Protein AF-0000000084504048 (afdb_homodimer)

Sequence (1196 aa):
MTSTKVDVFIVGGGPAGLMCAYNLSQAGLHVRVVDKKIERLQKGQGDVLQTRGLEILDSIGLTSQILEEAQRCVHTANYASSSNSNGEISLTARKSVVSGVESNMSFMALYAQSSVEGILREALRSGQKQIPSATFAPQSQLLSPSGKVEVEQGVFPTEMKLSDNLSEEYPLTLRLVHPSGETETVQAKYLLGCDGAHSWTRTQLGIDMVGETSDQVWGVIDAYIDTDFPDVRALTIVDNNGRHAVLVPRENDMVRFTVQVTNSDVSIDPATGRVDRTKIGAERIIQLVKEVFKPYRIDFNKGLDWSGVYVIGQRLASRYQDERGRVFILGDACHTHSPHAGQGMNAALSDAHNLSWKLVHVLKGWATPDLLRTYEFERRDFAVQLIELHARIAEVMSGKVKGTSSDLMIKSMKFVSGTGTHYLPSAIVDPTGQLRAPGIIIGQRFPYQVILRAADFRPYTTLHLFKSDNIYKIVILTGDVNDVTRRRKLEELGEGLNRWIIRRPNMFQVYTILLAKKENANYTDVPKSLCPHWDTVFIDDVAYVEKDGGGMAYQSFGVGAEGCLALVRPDGHVAALASLEVTEALHALSCVKVPLANMTSTKVDVFIVGGGPAGLMCAYNLSQAGLHVRVVDKKIERLQKGQGDVLQTRGLEILDSIGLTSQILEEAQRCVHTANYASSSNSNGEISLTARKSVVSGVESNMSFMALYAQSSVEGILREALRSGQKQIPSATFAPQSQLLSPSGKVEVEQGVFPTEMKLSDNLSEEYPLTLRLVHPSGETETVQAKYLLGCDGAHSWTRTQLGIDMVGETSDQVWGVIDAYIDTDFPDVRALTIVDNNGRHAVLVPRENDMVRFTVQVTNSDVSIDPATGRVDRTKIGAERIIQLVKEVFKPYRIDFNKGLDWSGVYVIGQRLASRYQDERGRVFILGDACHTHSPHAGQGMNAALSDAHNLSWKLVHVLKGWATPDLLRTYEFERRDFAVQLIELHARIAEVMSGKVKGTSSDLMIKSMKFVSGTGTHYLPSAIVDPTGQLRAPGIIIGQRFPYQVILRAADFRPYTTLHLFKSDNIYKIVILTGDVNDVTRRRKLEELGEGLNRWIIRRPNMFQVYTILLAKKENANYTDVPKSLCPHWDTVFIDDVAYVEKDGGGMAYQSFGVGAEGCLALVRPDGHVAALASLEVTEALHALSCVKVPLAN

Radius of gyration: 32.73 Å; Cα contacts (8 Å, |Δi|>4): 2739; chains: 2; bounding box: 86×88×84 Å

Organism: NCBI:txid456999

Foldseek 3Di:
DQAQEFAEEEEDLFLLRLLLLLLQQLLAGGYEYEYQAQDFDDDDAFFKAFQVNLLQCLLQQQCVVLVVWWQWAFWEWEWEDDPPRLQAIDTDDIGGLFDPPFDPRRTMTGGTSSVVSVSSVVCLVVQQRRDHDQDPDDVVLNPDGGHHYHYYYNKGWDDWDAAPDLPDPFRIWTWMAHNVRDIDIHTYQAYEFAHAQPTPQCVNQVWDKDWDFDLWKKKKWKAQKDKPPPQLSHFYWFYGPNKIKTWHQGTPRIIMIMTTDDCVQAPQPPVPSGHPQVPDDPVSNVVRVPSNNPPMDIGRVRDTDDMGMDTFIKIAIPFQAHPVLRYGYAFNNGIDGGSVLSCRSVLSSVLSLQQSLQSSCCVVQFFPSVSNVVSRQQSRVLSVVLVVLVVVVVCVVVVVDPDCDPVSVVCNSCSSSVQNRFGDDDLLADQVACLQWVLQHTRGFGTWFWWAQLAPRHIDIPSSVQRLSSAKEKEWEQAALPDPVSVVLQVVLLVLVLVVCVVPPPRYDAAYEYADDSVDGDLPSHPCSRPVDSRRYIYFDAGPDNVSGGNCVCVSRVHHRQIKMWMAGNSRGTRDIAGSHNVGNVVSVSSRRRDDDD/DQAQEFAEEEEDLFLLRLLLLLLQQLLAGGYEYEYQAQDFDDDDAFFKAFQVNLLQCLLQQQCVVLVVWWQWAFWEWEWEDDPPRLQAIDTDDIGGLFDPPFDPRRTMTGGTSSVVSVSSVVCLVVQQRNDHDQDPDDVVLNPDGGHHYHYYYNKGWDDWDAAPDLVDPFRIWTWMAHNVRDIGIHTYQAYEFAHAQPTPLCVNQVWDKDWDFDLWKKKKWKAQKDKPPPQLSHFYWFYGPNKIKTWHQGTPRIIMIMTTDDCVQAPQPPVVSGHPQVPDDPVSNVVRVPSNNPPMDIGRVRDTDDMGMDTFIKIAIPFQAHPVLRYGYAFNNGIDGGSVLSCRSVLSSVLSLQQSLLSSCCVVQFFPSVSNVVSRQQSRVLSVVVVVLVVVVVCVVVVVDPDCPPVSVVCVSCSSSVQNRFGDDDLLADQVQCLQFVLQHTRGFGTWFWWAQLAPRHIDIPSSVQRLSSAKEKEWEQAALVDPVSLVLQVVLLVLVLVVCVVPPPRYDAAYEYADESVDGDLPSHPCSRPVDSSRYIYFDAGPDNVSGGNCVCVSRVHHRQIKMWMAGNSRGTRDIAGSHNVGNVVSVSSRRGPDDD

Nearest PDB structures (foldseek):
  2dki-assembly1_A-2  TM=8.581E-01  e=1.453E-52  Comamonas testosteroni
  2dkh-assembly1_A-2  TM=8.342E-01  e=6.793E-53  Comamonas testosteroni
  7yj0-assembly1_A  TM=8.677E-01  e=4.396E-49  Boreostereum vibrans
  7yj0-assembly1_B  TM=8.717E-01  e=6.114E-48  Boreostereum vibrans
  5eow-assembly1_A  TM=7.222E-01  e=2.892E-18  Pseudomonas putida KT2440

Solvent-accessible surface area (backbone atoms only — not comparable to full-atom values): 61420 Å² total; per-residue (Å²): 129,82,74,47,64,33,51,35,35,29,39,15,72,43,60,27,26,42,47,29,48,46,55,38,16,60,71,44,36,36,32,41,31,28,16,62,56,69,66,73,72,76,80,82,67,49,40,37,34,28,32,37,41,48,50,54,36,38,30,54,36,64,37,69,67,49,70,68,54,34,32,64,38,45,38,36,36,33,30,33,35,50,97,82,39,88,58,26,42,44,83,74,47,75,43,71,71,47,82,56,78,60,48,98,55,57,37,32,31,24,38,51,43,48,56,54,42,48,53,47,51,49,46,59,70,66,55,56,79,54,73,35,82,71,68,75,66,59,65,71,69,71,63,50,60,55,26,52,73,45,82,42,61,28,22,41,73,81,46,78,44,75,51,90,53,74,83,43,79,52,28,29,41,34,36,33,35,39,80,86,64,52,70,47,70,36,31,15,46,28,40,39,23,23,45,29,79,78,24,62,53,43,55,74,70,69,51,51,74,45,70,54,75,49,89,50,36,30,31,36,39,33,29,31,64,52,64,72,49,58,54,61,52,21,38,28,44,35,37,35,87,83,44,44,33,38,36,40,34,36,48,94,72,27,34,32,42,36,36,58,50,50,66,88,72,41,68,51,32,81,87,74,68,37,69,40,67,89,71,64,48,65,67,58,46,50,52,51,50,46,53,53,47,18,80,42,51,72,38,65,84,71,37,78,75,48,66,51,74,50,66,40,34,39,35,35,36,77,54,40,55,48,94,85,70,42,38,37,45,33,28,39,39,30,39,40,55,37,77,87,67,42,42,52,57,34,49,8,43,50,43,23,52,58,43,36,44,45,50,50,31,34,77,70,58,53,23,45,72,70,61,56,57,50,44,46,63,44,54,52,50,50,53,51,49,50,53,51,49,54,52,49,51,50,35,38,76,70,58,75,41,86,73,83,43,72,59,56,52,48,50,47,45,30,50,66,28,47,66,52,53,67,43,66,78,49,80,53,20,47,62,86,23,41,81,49,25,64,46,46,50,60,24,17,51,64,60,61,35,35,32,18,31,38,34,43,52,49,75,44,44,48,67,57,75,45,40,58,74,61,28,32,35,38,39,33,34,57,11,40,64,85,38,68,71,49,41,53,44,48,45,52,26,23,53,51,49,46,63,58,43,68,76,42,74,87,41,65,46,64,34,28,37,33,52,38,48,83,90,74,50,43,46,75,74,46,49,63,69,50,35,87,42,68,82,34,25,28,23,38,29,63,40,85,40,64,79,68,36,41,46,47,39,46,69,58,26,48,38,58,65,76,23,28,31,37,38,26,40,30,75,30,28,22,23,18,33,20,49,57,47,50,71,46,39,55,54,40,53,57,37,56,55,54,55,74,81,127,129,81,75,47,66,32,51,35,36,29,40,16,72,44,61,26,26,42,46,29,48,46,54,38,16,60,71,42,35,36,34,40,32,26,15,63,54,70,67,72,72,75,82,82,67,49,40,38,34,27,32,36,42,49,50,55,36,38,30,54,37,65,37,68,67,49,70,69,53,34,31,65,38,46,37,36,37,34,30,34,34,49,98,81,39,88,56,27,44,43,83,73,46,75,43,70,70,46,82,55,80,61,49,98,53,56,36,32,31,25,38,50,42,49,56,54,43,47,52,49,53,50,45,58,70,66,55,56,80,54,72,37,82,71,66,75,66,58,66,70,70,72,60,50,60,57,27,52,72,46,82,39,61,27,23,41,74,81,45,78,46,72,51,91,54,74,81,43,79,50,28,28,40,33,37,34,36,39,80,87,63,51,72,46,71,37,30,15,45,29,38,38,23,24,43,30,78,76,24,63,53,42,56,76,68,68,50,52,76,45,68,54,75,50,90,49,37,31,33,37,39,33,30,32,64,54,64,73,49,57,52,62,53,22,37,27,44,35,38,38,88,84,45,44,32,38,37,40,34,36,49,94,73,26,33,32,43,34,36,60,50,52,66,89,72,40,67,50,33,81,88,73,68,37,70,37,67,86,70,64,47,67,66,56,46,51,51,50,51,44,53,54,48,18,79,42,52,73,38,65,85,70,37,77,76,46,67,51,72,47,66,38,35,38,35,34,36,77,55,37,53,47,95,84,70,43,38,36,46,32,26,39,39,30,38,38,54,38,77,86,67,42,42,54,56,32,49,8,42,50,43,25,51,59,43,35,45,46,50,50,31,33,76,72,59,53,23,46,71,70,61,57,57,49,43,42,62,44,54,50,49,49,52,52,50,50,53,51,48,52,52,50,50,50,36,37,73,71,57,75,41,83,73,82,44,73,59,56,50,48,50,48,46,29,50,66,28,47,67,52,53,68,44,67,78,50,82,54,20,46,64,86,24,38,80,48,24,64,46,46,51,58,23,17,53,65,60,60,35,35,32,18,30,38,35,43,52,49,75,44,45,50,66,57,73,44,42,58,74,59,29,33,35,38,41,34,35,57,11,39,65,85,39,67,70,49,41,52,43,47,45,52,26,22,52,51,50,46,63,57,42,67,77,42,74,87,41,66,45,64,34,26,38,32,51,39,48,82,90,76,50,42,44,73,72,45,50,62,70,51,36,87,41,66,81,35,25,27,21,38,28,61,40,86,40,63,80,69,36,40,47,46,40,45,71,59,27,49,37,58,64,74,24,28,30,35,39,25,39,31,76,29,27,22,21,18,33,18,50,56,47,52,70,45,38,54,55,40,53,58,36,57,55,54,55,73,80,126

Secondary structure (DSSP, 8-state):
---SEEEEEEE--SHHHHHHHHHHHHTT--EEEEES-SS---S-S--EE-HHHHHHHHHTT--HHHHHHSEEE-EEEEEEE-TTSTT-EEEEEEEE---SS-STT-SEEE--HHHHHHHHHHHHHH------TT--S-HHHHTSPP--EEEEES-EEEEEEE-S-TTSS--EEEEEE-TTS-EEEEEEEEEEE---TT-HHHHHHTPPEEEEEEEEEEEEEEE--EE--TTTTSEEEEEETTEEEEEEE-STT-EEEEEEE-TTTS-B-TTT-SB-GGG--HHHHHHHHHHHTTTS-EE-TT-EEEEEEEEEEEEEES-SB-TTSSEEE-GGGTEE--GGGT-HHHHHHHHHHHHHHHHHHHHTTSS-GGGGGHHHHHHHHHHHHHHHHHHHHHHHHTTSS----HHHHHHHHHHHHTTT--PPSBTTB-GGGGGG-TTS-TTSBPPP-EEEETTT--EEEGGGG--SSS-EEEEEEEE-TTSHHHHHHHHHHHHHHHHHHHTSTTSEEEEEEE---TTT--GGGS-GGG-SSGGGEEE--B-SSGGG-BS-HHHHHT--TT-EEEEE-TTSBEEEEE-SSHHHHHHHHTTS------/---SEEEEEEE--SHHHHHHHHHHHHTT--EEEEES-SS---S-S--EE-HHHHHHHHHTT--HHHHHHSEEE-EEEEEEE-TTSTT-EEEEEEEE---SS-STT-SEEE--HHHHHHHHHHHHHH------TT--S-HHHHTSPP--EEEEES-EEEEEEE-S-TTSS--EEEEEE-TTS-EEEEEEEEEEE---TT-HHHHHHTPPEEEEEEEEEEEEEEE--EE--TTTTSEEEEEETTEEEEEEE-STT-EEEEEEE-TTTS-B-TTT-SB-GGG--HHHHHHHHHHHTTTS-EE-TT-EEEEEEEEEEEEEES-SB-TTSSEEE-GGGTEE--GGGT-HHHHHHHHHHHHHHHHHHHHTTSS-GGGGGHHHHHHHHHHHHHHHHHHHHHHHHTTSS----HHHHHHHHHHHHTTT--PPSBTTB-GGGGGG-TTS-TTSBPPP-EEEETTT--EEEGGGG--SSS-EEEEEEEE-TTSHHHHHHHHHHHHHHHHHHHTSTTSEEEEEEE---TTT--GGGS-GGG-SSGGGEEE--B-SSGGG-BS-HHHHHT--TT-EEEEE-TTSBEEEEE-SSHHHHHHHGGGS------

InterPro domains:
  IPR002938 FAD-binding domain [PF01494] (5-127)
  IPR002938 FAD-binding domain [PF01494] (177-388)
  IPR012941 Phenol hydroxylase-like, C-terminal dimerisation domain [PF07976] (421-587)
  IPR036188 FAD/NAD(P)-binding domain superfamily [G3DSA:3.50.50.60] (7-387)
  IPR036188 FAD/NAD(P)-binding domain superfamily [SSF51905] (5-399)
  IPR036249 Thioredoxin-like superfamily [SSF52833] (432-587)
  IPR038220 Phenol hydroxylase, C-terminal TRX-fold domain superfamily [G3DSA:3.40.30.20] (405-589)
  IPR050641 Rifampicin monooxygenase-like [PTHR43004] (1-582)

Structure (mmCIF, N/CA/C/O backbone):
data_AF-0000000084504048-model_v1
#
loop_
_entity.id
_entity.type
_entity.pdbx_description
1 polymer 'Phenol 2-monooxygenase'
#
loop_
_atom_site.group_PDB
_atom_site.id
_atom_site.type_symbol
_atom_site.label_atom_id
_atom_site.label_alt_id
_atom_site.label_comp_id
_atom_site.label_asym_id
_atom_site.label_entity_id
_atom_site.label_seq_id
_atom_site.pdbx_PDB_ins_code
_atom_site.Cartn_x
_atom_site.Cartn_y
_atom_site.Cartn_z
_atom_site.occupancy
_atom_site.B_iso_or_equiv
_atom_site.auth_seq_id
_atom_site.auth_comp_id
_atom_site.auth_asym_id
_atom_site.auth_atom_id
_atom_site.pdbx_PDB_model_num
ATOM 1 N N . MET A 1 1 ? 2.668 -31.953 21.672 1 48.66 1 MET A N 1
ATOM 2 C CA . MET A 1 1 ? 2.811 -33.25 21.031 1 48.66 1 MET A CA 1
ATOM 3 C C . MET A 1 1 ? 2.373 -33.219 19.578 1 48.66 1 MET A C 1
ATOM 5 O O . MET A 1 1 ? 1.32 -32.656 19.266 1 48.66 1 MET A O 1
ATOM 9 N N . THR A 1 2 ? 3.363 -33.469 18.734 1 68.12 2 THR A N 1
ATOM 10 C CA . THR A 1 2 ? 3.072 -33.406 17.297 1 68.12 2 THR A CA 1
ATOM 11 C C . THR A 1 2 ? 2.021 -34.469 16.922 1 68.12 2 THR A C 1
ATOM 13 O O . THR A 1 2 ? 1.959 -35.531 17.547 1 68.12 2 THR A O 1
ATOM 16 N N . SER A 1 3 ? 1.101 -34.062 16.219 1 74.06 3 SER A N 1
ATOM 17 C CA . SER A 1 3 ? 0.001 -34.938 15.828 1 74.06 3 SER A CA 1
ATOM 18 C C . SER A 1 3 ? 0.501 -36.094 15.008 1 74.06 3 SER A C 1
ATOM 20 O O . SER A 1 3 ? 1.347 -35.938 14.125 1 74.06 3 SER A O 1
ATOM 22 N N . THR A 1 4 ? -0.034 -37.281 15.398 1 87 4 THR A N 1
ATOM 23 C CA . THR A 1 4 ? 0.36 -38.469 14.688 1 87 4 THR A CA 1
ATOM 24 C C . THR A 1 4 ? -0.6 -38.781 13.539 1 87 4 THR A C 1
ATOM 26 O O . THR A 1 4 ? -0.355 -39.688 12.734 1 87 4 THR A O 1
ATOM 29 N N . LYS A 1 5 ? -1.68 -38.125 13.492 1 94.5 5 LYS A N 1
ATOM 30 C CA . LYS A 1 5 ? -2.611 -38.188 12.375 1 94.5 5 LYS A CA 1
ATOM 31 C C . LYS A 1 5 ? -2.898 -36.812 11.805 1 94.5 5 LYS A C 1
ATOM 33 O O . LYS A 1 5 ? -3.309 -35.906 12.539 1 94.5 5 LYS A O 1
ATOM 38 N N . VAL A 1 6 ? -2.662 -36.625 10.562 1 96.75 6 VAL A N 1
ATOM 39 C CA . VAL A 1 6 ? -2.834 -35.312 9.961 1 96.75 6 VAL A CA 1
ATOM 40 C C . VAL A 1 6 ? -3.592 -35.438 8.641 1 96.75 6 VAL A C 1
ATOM 42 O O . VAL A 1 6 ? -3.641 -36.531 8.047 1 96.75 6 VAL A O 1
ATOM 45 N N . ASP A 1 7 ? -4.199 -34.406 8.234 1 97.38 7 ASP A N 1
ATOM 46 C CA . ASP A 1 7 ? -4.883 -34.375 6.949 1 97.38 7 ASP A CA 1
ATOM 47 C C . ASP A 1 7 ? -3.885 -34.406 5.797 1 97.38 7 ASP A C 1
ATOM 49 O O . ASP A 1 7 ? -4.051 -35.188 4.848 1 97.38 7 ASP A O 1
ATOM 53 N N . VAL A 1 8 ? -2.879 -33.531 5.922 1 98.25 8 VAL A N 1
ATOM 54 C CA . VAL A 1 8 ? -1.868 -33.469 4.871 1 98.25 8 VAL A CA 1
ATOM 55 C C . VAL A 1 8 ? -0.475 -33.438 5.496 1 98.25 8 VAL A C 1
ATOM 57 O O . VAL A 1 8 ? -0.209 -32.656 6.41 1 98.25 8 VAL A O 1
ATOM 60 N N . PHE A 1 9 ? 0.355 -34.344 5.07 1 98.38 9 PHE A N 1
ATOM 61 C CA . PHE A 1 9 ? 1.759 -34.375 5.465 1 98.38 9 PHE A CA 1
ATOM 62 C C . PHE A 1 9 ? 2.646 -33.844 4.348 1 98.38 9 PHE A C 1
ATOM 64 O O . PHE A 1 9 ? 2.527 -34.281 3.195 1 98.38 9 PHE A O 1
ATOM 71 N N . ILE A 1 10 ? 3.545 -32.906 4.656 1 98.69 10 ILE A N 1
ATOM 72 C CA . ILE A 1 10 ? 4.367 -32.25 3.645 1 98.69 10 ILE A CA 1
ATOM 73 C C . ILE A 1 10 ? 5.844 -32.5 3.926 1 98.69 10 ILE A C 1
ATOM 75 O O . ILE A 1 10 ? 6.328 -32.281 5.031 1 98.69 10 ILE A O 1
ATOM 79 N N . VAL A 1 11 ? 6.539 -33.062 2.936 1 98.5 11 VAL A N 1
ATOM 80 C CA . VAL A 1 11 ? 7.984 -33.25 3.016 1 98.5 11 VAL A CA 1
ATOM 81 C C . VAL A 1 11 ? 8.688 -32.125 2.264 1 98.5 11 VAL A C 1
ATOM 83 O O . VAL A 1 11 ? 8.633 -32.062 1.032 1 98.5 11 VAL A O 1
ATOM 86 N N . GLY A 1 12 ? 9.406 -31.25 2.988 1 97.31 12 GLY A N 1
ATOM 87 C CA . GLY A 1 12 ? 10.086 -30.109 2.414 1 97.31 12 GLY A CA 1
ATOM 88 C C . GLY A 1 12 ? 9.516 -28.781 2.875 1 97.31 12 GLY A C 1
ATOM 89 O O . GLY A 1 12 ? 8.32 -28.516 2.699 1 97.31 12 GLY A O 1
ATOM 90 N N . GLY A 1 13 ? 10.375 -27.953 3.428 1 95.19 13 GLY A N 1
ATOM 91 C CA . GLY A 1 13 ? 9.969 -26.656 3.932 1 95.19 13 GLY A CA 1
ATOM 92 C C . GLY A 1 13 ? 10.453 -25.5 3.064 1 95.19 13 GLY A C 1
ATOM 93 O O . GLY A 1 13 ? 10.898 -24.484 3.58 1 95.19 13 GLY A O 1
ATOM 94 N N . GLY A 1 14 ? 10.438 -25.672 1.753 1 93.62 14 GLY A N 1
ATOM 95 C CA . GLY A 1 14 ? 10.688 -24.594 0.808 1 93.62 14 GLY A CA 1
ATOM 96 C C . GLY A 1 14 ? 9.445 -23.812 0.443 1 93.62 14 GLY A C 1
ATOM 97 O O . GLY A 1 14 ? 8.414 -23.938 1.11 1 93.62 14 GLY A O 1
ATOM 98 N N . PRO A 1 15 ? 9.484 -23.047 -0.589 1 93.75 15 PRO A N 1
ATOM 99 C CA . PRO A 1 15 ? 8.352 -22.188 -0.951 1 93.75 15 PRO A CA 1
ATOM 100 C C . PRO A 1 15 ? 7.078 -22.984 -1.245 1 93.75 15 PRO A C 1
ATOM 102 O O . PRO A 1 15 ? 5.996 -22.609 -0.792 1 93.75 15 PRO A O 1
ATOM 105 N N . ALA A 1 16 ? 7.215 -24.031 -1.964 1 96.12 16 ALA A N 1
ATOM 106 C CA . ALA A 1 16 ? 6.047 -24.844 -2.295 1 96.12 16 ALA A CA 1
ATOM 107 C C . ALA A 1 16 ? 5.414 -25.438 -1.038 1 96.12 16 ALA A C 1
ATOM 109 O O . ALA A 1 16 ? 4.203 -25.328 -0.839 1 96.12 16 ALA A O 1
ATOM 110 N N . GLY A 1 17 ? 6.262 -26 -0.23 1 97.88 17 GLY A N 1
ATOM 111 C CA . GLY A 1 17 ? 5.766 -26.641 0.977 1 97.88 17 GLY A CA 1
ATOM 112 C C . GLY A 1 17 ? 5.137 -25.672 1.955 1 97.88 17 GLY A C 1
ATOM 113 O O . GLY A 1 17 ? 4.043 -25.922 2.465 1 97.88 17 GLY A O 1
ATOM 114 N N . LEU A 1 18 ? 5.805 -24.625 2.193 1 96.5 18 LEU A N 1
ATOM 115 C CA . LEU A 1 18 ? 5.316 -23.625 3.139 1 96.5 18 LEU A CA 1
ATOM 116 C C . LEU A 1 18 ? 4.035 -22.984 2.629 1 96.5 18 LEU A C 1
ATOM 118 O O . LEU A 1 18 ? 3.119 -22.703 3.41 1 96.5 18 LEU A O 1
ATOM 122 N N . MET A 1 19 ? 3.936 -22.734 1.387 1 96.25 19 MET A N 1
ATOM 123 C CA . MET A 1 19 ? 2.729 -22.156 0.812 1 96.25 19 MET A CA 1
ATOM 124 C C . MET A 1 19 ? 1.547 -23.109 0.933 1 96.25 19 MET A C 1
ATOM 126 O O . MET A 1 19 ? 0.444 -22.688 1.296 1 96.25 19 MET A O 1
ATOM 130 N N . CYS A 1 20 ? 1.817 -24.312 0.62 1 97.5 20 CYS A N 1
ATOM 131 C CA . CYS A 1 20 ? 0.762 -25.297 0.8 1 97.5 20 CYS A CA 1
ATOM 132 C C . CYS A 1 20 ? 0.295 -25.344 2.25 1 97.5 20 CYS A C 1
ATOM 134 O O . CYS A 1 20 ? -0.907 -25.328 2.52 1 97.5 20 CYS A O 1
ATOM 136 N N . ALA A 1 21 ? 1.269 -25.391 3.115 1 96.62 21 ALA A N 1
ATOM 137 C CA . ALA A 1 21 ? 0.943 -25.438 4.539 1 96.62 21 ALA A CA 1
ATOM 138 C C . ALA A 1 21 ? 0.089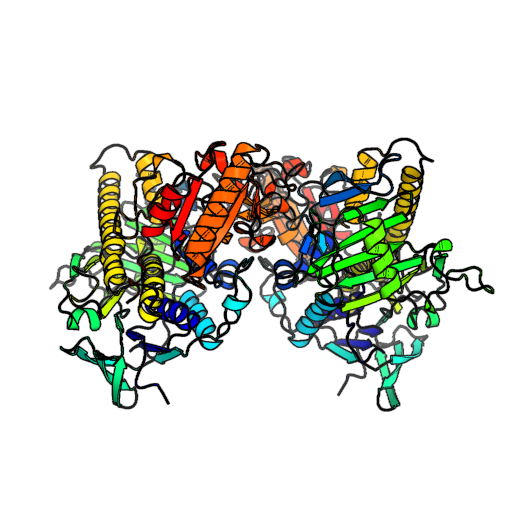 -24.234 4.945 1 96.62 21 ALA A C 1
ATOM 140 O O . ALA A 1 21 ? -0.9 -24.391 5.668 1 96.62 21 ALA A O 1
ATOM 141 N N . TYR A 1 22 ? 0.466 -23.125 4.441 1 94.12 22 TYR A N 1
ATOM 142 C CA . TYR A 1 22 ? -0.269 -21.906 4.762 1 94.12 22 TYR A CA 1
ATOM 143 C C . TYR A 1 22 ? -1.697 -21.984 4.238 1 94.12 22 TYR A C 1
ATOM 145 O O . TYR A 1 22 ? -2.654 -21.797 4.996 1 94.12 22 TYR A O 1
ATOM 153 N N . ASN A 1 23 ? -1.857 -22.297 3.01 1 93.19 23 ASN A N 1
ATOM 154 C CA . ASN A 1 23 ? -3.174 -22.344 2.385 1 93.19 23 ASN A CA 1
ATOM 155 C C . ASN A 1 23 ? -4.082 -23.359 3.059 1 93.19 23 ASN A C 1
ATOM 157 O O . ASN A 1 23 ? -5.246 -23.078 3.348 1 93.19 23 ASN A O 1
ATOM 161 N N . LEU A 1 24 ? -3.574 -24.469 3.34 1 94.81 24 LEU A N 1
ATOM 162 C CA . LEU A 1 24 ? -4.359 -25.547 3.924 1 94.81 24 LEU A CA 1
ATOM 163 C C . LEU A 1 24 ? -4.73 -25.234 5.367 1 94.81 24 LEU A C 1
ATOM 165 O O . LEU A 1 24 ? -5.852 -25.516 5.801 1 94.81 24 LEU A O 1
ATOM 169 N N . SER A 1 25 ? -3.83 -24.672 6.059 1 92.12 25 SER A N 1
ATOM 170 C CA . SER A 1 25 ? -4.117 -24.312 7.445 1 92.12 25 SER A CA 1
ATOM 171 C C . SER A 1 25 ? -5.195 -23.234 7.527 1 92.12 25 SER A C 1
ATOM 173 O O . SER A 1 25 ? -6.031 -23.266 8.43 1 92.12 25 SER A O 1
ATOM 175 N N . GLN A 1 26 ? -5.184 -22.391 6.613 1 87.75 26 GLN A N 1
ATOM 176 C CA . GLN A 1 26 ? -6.191 -21.328 6.578 1 87.75 26 GLN A CA 1
ATOM 177 C C . GLN A 1 26 ? -7.582 -21.906 6.344 1 87.75 26 GLN A C 1
ATOM 179 O O . GLN A 1 26 ? -8.586 -21.297 6.711 1 87.75 26 GLN A O 1
ATOM 184 N N . ALA A 1 27 ? -7.574 -23.047 5.789 1 88.94 27 ALA A N 1
ATOM 185 C CA . ALA A 1 27 ? -8.844 -23.719 5.531 1 88.94 27 ALA A CA 1
ATOM 186 C C . ALA A 1 27 ? -9.242 -24.609 6.707 1 88.94 27 ALA A C 1
ATOM 188 O O . ALA A 1 27 ? -10.211 -25.359 6.621 1 88.94 27 ALA A O 1
ATOM 189 N N . GLY A 1 28 ? -8.461 -24.609 7.805 1 88.94 28 GLY A N 1
ATOM 190 C CA . GLY A 1 28 ? -8.805 -25.344 9.016 1 88.94 28 GLY A CA 1
ATOM 191 C C . GLY A 1 28 ? -8.281 -26.766 9.016 1 88.94 28 GLY A C 1
ATOM 192 O O . GLY A 1 28 ? -8.688 -27.578 9.852 1 88.94 28 GLY A O 1
ATOM 193 N N . LEU A 1 29 ? -7.41 -27.094 8.172 1 93.38 29 LEU A N 1
ATOM 194 C CA . LEU A 1 29 ? -6.902 -28.453 8.07 1 93.38 29 LEU A CA 1
ATOM 195 C C . LEU A 1 29 ? -5.672 -28.641 8.945 1 93.38 29 LEU A C 1
ATOM 197 O O . LEU A 1 29 ? -4.984 -27.672 9.273 1 93.38 29 LEU A O 1
ATOM 201 N N . HIS A 1 30 ? -5.434 -29.891 9.312 1 95.56 30 HIS A N 1
ATOM 202 C CA . HIS A 1 30 ? -4.254 -30.234 10.094 1 95.56 30 HIS A CA 1
ATOM 203 C C . HIS A 1 30 ? -3.09 -30.625 9.188 1 95.56 30 HIS A C 1
ATOM 205 O O . HIS A 1 30 ? -3.17 -31.625 8.453 1 95.56 30 HIS A O 1
ATOM 211 N N . VAL A 1 31 ? -2.023 -29.844 9.312 1 96.56 31 VAL A N 1
ATOM 212 C CA . VAL A 1 31 ? -0.904 -30.031 8.391 1 96.56 31 VAL A CA 1
ATOM 213 C C . VAL A 1 31 ? 0.397 -30.141 9.18 1 96.56 31 VAL A C 1
ATOM 215 O O . VAL A 1 31 ? 0.591 -29.453 10.18 1 96.56 31 VAL A O 1
ATOM 218 N N . ARG A 1 32 ? 1.2 -31.047 8.789 1 97.38 32 ARG A N 1
ATOM 219 C CA . ARG A 1 32 ? 2.543 -31.188 9.344 1 97.38 32 ARG A CA 1
ATOM 220 C C . ARG A 1 32 ? 3.598 -31.109 8.25 1 97.38 32 ARG A C 1
ATOM 222 O O . ARG A 1 32 ? 3.49 -31.797 7.23 1 97.38 32 ARG A O 1
ATOM 229 N N . VAL A 1 33 ? 4.605 -30.203 8.43 1 97.5 33 VAL A N 1
ATOM 230 C CA . VAL A 1 33 ? 5.695 -30.016 7.477 1 97.5 33 VAL A CA 1
ATOM 231 C C . VAL A 1 33 ? 7.016 -30.453 8.109 1 97.5 33 VAL A C 1
ATOM 233 O O . VAL A 1 33 ? 7.34 -30.047 9.227 1 97.5 33 VAL A O 1
ATOM 236 N N . VAL A 1 34 ? 7.773 -31.234 7.398 1 97.12 34 VAL A N 1
ATOM 237 C CA . VAL A 1 34 ? 9.102 -31.609 7.871 1 97.12 34 VAL A CA 1
ATOM 238 C C . VAL A 1 34 ? 10.148 -31.266 6.816 1 97.12 34 VAL A C 1
ATOM 240 O O . VAL A 1 34 ? 9.867 -31.328 5.613 1 97.12 34 VAL A O 1
ATOM 243 N N . ASP A 1 35 ? 11.258 -30.875 7.242 1 95.81 35 ASP A N 1
ATOM 244 C CA . ASP A 1 35 ? 12.406 -30.578 6.387 1 95.81 35 ASP A CA 1
ATOM 245 C C . ASP A 1 35 ? 13.695 -31.125 6.988 1 95.81 35 ASP A C 1
ATOM 247 O O . ASP A 1 35 ? 13.969 -30.922 8.172 1 95.81 35 ASP A O 1
ATOM 251 N N . LYS A 1 36 ? 14.438 -31.734 6.16 1 94.19 36 LYS A N 1
ATOM 252 C CA . LYS A 1 36 ? 15.672 -32.344 6.637 1 94.19 36 LYS A CA 1
ATOM 253 C C . LYS A 1 36 ? 16.688 -31.297 7.051 1 94.19 36 LYS A C 1
ATOM 255 O O . LYS A 1 36 ? 17.547 -31.562 7.902 1 94.19 36 LYS A O 1
ATOM 260 N N . LYS A 1 37 ? 16.641 -30.141 6.426 1 89.56 37 LYS A N 1
ATOM 261 C CA . LYS A 1 37 ? 17.578 -29.078 6.742 1 89.56 37 LYS A CA 1
ATOM 262 C C . LYS A 1 37 ? 17.312 -28.5 8.133 1 89.56 37 LYS A C 1
ATOM 264 O O . LYS A 1 37 ? 16.172 -28.172 8.469 1 89.56 37 LYS A O 1
ATOM 269 N N . ILE A 1 38 ? 18.328 -28.297 8.891 1 83 38 ILE A N 1
ATOM 270 C CA . ILE A 1 38 ? 18.219 -27.75 10.242 1 83 38 ILE A CA 1
ATOM 271 C C . ILE A 1 38 ? 18.219 -26.219 10.188 1 83 38 ILE A C 1
ATOM 273 O O . ILE A 1 38 ? 17.406 -25.578 10.859 1 83 38 ILE A O 1
ATOM 277 N N . GLU A 1 39 ? 19.172 -25.781 9.266 1 76.56 39 GLU A N 1
ATOM 278 C CA . GLU A 1 39 ? 19.297 -24.328 9.188 1 76.56 39 GLU A CA 1
ATOM 279 C C . GLU A 1 39 ? 18.484 -23.766 8.031 1 76.56 39 GLU A C 1
ATOM 281 O O . GLU A 1 39 ? 18.266 -24.438 7.02 1 76.56 39 GLU A O 1
ATOM 286 N N . ARG A 1 40 ? 18.094 -22.594 8.344 1 69.44 40 ARG A N 1
ATOM 287 C CA . ARG A 1 40 ? 17.375 -21.891 7.305 1 69.44 40 ARG A CA 1
ATOM 288 C C . ARG A 1 40 ? 18.281 -21.562 6.125 1 69.44 40 ARG A C 1
ATOM 290 O O . ARG A 1 40 ? 19.5 -21.438 6.289 1 69.44 40 ARG A O 1
ATOM 297 N N . LEU A 1 41 ? 17.547 -21.641 4.93 1 59.56 41 LEU A N 1
ATOM 298 C CA . LEU A 1 41 ? 18.281 -21.281 3.717 1 59.56 41 LEU A CA 1
ATOM 299 C C . LEU A 1 41 ? 19.016 -19.953 3.891 1 59.56 41 LEU A C 1
ATOM 301 O O . LEU A 1 41 ? 18.422 -18.969 4.324 1 59.56 41 LEU A O 1
ATOM 305 N N . GLN A 1 42 ? 20.234 -20.031 3.988 1 57.62 42 GLN A N 1
ATOM 306 C CA . GLN A 1 42 ? 20.953 -18.766 4.148 1 57.62 42 GLN A CA 1
ATOM 307 C C . GLN A 1 42 ? 20.781 -17.891 2.91 1 57.62 42 GLN A C 1
ATOM 309 O O . GLN A 1 42 ? 20.359 -16.734 3.01 1 57.62 42 GLN A O 1
ATOM 314 N N . LYS A 1 43 ? 21.656 -17.953 1.884 1 61.09 43 LYS A N 1
ATOM 315 C CA . LYS A 1 43 ? 21.703 -17 0.773 1 61.09 43 LYS A CA 1
ATOM 316 C C . LYS A 1 43 ? 21.859 -17.719 -0.561 1 61.09 43 LYS A C 1
ATOM 318 O O . LYS A 1 43 ? 22.188 -18.906 -0.593 1 61.09 43 LYS A O 1
ATOM 323 N N . GLY A 1 44 ? 21.312 -17.344 -1.557 1 59.59 44 GLY A N 1
ATOM 324 C CA . GLY A 1 44 ? 21.828 -17.672 -2.877 1 59.59 44 GLY A CA 1
ATOM 325 C C . GLY A 1 44 ? 20.797 -18.344 -3.768 1 59.59 44 GLY A C 1
ATOM 326 O O . GLY A 1 44 ? 20.969 -18.422 -4.984 1 59.59 44 GLY A O 1
ATOM 327 N N . GLN A 1 45 ? 19.672 -18.75 -3.316 1 65.19 45 GLN A N 1
ATOM 328 C CA . GLN A 1 45 ? 18.828 -19.469 -4.258 1 65.19 45 GLN A CA 1
ATOM 329 C C . GLN A 1 45 ? 17.938 -18.516 -5.035 1 65.19 45 GLN A C 1
ATOM 331 O O . GLN A 1 45 ? 18.375 -17.438 -5.438 1 65.19 45 GLN A O 1
ATOM 336 N N . GLY A 1 46 ? 16.75 -18.812 -5.32 1 67.94 46 GLY A N 1
ATOM 337 C CA . GLY A 1 46 ? 15.812 -18.016 -6.094 1 67.94 46 GLY A CA 1
ATOM 338 C C . GLY A 1 46 ? 15.773 -16.562 -5.68 1 67.94 46 GLY A C 1
ATOM 339 O O . GLY A 1 46 ? 15.875 -16.25 -4.492 1 67.94 46 GLY A O 1
ATOM 340 N N . ASP A 1 47 ? 15.68 -15.742 -6.77 1 79.69 47 ASP A N 1
ATOM 341 C CA . ASP A 1 47 ? 15.844 -14.336 -6.426 1 79.69 47 ASP A CA 1
ATOM 342 C C . ASP A 1 47 ? 14.805 -13.469 -7.129 1 79.69 47 ASP A C 1
ATOM 344 O O . ASP A 1 47 ? 14.844 -12.242 -7.035 1 79.69 47 ASP A O 1
ATOM 348 N N . VAL A 1 48 ? 13.945 -14.141 -7.836 1 86.75 48 VAL A N 1
ATOM 349 C CA . VAL A 1 48 ? 13.031 -13.305 -8.602 1 86.75 48 VAL A CA 1
ATOM 350 C C . VAL A 1 48 ? 11.586 -13.75 -8.367 1 86.75 48 VAL A C 1
ATOM 352 O O . VAL A 1 48 ? 11.281 -14.945 -8.445 1 86.75 48 VAL A O 1
ATOM 355 N N . LEU A 1 49 ? 10.773 -12.883 -8.055 1 91.88 49 LEU A N 1
ATOM 356 C CA . LEU A 1 49 ? 9.328 -13.062 -8.078 1 91.88 49 LEU A CA 1
ATOM 357 C C . LEU A 1 49 ? 8.711 -12.344 -9.273 1 91.88 49 LEU A C 1
ATOM 359 O O . LEU A 1 49 ? 8.836 -11.125 -9.398 1 91.88 49 LEU A O 1
ATOM 363 N N . GLN A 1 50 ? 8.148 -13.172 -10.086 1 90.56 50 GLN A N 1
ATOM 364 C CA . GLN A 1 50 ? 7.457 -12.617 -11.25 1 90.56 50 GLN A CA 1
ATOM 365 C C . GLN A 1 50 ? 6.113 -12.016 -10.852 1 90.56 50 GLN A C 1
ATOM 367 O O . GLN A 1 50 ? 5.637 -12.227 -9.734 1 90.56 50 GLN A O 1
ATOM 372 N N . THR A 1 51 ? 5.477 -11.312 -11.805 1 91.44 51 THR A N 1
ATOM 373 C CA . THR A 1 51 ? 4.203 -10.641 -11.578 1 91.44 51 THR A CA 1
ATOM 374 C C . THR A 1 51 ? 3.17 -11.617 -11.023 1 91.44 51 THR A C 1
ATOM 376 O O . THR A 1 51 ? 2.49 -11.32 -10.039 1 91.44 51 THR A O 1
ATOM 379 N N . ARG A 1 52 ? 3.059 -12.75 -11.625 1 92.69 52 ARG A N 1
ATOM 380 C CA . ARG A 1 52 ? 2.055 -13.711 -11.172 1 92.69 52 ARG A CA 1
ATOM 381 C C . ARG A 1 52 ? 2.373 -14.219 -9.773 1 92.69 52 ARG A C 1
ATOM 383 O O . ARG A 1 52 ? 1.468 -14.453 -8.969 1 92.69 52 ARG A O 1
ATOM 390 N N . GLY A 1 53 ? 3.662 -14.469 -9.555 1 92.81 53 GLY A N 1
ATOM 391 C CA . GLY A 1 53 ? 4.047 -14.844 -8.203 1 92.81 53 GLY A CA 1
ATOM 392 C C . GLY A 1 53 ? 3.639 -13.828 -7.156 1 92.81 53 GLY A C 1
ATOM 393 O O . GLY A 1 53 ? 3.129 -14.188 -6.094 1 92.81 53 GLY A O 1
ATOM 394 N N . LEU A 1 54 ? 3.779 -12.578 -7.496 1 93.5 54 LEU A N 1
ATOM 395 C CA . LEU A 1 54 ? 3.357 -11.492 -6.613 1 93.5 54 LEU A CA 1
ATOM 396 C C . LEU A 1 54 ? 1.844 -11.508 -6.426 1 93.5 54 LEU A C 1
ATOM 398 O O . LEU A 1 54 ? 1.354 -11.336 -5.305 1 93.5 54 LEU A O 1
ATOM 402 N N . GLU A 1 55 ? 1.138 -11.719 -7.473 1 93.81 55 GLU A N 1
ATOM 403 C CA . GLU A 1 55 ? -0.319 -11.773 -7.395 1 93.81 55 GLU A CA 1
ATOM 404 C C . GLU A 1 55 ? -0.784 -12.891 -6.473 1 93.81 55 GLU A C 1
ATOM 406 O O . GLU A 1 55 ? -1.726 -12.719 -5.695 1 93.81 55 GLU A O 1
ATOM 411 N N . ILE A 1 56 ? -0.107 -14 -6.602 1 94.5 56 ILE A N 1
ATOM 412 C CA . ILE A 1 56 ? -0.465 -15.156 -5.793 1 94.5 56 ILE A CA 1
ATOM 413 C C . ILE A 1 56 ? -0.233 -14.852 -4.316 1 94.5 56 ILE A C 1
ATOM 415 O O . ILE A 1 56 ? -1.115 -15.07 -3.482 1 94.5 56 ILE A O 1
ATOM 419 N N . LEU A 1 57 ? 0.878 -14.289 -4.039 1 93.81 57 LEU A N 1
ATOM 420 C CA . LEU A 1 57 ? 1.17 -13.945 -2.65 1 93.81 57 LEU A CA 1
ATOM 421 C C . LEU A 1 57 ? 0.242 -12.836 -2.156 1 93.81 57 LEU A C 1
ATOM 423 O O . LEU A 1 57 ? -0.143 -12.82 -0.985 1 93.81 57 LEU A O 1
ATOM 427 N N . ASP A 1 58 ? -0.119 -11.945 -3.025 1 92 58 ASP A N 1
ATOM 428 C CA . ASP A 1 58 ? -1.062 -10.883 -2.674 1 92 58 ASP A CA 1
ATOM 429 C C . ASP A 1 58 ? -2.441 -11.461 -2.367 1 92 58 ASP A C 1
ATOM 431 O O . ASP A 1 58 ? -3.139 -10.969 -1.474 1 92 58 ASP A O 1
ATOM 435 N N . SER A 1 59 ? -2.824 -12.453 -3.113 1 90.75 59 SER A N 1
ATOM 436 C CA . SER A 1 59 ? -4.145 -13.055 -2.965 1 90.75 59 SER A CA 1
ATOM 437 C C . SER A 1 59 ? -4.297 -13.719 -1.6 1 90.75 59 SER A C 1
ATOM 439 O O . SER A 1 59 ? -5.418 -13.984 -1.157 1 90.75 59 SER A O 1
ATOM 441 N N . ILE A 1 60 ? -3.154 -13.961 -0.924 1 89.06 60 ILE A N 1
ATOM 442 C CA . ILE A 1 60 ? -3.24 -14.562 0.405 1 89.06 60 ILE A CA 1
ATOM 443 C C . ILE A 1 60 ? -2.756 -13.562 1.452 1 89.06 60 ILE A C 1
ATOM 445 O O . ILE A 1 60 ? -2.527 -13.922 2.607 1 89.06 60 ILE A O 1
ATOM 449 N N . GLY A 1 61 ? -2.473 -12.312 1.025 1 86.25 61 GLY A N 1
ATOM 450 C CA . GLY A 1 61 ? -2.213 -11.219 1.944 1 86.25 61 GLY A CA 1
ATOM 451 C C . GLY A 1 61 ? -0.77 -11.156 2.408 1 86.25 61 GLY A C 1
ATOM 452 O O . GLY A 1 61 ? -0.483 -10.656 3.5 1 86.25 61 GLY A O 1
ATOM 453 N N . LEU A 1 62 ? 0.189 -11.555 1.674 1 90.5 62 LEU A N 1
ATOM 454 C CA . LEU A 1 62 ? 1.559 -11.656 2.168 1 90.5 62 LEU A CA 1
ATOM 455 C C . LEU A 1 62 ? 2.51 -10.844 1.293 1 90.5 62 LEU A C 1
ATOM 457 O O . LEU A 1 62 ? 3.689 -11.188 1.17 1 90.5 62 LEU A O 1
ATOM 461 N N . THR A 1 63 ? 2.104 -9.758 0.687 1 90.94 63 THR A N 1
ATOM 462 C CA . THR A 1 63 ? 2.975 -9.031 -0.231 1 90.94 63 THR A CA 1
ATOM 463 C C . THR A 1 63 ? 3.51 -7.758 0.424 1 90.94 63 THR A C 1
ATOM 465 O O . THR A 1 63 ? 4.438 -7.133 -0.093 1 90.94 63 THR A O 1
ATOM 468 N N . SER A 1 64 ? 3.01 -7.266 1.561 1 85.5 64 SER A N 1
ATOM 469 C CA . SER A 1 64 ? 3.346 -5.965 2.135 1 85.5 64 SER A CA 1
ATOM 470 C C . SER A 1 64 ? 4.848 -5.836 2.365 1 85.5 64 SER A C 1
ATOM 472 O O . SER A 1 64 ? 5.469 -4.863 1.926 1 85.5 64 SER A O 1
ATOM 474 N N . GLN A 1 65 ? 5.406 -6.828 3.025 1 87.12 65 GLN A N 1
ATOM 475 C CA . GLN A 1 65 ? 6.836 -6.789 3.316 1 87.12 65 GLN A CA 1
ATOM 476 C C . GLN A 1 65 ? 7.66 -6.859 2.033 1 87.12 65 GLN A C 1
ATOM 478 O O . GLN A 1 65 ? 8.711 -6.223 1.93 1 87.12 65 GLN A O 1
ATOM 483 N N . ILE A 1 66 ? 7.234 -7.613 1.081 1 91.25 66 ILE A N 1
ATOM 484 C CA . ILE A 1 66 ? 7.934 -7.758 -0.191 1 91.25 66 ILE A CA 1
ATOM 485 C C . ILE A 1 66 ? 7.977 -6.414 -0.912 1 91.25 66 ILE A C 1
ATOM 487 O O . ILE A 1 66 ? 9.023 -5.996 -1.404 1 91.25 66 ILE A O 1
ATOM 491 N N . LEU A 1 67 ? 6.84 -5.75 -0.927 1 88.75 67 LEU A N 1
ATOM 492 C CA . LEU A 1 67 ? 6.73 -4.469 -1.62 1 88.75 67 LEU A CA 1
ATOM 493 C C . LEU A 1 67 ? 7.625 -3.42 -0.967 1 88.75 67 LEU A C 1
ATOM 495 O O . LEU A 1 67 ? 8.109 -2.51 -1.64 1 88.75 67 LEU A O 1
ATOM 499 N N . GLU A 1 68 ? 7.875 -3.568 0.246 1 83.19 68 GLU A N 1
ATOM 500 C CA . GLU A 1 68 ? 8.711 -2.627 0.986 1 83.19 68 GLU A CA 1
ATOM 501 C C . GLU A 1 68 ? 10.188 -2.916 0.767 1 83.19 68 GLU A C 1
ATOM 503 O O . GLU A 1 68 ? 11 -1.99 0.642 1 83.19 68 GLU A O 1
ATOM 508 N N . GLU A 1 69 ? 10.531 -4.184 0.615 1 85.81 69 GLU A N 1
ATOM 509 C CA . GLU A 1 69 ? 11.938 -4.559 0.715 1 85.81 69 GLU A CA 1
ATOM 510 C C . GLU A 1 69 ? 12.508 -4.918 -0.652 1 85.81 69 GLU A C 1
ATOM 512 O O . GLU A 1 69 ? 13.703 -4.746 -0.893 1 85.81 69 GLU A O 1
ATOM 517 N N . ALA A 1 70 ? 11.75 -5.43 -1.47 1 90.94 70 ALA A N 1
ATOM 518 C CA . ALA A 1 70 ? 12.25 -5.988 -2.721 1 90.94 70 ALA A CA 1
ATOM 519 C C . ALA A 1 70 ? 12.719 -4.883 -3.664 1 90.94 70 ALA A C 1
ATOM 521 O O . ALA A 1 70 ? 12.172 -3.777 -3.654 1 90.94 70 ALA A O 1
ATOM 522 N N . GLN A 1 71 ? 13.727 -5.242 -4.422 1 90.88 71 GLN A N 1
ATOM 523 C CA . GLN A 1 71 ? 14.094 -4.379 -5.543 1 90.88 71 GLN A CA 1
ATOM 524 C C . GLN A 1 71 ? 13.133 -4.559 -6.715 1 90.88 71 GLN A C 1
ATOM 526 O O . GLN A 1 71 ? 12.938 -5.676 -7.199 1 90.88 71 GLN A O 1
ATOM 531 N N . ARG A 1 72 ? 12.531 -3.498 -7.082 1 91.06 72 ARG A N 1
ATOM 532 C CA . ARG A 1 72 ? 11.586 -3.549 -8.195 1 91.06 72 ARG A CA 1
ATOM 533 C C . ARG A 1 72 ? 12.312 -3.453 -9.531 1 91.06 72 ARG A C 1
ATOM 535 O O . ARG A 1 72 ? 13.133 -2.557 -9.742 1 91.06 72 ARG A O 1
ATOM 542 N N . CYS A 1 73 ? 12.055 -4.363 -10.391 1 90.88 73 CYS A N 1
ATOM 543 C CA . CYS A 1 73 ? 12.672 -4.406 -11.711 1 90.88 73 CYS A CA 1
ATOM 544 C C . CYS A 1 73 ? 11.641 -4.203 -12.805 1 90.88 73 CYS A C 1
ATOM 546 O O . CYS A 1 73 ? 10.711 -5.004 -12.945 1 90.88 73 CYS A O 1
ATOM 548 N N . VAL A 1 74 ? 11.852 -3.15 -13.586 1 91.06 74 VAL A N 1
ATOM 549 C CA . VAL A 1 74 ? 10.875 -2.842 -14.633 1 91.06 74 VAL A CA 1
ATOM 550 C C . VAL A 1 74 ? 11.555 -2.859 -15.992 1 91.06 74 VAL A C 1
ATOM 552 O O . VAL A 1 74 ? 10.898 -2.713 -17.031 1 91.06 74 VAL A O 1
ATOM 555 N N . HIS A 1 75 ? 12.891 -3.061 -16 1 90.38 75 HIS A N 1
ATOM 556 C CA . HIS A 1 75 ? 13.609 -3.07 -17.266 1 90.38 75 HIS A CA 1
ATOM 557 C C . HIS A 1 75 ? 14.914 -3.85 -17.156 1 90.38 75 HIS A C 1
ATOM 559 O O . HIS A 1 75 ? 15.352 -4.176 -16.047 1 90.38 75 HIS A O 1
ATOM 565 N N . THR A 1 76 ? 15.461 -4.207 -18.297 1 88.88 76 THR A N 1
ATOM 566 C CA . THR A 1 76 ? 16.797 -4.766 -18.406 1 88.88 76 THR A CA 1
ATOM 567 C C . THR A 1 76 ? 17.734 -3.811 -19.141 1 88.88 76 THR A C 1
ATOM 569 O O . THR A 1 76 ? 17.281 -3.061 -20.016 1 88.88 76 THR A O 1
ATOM 572 N N . ALA A 1 77 ? 18.938 -3.766 -18.688 1 93.06 77 ALA A N 1
ATOM 573 C CA . ALA A 1 77 ? 20 -3.094 -19.422 1 93.06 77 ALA A CA 1
ATOM 574 C C . ALA A 1 77 ? 20.906 -4.105 -20.125 1 93.06 77 ALA A C 1
ATOM 576 O O . ALA A 1 77 ? 21.375 -5.066 -19.5 1 93.06 77 ALA A O 1
ATOM 577 N N . ASN A 1 78 ? 21.125 -3.902 -21.438 1 92 78 ASN A N 1
ATOM 578 C CA . ASN A 1 78 ? 21.969 -4.785 -22.219 1 92 78 ASN A CA 1
ATOM 579 C C . ASN A 1 78 ? 23.281 -4.105 -22.609 1 92 78 ASN A C 1
ATOM 581 O O . ASN A 1 78 ? 23.266 -2.979 -23.109 1 92 78 ASN A O 1
ATOM 585 N N . TYR A 1 79 ? 24.344 -4.762 -22.25 1 93.69 79 TYR A N 1
ATOM 586 C CA . TYR A 1 79 ? 25.688 -4.293 -22.594 1 93.69 79 TYR A CA 1
ATOM 587 C C . TYR A 1 79 ? 26.406 -5.309 -23.469 1 93.69 79 TYR A C 1
ATOM 589 O O . TYR A 1 79 ? 26.25 -6.52 -23.297 1 93.69 79 TYR A O 1
ATOM 597 N N . ALA A 1 80 ? 27.203 -4.844 -24.391 1 93.38 80 ALA A N 1
ATOM 598 C CA . ALA A 1 80 ? 27.969 -5.734 -25.25 1 93.38 80 ALA A CA 1
ATOM 599 C C . ALA A 1 80 ? 29.266 -5.07 -25.703 1 93.38 80 ALA A C 1
ATOM 601 O O . ALA A 1 80 ? 29.406 -3.846 -25.656 1 93.38 80 ALA A O 1
ATOM 602 N N . SER A 1 81 ? 30.219 -5.922 -25.938 1 92.62 81 SER A N 1
ATOM 603 C CA . SER A 1 81 ? 31.453 -5.438 -26.562 1 92.62 81 SER A CA 1
ATOM 604 C C . SER A 1 81 ? 31.312 -5.391 -28.078 1 92.62 81 SER A C 1
ATOM 606 O O . SER A 1 81 ? 30.531 -6.141 -28.672 1 92.62 81 SER A O 1
ATOM 608 N N . SER A 1 82 ? 31.906 -4.363 -28.578 1 84.5 82 SER A N 1
ATOM 609 C CA . SER A 1 82 ? 32 -4.316 -30.047 1 84.5 82 SER A CA 1
ATOM 610 C C . SER A 1 82 ? 33.344 -4.879 -30.531 1 84.5 82 SER A C 1
ATOM 612 O O . SER A 1 82 ? 34.281 -5.023 -29.75 1 84.5 82 SER A O 1
ATOM 614 N N . SER A 1 83 ? 33.312 -5.379 -31.719 1 74.12 83 SER A N 1
ATOM 615 C CA . SER A 1 83 ? 34.5 -5.977 -32.344 1 74.12 83 SER A CA 1
ATOM 616 C C . SER A 1 83 ? 35.719 -5.074 -32.188 1 74.12 83 SER A C 1
ATOM 618 O O . SER A 1 83 ? 36.844 -5.559 -32.031 1 74.12 83 SER A O 1
ATOM 620 N N . ASN A 1 84 ? 35.469 -3.863 -32.031 1 72.69 84 ASN A N 1
ATOM 621 C CA . ASN A 1 84 ? 36.594 -2.93 -31.984 1 72.69 84 ASN A CA 1
ATOM 622 C C . ASN A 1 84 ? 36.875 -2.461 -30.562 1 72.69 84 ASN A C 1
ATOM 624 O O . ASN A 1 84 ? 37.75 -1.62 -30.344 1 72.69 84 ASN A O 1
ATOM 628 N N . SER A 1 85 ? 36.25 -2.922 -29.531 1 73.31 85 SER A N 1
ATOM 629 C CA . SER A 1 85 ? 36.281 -2.283 -28.219 1 73.31 85 SER A CA 1
ATOM 630 C C . SER A 1 85 ? 37.281 -2.967 -27.281 1 73.31 85 SER A C 1
ATOM 632 O O . SER A 1 85 ? 37.344 -2.629 -26.094 1 73.31 85 SER A O 1
ATOM 634 N N . ASN A 1 86 ? 38.312 -3.635 -27.766 1 80.62 86 ASN A N 1
ATOM 635 C CA . ASN A 1 86 ? 39.312 -4.309 -26.922 1 80.62 86 ASN A CA 1
ATOM 636 C C . ASN A 1 86 ? 38.688 -4.867 -25.656 1 80.62 86 ASN A C 1
ATOM 638 O O . ASN A 1 86 ? 39.188 -4.633 -24.562 1 80.62 86 ASN A O 1
ATOM 642 N N . GLY A 1 87 ? 37.5 -5.398 -25.719 1 85.12 87 GLY A N 1
ATOM 643 C CA . GLY A 1 87 ? 36.875 -6.062 -24.578 1 85.12 87 GLY A CA 1
ATOM 644 C C . GLY A 1 87 ? 36.094 -5.109 -23.688 1 85.12 87 GLY A C 1
ATOM 645 O O . GLY A 1 87 ? 35.75 -5.461 -22.547 1 85.12 87 GLY A O 1
ATOM 646 N N . GLU A 1 88 ? 35.938 -3.947 -24.125 1 93.25 88 GLU A N 1
ATOM 647 C CA . GLU A 1 88 ? 35.156 -2.986 -23.344 1 93.25 88 GLU A CA 1
ATOM 648 C C . GLU A 1 88 ? 33.688 -2.988 -23.75 1 93.25 88 GLU A C 1
ATOM 650 O O . GLU A 1 88 ? 33.375 -2.965 -24.953 1 93.25 88 GLU A O 1
ATOM 655 N N . ILE A 1 89 ? 32.812 -3.064 -22.734 1 94.38 89 ILE A N 1
ATOM 656 C CA . ILE A 1 89 ? 31.391 -3.139 -23.031 1 94.38 89 ILE A CA 1
ATOM 657 C C . ILE A 1 89 ? 30.797 -1.736 -23.016 1 94.38 89 ILE A C 1
ATOM 659 O O . ILE A 1 89 ? 31.375 -0.81 -22.453 1 94.38 89 ILE A O 1
ATOM 663 N N . SER A 1 90 ? 29.688 -1.549 -23.75 1 93.88 90 SER A N 1
ATOM 664 C CA . SER A 1 90 ? 28.859 -0.343 -23.75 1 93.88 90 SER A CA 1
ATOM 665 C C . SER A 1 90 ? 27.375 -0.685 -23.797 1 93.88 90 SER A C 1
ATOM 667 O O . SER A 1 90 ? 27 -1.798 -24.172 1 93.88 90 SER A O 1
ATOM 669 N N . LEU A 1 91 ? 26.625 0.238 -23.297 1 93.19 91 LEU A N 1
ATOM 670 C CA . LEU A 1 91 ? 25.172 0.042 -23.297 1 93.19 91 LEU A CA 1
ATOM 671 C C . LEU A 1 91 ? 24.641 -0.112 -24.719 1 93.19 91 LEU A C 1
ATOM 673 O O . LEU A 1 91 ? 24.938 0.713 -25.578 1 93.19 91 LEU A O 1
ATOM 677 N N . THR A 1 92 ? 23.922 -1.124 -24.953 1 90.5 92 THR A N 1
ATOM 678 C CA . THR A 1 92 ? 23.328 -1.345 -26.266 1 90.5 92 THR A CA 1
ATOM 679 C C . THR A 1 92 ? 21.828 -1.052 -26.25 1 90.5 92 THR A C 1
ATOM 681 O O . THR A 1 92 ? 21.281 -0.574 -27.25 1 90.5 92 THR A O 1
ATOM 684 N N . ALA A 1 93 ? 21.219 -1.377 -25.156 1 89.19 93 ALA A N 1
ATOM 685 C CA . ALA A 1 93 ? 19.781 -1.144 -25.062 1 89.19 93 ALA A CA 1
ATOM 686 C C . ALA A 1 93 ? 19.281 -1.224 -23.625 1 89.19 93 ALA A C 1
ATOM 688 O O . ALA A 1 93 ? 19.891 -1.905 -22.797 1 89.19 93 ALA A O 1
ATOM 689 N N . ARG A 1 94 ? 18.281 -0.472 -23.328 1 91.19 94 ARG A N 1
ATOM 690 C CA . ARG A 1 94 ? 17.406 -0.684 -22.188 1 91.19 94 ARG A CA 1
ATOM 691 C C . ARG A 1 94 ? 16 -1.103 -22.625 1 91.19 94 ARG A C 1
ATOM 693 O O . ARG A 1 94 ? 15.398 -0.451 -23.469 1 91.19 94 ARG A O 1
ATOM 700 N N . LYS A 1 95 ? 15.547 -2.242 -22.109 1 84.94 95 LYS A N 1
ATOM 701 C CA . LYS A 1 95 ? 14.273 -2.795 -22.547 1 84.94 95 LYS A CA 1
ATOM 702 C C . LYS A 1 95 ? 13.336 -3.031 -21.375 1 84.94 95 LYS A C 1
ATOM 704 O O . LYS A 1 95 ? 13.766 -3.5 -20.312 1 84.94 95 LYS A O 1
ATOM 709 N N . SER A 1 96 ? 12.086 -2.686 -21.609 1 86.94 96 SER A N 1
ATOM 710 C CA . SER A 1 96 ? 11.078 -2.951 -20.594 1 86.94 96 SER A CA 1
ATOM 711 C C . SER A 1 96 ? 10.875 -4.449 -20.391 1 86.94 96 SER A C 1
ATOM 713 O O . SER A 1 96 ? 10.867 -5.215 -21.359 1 86.94 96 SER A O 1
ATOM 715 N N . VAL A 1 97 ? 10.703 -4.805 -19.125 1 80 97 VAL A N 1
ATOM 716 C CA . VAL A 1 97 ? 10.375 -6.199 -18.859 1 80 97 VAL A CA 1
ATOM 717 C C . VAL A 1 97 ? 8.883 -6.34 -18.578 1 80 97 VAL A C 1
ATOM 719 O O . VAL A 1 97 ? 8.406 -7.426 -18.25 1 80 97 VAL A O 1
ATOM 722 N N . VAL A 1 98 ? 8.18 -5.277 -18.656 1 76.88 98 VAL A N 1
ATOM 723 C CA . VAL A 1 98 ? 6.742 -5.277 -18.406 1 76.88 98 VAL A CA 1
ATOM 724 C C . VAL A 1 98 ? 5.977 -5.035 -19.703 1 76.88 98 VAL A C 1
ATOM 726 O O . VAL A 1 98 ? 6.418 -4.262 -20.547 1 76.88 98 VAL A O 1
ATOM 729 N N . SER A 1 99 ? 4.996 -5.941 -19.906 1 71.38 99 SER A N 1
ATOM 730 C CA . SER A 1 99 ? 4.16 -5.785 -21.078 1 71.38 99 SER A CA 1
ATOM 731 C C . SER A 1 99 ? 2.852 -5.078 -20.75 1 71.38 99 SER A C 1
ATOM 733 O O . SER A 1 99 ? 1.851 -5.723 -20.438 1 71.38 99 SER A O 1
ATOM 735 N N . GLY A 1 100 ? 2.789 -3.775 -20.703 1 71 100 GLY A N 1
ATOM 736 C CA . GLY A 1 100 ? 1.55 -3.072 -20.406 1 71 100 GLY A CA 1
ATOM 737 C C . GLY A 1 100 ? 1.113 -3.205 -18.969 1 71 100 GLY A C 1
ATOM 738 O O . GLY A 1 100 ? 1.922 -3.535 -18.094 1 71 100 GLY A O 1
ATOM 739 N N . VAL A 1 101 ? -0.178 -2.803 -18.766 1 71.31 101 VAL A N 1
ATOM 740 C CA . VAL A 1 101 ? -0.738 -2.898 -17.422 1 71.31 101 VAL A CA 1
ATOM 741 C C . VAL A 1 101 ? -1.471 -4.227 -17.266 1 71.31 101 VAL A C 1
ATOM 743 O O . VAL A 1 101 ? -2.572 -4.406 -17.781 1 71.31 101 VAL A O 1
ATOM 746 N N . GLU A 1 102 ? -0.776 -5.125 -16.609 1 80.31 102 GLU A N 1
ATOM 747 C CA . GLU A 1 102 ? -1.396 -6.438 -16.484 1 80.31 102 GLU A CA 1
ATOM 748 C C . GLU A 1 102 ? -1.741 -6.758 -15.031 1 80.31 102 GLU A C 1
ATOM 750 O O . GLU A 1 102 ? -2.369 -7.781 -14.75 1 80.31 102 GLU A O 1
ATOM 755 N N . SER A 1 103 ? -1.299 -5.918 -14.219 1 88.25 103 SER A N 1
ATOM 756 C CA . SER A 1 103 ? -1.45 -6.199 -12.797 1 88.25 103 SER A CA 1
ATOM 757 C C . SER A 1 103 ? -1.279 -4.934 -11.961 1 88.25 103 SER A C 1
ATOM 759 O O . SER A 1 103 ? -0.865 -3.895 -12.477 1 88.25 103 SER A O 1
ATOM 761 N N . ASN A 1 104 ? -1.721 -5.004 -10.758 1 86.31 104 ASN A N 1
ATOM 762 C CA . ASN A 1 104 ? -1.4 -3.955 -9.797 1 86.31 104 ASN A CA 1
ATOM 763 C C . ASN A 1 104 ? 0.103 -3.855 -9.555 1 86.31 104 ASN A C 1
ATOM 765 O O . ASN A 1 104 ? 0.603 -2.803 -9.156 1 86.31 104 ASN A O 1
ATOM 769 N N . MET A 1 105 ? 0.726 -4.902 -9.789 1 89.62 105 MET A N 1
ATOM 770 C CA . MET A 1 105 ? 2.162 -5.043 -9.57 1 89.62 105 MET A CA 1
ATOM 771 C C . MET A 1 105 ? 2.871 -5.473 -10.844 1 89.62 105 MET A C 1
ATOM 773 O O . MET A 1 105 ? 3.473 -6.547 -10.898 1 89.62 105 MET A O 1
ATOM 777 N N . SER A 1 106 ? 2.816 -4.641 -11.797 1 89.12 106 SER A N 1
ATOM 778 C CA . SER A 1 106 ? 3.418 -4.926 -13.094 1 89.12 106 SER A CA 1
ATOM 779 C C . SER A 1 106 ? 4.922 -4.68 -13.07 1 89.12 106 SER A C 1
ATOM 781 O O . SER A 1 106 ? 5.418 -3.77 -13.742 1 89.12 106 SER A O 1
ATOM 783 N N . PHE A 1 107 ? 5.645 -5.5 -12.367 1 89.94 107 PHE A N 1
ATOM 784 C CA . PHE A 1 107 ? 7.098 -5.492 -12.25 1 89.94 107 PHE A CA 1
ATOM 785 C C . PHE A 1 107 ? 7.609 -6.84 -11.742 1 89.94 107 PHE A C 1
ATOM 787 O O . PHE A 1 107 ? 6.82 -7.691 -11.328 1 89.94 107 PHE A O 1
ATOM 794 N N . MET A 1 108 ? 8.883 -7.078 -11.852 1 89.94 108 MET A N 1
ATOM 795 C CA . MET A 1 108 ? 9.562 -8.188 -11.188 1 89.94 108 MET A CA 1
ATOM 796 C C . MET A 1 108 ? 10.133 -7.746 -9.844 1 89.94 108 MET A C 1
ATOM 798 O O . MET A 1 108 ? 10.688 -6.648 -9.727 1 89.94 108 MET A O 1
ATOM 802 N N . ALA A 1 109 ? 9.891 -8.523 -8.891 1 92.25 109 ALA A N 1
ATOM 803 C CA . ALA A 1 109 ? 10.5 -8.25 -7.594 1 92.25 109 ALA A CA 1
ATOM 804 C C . ALA A 1 109 ? 11.75 -9.102 -7.379 1 92.25 109 ALA A C 1
ATOM 806 O O . ALA A 1 109 ? 11.68 -10.328 -7.367 1 92.25 109 ALA A O 1
ATOM 807 N N . LEU A 1 110 ? 12.859 -8.43 -7.383 1 91.62 110 LEU A N 1
ATOM 808 C CA . LEU A 1 110 ? 14.094 -9.117 -7.023 1 91.62 110 LEU A CA 1
ATOM 809 C C . LEU A 1 110 ? 14.219 -9.266 -5.512 1 91.62 110 LEU A C 1
ATOM 811 O O . LEU A 1 110 ? 14.508 -8.289 -4.809 1 91.62 110 LEU A O 1
ATOM 815 N N . TYR A 1 111 ? 13.914 -10.438 -5.066 1 90.12 111 TYR A N 1
ATOM 816 C CA . TYR A 1 111 ? 13.734 -10.727 -3.646 1 90.12 111 TYR A CA 1
ATOM 817 C C . TYR A 1 111 ? 14.188 -12.141 -3.311 1 90.12 111 TYR A C 1
ATOM 819 O O . TYR A 1 111 ? 13.828 -13.094 -4 1 90.12 111 TYR A O 1
ATOM 827 N N . ALA A 1 112 ? 14.922 -12.289 -2.291 1 88.19 112 ALA A N 1
ATOM 828 C CA . ALA A 1 112 ? 15.547 -13.562 -1.959 1 88.19 112 ALA A CA 1
ATOM 829 C C . ALA A 1 112 ? 14.492 -14.602 -1.562 1 88.19 112 ALA A C 1
ATOM 831 O O . ALA A 1 112 ? 13.539 -14.281 -0.853 1 88.19 112 ALA A O 1
ATOM 832 N N . GLN A 1 113 ? 14.727 -15.828 -2.035 1 89.81 113 GLN A N 1
ATOM 833 C CA . GLN A 1 113 ? 13.852 -16.938 -1.65 1 89.81 113 GLN A CA 1
ATOM 834 C C . GLN A 1 113 ? 13.781 -17.078 -0.133 1 89.81 113 GLN A C 1
ATOM 836 O O . GLN A 1 113 ? 12.719 -17.359 0.424 1 89.81 113 GLN A O 1
ATOM 841 N N . SER A 1 114 ? 14.938 -16.891 0.489 1 89.81 114 SER A N 1
ATOM 842 C CA . SER A 1 114 ? 14.992 -17.016 1.942 1 89.81 114 SER A CA 1
ATOM 843 C C . SER A 1 114 ? 14.047 -16.031 2.615 1 89.81 114 SER A C 1
ATOM 845 O O . SER A 1 114 ? 13.438 -16.344 3.641 1 89.81 114 SER A O 1
ATOM 847 N N . SER A 1 115 ? 13.961 -14.883 2.068 1 91 115 SER A N 1
ATOM 848 C CA . SER A 1 115 ? 13.062 -13.867 2.617 1 91 115 SER A CA 1
ATOM 849 C C . SER A 1 115 ? 11.602 -14.258 2.416 1 91 115 SER A C 1
ATOM 851 O O . SER A 1 115 ? 10.773 -14.078 3.311 1 91 115 SER A O 1
ATOM 853 N N . VAL A 1 116 ? 11.266 -14.797 1.273 1 92.94 116 VAL A N 1
ATOM 854 C CA . VAL A 1 116 ? 9.914 -15.258 1 1 92.94 116 VAL A CA 1
ATOM 855 C C . VAL A 1 116 ? 9.539 -16.375 1.975 1 92.94 116 VAL A C 1
ATOM 857 O O . VAL A 1 116 ? 8.445 -16.359 2.551 1 92.94 116 VAL A O 1
ATOM 860 N N . GLU A 1 117 ? 10.492 -17.281 2.139 1 93.5 117 GLU A N 1
ATOM 861 C CA . GLU A 1 117 ? 10.281 -18.359 3.104 1 93.5 117 GLU A CA 1
ATOM 862 C C . GLU A 1 117 ? 10.07 -17.812 4.512 1 93.5 117 GLU A C 1
ATOM 864 O O . GLU A 1 117 ? 9.227 -18.297 5.258 1 93.5 117 GLU A O 1
ATOM 869 N N . GLY A 1 118 ? 10.883 -16.812 4.793 1 92.38 118 GLY A N 1
ATOM 870 C CA . GLY A 1 118 ? 10.727 -16.172 6.086 1 92.38 118 GLY A CA 1
ATOM 871 C C . GLY A 1 118 ? 9.336 -15.594 6.305 1 92.38 118 GLY A C 1
ATOM 872 O O . GLY A 1 118 ? 8.75 -15.758 7.375 1 92.38 118 GLY A O 1
ATOM 873 N N . ILE A 1 119 ? 8.82 -14.977 5.367 1 92.56 119 ILE A N 1
ATOM 874 C CA . ILE A 1 119 ? 7.488 -14.383 5.426 1 92.56 119 ILE A CA 1
ATOM 875 C C . ILE A 1 119 ? 6.441 -15.477 5.641 1 92.56 119 ILE A C 1
ATOM 877 O O . ILE A 1 119 ? 5.555 -15.344 6.484 1 92.56 119 ILE A O 1
ATOM 881 N N . LEU A 1 120 ? 6.574 -16.516 4.898 1 93.88 120 LEU A N 1
ATOM 882 C CA . LEU A 1 120 ? 5.633 -17.625 5.016 1 93.88 120 LEU A CA 1
ATOM 883 C C . LEU A 1 120 ? 5.723 -18.281 6.395 1 93.88 120 LEU A C 1
ATOM 885 O O . LEU A 1 120 ? 4.703 -18.594 7.008 1 93.88 120 LEU A O 1
ATOM 889 N N . ARG A 1 121 ? 6.914 -18.469 6.855 1 93.75 121 ARG A N 1
ATOM 890 C CA . ARG A 1 121 ? 7.113 -19.062 8.172 1 93.75 121 ARG A CA 1
ATOM 891 C C . ARG A 1 121 ? 6.5 -18.203 9.266 1 93.75 121 ARG A C 1
ATOM 893 O O . ARG A 1 121 ? 5.871 -18.719 10.195 1 93.75 121 ARG A O 1
ATOM 900 N N . GLU A 1 122 ? 6.719 -16.953 9.133 1 91.75 122 GLU A N 1
ATOM 901 C CA . GLU A 1 122 ? 6.16 -16.031 10.117 1 91.75 122 GLU A CA 1
ATOM 902 C C . GLU A 1 122 ? 4.637 -16.047 10.086 1 91.75 122 GLU A C 1
ATOM 904 O O . GLU A 1 122 ? 3.988 -16 11.133 1 91.75 122 GLU A O 1
ATOM 909 N N . ALA A 1 123 ? 4.094 -16.094 8.961 1 89.88 123 ALA A N 1
ATOM 910 C CA . ALA A 1 123 ? 2.641 -16.156 8.812 1 89.88 123 ALA A CA 1
ATOM 911 C C . ALA A 1 123 ? 2.09 -17.438 9.461 1 89.88 123 ALA A C 1
ATOM 913 O O . ALA A 1 123 ? 1.039 -17.406 10.102 1 89.88 123 ALA A O 1
ATOM 914 N N . LEU A 1 124 ? 2.775 -18.484 9.281 1 91.19 124 LEU A N 1
ATOM 915 C CA . LEU A 1 124 ? 2.363 -19.766 9.844 1 91.19 124 LEU A CA 1
ATOM 916 C C . LEU A 1 124 ? 2.479 -19.766 11.367 1 91.19 124 LEU A C 1
ATOM 918 O O . LEU A 1 124 ? 1.632 -20.328 12.062 1 91.19 124 LEU A O 1
ATOM 922 N N . ARG A 1 125 ? 3.455 -19.094 11.828 1 88.62 125 ARG A N 1
ATOM 923 C CA . ARG A 1 125 ? 3.689 -19.031 13.266 1 88.62 125 ARG A CA 1
ATOM 924 C C . ARG A 1 125 ? 2.646 -18.156 13.953 1 88.62 125 ARG A C 1
ATOM 926 O O . ARG A 1 125 ? 2.162 -18.5 15.039 1 88.62 125 ARG A O 1
ATOM 933 N N . SER A 1 126 ? 2.365 -17.078 13.312 1 81.38 126 SER A N 1
ATOM 934 C CA . SER A 1 126 ? 1.438 -16.109 13.906 1 81.38 126 SER A CA 1
ATOM 935 C C . SER A 1 126 ? 0.02 -16.672 13.953 1 81.38 126 SER A C 1
ATOM 937 O O . SER A 1 126 ? -0.772 -16.297 14.82 1 81.38 126 SER A O 1
ATOM 939 N N . GLY A 1 127 ? -0.259 -17.594 13.086 1 71 127 GLY A N 1
ATOM 940 C CA . GLY A 1 127 ? -1.59 -18.172 13.008 1 71 127 GLY A CA 1
ATOM 941 C C . GLY A 1 127 ? -2.643 -17.188 12.547 1 71 127 GLY A C 1
ATOM 942 O O . GLY A 1 127 ? -3.832 -17.516 12.508 1 71 127 GLY A O 1
ATOM 943 N N . GLN A 1 128 ? -2.283 -16 12.438 1 61.19 128 GLN A N 1
ATOM 944 C CA . GLN A 1 128 ? -3.266 -14.977 12.117 1 61.19 128 GLN A CA 1
ATOM 945 C C . GLN A 1 128 ? -3.609 -14.992 10.625 1 61.19 128 GLN A C 1
ATOM 947 O O . GLN A 1 128 ? -2.725 -15.141 9.781 1 61.19 128 GLN A O 1
ATOM 952 N N . LYS A 1 129 ? -4.906 -15.188 10.516 1 61.44 129 LYS A N 1
ATOM 953 C CA . LYS A 1 129 ? -5.383 -15.047 9.141 1 61.44 129 LYS A CA 1
ATOM 954 C C . LYS A 1 129 ? -5.047 -13.664 8.586 1 61.44 129 LYS A C 1
ATOM 956 O O . LYS A 1 129 ? -5.324 -12.648 9.227 1 61.44 129 LYS A O 1
ATOM 961 N N . GLN A 1 130 ? -4.199 -13.711 7.734 1 60.5 130 GLN A N 1
ATOM 962 C CA . GLN A 1 130 ? -3.916 -12.43 7.086 1 60.5 130 GLN A CA 1
ATOM 963 C C . GLN A 1 130 ? -5.008 -12.07 6.082 1 60.5 130 GLN A C 1
ATOM 965 O O . GLN A 1 130 ? -5.406 -12.906 5.266 1 60.5 130 GLN A O 1
ATOM 970 N N . ILE A 1 131 ? -5.793 -11.109 6.438 1 57.66 131 ILE A N 1
ATOM 971 C CA . ILE A 1 131 ? -6.855 -10.688 5.527 1 57.66 131 ILE A CA 1
ATOM 972 C C . ILE A 1 131 ? -6.297 -9.703 4.504 1 57.66 131 ILE A C 1
ATOM 974 O O . ILE A 1 131 ? -5.727 -8.672 4.871 1 57.66 131 ILE A O 1
ATOM 978 N N . PRO A 1 132 ? -6.371 -10.234 3.268 1 53.53 132 PRO A N 1
ATOM 979 C CA . PRO A 1 132 ? -5.914 -9.305 2.236 1 53.53 132 PRO A CA 1
ATOM 980 C C . PRO A 1 132 ? -6.625 -7.953 2.305 1 53.53 132 PRO A C 1
ATOM 982 O O . PRO A 1 132 ? -7.727 -7.855 2.854 1 53.53 132 PRO A O 1
ATOM 985 N N . SER A 1 133 ? -5.945 -6.945 1.791 1 52.88 133 SER A N 1
ATOM 986 C CA . SER A 1 133 ? -6.523 -5.621 1.612 1 52.88 133 SER A CA 1
ATOM 987 C C . SER A 1 133 ? -7.766 -5.672 0.73 1 52.88 133 SER A C 1
ATOM 989 O O . SER A 1 133 ? -7.836 -6.473 -0.206 1 52.88 133 SER A O 1
ATOM 991 N N . ALA A 1 134 ? -8.859 -5.203 1.009 1 56.5 134 ALA A N 1
ATOM 992 C CA . ALA A 1 134 ? -10.078 -5.035 0.22 1 56.5 134 ALA A CA 1
ATOM 993 C C . ALA A 1 134 ? -10.875 -6.336 0.164 1 56.5 134 ALA A C 1
ATOM 995 O O . ALA A 1 134 ? -11.305 -6.762 -0.91 1 56.5 134 ALA A O 1
ATOM 996 N N . THR A 1 135 ? -10.859 -7.086 1.221 1 53.88 135 THR A N 1
ATOM 997 C CA . THR A 1 135 ? -11.625 -8.328 1.226 1 53.88 135 THR A CA 1
ATOM 998 C C . THR A 1 135 ? -13.125 -8.047 1.313 1 53.88 135 THR A C 1
ATOM 1000 O O . THR A 1 135 ? -13.547 -7.152 2.049 1 53.88 135 THR A O 1
ATOM 1003 N N . PHE A 1 136 ? -13.781 -8.672 0.333 1 59.56 136 PHE A N 1
ATOM 1004 C CA . PHE A 1 136 ? -15.234 -8.594 0.255 1 59.56 136 PHE A CA 1
ATOM 1005 C C . PHE A 1 136 ? -15.875 -9.828 0.876 1 59.56 136 PHE A C 1
ATOM 1007 O O . PHE A 1 136 ? -17.094 -9.992 0.822 1 59.56 136 PHE A O 1
ATOM 1014 N N . ALA A 1 137 ? -14.922 -10.656 1.462 1 56.22 137 ALA A N 1
ATOM 1015 C CA . ALA A 1 137 ? -15.422 -11.93 1.981 1 56.22 137 ALA A CA 1
ATOM 1016 C C . ALA A 1 137 ? -16.344 -11.711 3.182 1 56.22 137 ALA A C 1
ATOM 1018 O O . ALA A 1 137 ? -16.125 -10.781 3.969 1 56.22 137 ALA A O 1
ATOM 1019 N N . PRO A 1 138 ? -17.375 -12.484 3.129 1 54.56 138 PRO A N 1
ATOM 1020 C CA . PRO A 1 138 ? -18.234 -12.438 4.32 1 54.56 138 PRO A CA 1
ATOM 1021 C C . PRO A 1 138 ? -17.453 -12.641 5.613 1 54.56 138 PRO A C 1
ATOM 1023 O O . PRO A 1 138 ? -16.469 -13.383 5.633 1 54.56 138 PRO A O 1
ATOM 1026 N N . GLN A 1 139 ? -17.75 -11.898 6.605 1 52.22 139 GLN A N 1
ATOM 1027 C CA . GLN A 1 139 ? -17.094 -11.93 7.906 1 52.22 139 GLN A CA 1
ATOM 1028 C C . GLN A 1 139 ? -16.984 -13.352 8.438 1 52.22 139 GLN A C 1
ATOM 1030 O O . GLN A 1 139 ? -16 -13.711 9.086 1 52.22 139 GLN A O 1
ATOM 1035 N N . SER A 1 140 ? -17.984 -14.141 8.133 1 49.53 140 SER A N 1
ATOM 1036 C CA . SER A 1 140 ? -18.016 -15.508 8.641 1 49.53 140 SER A CA 1
ATOM 1037 C C . SER A 1 140 ? -16.812 -16.312 8.133 1 49.53 140 SER A C 1
ATOM 1039 O O . SER A 1 140 ? -16.266 -17.141 8.859 1 49.53 140 SER A O 1
ATOM 1041 N N . GLN A 1 141 ? -16.453 -16.125 7.004 1 55.56 141 GLN A N 1
ATOM 1042 C CA . GLN A 1 141 ? -15.32 -16.844 6.426 1 55.56 141 GLN A CA 1
ATOM 1043 C C . GLN A 1 141 ? -14 -16.344 7.012 1 55.56 141 GLN A C 1
ATOM 1045 O O . GLN A 1 141 ? -13.086 -17.141 7.254 1 55.56 141 GLN A O 1
ATOM 1050 N N . LEU A 1 142 ? -14.07 -15.094 7.344 1 56.06 142 LEU A N 1
ATOM 1051 C CA . LEU A 1 142 ? -12.859 -14.469 7.859 1 56.06 142 LEU A CA 1
ATOM 1052 C C . LEU A 1 142 ? -12.586 -14.914 9.297 1 56.06 142 LEU A C 1
ATOM 1054 O O . LEU A 1 142 ? -11.43 -14.953 9.727 1 56.06 142 LEU A O 1
ATOM 1058 N N . LEU A 1 143 ? -13.609 -15.43 9.82 1 53.25 143 LEU A N 1
ATOM 1059 C CA . LEU A 1 143 ? -13.508 -15.727 11.25 1 53.25 143 LEU A CA 1
ATOM 1060 C C . LEU A 1 143 ? -13.25 -17.219 11.477 1 53.25 143 LEU A C 1
ATOM 1062 O O . LEU A 1 143 ? -13.055 -17.656 12.609 1 53.25 143 LEU A O 1
ATOM 1066 N N . SER A 1 144 ? -13.195 -17.953 10.453 1 62.81 144 SER A N 1
ATOM 1067 C CA . SER A 1 144 ? -12.969 -19.375 10.695 1 62.81 144 SER A CA 1
ATOM 1068 C C . SER A 1 144 ? -11.57 -19.625 11.227 1 62.81 144 SER A C 1
ATOM 1070 O O . SER A 1 144 ? -10.602 -19.016 10.773 1 62.81 144 SER A O 1
ATOM 1072 N N . PRO A 1 145 ? -11.578 -20.422 12.25 1 62.84 145 PRO A N 1
ATOM 1073 C CA . PRO A 1 145 ? -10.273 -20.672 12.875 1 62.84 145 PRO A CA 1
ATOM 1074 C C . PRO A 1 145 ? -9.281 -21.312 11.914 1 62.84 145 PRO A C 1
ATOM 1076 O O . PRO A 1 145 ? -9.672 -22.094 11.047 1 62.84 145 PRO A O 1
ATOM 1079 N N . SER A 1 146 ? -8.086 -20.906 12.117 1 69.44 146 SER A N 1
ATOM 1080 C CA . SER A 1 146 ? -7.012 -21.562 11.391 1 69.44 146 SER A CA 1
ATOM 1081 C C . SER A 1 146 ? -6.789 -22.984 11.898 1 69.44 146 SER A C 1
ATOM 1083 O O . SER A 1 146 ? -7.102 -23.281 13.055 1 69.44 146 SER A O 1
ATOM 1085 N N . GLY A 1 147 ? -6.461 -23.844 10.945 1 79.38 147 GLY A N 1
ATOM 1086 C CA . GLY A 1 147 ? -6.078 -25.188 11.336 1 79.38 147 GLY A CA 1
ATOM 1087 C C . GLY A 1 147 ? -4.75 -25.25 12.062 1 79.38 147 GLY A C 1
ATOM 1088 O O . GLY A 1 147 ? -4.113 -24.219 12.289 1 79.38 147 GLY A O 1
ATOM 1089 N N . LYS A 1 148 ? -4.414 -26.438 12.492 1 86.25 148 LYS A N 1
ATOM 1090 C CA . LYS A 1 148 ? -3.133 -26.656 13.164 1 86.25 148 LYS A CA 1
ATOM 1091 C C . LYS A 1 148 ? -2.021 -26.922 12.148 1 86.25 148 LYS A C 1
ATOM 1093 O O . LYS A 1 148 ? -2.227 -27.625 11.156 1 86.25 148 LYS A O 1
ATOM 1098 N N . VAL A 1 149 ? -0.935 -26.203 12.312 1 91.12 149 VAL A N 1
ATOM 1099 C CA . VAL A 1 149 ? 0.205 -26.406 11.422 1 91.12 149 VAL A CA 1
ATOM 1100 C C . VAL A 1 149 ? 1.484 -26.547 12.25 1 91.12 149 VAL A C 1
ATOM 1102 O O . VAL A 1 149 ? 1.686 -25.812 13.219 1 91.12 149 VAL A O 1
ATOM 1105 N N . GLU A 1 150 ? 2.271 -27.531 11.93 1 92.75 150 GLU A N 1
ATOM 1106 C CA . GLU A 1 150 ? 3.59 -27.719 12.531 1 92.75 150 GLU A CA 1
ATOM 1107 C C . GLU A 1 150 ? 4.68 -27.75 11.461 1 92.75 150 GLU A C 1
ATOM 1109 O O . GLU A 1 150 ? 4.59 -28.516 10.5 1 92.75 150 GLU A O 1
ATOM 1114 N N . VAL A 1 151 ? 5.621 -26.922 11.633 1 93.75 151 VAL A N 1
ATOM 1115 C CA . VAL A 1 151 ? 6.773 -26.906 10.742 1 93.75 151 VAL A CA 1
ATOM 1116 C C . VAL A 1 151 ? 8.031 -27.328 11.5 1 93.75 151 VAL A C 1
ATOM 1118 O O . VAL A 1 151 ? 8.461 -26.641 12.43 1 93.75 151 VAL A O 1
ATOM 1121 N N . GLU A 1 152 ? 8.594 -28.453 11.078 1 94.62 152 GLU A N 1
ATOM 1122 C CA . GLU A 1 152 ? 9.727 -29.016 11.812 1 94.62 152 GLU A CA 1
ATOM 1123 C C . GLU A 1 152 ? 10.977 -29.078 10.93 1 94.62 152 GLU A C 1
ATOM 1125 O O . GLU A 1 152 ? 10.922 -29.562 9.805 1 94.62 152 GLU A O 1
ATOM 1130 N N . GLN A 1 153 ? 12.039 -28.625 11.516 1 93.44 153 GLN A N 1
ATOM 1131 C CA . GLN A 1 153 ? 13.344 -28.703 10.852 1 93.44 153 GLN A CA 1
ATOM 1132 C C . GLN A 1 153 ? 14.188 -29.828 11.43 1 93.44 153 GLN A C 1
ATOM 1134 O O . GLN A 1 153 ? 14.086 -30.156 12.609 1 93.44 153 GLN A O 1
ATOM 1139 N N . GLY A 1 154 ? 14.945 -30.422 10.562 1 94.69 154 GLY A N 1
ATOM 1140 C CA . GLY A 1 154 ? 15.812 -31.5 10.984 1 94.69 154 GLY A CA 1
ATOM 1141 C C . GLY A 1 154 ? 15.102 -32.844 11.062 1 94.69 154 GLY A C 1
ATOM 1142 O O . GLY A 1 154 ? 15.648 -33.812 11.609 1 94.69 154 GLY A O 1
ATOM 1143 N N . VAL A 1 155 ? 13.922 -32.969 10.625 1 96.19 155 VAL A N 1
ATOM 1144 C CA . VAL A 1 155 ? 13.125 -34.188 10.625 1 96.19 155 VAL A CA 1
ATOM 1145 C C . VAL A 1 155 ? 12.898 -34.656 9.188 1 96.19 155 VAL A C 1
ATOM 1147 O O . VAL A 1 155 ? 12.664 -33.844 8.297 1 96.19 155 VAL A O 1
ATOM 1150 N N . PHE A 1 156 ? 13.055 -35.938 8.906 1 96.25 156 PHE A N 1
ATOM 1151 C CA . PHE A 1 156 ? 12.859 -36.438 7.551 1 96.25 156 PHE A CA 1
ATOM 1152 C C . PHE A 1 156 ? 12.297 -37.844 7.566 1 96.25 156 PHE A C 1
ATOM 1154 O O . PHE A 1 156 ? 12.477 -38.594 8.539 1 96.25 156 PHE A O 1
ATOM 1161 N N . PRO A 1 157 ? 11.562 -38.188 6.527 1 97.69 157 PRO A N 1
ATOM 1162 C CA . PRO A 1 157 ? 11.031 -39.562 6.418 1 97.69 157 PRO A CA 1
ATOM 1163 C C . PRO A 1 157 ? 12.047 -40.562 5.855 1 97.69 157 PRO A C 1
ATOM 1165 O O . PRO A 1 157 ? 12.898 -40.188 5.043 1 97.69 157 PRO A O 1
ATOM 1168 N N . THR A 1 158 ? 11.789 -41.812 6.23 1 96.81 158 THR A N 1
ATOM 1169 C CA . THR A 1 158 ? 12.656 -42.875 5.73 1 96.81 158 THR A CA 1
ATOM 1170 C C . THR A 1 158 ? 11.844 -43.969 5.055 1 96.81 158 THR A C 1
ATOM 1172 O O . THR A 1 158 ? 12.383 -44.75 4.289 1 96.81 158 THR A O 1
ATOM 1175 N N . GLU A 1 159 ? 10.547 -43.969 5.414 1 96.56 159 GLU A N 1
ATOM 1176 C CA . GLU A 1 159 ? 9.648 -44.969 4.836 1 96.56 159 GLU A CA 1
ATOM 1177 C C . GLU A 1 159 ? 8.266 -44.375 4.578 1 96.56 159 GLU A C 1
ATOM 1179 O O . GLU A 1 159 ? 7.828 -43.469 5.297 1 96.56 159 GLU A O 1
ATOM 1184 N N . MET A 1 160 ? 7.703 -44.906 3.531 1 96.31 160 MET A N 1
ATOM 1185 C CA . MET A 1 160 ? 6.32 -44.562 3.213 1 96.31 160 MET A CA 1
ATOM 1186 C C . MET A 1 160 ? 5.547 -45.781 2.742 1 96.31 160 MET A C 1
ATOM 1188 O O . MET A 1 160 ? 6.047 -46.562 1.931 1 96.31 160 MET A O 1
ATOM 1192 N N . LYS A 1 161 ? 4.359 -45.938 3.381 1 95.38 161 LYS A N 1
ATOM 1193 C CA . LYS A 1 161 ? 3.473 -47 2.941 1 95.38 161 LYS A CA 1
ATOM 1194 C C . LYS A 1 161 ? 2.07 -46.469 2.652 1 95.38 161 LYS A C 1
ATOM 1196 O O . LYS A 1 161 ? 1.521 -45.719 3.439 1 95.38 161 LYS A O 1
ATOM 1201 N N . LEU A 1 162 ? 1.603 -46.844 1.52 1 94.38 162 LEU A N 1
ATOM 1202 C CA . LEU A 1 162 ? 0.221 -46.562 1.15 1 94.38 162 LEU A CA 1
ATOM 1203 C C . LEU A 1 162 ? -0.646 -47.812 1.27 1 94.38 162 LEU A C 1
ATOM 1205 O O . LEU A 1 162 ? -0.347 -48.844 0.658 1 94.38 162 LEU A O 1
ATOM 1209 N N . SER A 1 163 ? -1.688 -47.594 2.002 1 93.62 163 SER A N 1
ATOM 1210 C CA . SER A 1 163 ? -2.582 -48.75 2.223 1 93.62 163 SER A CA 1
ATOM 1211 C C . SER A 1 163 ? -3.26 -49.156 0.926 1 93.62 163 SER A C 1
ATOM 1213 O O . SER A 1 163 ? -3.543 -48.344 0.062 1 93.62 163 SER A O 1
ATOM 1215 N N . ASP A 1 164 ? -3.551 -50.438 0.835 1 90 164 ASP A N 1
ATOM 1216 C CA . ASP A 1 164 ? -4.301 -50.969 -0.307 1 90 164 ASP A CA 1
ATOM 1217 C C . ASP A 1 164 ? -5.781 -50.594 -0.201 1 90 164 ASP A C 1
ATOM 1219 O O . ASP A 1 164 ? -6.488 -50.562 -1.209 1 90 164 ASP A O 1
ATOM 1223 N N . ASN A 1 165 ? -6.133 -50.375 1.114 1 88.81 165 ASN A N 1
ATOM 1224 C CA . ASN A 1 165 ? -7.508 -49.969 1.362 1 88.81 165 ASN A CA 1
ATOM 1225 C C . ASN A 1 165 ? -7.621 -48.438 1.451 1 88.81 165 ASN A C 1
ATOM 1227 O O . ASN A 1 165 ? -7.469 -47.875 2.529 1 88.81 165 ASN A O 1
ATOM 1231 N N . LEU A 1 166 ? -8.133 -47.875 0.376 1 83.06 166 LEU A N 1
ATOM 1232 C CA . LEU A 1 166 ? -8.164 -46.406 0.296 1 83.06 166 LEU A CA 1
ATOM 1233 C C . LEU A 1 166 ? -9.375 -45.844 1.038 1 83.06 166 LEU A C 1
ATOM 1235 O O . LEU A 1 166 ? -9.516 -44.625 1.172 1 83.06 166 LEU A O 1
ATOM 1239 N N . SER A 1 167 ? -10.133 -46.75 1.573 1 83.81 167 SER A N 1
ATOM 1240 C CA . SER A 1 167 ? -11.281 -46.312 2.355 1 83.81 167 SER A CA 1
ATOM 1241 C C . SER A 1 167 ? -10.867 -45.938 3.777 1 83.81 167 SER A C 1
ATOM 1243 O O . SER A 1 167 ? -11.641 -45.312 4.508 1 83.81 167 SER A O 1
ATOM 1245 N N . GLU A 1 168 ? -9.641 -46.281 4.047 1 87.81 168 GLU A N 1
ATOM 1246 C CA . GLU A 1 168 ? -9.109 -45.844 5.332 1 87.81 168 GLU A CA 1
ATOM 1247 C C . GLU A 1 168 ? -9.016 -44.344 5.398 1 87.81 168 GLU A C 1
ATOM 1249 O O . GLU A 1 168 ? -8.68 -43.688 4.406 1 87.81 168 GLU A O 1
ATOM 1254 N N . GLU A 1 169 ? -9.266 -43.938 6.559 1 91.5 169 GLU A N 1
ATOM 1255 C CA . GLU A 1 169 ? -9.242 -42.5 6.734 1 91.5 169 GLU A CA 1
ATOM 1256 C C . GLU A 1 169 ? -7.852 -41.938 6.492 1 91.5 169 GLU A C 1
ATOM 1258 O O . GLU A 1 169 ? -7.703 -40.875 5.883 1 91.5 169 GLU A O 1
ATOM 1263 N N . TYR A 1 170 ? -6.918 -42.656 7.027 1 96.38 170 TYR A N 1
ATOM 1264 C CA . TYR A 1 170 ? -5.523 -42.281 6.855 1 96.38 170 TYR A CA 1
ATOM 1265 C C . TYR A 1 170 ? -4.727 -43.375 6.18 1 96.38 170 TYR A C 1
ATOM 1267 O O . TYR A 1 170 ? -4 -44.125 6.844 1 96.38 170 TYR A O 1
ATOM 1275 N N . PRO A 1 171 ? -4.703 -43.375 4.914 1 96 171 PRO A N 1
ATOM 1276 C CA . PRO A 1 171 ? -4.125 -44.5 4.199 1 96 171 PRO A CA 1
ATOM 1277 C C . PRO A 1 171 ? -2.605 -44.438 4.094 1 96 171 PRO A C 1
ATOM 1279 O O . PRO A 1 171 ? -1.961 -45.406 3.686 1 96 171 PRO A O 1
ATOM 1282 N N . LEU A 1 172 ? -2.025 -43.344 4.457 1 97.12 172 LEU A N 1
ATOM 1283 C CA . LEU A 1 172 ? -0.579 -43.188 4.363 1 97.12 172 LEU A CA 1
ATOM 1284 C C . LEU A 1 172 ? 0.075 -43.312 5.73 1 97.12 172 LEU A C 1
ATOM 1286 O O . LEU A 1 172 ? -0.405 -42.75 6.719 1 97.12 172 LEU A O 1
ATOM 1290 N N . THR A 1 173 ? 1.12 -44.094 5.762 1 97.31 173 THR A N 1
ATOM 1291 C CA . THR A 1 173 ? 1.94 -44.219 6.961 1 97.31 173 THR A CA 1
ATOM 1292 C C . THR A 1 173 ? 3.398 -43.875 6.66 1 97.31 173 THR A C 1
ATOM 1294 O O . THR A 1 173 ? 3.988 -44.438 5.73 1 97.31 173 THR A O 1
ATOM 1297 N N . LEU A 1 174 ? 3.945 -43 7.43 1 97.5 174 LEU A N 1
ATOM 1298 C CA . LEU A 1 174 ? 5.336 -42.594 7.262 1 97.5 174 LEU A CA 1
ATOM 1299 C C . LEU A 1 174 ? 6.129 -42.812 8.539 1 97.5 174 LEU A C 1
ATOM 1301 O O . LEU A 1 174 ? 5.602 -42.656 9.641 1 97.5 174 LEU A O 1
ATOM 1305 N N . ARG A 1 175 ? 7.371 -43.219 8.391 1 97.75 175 ARG A N 1
ATOM 1306 C CA . ARG A 1 175 ? 8.32 -43.25 9.492 1 97.75 175 ARG A CA 1
ATOM 1307 C C . ARG A 1 175 ? 9.281 -42.062 9.445 1 97.75 175 ARG A C 1
ATOM 1309 O O . ARG A 1 175 ? 9.969 -41.844 8.445 1 97.75 175 ARG A O 1
ATOM 1316 N N . LEU A 1 176 ? 9.328 -41.344 10.547 1 97.5 176 LEU A N 1
ATOM 1317 C CA . LEU A 1 176 ? 10.148 -40.125 10.617 1 97.5 176 LEU A CA 1
ATOM 1318 C C . LEU A 1 176 ? 11.359 -40.344 11.523 1 97.5 176 LEU A C 1
ATOM 1320 O O . LEU A 1 176 ? 11.289 -41.125 12.477 1 97.5 176 LEU A O 1
ATOM 1324 N N . VAL A 1 177 ? 12.406 -39.688 11.219 1 97.06 177 VAL A N 1
ATOM 1325 C CA . VAL A 1 177 ? 13.586 -39.625 12.07 1 97.06 177 VAL A CA 1
ATOM 1326 C C . VAL A 1 177 ? 13.812 -38.188 12.555 1 97.06 177 VAL A C 1
ATOM 1328 O O . VAL A 1 177 ? 13.844 -37.25 11.758 1 97.06 177 VAL A O 1
ATOM 1331 N N . HIS A 1 178 ? 13.93 -38.031 13.828 1 95.69 178 HIS A N 1
ATOM 1332 C CA . HIS A 1 178 ? 14.18 -36.75 14.453 1 95.69 178 HIS A CA 1
ATOM 1333 C C . HIS A 1 178 ? 15.68 -36.5 14.625 1 95.69 178 HIS A C 1
ATOM 1335 O O . HIS A 1 178 ? 16.484 -37.406 14.492 1 95.69 178 HIS A O 1
ATOM 1341 N N . PRO A 1 179 ? 15.977 -35.188 14.867 1 92.81 179 PRO A N 1
ATOM 1342 C CA . PRO A 1 179 ? 17.406 -34.875 15.055 1 92.81 179 PRO A CA 1
ATOM 1343 C C . PRO A 1 179 ? 18.031 -35.719 16.188 1 92.81 179 PRO A C 1
ATOM 1345 O O . PRO A 1 179 ? 19.219 -36.031 16.141 1 92.81 179 PRO A O 1
ATOM 1348 N N . SER A 1 180 ? 17.266 -36.156 17.156 1 92.5 180 SER A N 1
ATOM 1349 C CA . SER A 1 180 ? 17.734 -36.938 18.297 1 92.5 180 SER A CA 1
ATOM 1350 C C . SER A 1 180 ? 18.016 -38.375 17.891 1 92.5 180 SER A C 1
ATOM 1352 O O . SER A 1 180 ? 18.641 -39.125 18.641 1 92.5 180 SER A O 1
ATOM 1354 N N . GLY A 1 181 ? 17.516 -38.75 16.75 1 92.31 181 GLY A N 1
ATOM 1355 C CA . GLY A 1 181 ? 17.609 -40.125 16.328 1 92.31 181 GLY A CA 1
ATOM 1356 C C . GLY A 1 181 ? 16.359 -40.938 16.594 1 92.31 181 GLY A C 1
ATOM 1357 O O . GLY A 1 181 ? 16.203 -42.031 16.078 1 92.31 181 GLY A O 1
ATOM 1358 N N . GLU A 1 182 ? 15.531 -40.375 17.375 1 94.94 182 GLU A N 1
ATOM 1359 C CA . GLU A 1 182 ? 14.266 -41.031 17.672 1 94.94 182 GLU A CA 1
ATOM 1360 C C . GLU A 1 182 ? 13.398 -41.156 16.422 1 94.94 182 GLU A C 1
ATOM 1362 O O . GLU A 1 182 ? 13.414 -40.25 15.555 1 94.94 182 GLU A O 1
ATOM 1367 N N . THR A 1 183 ? 12.672 -42.219 16.375 1 95.19 183 THR A N 1
ATOM 1368 C CA . THR A 1 183 ? 11.797 -42.469 15.227 1 95.19 183 THR A CA 1
ATOM 1369 C C . THR A 1 183 ? 10.336 -42.281 15.633 1 95.19 183 THR A C 1
ATOM 1371 O O . THR A 1 183 ? 9.977 -42.5 16.797 1 95.19 183 THR A O 1
ATOM 1374 N N . GLU A 1 184 ? 9.539 -41.844 14.688 1 95.81 184 GLU A N 1
ATOM 1375 C CA . GLU A 1 184 ? 8.109 -41.625 14.883 1 95.81 184 GLU A CA 1
ATOM 1376 C C . GLU A 1 184 ? 7.305 -42.094 13.672 1 95.81 184 GLU A C 1
ATOM 1378 O O . GLU A 1 184 ? 7.785 -42.031 12.539 1 95.81 184 GLU A O 1
ATOM 1383 N N . THR A 1 185 ? 6.109 -42.656 13.977 1 96.5 185 THR A N 1
ATOM 1384 C CA . THR A 1 185 ? 5.195 -43 12.898 1 96.5 185 THR A CA 1
ATOM 1385 C C . THR A 1 185 ? 4.062 -42 12.797 1 96.5 185 THR A C 1
ATOM 1387 O O . THR A 1 185 ? 3.449 -41.625 13.805 1 96.5 185 THR A O 1
ATOM 1390 N N . VAL A 1 186 ? 3.812 -41.562 11.602 1 97 186 VAL A N 1
ATOM 1391 C CA . VAL A 1 186 ? 2.742 -40.594 11.359 1 97 186 VAL A CA 1
ATOM 1392 C C . VAL A 1 186 ? 1.827 -41.125 10.25 1 97 186 VAL A C 1
ATOM 1394 O O . VAL A 1 186 ? 2.289 -41.781 9.305 1 97 186 VAL A O 1
ATOM 1397 N N . GLN A 1 187 ? 0.527 -40.906 10.406 1 97.56 187 GLN A N 1
ATOM 1398 C CA . GLN A 1 187 ? -0.45 -41.25 9.383 1 97.56 187 GLN A CA 1
ATOM 1399 C C . GLN A 1 187 ? -1.057 -40 8.758 1 97.56 187 GLN A C 1
ATOM 1401 O O . GLN A 1 187 ? -1.255 -39 9.445 1 97.56 187 GLN A O 1
ATOM 1406 N N . ALA A 1 188 ? -1.293 -40.094 7.488 1 97.69 188 ALA A N 1
ATOM 1407 C CA . ALA A 1 188 ? -1.821 -38.938 6.781 1 97.69 188 ALA A CA 1
ATOM 1408 C C . ALA A 1 188 ? -2.832 -39.344 5.715 1 97.69 188 ALA A C 1
ATOM 1410 O O . ALA A 1 188 ? -2.84 -40.5 5.273 1 97.69 188 ALA A O 1
ATOM 1411 N N . LYS A 1 189 ? -3.729 -38.438 5.41 1 97.69 189 LYS A N 1
ATOM 1412 C CA . LYS A 1 189 ? -4.648 -38.688 4.301 1 97.69 189 LYS A CA 1
ATOM 1413 C C . LYS A 1 189 ? -3.967 -38.438 2.959 1 97.69 189 LYS A C 1
ATOM 1415 O O . LYS A 1 189 ? -4.191 -39.156 1.996 1 97.69 189 LYS A O 1
ATOM 1420 N N . TYR A 1 190 ? -3.207 -37.406 2.854 1 98.19 190 TYR A N 1
ATOM 1421 C CA . TYR A 1 190 ? -2.457 -37.031 1.656 1 98.19 190 TYR A CA 1
ATOM 1422 C C . TYR A 1 190 ? -1.015 -36.688 2.002 1 98.19 190 TYR A C 1
ATOM 1424 O O . TYR A 1 190 ? -0.723 -36.281 3.123 1 98.19 190 TYR A O 1
ATOM 1432 N N . LEU A 1 191 ? -0.138 -36.906 1.027 1 98.5 191 LEU A N 1
ATOM 1433 C CA . LEU A 1 191 ? 1.275 -36.562 1.16 1 98.5 191 LEU A CA 1
ATOM 1434 C C . LEU A 1 191 ? 1.725 -35.656 0.027 1 98.5 191 LEU A C 1
ATOM 1436 O O . LEU A 1 191 ? 1.432 -35.906 -1.142 1 98.5 191 LEU A O 1
ATOM 1440 N N . LEU A 1 192 ? 2.396 -34.531 0.35 1 98.81 192 LEU A N 1
ATOM 1441 C CA . LEU A 1 192 ? 2.969 -33.625 -0.633 1 98.81 192 LEU A CA 1
ATOM 1442 C C . LEU A 1 192 ? 4.492 -33.656 -0.565 1 98.81 192 LEU A C 1
ATOM 1444 O O . LEU A 1 192 ? 5.074 -33.281 0.463 1 98.81 192 LEU A O 1
ATOM 1448 N N . GLY A 1 193 ? 5.102 -34.125 -1.662 1 98.62 193 GLY A N 1
ATOM 1449 C CA . GLY A 1 193 ? 6.551 -34.031 -1.784 1 98.62 193 GLY A CA 1
ATOM 1450 C C . GLY A 1 193 ? 7.039 -32.719 -2.33 1 98.62 193 GLY A C 1
ATOM 1451 O O . GLY A 1 193 ? 7.059 -32.5 -3.545 1 98.62 193 GLY A O 1
ATOM 1452 N N . CYS A 1 194 ? 7.516 -31.875 -1.479 1 97.94 194 CYS A N 1
ATOM 1453 C CA . CYS A 1 194 ? 8.094 -30.578 -1.794 1 97.94 194 CYS A CA 1
ATOM 1454 C C . CYS A 1 194 ? 9.57 -30.531 -1.421 1 97.94 194 CYS A C 1
ATOM 1456 O O . CYS A 1 194 ? 10.047 -29.547 -0.856 1 97.94 194 CYS A O 1
ATOM 1458 N N . ASP A 1 195 ? 10.242 -31.562 -1.688 1 96.31 195 ASP A N 1
ATOM 1459 C CA . ASP A 1 195 ? 11.555 -31.781 -1.091 1 96.31 195 ASP A CA 1
ATOM 1460 C C . ASP A 1 195 ? 12.664 -31.578 -2.119 1 96.31 195 ASP A C 1
ATOM 1462 O O . ASP A 1 195 ? 13.734 -32.188 -2.008 1 96.31 195 ASP A O 1
ATOM 1466 N N . GLY A 1 196 ? 12.445 -30.875 -3.16 1 91.31 196 GLY A N 1
ATOM 1467 C CA . GLY A 1 196 ? 13.477 -30.312 -4.012 1 91.31 196 GLY A CA 1
ATOM 1468 C C . GLY A 1 196 ? 13.938 -31.266 -5.098 1 91.31 196 GLY A C 1
ATOM 1469 O O . GLY A 1 196 ? 13.281 -32.25 -5.379 1 91.31 196 GLY A O 1
ATOM 1470 N N . ALA A 1 197 ? 15.078 -30.906 -5.707 1 86.38 197 ALA A N 1
ATOM 1471 C CA . ALA A 1 197 ? 15.602 -31.562 -6.902 1 86.38 197 ALA A CA 1
ATOM 1472 C C . ALA A 1 197 ? 15.977 -33 -6.613 1 86.38 197 ALA A C 1
ATOM 1474 O O . ALA A 1 197 ? 15.906 -33.875 -7.5 1 86.38 197 ALA A O 1
ATOM 1475 N N . HIS A 1 198 ? 16.344 -33.281 -5.395 1 90.5 198 HIS A N 1
ATOM 1476 C CA . HIS A 1 198 ? 16.672 -34.656 -4.977 1 90.5 198 HIS A CA 1
ATOM 1477 C C . HIS A 1 198 ? 15.562 -35.25 -4.117 1 90.5 198 HIS A C 1
ATOM 1479 O O . HIS A 1 198 ? 15.836 -35.875 -3.088 1 90.5 198 HIS A O 1
ATOM 1485 N N . SER A 1 199 ? 14.492 -35.156 -4.547 1 95.81 199 SER A N 1
ATOM 1486 C CA . SER A 1 199 ? 13.273 -35.469 -3.818 1 95.81 199 SER A CA 1
ATOM 1487 C C . SER A 1 199 ? 13.258 -36.938 -3.4 1 95.81 199 SER A C 1
ATOM 1489 O O . SER A 1 199 ? 13.328 -37.844 -4.246 1 95.81 199 SER A O 1
ATOM 1491 N N . TRP A 1 200 ? 13.117 -37.156 -2.133 1 97.06 200 TRP A N 1
ATOM 1492 C CA . TRP A 1 200 ? 12.875 -38.469 -1.558 1 97.06 200 TRP A CA 1
ATOM 1493 C C . TRP A 1 200 ? 11.508 -39.031 -1.969 1 97.06 200 TRP A C 1
ATOM 1495 O O . TRP A 1 200 ? 11.375 -40.188 -2.338 1 97.06 200 TRP A O 1
ATOM 1505 N N . THR A 1 201 ? 10.547 -38.219 -1.944 1 97.94 201 THR A N 1
ATOM 1506 C CA . THR A 1 201 ? 9.18 -38.594 -2.291 1 97.94 201 THR A CA 1
ATOM 1507 C C . THR A 1 201 ? 9.102 -39.094 -3.732 1 97.94 201 THR A C 1
ATOM 1509 O O . THR A 1 201 ? 8.5 -40.125 -4.004 1 97.94 201 THR A O 1
ATOM 1512 N N . ARG A 1 202 ? 9.68 -38.344 -4.621 1 96.88 202 ARG A N 1
ATOM 1513 C CA . ARG A 1 202 ? 9.688 -38.719 -6.027 1 96.88 202 ARG A CA 1
ATOM 1514 C C . ARG A 1 202 ? 10.32 -40.094 -6.203 1 96.88 202 ARG A C 1
ATOM 1516 O O . ARG A 1 202 ? 9.812 -40.938 -6.961 1 96.88 202 ARG A O 1
ATOM 1523 N N . THR A 1 203 ? 11.359 -40.312 -5.492 1 96.25 203 THR A N 1
ATOM 1524 C CA . THR A 1 203 ? 12.062 -41.594 -5.551 1 96.25 203 THR A CA 1
ATOM 1525 C C . THR A 1 203 ? 11.18 -42.719 -5.031 1 96.25 203 THR A C 1
ATOM 1527 O O . THR A 1 203 ? 11.141 -43.812 -5.621 1 96.25 203 THR A O 1
ATOM 1530 N N . GLN A 1 204 ? 10.5 -42.469 -3.959 1 95.62 204 GLN A N 1
ATOM 1531 C CA . GLN A 1 204 ? 9.602 -43.469 -3.395 1 95.62 204 GLN A CA 1
ATOM 1532 C C . GLN A 1 204 ? 8.5 -43.844 -4.383 1 95.62 204 GLN A C 1
ATOM 1534 O O . GLN A 1 204 ? 8.023 -45 -4.387 1 95.62 204 GLN A O 1
ATOM 1539 N N . LEU A 1 205 ? 8.148 -42.938 -5.219 1 95.38 205 LEU A N 1
ATOM 1540 C CA . LEU A 1 205 ? 7.066 -43.156 -6.18 1 95.38 205 LEU A CA 1
ATOM 1541 C C . LEU A 1 205 ? 7.598 -43.781 -7.465 1 95.38 205 LEU A C 1
ATOM 1543 O O . LEU A 1 205 ? 6.816 -44.188 -8.336 1 95.38 205 LEU A O 1
ATOM 1547 N N . GLY A 1 206 ? 8.883 -43.812 -7.602 1 94.69 206 GLY A N 1
ATOM 1548 C CA . GLY A 1 206 ? 9.484 -44.344 -8.82 1 94.69 206 GLY A CA 1
ATOM 1549 C C . GLY A 1 206 ? 9.297 -43.438 -10.016 1 94.69 206 GLY A C 1
ATOM 1550 O O . GLY A 1 206 ? 9.141 -43.906 -11.141 1 94.69 206 GLY A O 1
ATOM 1551 N N . ILE A 1 207 ? 9.242 -42.156 -9.781 1 94.75 207 ILE A N 1
ATOM 1552 C CA . ILE A 1 207 ? 9.047 -41.188 -10.852 1 94.75 207 ILE A CA 1
ATOM 1553 C C . ILE A 1 207 ? 10.398 -40.75 -11.398 1 94.75 207 ILE A C 1
ATOM 1555 O O . ILE A 1 207 ? 11.258 -40.281 -10.641 1 94.75 207 ILE A O 1
ATOM 1559 N N . ASP A 1 208 ? 10.578 -40.75 -12.695 1 92.06 208 ASP A N 1
ATOM 1560 C CA . ASP A 1 208 ? 11.836 -40.375 -13.336 1 92.06 208 ASP A CA 1
ATOM 1561 C C . ASP A 1 208 ? 11.852 -38.906 -13.695 1 92.06 208 ASP A C 1
ATOM 1563 O O . ASP A 1 208 ? 10.805 -38.281 -13.93 1 92.06 208 ASP A O 1
ATOM 1567 N N . MET A 1 209 ? 13.109 -38.406 -13.664 1 89.31 209 MET A N 1
ATOM 1568 C CA . MET A 1 209 ? 13.336 -37.062 -14.203 1 89.31 209 MET A CA 1
ATOM 1569 C C . MET A 1 209 ? 13.867 -37.125 -15.625 1 89.31 209 MET A C 1
ATOM 1571 O O . MET A 1 209 ? 14.844 -37.844 -15.898 1 89.31 209 MET A O 1
ATOM 1575 N N . VAL A 1 210 ? 13.172 -36.406 -16.469 1 84.94 210 VAL A N 1
ATOM 1576 C CA . VAL A 1 210 ? 13.578 -36.375 -17.859 1 84.94 210 VAL A CA 1
ATOM 1577 C C . VAL A 1 210 ? 14.086 -35 -18.25 1 84.94 210 VAL A C 1
ATOM 1579 O O . VAL A 1 210 ? 13.516 -33.969 -17.828 1 84.94 210 VAL A O 1
ATOM 1582 N N . GLY A 1 211 ? 15.172 -34.969 -18.938 1 78.5 211 GLY A N 1
ATOM 1583 C CA . GLY A 1 211 ? 15.656 -33.656 -19.391 1 78.5 211 GLY A CA 1
ATOM 1584 C C . GLY A 1 211 ? 17.141 -33.656 -19.703 1 78.5 211 GLY A C 1
ATOM 1585 O O . GLY A 1 211 ? 17.781 -34.719 -19.734 1 78.5 211 GLY A O 1
ATOM 1586 N N . GLU A 1 212 ? 17.594 -32.469 -20.172 1 70.19 212 GLU A N 1
ATOM 1587 C CA . GLU A 1 212 ? 18.969 -32.312 -20.609 1 70.19 212 GLU A CA 1
ATOM 1588 C C . GLU A 1 212 ? 19.781 -31.484 -19.609 1 70.19 212 GLU A C 1
ATOM 1590 O O . GLU A 1 212 ? 19.219 -30.641 -18.906 1 70.19 212 GLU A O 1
ATOM 1595 N N . THR A 1 213 ? 20.938 -32 -19.328 1 65.25 213 THR A N 1
ATOM 1596 C CA . THR A 1 213 ? 21.875 -31.203 -18.547 1 65.25 213 THR A CA 1
ATOM 1597 C C . THR A 1 213 ? 22.797 -30.406 -19.469 1 65.25 213 THR A C 1
ATOM 1599 O O . THR A 1 213 ? 23.266 -30.922 -20.484 1 65.25 213 THR A O 1
ATOM 1602 N N . SER A 1 214 ? 22.656 -29.078 -19.234 1 64.56 214 SER A N 1
ATOM 1603 C CA . SER A 1 214 ? 23.641 -28.281 -19.969 1 64.56 214 SER A CA 1
ATOM 1604 C C . SER A 1 214 ? 25.016 -28.344 -19.312 1 64.56 214 SER A C 1
ATOM 1606 O O . SER A 1 214 ? 25.125 -28.656 -18.125 1 64.56 214 SER A O 1
ATOM 1608 N N . ASP A 1 215 ? 26.047 -28.25 -20.172 1 65.62 215 ASP A N 1
ATOM 1609 C CA . ASP A 1 215 ? 27.422 -28.25 -19.688 1 65.62 215 ASP A CA 1
ATOM 1610 C C . ASP A 1 215 ? 27.875 -26.844 -19.344 1 65.62 215 ASP A C 1
ATOM 1612 O O . ASP A 1 215 ? 29.062 -26.625 -19.062 1 65.62 215 ASP A O 1
ATOM 1616 N N . GLN A 1 216 ? 26.969 -25.984 -19.25 1 73.56 216 GLN A N 1
ATOM 1617 C CA . GLN A 1 216 ? 27.391 -24.625 -18.938 1 73.56 216 GLN A CA 1
ATOM 1618 C C . GLN A 1 216 ? 27.547 -24.422 -17.438 1 73.56 216 GLN A C 1
ATOM 1620 O O . GLN A 1 216 ? 26.625 -24.719 -16.672 1 73.56 216 GLN A O 1
ATOM 1625 N N . VAL A 1 217 ? 28.781 -23.906 -17.141 1 79.94 217 VAL A N 1
ATOM 1626 C CA . VAL A 1 217 ? 29.109 -23.625 -15.734 1 79.94 217 VAL A CA 1
ATOM 1627 C C . VAL A 1 217 ? 29.078 -22.125 -15.484 1 79.94 217 VAL A C 1
ATOM 1629 O O . VAL A 1 217 ? 29.594 -21.344 -16.297 1 79.94 217 VAL A O 1
ATOM 1632 N N . TRP A 1 218 ? 28.5 -21.734 -14.383 1 84.25 218 TRP A N 1
ATOM 1633 C CA . TRP A 1 218 ? 28.406 -20.312 -14.031 1 84.25 218 TRP A CA 1
ATOM 1634 C C . TRP A 1 218 ? 28.906 -20.078 -12.609 1 84.25 218 TRP A C 1
ATOM 1636 O O . TRP A 1 218 ? 28.625 -20.859 -11.703 1 84.25 218 TRP A O 1
ATOM 1646 N N . GLY A 1 219 ? 29.703 -19.016 -12.492 1 86.25 219 GLY A N 1
ATOM 1647 C CA . GLY A 1 219 ? 30.031 -18.516 -11.172 1 86.25 219 GLY A CA 1
ATOM 1648 C C . GLY A 1 219 ? 29.109 -17.406 -10.703 1 86.25 219 GLY A C 1
ATOM 1649 O O . GLY A 1 219 ? 28.672 -16.578 -11.492 1 86.25 219 GLY A O 1
ATOM 1650 N N . VAL A 1 220 ? 28.766 -17.469 -9.383 1 87.81 220 VAL A N 1
ATOM 1651 C CA . VAL A 1 220 ? 27.859 -16.469 -8.828 1 87.81 220 VAL A CA 1
ATOM 1652 C C . VAL A 1 220 ? 28.484 -15.844 -7.582 1 87.81 220 VAL A C 1
ATOM 1654 O O . VAL A 1 220 ? 29.125 -16.547 -6.781 1 87.81 220 VAL A O 1
ATOM 1657 N N . ILE A 1 221 ? 28.375 -14.523 -7.422 1 90.62 221 ILE A N 1
ATOM 1658 C CA . ILE A 1 221 ? 28.875 -13.82 -6.242 1 90.62 221 ILE A CA 1
ATOM 1659 C C . ILE A 1 221 ? 27.859 -12.766 -5.809 1 90.62 221 ILE A C 1
ATOM 1661 O O . ILE A 1 221 ? 27.344 -12 -6.637 1 90.62 221 ILE A O 1
ATOM 1665 N N . ASP A 1 222 ? 27.484 -12.758 -4.52 1 89.62 222 ASP A N 1
ATOM 1666 C CA . ASP A 1 222 ? 26.734 -11.688 -3.863 1 89.62 222 ASP A CA 1
ATOM 1667 C C . ASP A 1 222 ? 27.672 -10.773 -3.072 1 89.62 222 ASP A C 1
ATOM 1669 O O . ASP A 1 222 ? 28.422 -11.242 -2.209 1 89.62 222 ASP A O 1
ATOM 1673 N N . ALA A 1 223 ? 27.625 -9.43 -3.396 1 92.44 223 ALA A N 1
ATOM 1674 C CA . ALA A 1 223 ? 28.609 -8.562 -2.75 1 92.44 223 ALA A CA 1
ATOM 1675 C C . ALA A 1 223 ? 28.078 -7.129 -2.65 1 92.44 223 ALA A C 1
ATOM 1677 O O . ALA A 1 223 ? 27.141 -6.754 -3.354 1 92.44 223 ALA A O 1
ATOM 1678 N N . TYR A 1 224 ? 28.609 -6.449 -1.664 1 91.81 224 TYR A N 1
ATOM 1679 C CA . TYR A 1 224 ? 28.531 -4.992 -1.625 1 91.81 224 TYR A CA 1
ATOM 1680 C C . TYR A 1 224 ? 29.703 -4.367 -2.369 1 91.81 224 TYR A C 1
ATOM 1682 O O . TYR A 1 224 ? 30.875 -4.664 -2.07 1 91.81 224 TYR A O 1
ATOM 1690 N N . ILE A 1 225 ? 29.359 -3.502 -3.373 1 93.31 225 ILE A N 1
ATOM 1691 C CA . ILE A 1 225 ? 30.453 -3.047 -4.23 1 93.31 225 ILE A CA 1
ATOM 1692 C C . ILE A 1 225 ? 30.422 -1.523 -4.34 1 93.31 225 ILE A C 1
ATOM 1694 O O . ILE A 1 225 ? 29.406 -0.894 -4.047 1 93.31 225 ILE A O 1
ATOM 1698 N N . ASP A 1 226 ? 31.547 -0.968 -4.656 1 91.44 226 ASP A N 1
ATOM 1699 C CA . ASP A 1 226 ? 31.688 0.393 -5.164 1 91.44 226 ASP A CA 1
ATOM 1700 C C . ASP A 1 226 ? 31.953 0.394 -6.664 1 91.44 226 ASP A C 1
ATOM 1702 O O . ASP A 1 226 ? 32.844 -0.327 -7.141 1 91.44 226 ASP A O 1
ATOM 1706 N N . THR A 1 227 ? 31.125 1.097 -7.41 1 93.62 227 THR A N 1
ATOM 1707 C CA . THR A 1 227 ? 31.25 0.995 -8.859 1 93.62 227 THR A CA 1
ATOM 1708 C C . THR A 1 227 ? 30.797 2.289 -9.531 1 93.62 227 THR A C 1
ATOM 1710 O O . THR A 1 227 ? 30.094 3.098 -8.922 1 93.62 227 THR A O 1
ATOM 1713 N N . ASP A 1 228 ? 31.344 2.547 -10.734 1 92.12 228 ASP A N 1
ATOM 1714 C CA . ASP A 1 228 ? 30.859 3.623 -11.594 1 92.12 228 ASP A CA 1
ATOM 1715 C C . ASP A 1 228 ? 29.969 3.076 -12.711 1 92.12 228 ASP A C 1
ATOM 1717 O O . ASP A 1 228 ? 29.625 3.799 -13.648 1 92.12 228 ASP A O 1
ATOM 1721 N N . PHE A 1 229 ? 29.656 1.754 -12.602 1 94.75 229 PHE A N 1
ATOM 1722 C CA . PHE A 1 229 ? 28.766 1.144 -13.578 1 94.75 229 PHE A CA 1
ATOM 1723 C C . PHE A 1 229 ? 27.375 1.757 -13.5 1 94.75 229 PHE A C 1
ATOM 1725 O O . PHE A 1 229 ? 26.688 1.644 -12.469 1 94.75 229 PHE A O 1
ATOM 1732 N N . PRO A 1 230 ? 26.844 2.375 -14.547 1 93.38 230 PRO A N 1
ATOM 1733 C CA . PRO A 1 230 ? 25.625 3.188 -14.461 1 93.38 230 PRO A CA 1
ATOM 1734 C C . PRO A 1 230 ? 24.391 2.355 -14.172 1 93.38 230 PRO A C 1
ATOM 1736 O O . PRO A 1 230 ? 23.438 2.855 -13.57 1 93.38 230 PRO A O 1
ATOM 1739 N N . ASP A 1 231 ? 24.375 1.121 -14.594 1 95.38 231 ASP A N 1
ATOM 1740 C CA . ASP A 1 231 ? 23.156 0.316 -14.484 1 95.38 231 ASP A CA 1
ATOM 1741 C C . ASP A 1 231 ? 23.281 -0.74 -13.391 1 95.38 231 ASP A C 1
ATOM 1743 O O . ASP A 1 231 ? 22.719 -1.827 -13.5 1 95.38 231 ASP A O 1
ATOM 1747 N N . VAL A 1 232 ? 24.031 -0.401 -12.352 1 93.81 232 VAL A N 1
ATOM 1748 C CA . VAL A 1 232 ? 24.328 -1.345 -11.281 1 93.81 232 VAL A CA 1
ATOM 1749 C C . VAL A 1 232 ? 23.047 -1.723 -10.547 1 93.81 232 VAL A C 1
ATOM 1751 O O . VAL A 1 232 ? 22.953 -2.789 -9.938 1 93.81 232 VAL A O 1
ATOM 1754 N N . ARG A 1 233 ? 21.969 -0.906 -10.68 1 93.5 233 ARG A N 1
ATOM 1755 C CA . ARG A 1 233 ? 20.703 -1.181 -9.984 1 93.5 233 ARG A CA 1
ATOM 1756 C C . ARG A 1 233 ? 19.641 -1.653 -10.961 1 93.5 233 ARG A C 1
ATOM 1758 O O . ARG A 1 233 ? 18.453 -1.659 -10.625 1 93.5 233 ARG A O 1
ATOM 1765 N N . ALA A 1 234 ? 20.031 -2.018 -12.133 1 93.12 234 ALA A N 1
ATOM 1766 C CA . ALA A 1 234 ? 19.156 -2.637 -13.133 1 93.12 234 ALA A CA 1
ATOM 1767 C C . ALA A 1 234 ? 19.578 -4.078 -13.406 1 93.12 234 ALA A C 1
ATOM 1769 O O . ALA A 1 234 ? 20.75 -4.422 -13.312 1 93.12 234 ALA A O 1
ATOM 1770 N N . LEU A 1 235 ? 18.562 -4.879 -13.648 1 91.25 235 LEU A N 1
ATOM 1771 C CA . LEU A 1 235 ? 18.906 -6.18 -14.211 1 91.25 235 LEU A CA 1
ATOM 1772 C C . LEU A 1 235 ? 19.688 -6.012 -15.523 1 91.25 235 LEU A C 1
ATOM 1774 O O . LEU A 1 235 ? 19.156 -5.449 -16.484 1 91.25 235 LEU A O 1
ATOM 1778 N N . THR A 1 236 ? 20.953 -6.504 -15.547 1 93.44 236 THR A N 1
ATOM 1779 C CA . THR A 1 236 ? 21.844 -6.215 -16.672 1 93.44 236 THR A CA 1
ATOM 1780 C C . THR A 1 236 ? 22.344 -7.508 -17.297 1 93.44 236 THR A C 1
ATOM 1782 O O . THR A 1 236 ? 22.812 -8.406 -16.594 1 93.44 236 THR A O 1
ATOM 1785 N N . ILE A 1 237 ? 22.188 -7.598 -18.578 1 89.62 237 ILE A N 1
ATOM 1786 C CA . ILE A 1 237 ? 22.75 -8.695 -19.359 1 89.62 237 ILE A CA 1
ATOM 1787 C C . ILE A 1 237 ? 23.969 -8.219 -20.141 1 89.62 237 ILE A C 1
ATOM 1789 O O . ILE A 1 237 ? 23.891 -7.227 -20.875 1 89.62 237 ILE A O 1
ATOM 1793 N N . VAL A 1 238 ? 25.078 -8.938 -19.953 1 92.5 238 VAL A N 1
ATOM 1794 C CA . VAL A 1 238 ? 26.328 -8.523 -20.578 1 92.5 238 VAL A CA 1
ATOM 1795 C C . VAL A 1 238 ? 26.828 -9.617 -21.516 1 92.5 238 VAL A C 1
ATOM 1797 O O . VAL A 1 238 ? 26.812 -10.797 -21.156 1 92.5 238 VAL A O 1
ATOM 1800 N N . ASP A 1 239 ? 27.156 -9.273 -22.688 1 90.56 239 ASP A N 1
ATOM 1801 C CA . ASP A 1 239 ? 27.875 -10.117 -23.641 1 90.56 239 ASP A CA 1
ATOM 1802 C C . ASP A 1 239 ? 29.219 -9.492 -24.016 1 90.56 239 ASP A C 1
ATOM 1804 O O . ASP A 1 239 ? 29.266 -8.539 -24.797 1 90.56 239 ASP A O 1
ATOM 1808 N N . ASN A 1 240 ? 30.234 -10 -23.422 1 92.62 240 ASN A N 1
ATOM 1809 C CA . ASN A 1 240 ? 31.578 -9.523 -23.734 1 92.62 240 ASN A CA 1
ATOM 1810 C C . ASN A 1 240 ? 32.375 -10.578 -24.484 1 92.62 240 ASN A C 1
ATOM 1812 O O . ASN A 1 240 ? 32.969 -11.477 -23.875 1 92.62 240 ASN A O 1
ATOM 1816 N N . ASN A 1 241 ? 32.469 -10.445 -25.844 1 88 241 ASN A N 1
ATOM 1817 C CA . ASN A 1 241 ? 33.188 -11.352 -26.719 1 88 241 ASN A CA 1
ATOM 1818 C C . ASN A 1 241 ? 32.781 -12.797 -26.5 1 88 241 ASN A C 1
ATOM 1820 O O . ASN A 1 241 ? 33.625 -13.68 -26.328 1 88 241 ASN A O 1
ATOM 1824 N N . GLY A 1 242 ? 31.484 -12.969 -26.328 1 81.69 242 GLY A N 1
ATOM 1825 C CA . GLY A 1 242 ? 30.938 -14.312 -26.203 1 81.69 242 GLY A CA 1
ATOM 1826 C C . GLY A 1 242 ? 30.797 -14.773 -24.766 1 81.69 242 GLY A C 1
ATOM 1827 O O . GLY A 1 242 ? 30.109 -15.758 -24.484 1 81.69 242 GLY A O 1
ATOM 1828 N N . ARG A 1 243 ? 31.422 -14.141 -23.844 1 88.19 243 ARG A N 1
ATOM 1829 C CA . ARG A 1 243 ? 31.234 -14.469 -22.438 1 88.19 243 ARG A CA 1
ATOM 1830 C C . ARG A 1 243 ? 30.031 -13.727 -21.859 1 88.19 243 ARG A C 1
ATOM 1832 O O . ARG A 1 243 ? 29.969 -12.492 -21.922 1 88.19 243 ARG A O 1
ATOM 1839 N N . HIS A 1 244 ? 29.188 -14.445 -21.281 1 86.88 244 HIS A N 1
ATOM 1840 C CA . HIS A 1 244 ? 27.938 -13.867 -20.766 1 86.88 244 HIS A CA 1
ATOM 1841 C C . HIS A 1 244 ? 28.016 -13.656 -19.25 1 86.88 244 HIS A C 1
ATOM 1843 O O . HIS A 1 244 ? 28.625 -14.453 -18.531 1 86.88 244 HIS A O 1
ATOM 1849 N N . ALA A 1 245 ? 27.453 -12.539 -18.859 1 90.94 245 ALA A N 1
ATOM 1850 C CA . ALA A 1 245 ? 27.297 -12.242 -17.438 1 90.94 245 ALA A CA 1
ATOM 1851 C C . ALA A 1 245 ? 25.969 -11.555 -17.156 1 90.94 245 ALA A C 1
ATOM 1853 O O . ALA A 1 245 ? 25.375 -10.953 -18.062 1 90.94 245 ALA A O 1
ATOM 1854 N N . VAL A 1 246 ? 25.469 -11.781 -15.961 1 89.62 246 VAL A N 1
ATOM 1855 C CA . VAL A 1 246 ? 24.234 -11.141 -15.531 1 89.62 246 VAL A CA 1
ATOM 1856 C C . VAL A 1 246 ? 24.438 -10.461 -14.188 1 89.62 246 VAL A C 1
ATOM 1858 O O . VAL A 1 246 ? 25.078 -11.016 -13.297 1 89.62 246 VAL A O 1
ATOM 1861 N N . LEU A 1 247 ? 24.047 -9.227 -14.148 1 93.75 247 LEU A N 1
ATOM 1862 C CA . LEU A 1 247 ? 24 -8.492 -12.891 1 93.75 247 LEU A CA 1
ATOM 1863 C C . LEU A 1 247 ? 22.578 -8.344 -12.383 1 93.75 247 LEU A C 1
ATOM 1865 O O . LEU A 1 247 ? 21.688 -7.906 -13.125 1 93.75 247 LEU A O 1
ATOM 1869 N N . VAL A 1 248 ? 22.328 -8.797 -11.125 1 91.38 248 VAL A N 1
ATOM 1870 C CA . VAL A 1 248 ? 21.031 -8.711 -10.484 1 91.38 248 VAL A CA 1
ATOM 1871 C C . VAL A 1 248 ? 21.125 -7.848 -9.227 1 91.38 248 VAL A C 1
ATOM 1873 O O . VAL A 1 248 ? 21.734 -8.25 -8.234 1 91.38 248 VAL A O 1
ATOM 1876 N N . PRO A 1 249 ? 20.484 -6.625 -9.297 1 93.38 249 PRO A N 1
ATOM 1877 C CA . PRO A 1 249 ? 20.453 -5.859 -8.047 1 93.38 249 PRO A CA 1
ATOM 1878 C C . PRO A 1 249 ? 19.672 -6.562 -6.945 1 93.38 249 PRO A C 1
ATOM 1880 O O . PRO A 1 249 ? 18.641 -7.18 -7.219 1 93.38 249 PRO A O 1
ATOM 1883 N N . ARG A 1 250 ? 20.203 -6.488 -5.773 1 89.12 250 ARG A N 1
ATOM 1884 C CA . ARG A 1 250 ? 19.578 -7.141 -4.629 1 89.12 250 ARG A CA 1
ATOM 1885 C C . ARG A 1 250 ? 19.172 -6.117 -3.572 1 89.12 250 ARG A C 1
ATOM 1887 O O . ARG A 1 250 ? 19.344 -4.91 -3.77 1 89.12 250 ARG A O 1
ATOM 1894 N N . GLU A 1 251 ? 18.531 -6.598 -2.547 1 82.19 251 GLU A N 1
ATOM 1895 C CA . GLU A 1 251 ? 18.078 -5.75 -1.443 1 82.19 251 GLU A CA 1
ATOM 1896 C C . GLU A 1 251 ? 19.281 -5.16 -0.692 1 82.19 251 GLU A C 1
ATOM 1898 O O . GLU A 1 251 ? 20.375 -5.703 -0.745 1 82.19 251 GLU A O 1
ATOM 1903 N N . ASN A 1 252 ? 19.094 -4.008 -0.024 1 80.81 252 ASN A N 1
ATOM 1904 C CA . ASN A 1 252 ? 20.062 -3.373 0.863 1 80.81 252 ASN A CA 1
ATOM 1905 C C . ASN A 1 252 ? 21.359 -3.047 0.132 1 80.81 252 ASN A C 1
ATOM 1907 O O . ASN A 1 252 ? 22.453 -3.357 0.621 1 80.81 252 ASN A O 1
ATOM 1911 N N . ASP A 1 253 ? 21.328 -2.701 -1.074 1 85.75 253 ASP A N 1
ATOM 1912 C CA . ASP A 1 253 ? 22.422 -2.182 -1.893 1 85.75 253 ASP A CA 1
ATOM 1913 C C . ASP A 1 253 ? 23.328 -3.311 -2.377 1 85.75 253 ASP A C 1
ATOM 1915 O O . ASP A 1 253 ? 24.406 -3.059 -2.934 1 85.75 253 ASP A O 1
ATOM 1919 N N . MET A 1 254 ? 22.953 -4.535 -2.127 1 89.06 254 MET A N 1
ATOM 1920 C CA . MET A 1 254 ? 23.719 -5.688 -2.586 1 89.06 254 MET A CA 1
ATOM 1921 C C . MET A 1 254 ? 23.516 -5.922 -4.078 1 89.06 254 MET A C 1
ATOM 1923 O O . MET A 1 254 ? 22.516 -5.477 -4.648 1 89.06 254 MET A O 1
ATOM 1927 N N . VAL A 1 255 ? 24.547 -6.547 -4.688 1 92.25 255 VAL A N 1
ATOM 1928 C CA . VAL A 1 255 ? 24.453 -6.938 -6.09 1 92.25 255 VAL A CA 1
ATOM 1929 C C . VAL A 1 255 ? 24.906 -8.383 -6.258 1 92.25 255 VAL A C 1
ATOM 1931 O O . VAL A 1 255 ? 25.797 -8.852 -5.543 1 92.25 255 VAL A O 1
ATOM 1934 N N . ARG A 1 256 ? 24.234 -9.055 -7.172 1 91.94 256 ARG A N 1
ATOM 1935 C CA . ARG A 1 256 ? 24.656 -10.391 -7.574 1 91.94 256 ARG A CA 1
ATOM 1936 C C . ARG A 1 256 ? 25.234 -10.383 -8.984 1 91.94 256 ARG A C 1
ATOM 1938 O O . ARG A 1 256 ? 24.609 -9.883 -9.914 1 91.94 256 ARG A O 1
ATOM 1945 N N . PHE A 1 257 ? 26.438 -10.938 -9.086 1 92.94 257 PHE A N 1
ATOM 1946 C CA . PHE A 1 257 ? 27.031 -11.172 -10.398 1 92.94 257 PHE A CA 1
ATOM 1947 C C . PHE A 1 257 ? 27.016 -12.664 -10.734 1 92.94 257 PHE A C 1
ATOM 1949 O O . PHE A 1 257 ? 27.344 -13.492 -9.883 1 92.94 257 PHE A O 1
ATOM 1956 N N . THR A 1 258 ? 26.578 -12.969 -11.891 1 89.88 258 THR A N 1
ATOM 1957 C CA . THR A 1 258 ? 26.734 -14.297 -12.461 1 89.88 258 THR A CA 1
ATOM 1958 C C . THR A 1 258 ? 27.531 -14.234 -13.758 1 89.88 258 THR A C 1
ATOM 1960 O O . THR A 1 258 ? 27.219 -13.453 -14.656 1 89.88 258 THR A O 1
ATOM 1963 N N . VAL A 1 259 ? 28.547 -15.062 -13.797 1 90.88 259 VAL A N 1
ATOM 1964 C CA . VAL A 1 259 ? 29.422 -15 -14.961 1 90.88 259 VAL A CA 1
ATOM 1965 C C . VAL A 1 259 ? 29.703 -16.406 -15.477 1 90.88 259 VAL A C 1
ATOM 1967 O O . VAL A 1 259 ? 29.891 -17.344 -14.688 1 90.88 259 VAL A O 1
ATOM 1970 N N . GLN A 1 260 ? 29.672 -16.516 -16.766 1 87.19 260 GLN A N 1
ATOM 1971 C CA . GLN A 1 260 ? 29.969 -17.797 -17.391 1 87.19 260 GLN A CA 1
ATOM 1972 C C . GLN A 1 260 ? 31.438 -18.172 -17.219 1 87.19 260 GLN A C 1
ATOM 1974 O O . GLN A 1 260 ? 32.312 -17.328 -17.375 1 87.19 260 GLN A O 1
ATOM 1979 N N . VAL A 1 261 ? 31.547 -19.422 -16.797 1 85.69 261 VAL A N 1
ATOM 1980 C CA . VAL A 1 261 ? 32.906 -19.969 -16.672 1 85.69 261 VAL A CA 1
ATOM 1981 C C . VAL A 1 261 ? 33.156 -20.969 -17.781 1 85.69 261 VAL A C 1
ATOM 1983 O O . VAL A 1 261 ? 32.375 -21.891 -18.016 1 85.69 261 VAL A O 1
ATOM 1986 N N . THR A 1 262 ? 34.188 -20.75 -18.516 1 79.75 262 THR A N 1
ATOM 1987 C CA . THR A 1 262 ? 34.5 -21.641 -19.625 1 79.75 262 THR A CA 1
ATOM 1988 C C . THR A 1 262 ? 35.75 -22.469 -19.281 1 79.75 262 THR A C 1
ATOM 1990 O O . THR A 1 262 ? 36.406 -22.234 -18.266 1 79.75 262 THR A O 1
ATOM 1993 N N . ASN A 1 263 ? 35.938 -23.438 -20.172 1 70.25 263 ASN A N 1
ATOM 1994 C CA . ASN A 1 263 ? 37.062 -24.344 -20 1 70.25 263 ASN A CA 1
ATOM 1995 C C . ASN A 1 263 ? 38.406 -23.594 -19.953 1 70.25 263 ASN A C 1
ATOM 1997 O O . ASN A 1 263 ? 39.375 -24.078 -19.375 1 70.25 263 ASN A O 1
ATOM 2001 N N . SER A 1 264 ? 38.375 -22.547 -20.516 1 68.44 264 SER A N 1
ATOM 2002 C CA . SER A 1 264 ? 39.625 -21.781 -20.547 1 68.44 264 SER A CA 1
ATOM 2003 C C . SER A 1 264 ? 39.906 -21.125 -19.203 1 68.44 264 SER A C 1
ATOM 2005 O O . SER A 1 264 ? 41.031 -20.703 -18.938 1 68.44 264 SER A O 1
ATOM 2007 N N . ASP A 1 265 ? 38.906 -21.141 -18.453 1 69.44 265 ASP A N 1
ATOM 2008 C CA . ASP A 1 265 ? 39.031 -20.375 -17.219 1 69.44 265 ASP A CA 1
ATOM 2009 C C . ASP A 1 265 ? 39.562 -21.266 -16.078 1 69.44 265 ASP A C 1
ATOM 2011 O O . ASP A 1 265 ? 40.062 -20.766 -15.086 1 69.44 265 ASP A O 1
ATOM 2015 N N . VAL A 1 266 ? 39.156 -22.469 -16.125 1 66.31 266 VAL A N 1
ATOM 2016 C CA . VAL A 1 266 ? 39.531 -23.344 -15.039 1 66.31 266 VAL A CA 1
ATOM 2017 C C . VAL A 1 266 ? 40.062 -24.656 -15.609 1 66.31 266 VAL A C 1
ATOM 2019 O O . VAL A 1 266 ? 39.812 -25 -16.766 1 66.31 266 VAL A O 1
ATOM 2022 N N . SER A 1 267 ? 40.844 -25.312 -14.719 1 61.25 267 SER A N 1
ATOM 2023 C CA . SER A 1 267 ? 41.375 -26.625 -15.062 1 61.25 267 SER A CA 1
ATOM 2024 C C . SER A 1 267 ? 40.281 -27.656 -15.266 1 61.25 267 SER A C 1
ATOM 2026 O O . SER A 1 267 ? 39.281 -27.641 -14.547 1 61.25 267 SER A O 1
ATOM 2028 N N . ILE A 1 268 ? 40.156 -28.203 -16.391 1 57.91 268 ILE A N 1
ATOM 2029 C CA . ILE A 1 268 ? 39.219 -29.25 -16.766 1 57.91 268 ILE A CA 1
ATOM 2030 C C . ILE A 1 268 ? 39.531 -30.531 -15.992 1 57.91 268 ILE A C 1
ATOM 2032 O O . ILE A 1 268 ? 40.719 -30.875 -15.805 1 57.91 268 ILE A O 1
ATOM 2036 N N . ASP A 1 269 ? 38.5 -30.953 -15.242 1 55.47 269 ASP A N 1
ATOM 2037 C CA . ASP A 1 269 ? 38.688 -32.281 -14.703 1 55.47 269 ASP A CA 1
ATOM 2038 C C . ASP A 1 269 ? 39.062 -33.281 -15.805 1 55.47 269 ASP A C 1
ATOM 2040 O O . ASP A 1 269 ? 38.25 -33.5 -16.734 1 55.47 269 ASP A O 1
ATOM 2044 N N . PRO A 1 270 ? 40.281 -33.656 -15.812 1 55.69 270 PRO A N 1
ATOM 2045 C CA . PRO A 1 270 ? 40.719 -34.562 -16.891 1 55.69 270 PRO A CA 1
ATOM 2046 C C . PRO A 1 270 ? 39.781 -35.75 -17.078 1 55.69 270 PRO A C 1
ATOM 2048 O O . PRO A 1 270 ? 39.656 -36.281 -18.188 1 55.69 270 PRO A O 1
ATOM 2051 N N . ALA A 1 271 ? 39.156 -36.188 -16.047 1 50.44 271 ALA A N 1
ATOM 2052 C CA . ALA A 1 271 ? 38.344 -37.406 -16.094 1 50.44 271 ALA A CA 1
ATOM 2053 C C . ALA A 1 271 ? 37 -37.156 -16.766 1 50.44 271 ALA A C 1
ATOM 2055 O O . ALA A 1 271 ? 36.5 -37.969 -17.531 1 50.44 271 ALA A O 1
ATOM 2056 N N . THR A 1 272 ? 36.438 -35.969 -16.531 1 54.12 272 THR A N 1
ATOM 2057 C CA . THR A 1 272 ? 35.062 -35.75 -16.969 1 54.12 272 THR A CA 1
ATOM 2058 C C . THR A 1 272 ? 35.031 -34.719 -18.094 1 54.12 272 THR A C 1
ATOM 2060 O O . THR A 1 272 ? 34.031 -34.625 -18.828 1 54.12 272 THR A O 1
ATOM 2063 N N . GLY A 1 273 ? 36.219 -34.188 -18.359 1 50.44 273 GLY A N 1
ATOM 2064 C CA . GLY A 1 273 ? 36.281 -33.125 -19.344 1 50.44 273 GLY A CA 1
ATOM 2065 C C . GLY A 1 273 ? 35.469 -31.906 -18.984 1 50.44 273 GLY A C 1
ATOM 2066 O O . GLY A 1 273 ? 35.219 -31.031 -19.828 1 50.44 273 GLY A O 1
ATOM 2067 N N . ARG A 1 274 ? 34.938 -32.031 -17.891 1 56.88 274 ARG A N 1
ATOM 2068 C CA . ARG A 1 274 ? 34.062 -30.938 -17.484 1 56.88 274 ARG A CA 1
ATOM 2069 C C . ARG A 1 274 ? 34.781 -30.016 -16.5 1 56.88 274 ARG A C 1
ATOM 2071 O O . ARG A 1 274 ? 35.781 -30.375 -15.914 1 56.88 274 ARG A O 1
ATOM 2078 N N . VAL A 1 275 ? 34.406 -28.688 -16.469 1 58.38 275 VAL A N 1
ATOM 2079 C CA . VAL A 1 275 ? 34.969 -27.688 -15.547 1 58.38 275 VAL A CA 1
ATOM 2080 C C . VAL A 1 275 ? 34.969 -28.25 -14.125 1 58.38 275 VAL A C 1
ATOM 2082 O O . VAL A 1 275 ? 33.969 -28.797 -13.672 1 58.38 275 VAL A O 1
ATOM 2085 N N . ASP A 1 276 ? 36.156 -28.297 -13.555 1 61.44 276 ASP A N 1
ATOM 2086 C CA . ASP A 1 276 ? 36.25 -28.703 -12.156 1 61.44 276 ASP A CA 1
ATOM 2087 C C . ASP A 1 276 ? 35.656 -27.625 -11.234 1 61.44 276 ASP A C 1
ATOM 2089 O O . ASP A 1 276 ? 36.375 -26.672 -10.883 1 61.44 276 ASP A O 1
ATOM 2093 N N . ARG A 1 277 ? 34.531 -27.719 -10.773 1 62.25 277 ARG A N 1
ATOM 2094 C CA . ARG A 1 277 ? 33.781 -26.75 -9.992 1 62.25 277 ARG A CA 1
ATOM 2095 C C . ARG A 1 277 ? 34.469 -26.469 -8.664 1 62.25 277 ARG A C 1
ATOM 2097 O O . ARG A 1 277 ? 34.312 -25.391 -8.094 1 62.25 277 ARG A O 1
ATOM 2104 N N . THR A 1 278 ? 35.188 -27.375 -8.266 1 62.91 278 THR A N 1
ATOM 2105 C CA . THR A 1 278 ? 35.844 -27.25 -6.957 1 62.91 278 THR A CA 1
ATOM 2106 C C . THR A 1 278 ? 37 -26.266 -7.016 1 62.91 278 THR A C 1
ATOM 2108 O O . THR A 1 278 ? 37.438 -25.766 -5.98 1 62.91 278 THR A O 1
ATOM 2111 N N . LYS A 1 279 ? 37.344 -25.938 -8.203 1 64.81 279 LYS A N 1
ATOM 2112 C CA . LYS A 1 279 ? 38.531 -25.109 -8.344 1 64.81 279 LYS A CA 1
ATOM 2113 C C . LYS A 1 279 ? 38.156 -23.656 -8.656 1 64.81 279 LYS A C 1
ATOM 2115 O O . LYS A 1 279 ? 39.031 -22.797 -8.797 1 64.81 279 LYS A O 1
ATOM 2120 N N . ILE A 1 280 ? 36.969 -23.484 -8.805 1 78.38 280 ILE A N 1
ATOM 2121 C CA . ILE A 1 280 ? 36.562 -22.109 -9.094 1 78.38 280 ILE A CA 1
ATOM 2122 C C . ILE A 1 280 ? 36.188 -21.406 -7.789 1 78.38 280 ILE A C 1
ATOM 2124 O O . ILE A 1 280 ? 35.094 -21.609 -7.258 1 78.38 280 ILE A O 1
ATOM 2128 N N . GLY A 1 281 ? 37.094 -20.625 -7.27 1 82.19 281 GLY A N 1
ATOM 2129 C CA . GLY A 1 281 ? 36.844 -19.891 -6.039 1 82.19 281 GLY A CA 1
ATOM 2130 C C . GLY A 1 281 ? 36.312 -18.5 -6.277 1 82.19 281 GLY A C 1
ATOM 2131 O O . GLY A 1 281 ? 36.219 -18.047 -7.422 1 82.19 281 GLY A O 1
ATOM 2132 N N . ALA A 1 282 ? 36.031 -17.859 -5.215 1 88.88 282 ALA A N 1
ATOM 2133 C CA . ALA A 1 282 ? 35.438 -16.516 -5.246 1 88.88 282 ALA A CA 1
ATOM 2134 C C . ALA A 1 282 ? 36.375 -15.539 -5.941 1 88.88 282 ALA A C 1
ATOM 2136 O O . ALA A 1 282 ? 35.938 -14.664 -6.688 1 88.88 282 ALA A O 1
ATOM 2137 N N . GLU A 1 283 ? 37.625 -15.711 -5.777 1 89.94 283 GLU A N 1
ATOM 2138 C CA . GLU A 1 283 ? 38.594 -14.797 -6.348 1 89.94 283 GLU A CA 1
ATOM 2139 C C . GLU A 1 283 ? 38.594 -14.859 -7.871 1 89.94 283 GLU A C 1
ATOM 2141 O O . GLU A 1 283 ? 38.719 -13.828 -8.539 1 89.94 283 GLU A O 1
ATOM 2146 N N . ARG A 1 284 ? 38.531 -16.047 -8.305 1 90.38 284 ARG A N 1
ATOM 2147 C CA . ARG A 1 284 ? 38.5 -16.203 -9.758 1 90.38 284 ARG A CA 1
ATOM 2148 C C . ARG A 1 284 ? 37.219 -15.586 -10.336 1 90.38 284 ARG A C 1
ATOM 2150 O O . ARG A 1 284 ? 37.25 -14.953 -11.391 1 90.38 284 ARG A O 1
ATOM 2157 N N . ILE A 1 285 ? 36.156 -15.828 -9.727 1 92.25 285 ILE A N 1
ATOM 2158 C CA . ILE A 1 285 ? 34.875 -15.266 -10.18 1 92.25 285 ILE A CA 1
ATOM 2159 C C . ILE A 1 285 ? 34.969 -13.742 -10.18 1 92.25 285 ILE A C 1
ATOM 2161 O O . ILE A 1 285 ? 34.531 -13.086 -11.133 1 92.25 285 ILE A O 1
ATOM 2165 N N . ILE A 1 286 ? 35.594 -13.18 -9.18 1 94.56 286 ILE A N 1
ATOM 2166 C CA . ILE A 1 286 ? 35.75 -11.734 -9.062 1 94.56 286 ILE A CA 1
ATOM 2167 C C . ILE A 1 286 ? 36.594 -11.219 -10.242 1 94.56 286 ILE A C 1
ATOM 2169 O O . ILE A 1 286 ? 36.219 -10.211 -10.852 1 94.56 286 ILE A O 1
ATOM 2173 N N . GLN A 1 287 ? 37.594 -11.883 -10.539 1 93.88 287 GLN A N 1
ATOM 2174 C CA . GLN A 1 287 ? 38.438 -11.484 -11.656 1 93.88 287 GLN A CA 1
ATOM 2175 C C . GLN A 1 287 ? 37.688 -11.516 -12.977 1 93.88 287 GLN A C 1
ATOM 2177 O O . GLN A 1 287 ? 37.812 -10.617 -13.805 1 93.88 287 GLN A O 1
ATOM 2182 N N . LEU A 1 288 ? 36.938 -12.57 -13.094 1 93.19 288 LEU A N 1
ATOM 2183 C CA . LEU A 1 288 ? 36.156 -12.695 -14.312 1 93.19 288 LEU A CA 1
ATOM 2184 C C . LEU A 1 288 ? 35.125 -11.562 -14.422 1 93.19 288 LEU A C 1
ATOM 2186 O O . LEU A 1 288 ? 34.938 -11.008 -15.508 1 93.19 288 LEU A O 1
ATOM 2190 N N . VAL A 1 289 ? 34.531 -11.188 -13.344 1 95.88 289 VAL A N 1
ATOM 2191 C CA . VAL A 1 289 ? 33.531 -10.102 -13.328 1 95.88 289 VAL A CA 1
ATOM 2192 C C . VAL A 1 289 ? 34.219 -8.797 -13.727 1 95.88 289 VAL A C 1
ATOM 2194 O O . VAL A 1 289 ? 33.719 -8.062 -14.586 1 95.88 289 VAL A O 1
ATOM 2197 N N . LYS A 1 290 ? 35.344 -8.562 -13.188 1 96 290 LYS A N 1
ATOM 2198 C CA . LYS A 1 290 ? 36.094 -7.344 -13.5 1 96 290 LYS A CA 1
ATOM 2199 C C . LYS A 1 290 ? 36.469 -7.289 -14.984 1 96 290 LYS A C 1
ATOM 2201 O O . LYS A 1 290 ? 36.375 -6.227 -15.609 1 96 290 LYS A O 1
ATOM 2206 N N . GLU A 1 291 ? 36.781 -8.406 -15.484 1 94.12 291 GLU A N 1
ATOM 2207 C CA . GLU A 1 291 ? 37.156 -8.484 -16.891 1 94.1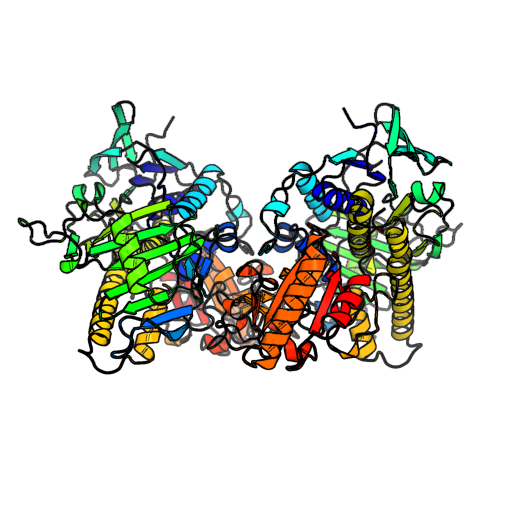2 291 GLU A CA 1
ATOM 2208 C C . GLU A 1 291 ? 35.969 -8.25 -17.797 1 94.12 291 GLU A C 1
ATOM 2210 O O . GLU A 1 291 ? 36.062 -7.5 -18.781 1 94.12 291 GLU A O 1
ATOM 2215 N N . VAL A 1 292 ? 34.875 -8.844 -17.469 1 94.44 292 VAL A N 1
ATOM 2216 C CA . VAL A 1 292 ? 33.688 -8.82 -18.328 1 94.44 292 VAL A CA 1
ATOM 2217 C C . VAL A 1 292 ? 33.062 -7.434 -18.297 1 94.44 292 VAL A C 1
ATOM 2219 O O . VAL A 1 292 ? 32.5 -6.984 -19.297 1 94.44 292 VAL A O 1
ATOM 2222 N N . PHE A 1 293 ? 33.219 -6.648 -17.219 1 96.31 293 PHE A N 1
ATOM 2223 C CA . PHE A 1 293 ? 32.5 -5.391 -17.047 1 96.31 293 PHE A CA 1
ATOM 2224 C C . PHE A 1 293 ? 33.375 -4.207 -17.391 1 96.31 293 PHE A C 1
ATOM 2226 O O . PHE A 1 293 ? 33.031 -3.053 -17.156 1 96.31 293 PHE A O 1
ATOM 2233 N N . LYS A 1 294 ? 34.562 -4.527 -17.922 1 94.94 294 LYS A N 1
ATOM 2234 C CA . LYS A 1 294 ? 35.375 -3.426 -18.422 1 94.94 294 LYS A CA 1
ATOM 2235 C C . LYS A 1 294 ? 34.594 -2.592 -19.438 1 94.94 294 LYS A C 1
ATOM 2237 O O . LYS A 1 294 ? 33.844 -3.133 -20.25 1 94.94 294 LYS A O 1
ATOM 2242 N N . PRO A 1 295 ? 34.781 -1.253 -19.375 1 95.19 295 PRO A N 1
ATOM 2243 C CA . PRO A 1 295 ? 35.812 -0.453 -18.688 1 95.19 295 PRO A CA 1
ATOM 2244 C C . PRO A 1 295 ? 35.344 0.023 -17.297 1 95.19 295 PRO A C 1
ATOM 2246 O O . PRO A 1 295 ? 36.031 0.827 -16.672 1 95.19 295 PRO A O 1
ATOM 2249 N N . TYR A 1 296 ? 34.281 -0.364 -16.828 1 95.62 296 TYR A N 1
ATOM 2250 C CA . TYR A 1 296 ? 33.719 0.135 -15.57 1 95.62 296 TYR A CA 1
ATOM 2251 C C . TYR A 1 296 ? 34.5 -0.442 -14.383 1 95.62 296 TYR A C 1
ATOM 2253 O O . TYR A 1 296 ? 34.938 -1.593 -14.414 1 95.62 296 TYR A O 1
ATOM 2261 N N . ARG A 1 297 ? 34.594 0.338 -13.375 1 95.25 297 ARG A N 1
ATOM 2262 C CA . ARG A 1 297 ? 35.219 -0.086 -12.141 1 95.25 297 ARG A CA 1
ATOM 2263 C C . ARG A 1 297 ? 34.281 -0.853 -11.242 1 95.25 297 ARG A C 1
ATOM 2265 O O . ARG A 1 297 ? 33.188 -0.357 -10.922 1 95.25 297 ARG A O 1
ATOM 2272 N N . ILE A 1 298 ? 34.625 -2.078 -10.883 1 95.94 298 ILE A N 1
ATOM 2273 C CA . ILE A 1 298 ? 33.875 -2.896 -9.938 1 95.94 298 ILE A CA 1
ATOM 2274 C C . ILE A 1 298 ? 34.781 -3.246 -8.742 1 95.94 298 ILE A C 1
ATOM 2276 O O . ILE A 1 298 ? 35.594 -4.156 -8.828 1 95.94 298 ILE A O 1
ATOM 2280 N N . ASP A 1 299 ? 34.5 -2.588 -7.625 1 94.75 299 ASP A N 1
ATOM 2281 C CA . ASP A 1 299 ? 35.344 -2.777 -6.434 1 94.75 299 ASP A CA 1
ATOM 2282 C C . ASP A 1 299 ? 34.594 -3.574 -5.367 1 94.75 299 ASP A C 1
ATOM 2284 O O . ASP A 1 299 ? 33.531 -3.141 -4.883 1 94.75 299 ASP A O 1
ATOM 2288 N N . PHE A 1 300 ? 35.156 -4.703 -4.957 1 92.88 300 PHE A N 1
ATOM 2289 C CA . PHE A 1 300 ? 34.531 -5.609 -4.004 1 92.88 300 PHE A CA 1
ATOM 2290 C C . PHE A 1 300 ? 35.062 -5.359 -2.594 1 92.88 300 PHE A C 1
ATOM 2292 O O . PHE A 1 300 ? 35.031 -6.25 -1.745 1 92.88 300 PHE A O 1
ATOM 2299 N N . ASN A 1 301 ? 35.438 -4.184 -2.283 1 85.19 301 ASN A N 1
ATOM 2300 C CA . ASN A 1 301 ? 36.094 -3.877 -1.021 1 85.19 301 ASN A CA 1
ATOM 2301 C C . ASN A 1 301 ? 35.125 -3.777 0.13 1 85.19 301 ASN A C 1
ATOM 2303 O O . ASN A 1 301 ? 35.5 -3.752 1.297 1 85.19 301 ASN A O 1
ATOM 2307 N N . LYS A 1 302 ? 33.875 -3.805 -0.15 1 81.62 302 LYS A N 1
ATOM 2308 C CA . LYS A 1 302 ? 32.875 -3.615 0.895 1 81.62 302 LYS A CA 1
ATOM 2309 C C . LYS A 1 302 ? 32.406 -4.953 1.471 1 81.62 302 LYS A C 1
ATOM 2311 O O . LYS A 1 302 ? 31.672 -4.992 2.447 1 81.62 302 LYS A O 1
ATOM 2316 N N . GLY A 1 303 ? 32.875 -6.07 0.826 1 81.88 303 GLY A N 1
ATOM 2317 C CA . GLY A 1 303 ? 32.562 -7.355 1.438 1 81.88 303 GLY A CA 1
ATOM 2318 C C . GLY A 1 303 ? 31.828 -8.297 0.507 1 81.88 303 GLY A C 1
ATOM 2319 O O . GLY A 1 303 ? 31.016 -7.863 -0.306 1 81.88 303 GLY A O 1
ATOM 2320 N N . LEU A 1 304 ? 32.25 -9.602 0.632 1 84.88 304 LEU A N 1
ATOM 2321 C CA . LEU A 1 304 ? 31.578 -10.695 -0.061 1 84.88 304 LEU A CA 1
ATOM 2322 C C . LEU A 1 304 ? 30.562 -11.367 0.848 1 84.88 304 LEU A C 1
ATOM 2324 O O . LEU A 1 304 ? 30.859 -11.688 1.998 1 84.88 304 LEU A O 1
ATOM 2328 N N . ASP A 1 305 ? 29.344 -11.422 0.365 1 81.25 305 ASP A N 1
ATOM 2329 C CA . ASP A 1 305 ? 28.297 -12.039 1.166 1 81.25 305 ASP A CA 1
ATOM 2330 C C . ASP A 1 305 ? 28.203 -13.539 0.9 1 81.25 305 ASP A C 1
ATOM 2332 O O . ASP A 1 305 ? 28.094 -14.336 1.835 1 81.25 305 ASP A O 1
ATOM 2336 N N . TRP A 1 306 ? 28.281 -13.938 -0.336 1 84.06 306 TRP A N 1
ATOM 2337 C CA . TRP A 1 306 ? 28.109 -15.336 -0.724 1 84.06 306 TRP A CA 1
ATOM 2338 C C . TRP A 1 306 ? 28.641 -15.586 -2.133 1 84.06 306 TRP A C 1
ATOM 2340 O O . TRP A 1 306 ? 28.672 -14.672 -2.959 1 84.06 306 TRP A O 1
ATOM 2350 N N . SER A 1 307 ? 29.203 -16.781 -2.393 1 86.44 307 SER A N 1
ATOM 2351 C CA . SER A 1 307 ? 29.609 -17.172 -3.738 1 86.44 307 SER A CA 1
ATOM 2352 C C . SER A 1 307 ? 29.328 -18.641 -3.99 1 86.44 307 SER A C 1
ATOM 2354 O O . SER A 1 307 ? 29.172 -19.422 -3.047 1 86.44 307 SER A O 1
ATOM 2356 N N . GLY A 1 308 ? 29.141 -19 -5.18 1 82.44 308 GLY A N 1
ATOM 2357 C CA . GLY A 1 308 ? 28.891 -20.375 -5.559 1 82.44 308 GLY A CA 1
ATOM 2358 C C . GLY A 1 308 ? 29.062 -20.625 -7.043 1 82.44 308 GLY A C 1
ATOM 2359 O O . GLY A 1 308 ? 29.391 -19.719 -7.801 1 82.44 308 GLY A O 1
ATOM 2360 N N . VAL A 1 309 ? 29.094 -21.906 -7.375 1 82.25 309 VAL A N 1
ATOM 2361 C CA . VAL A 1 309 ? 29.156 -22.328 -8.766 1 82.25 309 VAL A CA 1
ATOM 2362 C C . VAL A 1 309 ? 27.969 -23.234 -9.094 1 82.25 309 VAL A C 1
ATOM 2364 O O . VAL A 1 309 ? 27.594 -24.094 -8.289 1 82.25 309 VAL A O 1
ATOM 2367 N N . TYR A 1 310 ? 27.328 -22.891 -10.188 1 76.38 310 TYR A N 1
ATOM 2368 C CA . TYR A 1 310 ? 26.188 -23.734 -10.523 1 76.38 310 TYR A CA 1
ATOM 2369 C C . TYR A 1 310 ? 26.219 -24.125 -12 1 76.38 310 TYR A C 1
ATOM 2371 O O . TYR A 1 310 ? 26.906 -23.5 -12.805 1 76.38 310 TYR A O 1
ATOM 2379 N N . VAL A 1 311 ? 25.578 -25.25 -12.25 1 73.88 311 VAL A N 1
ATOM 2380 C CA . VAL A 1 311 ? 25.438 -25.766 -13.602 1 73.88 311 VAL A CA 1
ATOM 2381 C C . VAL A 1 311 ? 23.969 -25.656 -14.039 1 73.88 311 VAL A C 1
ATOM 2383 O O . VAL A 1 311 ? 23.062 -25.906 -13.25 1 73.88 311 VAL A O 1
ATOM 2386 N N . ILE A 1 312 ? 23.812 -25.234 -15.297 1 69.44 312 ILE A N 1
ATOM 2387 C CA . ILE A 1 312 ? 22.453 -25.047 -15.805 1 69.44 312 ILE A CA 1
ATOM 2388 C C . ILE A 1 312 ? 21.906 -26.375 -16.312 1 69.44 312 ILE A C 1
ATOM 2390 O O . ILE A 1 312 ? 22.609 -27.109 -17.016 1 69.44 312 ILE A O 1
ATOM 2394 N N . GLY A 1 313 ? 20.75 -26.797 -15.789 1 68.75 313 GLY A N 1
ATOM 2395 C CA . GLY A 1 313 ? 20.031 -27.953 -16.281 1 68.75 313 GLY A CA 1
ATOM 2396 C C . GLY A 1 313 ? 18.531 -27.844 -16.141 1 68.75 313 GLY A C 1
ATOM 2397 O O . GLY A 1 313 ? 18.047 -27.078 -15.297 1 68.75 313 GLY A O 1
ATOM 2398 N N . GLN A 1 314 ? 17.859 -28.391 -17.141 1 76.31 314 GLN A N 1
ATOM 2399 C CA . GLN A 1 314 ? 16.406 -28.453 -17.062 1 76.31 314 GLN A CA 1
ATOM 2400 C C . GLN A 1 314 ? 15.906 -29.891 -17.109 1 76.31 314 GLN A C 1
ATOM 2402 O O . GLN A 1 314 ? 16.312 -30.672 -17.969 1 76.31 314 GLN A O 1
ATOM 2407 N N . ARG A 1 315 ? 15.219 -30.203 -16.078 1 83.19 315 ARG A N 1
ATOM 2408 C CA . ARG A 1 315 ? 14.617 -31.531 -16.031 1 83.19 315 ARG A CA 1
ATOM 2409 C C . ARG A 1 315 ? 13.156 -31.453 -15.617 1 83.19 315 ARG A C 1
ATOM 2411 O O . ARG A 1 315 ? 12.734 -30.484 -14.977 1 83.19 315 ARG A O 1
ATOM 2418 N N . LEU A 1 316 ? 12.398 -32.438 -16.047 1 89.94 316 LEU A N 1
ATOM 2419 C CA . LEU A 1 316 ? 10.969 -32.5 -15.773 1 89.94 316 LEU A CA 1
ATOM 2420 C C . LEU A 1 316 ? 10.594 -33.906 -15.312 1 89.94 316 LEU A C 1
ATOM 2422 O O . LEU A 1 316 ? 11 -34.906 -15.93 1 89.94 316 LEU A O 1
ATOM 2426 N N . ALA A 1 317 ? 9.836 -33.969 -14.281 1 94.06 317 ALA A N 1
ATOM 2427 C CA . ALA A 1 317 ? 9.344 -35.25 -13.812 1 94.06 317 ALA A CA 1
ATOM 2428 C C . ALA A 1 317 ? 8.32 -35.844 -14.781 1 94.06 317 ALA A C 1
ATOM 2430 O O . ALA A 1 317 ? 7.5 -35.125 -15.344 1 94.06 317 ALA A O 1
ATOM 2431 N N . SER A 1 318 ? 8.297 -37.125 -14.875 1 93.56 318 SER A N 1
ATOM 2432 C CA . SER A 1 318 ? 7.398 -37.812 -15.812 1 93.56 318 SER A CA 1
ATOM 2433 C C . SER A 1 318 ? 5.953 -37.781 -15.32 1 93.56 318 SER A C 1
ATOM 2435 O O . SER A 1 318 ? 5.016 -37.875 -16.109 1 93.56 318 SER A O 1
ATOM 2437 N N . ARG A 1 319 ? 5.801 -37.719 -14.055 1 95.44 319 ARG A N 1
ATOM 2438 C CA . ARG A 1 319 ? 4.508 -37.594 -13.391 1 95.44 319 ARG A CA 1
ATOM 2439 C C . ARG A 1 319 ? 4.602 -36.688 -12.172 1 95.44 319 ARG A C 1
ATOM 2441 O O . ARG A 1 319 ? 5.688 -36.5 -11.625 1 95.44 319 ARG A O 1
ATOM 2448 N N . TYR A 1 320 ? 3.383 -36.188 -11.797 1 97.19 320 TYR A N 1
ATOM 2449 C CA . TYR A 1 320 ? 3.387 -35.281 -10.648 1 97.19 320 TYR A CA 1
ATOM 2450 C C . TYR A 1 320 ? 2.639 -35.906 -9.469 1 97.19 320 TYR A C 1
ATOM 2452 O O . TYR A 1 320 ? 2.613 -35.344 -8.375 1 97.19 320 TYR A O 1
ATOM 2460 N N . GLN A 1 321 ? 2.066 -37.062 -9.672 1 96.81 321 GLN A N 1
ATOM 2461 C CA . GLN A 1 321 ? 1.304 -37.688 -8.609 1 96.81 321 GLN A CA 1
ATOM 2462 C C . GLN A 1 321 ? 1.348 -39.219 -8.75 1 96.81 321 GLN A C 1
ATOM 2464 O O . GLN A 1 321 ? 1.701 -39.75 -9.805 1 96.81 321 GLN A O 1
ATOM 2469 N N . ASP A 1 322 ? 1.017 -39.906 -7.672 1 94.75 322 ASP A N 1
ATOM 2470 C CA . ASP A 1 322 ? 0.913 -41.344 -7.738 1 94.75 322 ASP A CA 1
ATOM 2471 C C . ASP A 1 322 ? -0.375 -41.781 -8.438 1 94.75 322 ASP A C 1
ATOM 2473 O O . ASP A 1 322 ? -1.269 -40.938 -8.664 1 94.75 322 ASP A O 1
ATOM 2477 N N . GLU A 1 323 ? -0.483 -42.969 -8.742 1 91.44 323 GLU A N 1
ATOM 2478 C CA . GLU A 1 323 ? -1.604 -43.5 -9.523 1 91.44 323 GLU A CA 1
ATOM 2479 C C . GLU A 1 323 ? -2.902 -43.438 -8.719 1 91.44 323 GLU A C 1
ATOM 2481 O O . GLU A 1 323 ? -3.984 -43.281 -9.289 1 91.44 323 GLU A O 1
ATOM 2486 N N . ARG A 1 324 ? -2.789 -43.5 -7.434 1 92.38 324 ARG A N 1
ATOM 2487 C CA . ARG A 1 324 ? -3.973 -43.594 -6.582 1 92.38 324 ARG A CA 1
ATOM 2488 C C . ARG A 1 324 ? -4.441 -42.219 -6.137 1 92.38 324 ARG A C 1
ATOM 2490 O O . ARG A 1 324 ? -5.496 -42.094 -5.516 1 92.38 324 ARG A O 1
ATOM 2497 N N . GLY A 1 325 ? -3.688 -41.219 -6.383 1 94.12 325 GLY A N 1
ATOM 2498 C CA . GLY A 1 325 ? -4.09 -39.844 -6.125 1 94.12 325 GLY A CA 1
ATOM 2499 C C . GLY A 1 325 ? -3.975 -39.469 -4.664 1 94.12 325 GLY A C 1
ATOM 2500 O O . GLY A 1 325 ? -4.84 -38.781 -4.129 1 94.12 325 GLY A O 1
ATOM 2501 N N . ARG A 1 326 ? -2.953 -40 -3.98 1 97 326 ARG A N 1
ATOM 2502 C CA . ARG A 1 326 ? -2.785 -39.688 -2.562 1 97 326 ARG A CA 1
ATOM 2503 C C . ARG A 1 326 ? -1.461 -38.969 -2.307 1 97 326 ARG A C 1
ATOM 2505 O O . ARG A 1 326 ? -1.285 -38.344 -1.271 1 97 326 ARG A O 1
ATOM 2512 N N . VAL A 1 327 ? -0.556 -39.156 -3.229 1 97.94 327 VAL A N 1
ATOM 2513 C CA . VAL A 1 327 ? 0.772 -38.562 -3.086 1 97.94 327 VAL A CA 1
ATOM 2514 C C . VAL A 1 327 ? 1.064 -37.656 -4.277 1 97.94 327 VAL A C 1
ATOM 2516 O O . VAL A 1 327 ? 0.9 -38.062 -5.43 1 97.94 327 VAL A O 1
ATOM 2519 N N . PHE A 1 328 ? 1.505 -36.438 -4.02 1 98.5 328 PHE A N 1
ATOM 2520 C CA . PHE A 1 328 ? 1.81 -35.438 -5.043 1 98.5 328 PHE A CA 1
ATOM 2521 C C . PHE A 1 328 ? 3.211 -34.875 -4.852 1 98.5 328 PHE A C 1
ATOM 2523 O O . PHE A 1 328 ? 3.727 -34.844 -3.732 1 98.5 328 PHE A O 1
ATOM 2530 N N . ILE A 1 329 ? 3.824 -34.469 -5.926 1 98.12 329 ILE A N 1
ATOM 2531 C CA . ILE A 1 329 ? 5.09 -33.75 -5.844 1 98.12 329 ILE A CA 1
ATOM 2532 C C . ILE A 1 329 ? 4.926 -32.344 -6.418 1 98.12 329 ILE A C 1
ATOM 2534 O O . ILE A 1 329 ? 4.086 -32.125 -7.289 1 98.12 329 ILE A O 1
ATOM 2538 N N . LEU A 1 330 ? 5.66 -31.359 -5.879 1 97.31 330 LEU A N 1
ATOM 2539 C CA . LEU A 1 330 ? 5.582 -29.953 -6.266 1 97.31 330 LEU A CA 1
ATOM 2540 C C . LEU A 1 330 ? 6.973 -29.344 -6.363 1 97.31 330 LEU A C 1
ATOM 2542 O O . LEU A 1 330 ? 7.914 -29.828 -5.73 1 97.31 330 LEU A O 1
ATOM 2546 N N . GLY A 1 331 ? 7.09 -28.219 -7.152 1 92.75 331 GLY A N 1
ATOM 2547 C CA . GLY A 1 331 ? 8.312 -27.438 -7.234 1 92.75 331 GLY A CA 1
ATOM 2548 C C . GLY A 1 331 ? 9.445 -28.172 -7.922 1 92.75 331 GLY A C 1
ATOM 2549 O O . GLY A 1 331 ? 9.234 -28.844 -8.938 1 92.75 331 GLY A O 1
ATOM 2550 N N . ASP A 1 332 ? 10.625 -28.031 -7.34 1 88.75 332 ASP A N 1
ATOM 2551 C CA . ASP A 1 332 ? 11.82 -28.594 -7.957 1 88.75 332 ASP A CA 1
ATOM 2552 C C . ASP A 1 332 ? 11.766 -30.125 -7.961 1 88.75 332 ASP A C 1
ATOM 2554 O O . ASP A 1 332 ? 12.523 -30.781 -8.688 1 88.75 332 ASP A O 1
ATOM 2558 N N . ALA A 1 333 ? 10.875 -30.656 -7.164 1 94.19 333 ALA A N 1
ATOM 2559 C CA . ALA A 1 333 ? 10.656 -32.094 -7.246 1 94.19 333 ALA A CA 1
ATOM 2560 C C . ALA A 1 333 ? 10.047 -32.469 -8.594 1 94.19 333 ALA A C 1
ATOM 2562 O O . ALA A 1 333 ? 10.219 -33.625 -9.055 1 94.19 333 ALA A O 1
ATOM 2563 N N . CYS A 1 334 ? 9.352 -31.562 -9.164 1 92.88 334 CYS A N 1
ATOM 2564 C CA . CYS A 1 334 ? 8.68 -31.797 -10.438 1 92.88 334 CYS A CA 1
ATOM 2565 C C . CYS A 1 334 ? 9.531 -31.297 -11.602 1 92.88 334 CYS A C 1
ATOM 2567 O O . CYS A 1 334 ? 9.594 -31.922 -12.656 1 92.88 334 CYS A O 1
ATOM 2569 N N . HIS A 1 335 ? 10.094 -30.172 -11.445 1 86.81 335 HIS A N 1
ATOM 2570 C CA . HIS A 1 335 ? 10.734 -29.484 -12.562 1 86.81 335 HIS A CA 1
ATOM 2571 C C . HIS A 1 335 ? 11.891 -28.609 -12.078 1 86.81 335 HIS A C 1
ATOM 2573 O O . HIS A 1 335 ? 11.727 -27.828 -11.133 1 86.81 335 HIS A O 1
ATOM 2579 N N . THR A 1 336 ? 12.977 -28.75 -12.641 1 78.19 336 THR A N 1
ATOM 2580 C CA . THR A 1 336 ? 14.141 -27.922 -12.359 1 78.19 336 THR A CA 1
ATOM 2581 C C . THR A 1 336 ? 14.445 -27.016 -13.547 1 78.19 336 THR A C 1
ATOM 2583 O O . THR A 1 336 ? 14.297 -27.422 -14.703 1 78.19 336 THR A O 1
ATOM 2586 N N . HIS A 1 337 ? 14.609 -25.734 -13.188 1 69.94 337 HIS A N 1
ATOM 2587 C CA . HIS A 1 337 ? 14.836 -24.734 -14.219 1 69.94 337 HIS A CA 1
ATOM 2588 C C . HIS A 1 337 ? 16.234 -24.125 -14.094 1 69.94 337 HIS A C 1
ATOM 2590 O O . HIS A 1 337 ? 16.906 -24.312 -13.078 1 69.94 337 HIS A O 1
ATOM 2596 N N . SER A 1 338 ? 16.516 -23.516 -15.234 1 64.62 338 SER A N 1
ATOM 2597 C CA . SER A 1 338 ? 17.766 -22.734 -15.18 1 64.62 338 SER A CA 1
ATOM 2598 C C . SER A 1 338 ? 17.641 -21.562 -14.203 1 64.62 338 SER A C 1
ATOM 2600 O O . SER A 1 338 ? 16.578 -20.938 -14.117 1 64.62 338 SER A O 1
ATOM 2602 N N . PRO A 1 339 ? 18.688 -21.391 -13.422 1 62.03 339 PRO A N 1
ATOM 2603 C CA . PRO A 1 339 ? 18.672 -20.234 -12.523 1 62.03 339 PRO A CA 1
ATOM 2604 C C . PRO A 1 339 ? 18.438 -18.906 -13.258 1 62.03 339 PRO A C 1
ATOM 2606 O O . PRO A 1 339 ? 17.859 -17.984 -12.695 1 62.03 339 PRO A O 1
ATOM 2609 N N . HIS A 1 340 ? 18.812 -18.906 -14.484 1 60.75 340 HIS A N 1
ATOM 2610 C CA . HIS A 1 340 ? 18.719 -17.672 -15.258 1 60.75 340 HIS A CA 1
ATOM 2611 C C . HIS A 1 340 ? 17.266 -17.359 -15.609 1 60.75 340 HIS A C 1
ATOM 2613 O O . HIS A 1 340 ? 16.938 -16.219 -15.922 1 60.75 340 HIS A O 1
ATOM 2619 N N . ALA A 1 341 ? 16.547 -18.391 -15.539 1 60.75 341 ALA A N 1
ATOM 2620 C CA . ALA A 1 341 ? 15.156 -18.156 -15.938 1 60.75 341 ALA A CA 1
ATOM 2621 C C . ALA A 1 341 ? 14.336 -17.609 -14.766 1 60.75 341 ALA A C 1
ATOM 2623 O O . ALA A 1 341 ? 13.258 -17.031 -14.969 1 60.75 341 ALA A O 1
ATOM 2624 N N . GLY A 1 342 ? 14.844 -17.594 -13.617 1 65 342 GLY A N 1
ATOM 2625 C CA . GLY A 1 342 ? 14.156 -17.062 -12.453 1 65 342 GLY A CA 1
ATOM 2626 C C . GLY A 1 342 ? 12.758 -17.625 -12.266 1 65 342 GLY A C 1
ATOM 2627 O O . GLY A 1 342 ? 11.859 -16.938 -11.781 1 65 342 GLY A O 1
ATOM 2628 N N . GLN A 1 343 ? 12.578 -18.891 -12.633 1 73.88 343 GLN A N 1
ATOM 2629 C CA . GLN A 1 343 ? 11.203 -19.391 -12.664 1 73.88 343 GLN A CA 1
ATOM 2630 C C . GLN A 1 343 ? 10.969 -20.406 -11.555 1 73.88 343 GLN A C 1
ATOM 2632 O O . GLN A 1 343 ? 9.82 -20.719 -11.227 1 73.88 343 GLN A O 1
ATOM 2637 N N . GLY A 1 344 ? 12.008 -20.891 -10.898 1 80.56 344 GLY A N 1
ATOM 2638 C CA . GLY A 1 344 ? 11.836 -21.984 -9.961 1 80.56 344 GLY A CA 1
ATOM 2639 C C . GLY A 1 344 ? 10.875 -21.656 -8.828 1 80.56 344 GLY A C 1
ATOM 2640 O O . GLY A 1 344 ? 9.883 -22.359 -8.641 1 80.56 344 GLY A O 1
ATOM 2641 N N . MET A 1 345 ? 11.164 -20.609 -8.211 1 87.56 345 MET A N 1
ATOM 2642 C CA . MET A 1 345 ? 10.312 -20.219 -7.086 1 87.56 345 MET A CA 1
ATOM 2643 C C . MET A 1 345 ? 8.906 -19.891 -7.562 1 87.56 345 MET A C 1
ATOM 2645 O O . MET A 1 345 ? 7.922 -20.25 -6.91 1 87.56 345 MET A O 1
ATOM 2649 N N . ASN A 1 346 ? 8.773 -19.297 -8.664 1 90.69 346 ASN A N 1
ATOM 2650 C CA . ASN A 1 346 ? 7.469 -18.938 -9.211 1 90.69 346 ASN A CA 1
ATOM 2651 C C . ASN A 1 346 ? 6.652 -20.188 -9.578 1 90.69 346 ASN A C 1
ATOM 2653 O O . ASN A 1 346 ? 5.453 -20.234 -9.297 1 90.69 346 ASN A O 1
ATOM 2657 N N . ALA A 1 347 ? 7.316 -21.094 -10.156 1 88.75 347 ALA A N 1
ATOM 2658 C CA . ALA A 1 347 ? 6.648 -22.344 -10.492 1 88.75 347 ALA A CA 1
ATOM 2659 C C . ALA A 1 347 ? 6.191 -23.078 -9.234 1 88.75 347 ALA A C 1
ATOM 2661 O O . ALA A 1 347 ? 5.09 -23.625 -9.195 1 88.75 347 ALA A O 1
ATOM 2662 N N . ALA A 1 348 ? 7.059 -23.078 -8.281 1 92.12 348 ALA A N 1
ATOM 2663 C CA . ALA A 1 348 ? 6.73 -23.75 -7.02 1 92.12 348 ALA A CA 1
ATOM 2664 C C . ALA A 1 348 ? 5.496 -23.109 -6.375 1 92.12 348 ALA A C 1
ATOM 2666 O O . ALA A 1 348 ? 4.598 -23.828 -5.922 1 92.12 348 ALA A O 1
ATOM 2667 N N . LEU A 1 349 ? 5.441 -21.844 -6.355 1 94.81 349 LEU A N 1
ATOM 2668 C CA . LEU A 1 349 ? 4.305 -21.125 -5.781 1 94.81 349 LEU A CA 1
ATOM 2669 C C . LEU A 1 349 ? 3.033 -21.406 -6.578 1 94.81 349 LEU A C 1
ATOM 2671 O O . LEU A 1 349 ? 1.962 -21.594 -5.992 1 94.81 349 LEU A O 1
ATOM 2675 N N . SER A 1 350 ? 3.15 -21.406 -7.863 1 94.88 350 SER A N 1
ATOM 2676 C CA . SER A 1 350 ? 2 -21.688 -8.719 1 94.88 350 SER A CA 1
ATOM 2677 C C . SER A 1 350 ? 1.48 -23.109 -8.516 1 94.88 350 SER A C 1
ATOM 2679 O O . SER A 1 350 ? 0.27 -23.328 -8.531 1 94.88 350 SER A O 1
ATOM 2681 N N . ASP A 1 351 ? 2.416 -24.031 -8.359 1 96.44 351 ASP A N 1
ATOM 2682 C CA . ASP A 1 351 ? 2.014 -25.406 -8.055 1 96.44 351 ASP A CA 1
ATOM 2683 C C . ASP A 1 351 ? 1.193 -25.469 -6.77 1 96.44 351 ASP A C 1
ATOM 2685 O O . ASP A 1 351 ? 0.122 -26.078 -6.738 1 96.44 351 ASP A O 1
ATOM 2689 N N . ALA A 1 352 ? 1.755 -24.844 -5.801 1 97.75 352 ALA A N 1
ATOM 2690 C CA . ALA A 1 352 ? 1.085 -24.828 -4.504 1 97.75 352 ALA A CA 1
ATOM 2691 C C . ALA A 1 352 ? -0.285 -24.156 -4.598 1 97.75 352 ALA A C 1
ATOM 2693 O O . ALA A 1 352 ? -1.262 -24.656 -4.027 1 97.75 352 ALA A O 1
ATOM 2694 N N . HIS A 1 353 ? -0.324 -23.094 -5.324 1 96.69 353 HIS A N 1
ATOM 2695 C CA . HIS A 1 353 ? -1.561 -22.344 -5.512 1 96.69 353 HIS A CA 1
ATOM 2696 C C . HIS A 1 353 ? -2.619 -23.203 -6.211 1 96.69 353 HIS A C 1
ATOM 2698 O O . HIS A 1 353 ? -3.799 -23.141 -5.855 1 96.69 353 HIS A O 1
ATOM 2704 N N . ASN A 1 354 ? -2.223 -23.969 -7.133 1 97.44 354 ASN A N 1
ATOM 2705 C CA . ASN A 1 354 ? -3.111 -24.812 -7.918 1 97.44 354 ASN A CA 1
ATOM 2706 C C . ASN A 1 354 ? -3.605 -26 -7.109 1 97.44 354 ASN A C 1
ATOM 2708 O O . ASN A 1 354 ? -4.801 -26.312 -7.109 1 97.44 354 ASN A O 1
ATOM 2712 N N . LEU A 1 355 ? -2.77 -26.625 -6.367 1 98.06 355 LEU A N 1
ATOM 2713 C CA . LEU A 1 355 ? -3.109 -27.875 -5.703 1 98.06 355 LEU A CA 1
ATOM 2714 C C . LEU A 1 355 ? -3.852 -27.609 -4.395 1 98.06 355 LEU A C 1
ATOM 2716 O O . LEU A 1 355 ? -4.742 -28.375 -4.02 1 98.06 355 LEU A O 1
ATOM 2720 N N . SER A 1 356 ? -3.531 -26.578 -3.727 1 97.5 356 SER A N 1
ATOM 2721 C CA . SER A 1 356 ? -4.031 -26.359 -2.375 1 97.5 356 SER A CA 1
ATOM 2722 C C . SER A 1 356 ? -5.551 -26.234 -2.361 1 97.5 356 SER A C 1
ATOM 2724 O O . SER A 1 356 ? -6.223 -26.875 -1.55 1 97.5 356 SER A O 1
ATOM 2726 N N . TRP A 1 357 ? -6.121 -25.469 -3.227 1 96.25 357 TRP A N 1
ATOM 2727 C CA . TRP A 1 357 ? -7.57 -25.297 -3.17 1 96.25 357 TRP A CA 1
ATOM 2728 C C . TRP A 1 357 ? -8.281 -26.594 -3.551 1 96.25 357 TRP A C 1
ATOM 2730 O O . TRP A 1 357 ? -9.367 -26.875 -3.039 1 96.25 357 TRP A O 1
ATOM 2740 N N . LYS A 1 358 ? -7.676 -27.375 -4.402 1 97.12 358 LYS A N 1
ATOM 2741 C CA . LYS A 1 358 ? -8.25 -28.656 -4.781 1 97.12 358 LYS A CA 1
ATOM 2742 C C . LYS A 1 358 ? -8.273 -29.625 -3.6 1 97.12 358 LYS A C 1
ATOM 2744 O O . LYS A 1 358 ? -9.273 -30.297 -3.363 1 97.12 358 LYS A O 1
ATOM 2749 N N . LEU A 1 359 ? -7.203 -29.609 -2.898 1 97.56 359 LEU A N 1
ATOM 2750 C CA . LEU A 1 359 ? -7.129 -30.453 -1.704 1 97.56 359 LEU A CA 1
ATOM 2751 C C . LEU A 1 359 ? -8.18 -30.031 -0.679 1 97.56 359 LEU A C 1
ATOM 2753 O O . LEU A 1 359 ? -8.844 -30.875 -0.079 1 97.56 359 LEU A O 1
ATOM 2757 N N . VAL A 1 360 ? -8.352 -28.766 -0.491 1 95.06 360 VAL A N 1
ATOM 2758 C CA . VAL A 1 360 ? -9.344 -28.25 0.445 1 95.06 360 VAL A CA 1
ATOM 2759 C C . VAL A 1 360 ? -10.734 -28.719 0.038 1 95.06 360 VAL A C 1
ATOM 2761 O O . VAL A 1 360 ? -11.5 -29.219 0.871 1 95.06 360 VAL A O 1
ATOM 2764 N N . HIS A 1 361 ? -11.086 -28.641 -1.197 1 95.62 361 HIS A N 1
ATOM 2765 C CA . HIS A 1 361 ? -12.406 -29.016 -1.681 1 95.62 361 HIS A CA 1
ATOM 2766 C C . HIS A 1 361 ? -12.672 -30.5 -1.455 1 95.62 361 HIS A C 1
ATOM 2768 O O . HIS A 1 361 ? -13.758 -30.875 -1.027 1 95.62 361 HIS A O 1
ATOM 2774 N N . VAL A 1 362 ? -11.68 -31.297 -1.675 1 95.56 362 VAL A N 1
ATOM 2775 C CA . VAL A 1 362 ? -11.836 -32.75 -1.513 1 95.56 362 VAL A CA 1
ATOM 2776 C C . VAL A 1 362 ? -11.93 -33.094 -0.028 1 95.56 362 VAL A C 1
ATOM 2778 O O . VAL A 1 362 ? -12.82 -33.812 0.387 1 95.56 362 VAL A O 1
ATOM 2781 N N . LEU A 1 363 ? -11.07 -32.531 0.762 1 95 363 LEU A N 1
ATOM 2782 C CA . LEU A 1 363 ? -10.984 -32.875 2.178 1 95 363 LEU A CA 1
ATOM 2783 C C . LEU A 1 363 ? -12.195 -32.344 2.939 1 95 363 LEU A C 1
ATOM 2785 O O . LEU A 1 363 ? -12.594 -32.906 3.955 1 95 363 LEU A O 1
ATOM 2789 N N . LYS A 1 364 ? -12.836 -31.312 2.4 1 92 364 LYS A N 1
ATOM 2790 C CA . LYS A 1 364 ? -14.031 -30.75 3.029 1 92 364 LYS A CA 1
ATOM 2791 C C . LYS A 1 364 ? -15.289 -31.438 2.496 1 92 364 LYS A C 1
ATOM 2793 O O . LYS A 1 364 ? -16.406 -31.141 2.947 1 92 364 LYS A O 1
ATOM 2798 N N . GLY A 1 365 ? -15.094 -32.219 1.512 1 92.12 365 GLY A N 1
ATOM 2799 C CA . GLY A 1 365 ? -16.234 -32.906 0.936 1 92.12 365 GLY A CA 1
ATOM 2800 C C . GLY A 1 365 ? -16.984 -32.094 -0.098 1 92.12 365 GLY A C 1
ATOM 2801 O O . GLY A 1 365 ? -18.109 -32.438 -0.451 1 92.12 365 GLY A O 1
ATOM 2802 N N . TRP A 1 366 ? -16.359 -31.078 -0.562 1 91.75 366 TRP A N 1
ATOM 2803 C CA . TRP A 1 366 ? -17 -30.203 -1.532 1 91.75 366 TRP A CA 1
ATOM 2804 C C . TRP A 1 366 ? -16.828 -30.734 -2.949 1 91.75 366 TRP A C 1
ATOM 2806 O O . TRP A 1 366 ? -17.562 -30.344 -3.857 1 91.75 366 TRP A O 1
ATOM 2816 N N . ALA A 1 367 ? -15.859 -31.625 -3.148 1 93.31 367 ALA A N 1
ATOM 2817 C CA . ALA A 1 367 ? -15.578 -32.188 -4.461 1 93.31 367 ALA A CA 1
ATOM 2818 C C . ALA A 1 367 ? -15.133 -33.656 -4.344 1 93.31 367 ALA A C 1
ATOM 2820 O O . ALA A 1 367 ? -14.734 -34.094 -3.268 1 93.31 367 ALA A O 1
ATOM 2821 N N . THR A 1 368 ? -15.219 -34.344 -5.484 1 91.75 368 THR A N 1
ATOM 2822 C CA . THR A 1 368 ? -14.719 -35.719 -5.535 1 91.75 368 THR A CA 1
ATOM 2823 C C . THR A 1 368 ? -13.203 -35.75 -5.684 1 91.75 368 THR A C 1
ATOM 2825 O O . THR A 1 368 ? -12.609 -34.781 -6.164 1 91.75 368 THR A O 1
ATOM 2828 N N . PRO A 1 369 ? -12.586 -36.812 -5.289 1 92.75 369 PRO A N 1
ATOM 2829 C CA . PRO A 1 369 ? -11.125 -36.906 -5.363 1 92.75 369 PRO A CA 1
ATOM 2830 C C . PRO A 1 369 ? -10.594 -36.75 -6.789 1 92.75 369 PRO A C 1
ATOM 2832 O O . PRO A 1 369 ? -9.414 -36.469 -6.984 1 92.75 369 PRO A O 1
ATOM 2835 N N . ASP A 1 370 ? -11.461 -36.938 -7.816 1 92.19 370 ASP A N 1
ATOM 2836 C CA . ASP A 1 370 ? -11.047 -36.812 -9.211 1 92.19 370 ASP A CA 1
ATOM 2837 C C . ASP A 1 370 ? -10.562 -35.406 -9.523 1 92.19 370 ASP A C 1
ATOM 2839 O O . ASP A 1 370 ? -9.789 -35.219 -10.469 1 92.19 370 ASP A O 1
ATOM 2843 N N . LEU A 1 371 ? -11 -34.469 -8.727 1 95.5 371 LEU A N 1
ATOM 2844 C CA . LEU A 1 371 ? -10.547 -33.094 -8.883 1 95.5 371 LEU A CA 1
ATOM 2845 C C . LEU A 1 371 ? -9.023 -33 -8.781 1 95.5 371 LEU A C 1
ATOM 2847 O O . LEU A 1 371 ? -8.398 -32.219 -9.492 1 95.5 371 LEU A O 1
ATOM 2851 N N . LEU A 1 372 ? -8.43 -33.844 -8.008 1 96.56 372 LEU A N 1
ATOM 2852 C CA . LEU A 1 372 ? -7 -33.781 -7.723 1 96.56 372 LEU A CA 1
ATOM 2853 C C . LEU A 1 372 ? -6.184 -34.219 -8.938 1 96.56 372 LEU A C 1
ATOM 2855 O O . LEU A 1 372 ? -5.012 -33.844 -9.062 1 96.56 372 LEU A O 1
ATOM 2859 N N . ARG A 1 373 ? -6.777 -34.906 -9.852 1 93.5 373 ARG A N 1
ATOM 2860 C CA . ARG A 1 373 ? -6.09 -35.375 -11.055 1 93.5 373 ARG A CA 1
ATOM 2861 C C . ARG A 1 373 ? -5.805 -34.188 -12 1 93.5 373 ARG A C 1
ATOM 2863 O O . ARG A 1 373 ? -4.887 -34.281 -12.828 1 93.5 373 ARG A O 1
ATOM 2870 N N . THR A 1 374 ? -6.504 -33.188 -11.859 1 95.44 374 THR A N 1
ATOM 2871 C CA . THR A 1 374 ? -6.324 -32.031 -12.742 1 95.44 374 THR A CA 1
ATOM 2872 C C . THR A 1 374 ? -5.02 -31.312 -12.422 1 95.44 374 THR A C 1
ATOM 2874 O O . THR A 1 374 ? -4.527 -30.516 -13.234 1 95.44 374 THR A O 1
ATOM 2877 N N . TYR A 1 375 ? -4.422 -31.641 -11.328 1 96.88 375 TYR A N 1
ATOM 2878 C CA . TYR A 1 375 ? -3.168 -31 -10.953 1 96.88 375 TYR A CA 1
ATOM 2879 C C . TYR A 1 375 ? -2.072 -31.312 -11.961 1 96.88 375 TYR A C 1
ATOM 2881 O O . TYR A 1 375 ? -1.5 -30.406 -12.57 1 96.88 375 TYR A O 1
ATOM 2889 N N . GLU A 1 376 ? -1.853 -32.531 -12.102 1 96.31 376 GLU A N 1
ATOM 2890 C CA . GLU A 1 376 ? -0.82 -32.969 -13.055 1 96.31 376 GLU A CA 1
ATOM 2891 C C . GLU A 1 376 ? -1.148 -32.469 -14.469 1 96.31 376 GLU A C 1
ATOM 2893 O O . GLU A 1 376 ? -0.279 -31.953 -15.172 1 96.31 376 GLU A O 1
ATOM 2898 N N . PHE A 1 377 ? -2.346 -32.625 -14.805 1 94.69 377 PHE A N 1
ATOM 2899 C CA . PHE A 1 377 ? -2.783 -32.219 -16.141 1 94.69 377 PHE A CA 1
ATOM 2900 C C . PHE A 1 377 ? -2.479 -30.75 -16.391 1 94.69 377 PHE A C 1
ATOM 2902 O O . PHE A 1 377 ? -1.974 -30.406 -17.469 1 94.69 377 PHE A O 1
ATOM 2909 N N . GLU A 1 378 ? -2.688 -29.922 -15.469 1 96.06 378 GLU A N 1
ATOM 2910 C CA . GLU A 1 378 ? -2.547 -28.484 -15.625 1 96.06 378 GLU A CA 1
ATOM 2911 C C . GLU A 1 378 ? -1.096 -28.047 -15.453 1 96.06 378 GLU A C 1
ATOM 2913 O O . GLU A 1 378 ? -0.552 -27.328 -16.297 1 96.06 378 GLU A O 1
ATOM 2918 N N . ARG A 1 379 ? -0.444 -28.516 -14.445 1 94.69 379 ARG A N 1
ATOM 2919 C CA . ARG A 1 379 ? 0.846 -27.953 -14.062 1 94.69 379 ARG A CA 1
ATOM 2920 C C . ARG A 1 379 ? 1.982 -28.609 -14.844 1 94.69 379 ARG A C 1
ATOM 2922 O O . ARG A 1 379 ? 3 -27.969 -15.125 1 94.69 379 ARG A O 1
ATOM 2929 N N . ARG A 1 380 ? 1.84 -29.859 -15.172 1 91.75 380 ARG A N 1
ATOM 2930 C CA . ARG A 1 380 ? 2.877 -30.469 -15.984 1 91.75 380 ARG A CA 1
ATOM 2931 C C . ARG A 1 380 ? 2.855 -29.922 -17.406 1 91.75 380 ARG A C 1
ATOM 2933 O O . ARG A 1 380 ? 3.908 -29.734 -18.016 1 91.75 380 ARG A O 1
ATOM 2940 N N . ASP A 1 381 ? 1.703 -29.719 -17.875 1 86.88 381 ASP A N 1
ATOM 2941 C CA . ASP A 1 381 ? 1.585 -29.109 -19.188 1 86.88 381 ASP A CA 1
ATOM 2942 C C . ASP A 1 381 ? 2.273 -27.75 -19.234 1 86.88 381 ASP A C 1
ATOM 2944 O O . ASP A 1 381 ? 2.949 -27.422 -20.219 1 86.88 381 ASP A O 1
ATOM 2948 N N . PHE A 1 382 ? 2.1 -27.031 -18.312 1 82.38 382 PHE A N 1
ATOM 2949 C CA . PHE A 1 382 ? 2.756 -25.734 -18.219 1 82.38 382 PHE A CA 1
ATOM 2950 C C . PHE A 1 382 ? 4.27 -25.891 -18.281 1 82.38 382 PHE A C 1
ATOM 2952 O O . PHE A 1 382 ? 4.949 -25.125 -18.984 1 82.38 382 PHE A O 1
ATOM 2959 N N . ALA A 1 383 ? 4.758 -26.781 -17.5 1 82.12 383 ALA A N 1
ATOM 2960 C CA . ALA A 1 383 ? 6.199 -27.016 -17.469 1 82.12 383 ALA A CA 1
ATOM 2961 C C . ALA A 1 383 ? 6.727 -27.406 -18.844 1 82.12 383 ALA A C 1
ATOM 2963 O O . ALA A 1 383 ? 7.793 -26.938 -19.266 1 82.12 383 ALA A O 1
ATOM 2964 N N . VAL A 1 384 ? 5.984 -28.156 -19.484 1 82.44 384 VAL A N 1
ATOM 2965 C CA . VAL A 1 384 ? 6.363 -28.578 -20.828 1 82.44 384 VAL A CA 1
ATOM 2966 C C . VAL A 1 384 ? 6.379 -27.375 -21.766 1 82.44 384 VAL A C 1
ATOM 2968 O O . VAL A 1 384 ? 7.32 -27.203 -22.547 1 82.44 384 VAL A O 1
ATOM 2971 N N . GLN A 1 385 ? 5.391 -26.578 -21.625 1 77.19 385 GLN A N 1
ATOM 2972 C CA . GLN A 1 385 ? 5.305 -25.391 -22.469 1 77.19 385 GLN A CA 1
ATOM 2973 C C . GLN A 1 385 ? 6.473 -24.453 -22.203 1 77.19 385 GLN A C 1
ATOM 2975 O O . GLN A 1 385 ? 6.988 -23.812 -23.125 1 77.19 385 GLN A O 1
ATOM 2980 N N . LEU A 1 386 ? 6.801 -24.375 -21.031 1 72.69 386 LEU A N 1
ATOM 2981 C CA . LEU A 1 386 ? 7.91 -23.516 -20.641 1 72.69 386 LEU A CA 1
ATOM 2982 C C . LEU A 1 386 ? 9.219 -24 -21.266 1 72.69 386 LEU A C 1
ATOM 2984 O O . LEU A 1 386 ? 10 -23.203 -21.781 1 72.69 386 LEU A O 1
ATOM 2988 N N . ILE A 1 387 ? 9.445 -25.234 -21.266 1 71 387 ILE A N 1
ATOM 2989 C CA . ILE A 1 387 ? 10.648 -25.844 -21.828 1 71 387 ILE A CA 1
ATOM 2990 C C . ILE A 1 387 ? 10.672 -25.609 -23.344 1 71 387 ILE A C 1
ATOM 2992 O O . ILE A 1 387 ? 11.703 -25.234 -23.906 1 71 387 ILE A O 1
ATOM 2996 N N . GLU A 1 388 ? 9.531 -25.781 -23.859 1 72.38 388 GLU A N 1
ATOM 2997 C CA . GLU A 1 388 ? 9.43 -25.594 -25.312 1 72.38 388 GLU A CA 1
ATOM 2998 C C . GLU A 1 388 ? 9.68 -24.141 -25.703 1 72.38 388 GLU A C 1
ATOM 3000 O O . GLU A 1 388 ? 10.328 -23.875 -26.719 1 72.38 388 GLU A O 1
ATOM 3005 N N . LEU A 1 389 ? 9.133 -23.312 -24.938 1 69.5 389 LEU A N 1
ATOM 3006 C CA . LEU A 1 389 ? 9.32 -21.891 -25.203 1 69.5 389 LEU A CA 1
ATOM 3007 C C . LEU A 1 389 ? 10.789 -21.516 -25.078 1 69.5 389 LEU A C 1
ATOM 3009 O O . LEU A 1 389 ? 11.312 -20.781 -25.922 1 69.5 389 LEU A O 1
ATOM 3013 N N . HIS A 1 390 ? 11.461 -21.953 -24.078 1 63.56 390 HIS A N 1
ATOM 3014 C CA . HIS A 1 390 ? 12.883 -21.672 -23.891 1 63.56 390 HIS A CA 1
ATOM 3015 C C . HIS A 1 390 ? 13.711 -22.219 -25.047 1 63.56 390 HIS A C 1
ATOM 3017 O O . HIS A 1 390 ? 14.648 -21.562 -25.516 1 63.56 390 HIS A O 1
ATOM 3023 N N . ALA A 1 391 ? 13.336 -23.344 -25.516 1 64.75 391 ALA A N 1
ATOM 3024 C CA . ALA A 1 391 ? 14.016 -23.938 -26.672 1 64.75 391 ALA A CA 1
ATOM 3025 C C . ALA A 1 391 ? 13.82 -23.094 -27.922 1 64.75 391 ALA A C 1
ATOM 3027 O O . ALA A 1 391 ? 14.773 -22.875 -28.672 1 64.75 391 ALA A O 1
ATOM 3028 N N . ARG A 1 392 ? 12.617 -22.594 -28 1 67.56 392 ARG A N 1
ATOM 3029 C CA . ARG A 1 392 ? 12.305 -21.766 -29.156 1 67.56 392 ARG A CA 1
ATOM 3030 C C . ARG A 1 392 ? 13.078 -20.453 -29.109 1 67.56 392 ARG A C 1
ATOM 3032 O O . ARG A 1 392 ? 13.586 -19.984 -30.125 1 67.56 392 ARG A O 1
ATOM 3039 N N . ILE A 1 393 ? 13.125 -19.828 -27.969 1 62.69 393 ILE A N 1
ATOM 3040 C CA . ILE A 1 393 ? 13.859 -18.594 -27.797 1 62.69 393 ILE A CA 1
ATOM 3041 C C . ILE A 1 393 ? 15.344 -18.812 -28.094 1 62.69 393 ILE A C 1
ATOM 3043 O O . ILE A 1 393 ? 15.977 -18 -28.766 1 62.69 393 ILE A O 1
ATOM 3047 N N . ALA A 1 394 ? 15.891 -19.875 -27.578 1 58.78 394 ALA A N 1
ATOM 3048 C CA . ALA A 1 394 ? 17.281 -20.234 -27.812 1 58.78 394 ALA A CA 1
ATOM 3049 C C . ALA A 1 394 ? 17.562 -20.391 -29.312 1 58.78 394 ALA A C 1
ATOM 3051 O O . ALA A 1 394 ? 18.609 -19.969 -29.797 1 58.78 394 ALA A O 1
ATOM 3052 N N . GLU A 1 395 ? 16.609 -20.938 -29.953 1 62.59 395 GLU A N 1
ATOM 3053 C CA . GLU A 1 395 ? 16.75 -21.125 -31.406 1 62.59 395 GLU A CA 1
ATOM 3054 C C . GLU A 1 395 ? 16.766 -19.797 -32.125 1 62.59 395 GLU A C 1
ATOM 3056 O O . GLU A 1 395 ? 17.531 -19.594 -33.094 1 62.59 395 GLU A O 1
ATOM 3061 N N . VAL A 1 396 ? 15.914 -18.922 -31.672 1 58.81 396 VAL A N 1
ATOM 3062 C CA . VAL A 1 396 ? 15.844 -17.594 -32.281 1 58.81 396 VAL A CA 1
ATOM 3063 C C . VAL A 1 396 ? 17.141 -16.844 -32.031 1 58.81 396 VAL A C 1
ATOM 3065 O O . VAL A 1 396 ? 17.688 -16.219 -32.938 1 58.81 396 VAL A O 1
ATOM 3068 N N . MET A 1 397 ? 17.562 -16.844 -30.797 1 52.84 397 MET A N 1
ATOM 3069 C CA . MET A 1 397 ? 18.781 -16.125 -30.391 1 52.84 397 MET A CA 1
ATOM 3070 C C . MET A 1 397 ? 20 -16.688 -31.109 1 52.84 397 MET A C 1
ATOM 3072 O O . MET A 1 397 ? 20.969 -15.961 -31.359 1 52.84 397 MET A O 1
ATOM 3076 N N . SER A 1 398 ? 19.984 -17.984 -31.375 1 52.41 398 SER A N 1
ATOM 3077 C CA . SER A 1 398 ? 21.109 -18.625 -32.031 1 52.41 398 SER A CA 1
ATOM 3078 C C . SER A 1 398 ? 21.094 -18.344 -33.531 1 52.41 398 SER A C 1
ATOM 3080 O O . SER A 1 398 ? 22.047 -18.656 -34.25 1 52.41 398 SER A O 1
ATOM 3082 N N . GLY A 1 399 ? 20.125 -17.547 -33.938 1 52.72 399 GLY A N 1
ATOM 3083 C CA . GLY A 1 399 ? 20.016 -17.203 -35.344 1 52.72 399 GLY A CA 1
ATOM 3084 C C . GLY A 1 399 ? 19.406 -18.328 -36.188 1 52.72 399 GLY A C 1
ATOM 3085 O O . GLY A 1 399 ? 19.328 -18.219 -37.406 1 52.72 399 GLY A O 1
ATOM 3086 N N . LYS A 1 400 ? 19.156 -19.406 -35.719 1 53.25 400 LYS A N 1
ATOM 3087 C CA . LYS A 1 400 ? 18.641 -20.531 -36.469 1 53.25 400 LYS A CA 1
ATOM 3088 C C . LYS A 1 400 ? 17.25 -20.219 -37.031 1 53.25 400 LYS A C 1
ATOM 3090 O O . LYS A 1 400 ? 16.875 -20.719 -38.094 1 53.25 400 LYS A O 1
ATOM 3095 N N . VAL A 1 401 ? 16.484 -19.578 -36.406 1 50.78 401 VAL A N 1
ATOM 3096 C CA . VAL A 1 401 ? 15.156 -19.156 -36.844 1 50.78 401 VAL A CA 1
ATOM 3097 C C . VAL A 1 401 ? 15.109 -17.625 -36.938 1 50.78 401 VAL A C 1
ATOM 3099 O O . VAL A 1 401 ? 15.602 -16.938 -36.062 1 50.78 401 VAL A O 1
ATOM 3102 N N . LYS A 1 402 ? 14.883 -17.312 -38.156 1 49.38 402 LYS A N 1
ATOM 3103 C CA . LYS A 1 402 ? 14.727 -15.906 -38.562 1 49.38 402 LYS A CA 1
ATOM 3104 C C . LYS A 1 402 ? 13.445 -15.32 -37.969 1 49.38 402 LYS A C 1
ATOM 3106 O O . LYS A 1 402 ? 12.438 -16.016 -37.812 1 49.38 402 LYS A O 1
ATOM 3111 N N . GLY A 1 403 ? 13.266 -14.055 -37.156 1 47.06 403 GLY A N 1
ATOM 3112 C CA . GLY A 1 403 ? 12.219 -13.102 -36.844 1 47.06 403 GLY A CA 1
ATOM 3113 C C . GLY A 1 403 ? 11.656 -13.266 -35.438 1 47.06 403 GLY A C 1
ATOM 3114 O O . GLY A 1 403 ? 11.117 -14.32 -35.094 1 47.06 403 GLY A O 1
ATOM 3115 N N . THR A 1 404 ? 12.273 -12.844 -34.531 1 50.38 404 THR A N 1
ATOM 3116 C CA . THR A 1 404 ? 11.57 -12.805 -33.25 1 50.38 404 THR A CA 1
ATOM 3117 C C . THR A 1 404 ? 10.297 -11.969 -33.375 1 50.38 404 THR A C 1
ATOM 3119 O O . THR A 1 404 ? 10.367 -10.75 -33.562 1 50.38 404 THR A O 1
ATOM 3122 N N . SER A 1 405 ? 9.25 -12.539 -33.844 1 51.06 405 SER A N 1
ATOM 3123 C CA . SER A 1 405 ? 7.984 -11.828 -33.938 1 51.06 405 SER A CA 1
ATOM 3124 C C . SER A 1 405 ? 7.598 -11.188 -32.625 1 51.06 405 SER A C 1
ATOM 3126 O O . SER A 1 405 ? 7.969 -11.672 -31.547 1 51.06 405 SER A O 1
ATOM 3128 N N . SER A 1 406 ? 7.309 -9.859 -32.781 1 55.09 406 SER A N 1
ATOM 3129 C CA . SER A 1 406 ? 6.707 -9.109 -31.672 1 55.09 406 SER A CA 1
ATOM 3130 C C . SER A 1 406 ? 5.801 -10 -30.828 1 55.09 406 SER A C 1
ATOM 3132 O O . SER A 1 406 ? 5.805 -9.906 -29.594 1 55.09 406 SER A O 1
ATOM 3134 N N . ASP A 1 407 ? 5.316 -10.93 -31.5 1 57.97 407 ASP A N 1
ATOM 3135 C CA . ASP A 1 407 ? 4.355 -11.789 -30.812 1 57.97 407 ASP A CA 1
ATOM 3136 C C . ASP A 1 407 ? 5.066 -12.797 -29.922 1 57.97 407 ASP A C 1
ATOM 3138 O O . ASP A 1 407 ? 4.613 -13.062 -28.797 1 57.97 407 ASP A O 1
ATOM 3142 N N . LEU A 1 408 ? 6.109 -13.312 -30.453 1 59.84 408 LEU A N 1
ATOM 3143 C CA . LEU A 1 408 ? 6.867 -14.266 -29.641 1 59.84 408 LEU A CA 1
ATOM 3144 C C . LEU A 1 408 ? 7.453 -13.586 -28.406 1 59.84 408 LEU A C 1
ATOM 3146 O O . LEU A 1 408 ? 7.477 -14.172 -27.328 1 59.84 408 LEU A O 1
ATOM 3150 N N . MET A 1 409 ? 7.754 -12.359 -28.625 1 60.72 409 MET A N 1
ATOM 3151 C CA . MET A 1 409 ? 8.328 -11.609 -27.516 1 60.72 409 MET A CA 1
ATOM 3152 C C . MET A 1 409 ? 7.285 -11.359 -26.422 1 60.72 409 MET A C 1
ATOM 3154 O O . MET A 1 409 ? 7.57 -11.516 -25.234 1 60.72 409 MET A O 1
ATOM 3158 N N . ILE A 1 410 ? 6.188 -11.055 -26.953 1 61.25 410 ILE A N 1
ATOM 3159 C CA . ILE A 1 410 ? 5.113 -10.773 -26 1 61.25 410 ILE A CA 1
ATOM 3160 C C . ILE A 1 410 ? 4.727 -12.055 -25.266 1 61.25 410 ILE A C 1
ATOM 3162 O O . ILE A 1 410 ? 4.57 -12.055 -24.047 1 61.25 410 ILE A O 1
ATOM 3166 N N . LYS A 1 411 ? 4.598 -13.062 -26.047 1 63.28 411 LYS A N 1
ATOM 3167 C CA . LYS A 1 411 ? 4.246 -14.344 -25.453 1 63.28 411 LYS A CA 1
ATOM 3168 C C . LYS A 1 411 ? 5.309 -14.789 -24.453 1 63.28 411 LYS A C 1
ATOM 3170 O O . LYS A 1 411 ? 4.984 -15.32 -23.391 1 63.28 411 LYS A O 1
ATOM 3175 N N . SER A 1 412 ? 6.41 -14.531 -24.844 1 66.19 412 SER A N 1
ATOM 3176 C CA . SER A 1 412 ? 7.527 -14.906 -23.984 1 66.19 412 SER A CA 1
ATOM 3177 C C . SER A 1 412 ? 7.516 -14.109 -22.688 1 66.19 412 SER A C 1
ATOM 3179 O O . SER A 1 412 ? 7.719 -14.664 -21.609 1 66.19 412 SER A O 1
ATOM 3181 N N . MET A 1 413 ? 7.086 -12.93 -22.906 1 67.12 413 MET A N 1
ATOM 3182 C CA . MET A 1 413 ? 7.07 -12.062 -21.734 1 67.12 413 MET A CA 1
ATOM 3183 C C . MET A 1 413 ? 5.961 -12.477 -20.766 1 67.12 413 MET A C 1
ATOM 3185 O O . MET A 1 413 ? 6.168 -12.508 -19.562 1 67.12 413 MET A O 1
ATOM 3189 N N . LYS A 1 414 ? 4.852 -12.805 -21.344 1 70.44 414 LYS A N 1
ATOM 3190 C CA . LYS A 1 414 ? 3.723 -13.211 -20.5 1 70.44 414 LYS A CA 1
ATOM 3191 C C . LYS A 1 414 ? 4 -14.555 -19.828 1 70.44 414 LYS A C 1
ATOM 3193 O O . LYS A 1 414 ? 3.566 -14.781 -18.688 1 70.44 414 LYS A O 1
ATOM 3198 N N . PHE A 1 415 ? 4.648 -15.312 -20.578 1 70.94 415 PHE A N 1
ATOM 3199 C CA . PHE A 1 415 ? 4.996 -16.609 -20 1 70.94 415 PHE A CA 1
ATOM 3200 C C . PHE A 1 415 ? 6.004 -16.438 -18.875 1 70.94 415 PHE A C 1
ATOM 3202 O O . PHE A 1 415 ? 5.852 -17.031 -17.797 1 70.94 415 PHE A O 1
ATOM 3209 N N . VAL A 1 416 ? 6.914 -15.547 -19.125 1 71 416 VAL A N 1
ATOM 3210 C CA . VAL A 1 416 ? 7.953 -15.32 -18.125 1 71 416 VAL A CA 1
ATOM 3211 C C . VAL A 1 416 ? 7.344 -14.688 -16.875 1 71 416 VAL A C 1
ATOM 3213 O O . VAL A 1 416 ? 7.703 -15.039 -15.758 1 71 416 VAL A O 1
ATOM 3216 N N . SER A 1 417 ? 6.336 -13.859 -17.109 1 77.5 417 SER A N 1
ATOM 3217 C CA . SER A 1 417 ? 5.715 -13.195 -15.969 1 77.5 417 SER A CA 1
ATOM 3218 C C . SER A 1 417 ? 4.754 -14.125 -15.242 1 77.5 417 SER A C 1
ATOM 3220 O O . SER A 1 417 ? 4.34 -13.844 -14.117 1 77.5 417 SER A O 1
ATOM 3222 N N . GLY A 1 418 ? 4.414 -15.195 -15.883 1 80.06 418 GLY A N 1
ATOM 3223 C CA . GLY A 1 418 ? 3.473 -16.141 -15.32 1 80.06 418 GLY A CA 1
ATOM 3224 C C . GLY A 1 418 ? 2.023 -15.773 -15.57 1 80.06 418 GLY A C 1
ATOM 3225 O O . GLY A 1 418 ? 1.117 -16.562 -15.312 1 80.06 418 GLY A O 1
ATOM 3226 N N . THR A 1 419 ? 1.777 -14.633 -16.141 1 84.94 419 THR A N 1
ATOM 3227 C CA . THR A 1 419 ? 0.41 -14.156 -16.312 1 84.94 419 THR A CA 1
ATOM 3228 C C . THR A 1 419 ? -0.217 -14.781 -17.562 1 84.94 419 THR A C 1
ATOM 3230 O O . THR A 1 419 ? -1.43 -14.688 -17.766 1 84.94 419 THR A O 1
ATOM 3233 N N . GLY A 1 420 ? 0.575 -15.492 -18.297 1 83.94 420 GLY A N 1
ATOM 3234 C CA . GLY A 1 420 ? 0.09 -16.078 -19.531 1 83.94 420 GLY A CA 1
ATOM 3235 C C . GLY A 1 420 ? -0.247 -17.562 -19.391 1 83.94 420 GLY A C 1
ATOM 3236 O O . GLY A 1 420 ? -0.478 -18.234 -20.391 1 83.94 420 GLY A O 1
ATOM 3237 N N . THR A 1 421 ? -0.262 -18.094 -18.188 1 89.31 421 THR A N 1
ATOM 3238 C CA . THR A 1 421 ? -0.633 -19.484 -17.984 1 89.31 421 THR A CA 1
ATOM 3239 C C . THR A 1 421 ? -2.051 -19.75 -18.484 1 89.31 421 THR A C 1
ATOM 3241 O O . THR A 1 421 ? -2.969 -18.984 -18.188 1 89.31 421 THR A O 1
ATOM 3244 N N . HIS A 1 422 ? -2.184 -20.781 -19.297 1 92.88 422 HIS A N 1
ATOM 3245 C CA . HIS A 1 422 ? -3.461 -21.141 -19.906 1 92.88 422 HIS A CA 1
ATOM 3246 C C . HIS A 1 422 ? -3.766 -22.625 -19.688 1 92.88 422 HIS A C 1
ATOM 3248 O O . HIS A 1 422 ? -3.18 -23.484 -20.344 1 92.88 422 HIS A O 1
ATOM 3254 N N . TYR A 1 423 ? -4.652 -22.891 -18.766 1 95.19 423 TYR A N 1
ATOM 3255 C CA . TYR A 1 423 ? -5.051 -24.281 -18.547 1 95.19 423 TYR A CA 1
ATOM 3256 C C . TYR A 1 423 ? -6.012 -24.75 -19.625 1 95.19 423 TYR A C 1
ATOM 3258 O O . TYR A 1 423 ? -7 -24.078 -19.922 1 95.19 423 TYR A O 1
ATOM 3266 N N . LEU A 1 424 ? -5.836 -25.906 -20.078 1 94.62 424 LEU A N 1
ATOM 3267 C CA . LEU A 1 424 ? -6.578 -26.469 -21.203 1 94.62 424 LEU A CA 1
ATOM 3268 C C . LEU A 1 424 ? -7.926 -27.016 -20.734 1 94.62 424 LEU A C 1
ATOM 3270 O O . LEU A 1 424 ? -8.164 -27.172 -19.547 1 94.62 424 LEU A O 1
ATOM 3274 N N . PRO A 1 425 ? -8.812 -27.281 -21.703 1 95.88 425 PRO A N 1
ATOM 3275 C CA . PRO A 1 425 ? -10.133 -27.797 -21.359 1 95.88 425 PRO A CA 1
ATOM 3276 C C . PRO A 1 425 ? -10.07 -29.078 -20.547 1 95.88 425 PRO A C 1
ATOM 3278 O O . PRO A 1 425 ? -9.227 -29.938 -20.812 1 95.88 425 PRO A O 1
ATOM 3281 N N . SER A 1 426 ? -10.859 -29.141 -19.578 1 94.81 426 SER A N 1
ATOM 3282 C CA . SER A 1 426 ? -11 -30.266 -18.656 1 94.81 426 SER A CA 1
ATOM 3283 C C . SER A 1 426 ? -12.383 -30.281 -18.016 1 94.81 426 SER A C 1
ATOM 3285 O O . SER A 1 426 ? -13.289 -29.578 -18.469 1 94.81 426 SER A O 1
ATOM 3287 N N . ALA A 1 427 ? -12.539 -31.172 -17.016 1 92.31 427 ALA A N 1
ATOM 3288 C CA . ALA A 1 427 ? -13.805 -31.25 -16.297 1 92.31 427 ALA A CA 1
ATOM 3289 C C . ALA A 1 427 ? -14.102 -29.969 -15.539 1 92.31 427 ALA A C 1
ATOM 3291 O O . ALA A 1 427 ? -15.258 -29.672 -15.227 1 92.31 427 ALA A O 1
ATOM 3292 N N . ILE A 1 428 ? -13.078 -29.188 -15.281 1 96.31 428 ILE A N 1
ATOM 3293 C CA . ILE A 1 428 ? -13.289 -28 -14.461 1 96.31 428 ILE A CA 1
ATOM 3294 C C . ILE A 1 428 ? -12.992 -26.75 -15.281 1 96.31 428 ILE A C 1
ATOM 3296 O O . ILE A 1 428 ? -12.898 -25.656 -14.734 1 96.31 428 ILE A O 1
ATOM 3300 N N . VAL A 1 429 ? -12.719 -26.891 -16.594 1 97.19 429 VAL A N 1
ATOM 3301 C CA . VAL A 1 429 ? -12.531 -25.797 -17.562 1 97.19 429 VAL A CA 1
ATOM 3302 C C . VAL A 1 429 ? -13.336 -26.094 -18.828 1 97.19 429 VAL A C 1
ATOM 3304 O O . VAL A 1 429 ? -12.953 -26.953 -19.625 1 97.19 429 VAL A O 1
ATOM 3307 N N . ASP A 1 430 ? -14.414 -25.375 -19 1 97.38 430 ASP A N 1
ATOM 3308 C CA . ASP A 1 430 ? -15.312 -25.578 -20.125 1 97.38 430 ASP A CA 1
ATOM 3309 C C . ASP A 1 430 ? -15.211 -24.438 -21.141 1 97.38 430 ASP A C 1
ATOM 3311 O O . ASP A 1 430 ? -15.727 -23.344 -20.891 1 97.38 430 ASP A O 1
ATOM 3315 N N . PRO A 1 431 ? -14.68 -24.688 -22.297 1 96.19 431 PRO A N 1
ATOM 3316 C CA . PRO A 1 431 ? -14.406 -23.609 -23.25 1 96.19 431 PRO A CA 1
ATOM 3317 C C . PRO A 1 431 ? -15.648 -23.203 -24.047 1 96.19 431 PRO A C 1
ATOM 3319 O O . PRO A 1 431 ? -15.586 -22.266 -24.844 1 96.19 431 PRO A O 1
ATOM 3322 N N . THR A 1 432 ? -16.781 -23.797 -23.922 1 95.31 432 THR A N 1
ATOM 3323 C CA . THR A 1 432 ? -17.969 -23.656 -24.766 1 95.31 432 THR A CA 1
ATOM 3324 C C . THR A 1 432 ? -18.438 -22.219 -24.812 1 95.31 432 THR A C 1
ATOM 3326 O O . THR A 1 432 ? -18.906 -21.734 -25.844 1 95.31 432 THR A O 1
ATOM 3329 N N . GLY A 1 433 ? -18.312 -21.453 -23.781 1 96.69 433 GLY A N 1
ATOM 3330 C CA . GLY A 1 433 ? -18.859 -20.109 -23.703 1 96.69 433 GLY A CA 1
ATOM 3331 C C . GLY A 1 433 ? -17.875 -19.031 -24.062 1 96.69 433 GLY A C 1
ATOM 3332 O O . GLY A 1 433 ? -18.109 -17.844 -23.812 1 96.69 433 GLY A O 1
ATOM 3333 N N . GLN A 1 434 ? -16.797 -19.328 -24.781 1 97.44 434 GLN A N 1
ATOM 3334 C CA . GLN A 1 434 ? -15.688 -18.391 -25.016 1 97.44 434 GLN A CA 1
ATOM 3335 C C . GLN A 1 434 ? -16.156 -17.172 -25.781 1 97.44 434 GLN A C 1
ATOM 3337 O O . GLN A 1 434 ? -15.695 -16.062 -25.547 1 97.44 434 GLN A O 1
ATOM 3342 N N . LEU A 1 435 ? -17.125 -17.344 -26.641 1 96.19 435 LEU A N 1
ATOM 3343 C CA . LEU A 1 435 ? -17.547 -16.266 -27.531 1 96.19 435 LEU A CA 1
ATOM 3344 C C . LEU A 1 435 ? -18.391 -15.242 -26.781 1 96.19 435 LEU A C 1
ATOM 3346 O O . LEU A 1 435 ? -18.609 -14.133 -27.266 1 96.19 435 LEU A O 1
ATOM 3350 N N . ARG A 1 436 ? -18.859 -15.594 -25.562 1 96.12 436 ARG A N 1
ATOM 3351 C CA . ARG A 1 436 ? -19.672 -14.672 -24.766 1 96.12 436 ARG A CA 1
ATOM 3352 C C . ARG A 1 436 ? -18.844 -13.477 -24.297 1 96.12 436 ARG A C 1
ATOM 3354 O O . ARG A 1 436 ? -19.375 -12.383 -24.109 1 96.12 436 ARG A O 1
ATOM 3361 N N . ALA A 1 437 ? -17.641 -13.68 -24.047 1 97.75 437 ALA A N 1
ATOM 3362 C CA . ALA A 1 437 ? -16.688 -12.656 -23.641 1 97.75 437 ALA A CA 1
ATOM 3363 C C . ALA A 1 437 ? -15.297 -12.961 -24.203 1 97.75 437 ALA A C 1
ATOM 3365 O O . ALA A 1 437 ? -14.422 -13.453 -23.469 1 97.75 437 ALA A O 1
ATOM 3366 N N . PRO A 1 438 ? -14.977 -12.508 -25.344 1 97.44 438 PRO A N 1
ATOM 3367 C CA . PRO A 1 438 ? -13.727 -12.875 -26.016 1 97.44 438 PRO A CA 1
ATOM 3368 C C . PRO A 1 438 ? -12.492 -12.367 -25.281 1 97.44 438 PRO A C 1
ATOM 3370 O O . PRO A 1 438 ? -11.398 -12.93 -25.422 1 97.44 438 PRO A O 1
ATOM 3373 N N . GLY A 1 439 ? -12.672 -11.273 -24.531 1 96.81 439 GLY A N 1
ATOM 3374 C CA . GLY A 1 439 ? -11.539 -10.711 -23.812 1 96.81 439 GLY A CA 1
ATOM 3375 C C . GLY A 1 439 ? -11.258 -11.414 -22.5 1 96.81 439 GLY A C 1
ATOM 3376 O O . GLY A 1 439 ? -10.234 -11.172 -21.859 1 96.81 439 GLY A O 1
ATOM 3377 N N . ILE A 1 440 ? -12.164 -12.227 -22.062 1 97.5 440 ILE A N 1
ATOM 3378 C CA . ILE A 1 440 ? -11.969 -13.102 -20.906 1 97.5 440 ILE A CA 1
ATOM 3379 C C . ILE A 1 440 ? -11.664 -14.523 -21.375 1 97.5 440 ILE A C 1
ATOM 3381 O O . ILE A 1 440 ? -12.57 -15.281 -21.719 1 97.5 440 ILE A O 1
ATOM 3385 N N . ILE A 1 441 ? -10.422 -14.883 -21.344 1 96.88 441 ILE A N 1
ATOM 3386 C CA . ILE A 1 441 ? -10.016 -16.156 -21.938 1 96.88 441 ILE A CA 1
ATOM 3387 C C . ILE A 1 441 ? -10.211 -17.281 -20.922 1 96.88 441 ILE A C 1
ATOM 3389 O O . ILE A 1 441 ? -9.594 -17.281 -19.844 1 96.88 441 ILE A O 1
ATOM 3393 N N . ILE A 1 442 ? -11.062 -18.25 -21.281 1 98.06 442 ILE A N 1
ATOM 3394 C CA . ILE A 1 442 ? -11.305 -19.406 -20.406 1 98.06 442 ILE A CA 1
ATOM 3395 C C . ILE A 1 442 ? -10 -20.172 -20.203 1 98.06 442 ILE A C 1
ATOM 3397 O O . ILE A 1 442 ? -9.266 -20.438 -21.156 1 98.06 442 ILE A O 1
ATOM 3401 N N . GLY A 1 443 ? -9.711 -20.484 -18.953 1 96.94 443 GLY A N 1
ATOM 3402 C CA . GLY A 1 443 ? -8.484 -21.203 -18.609 1 96.94 443 GLY A CA 1
ATOM 3403 C C . GLY A 1 443 ? -7.367 -20.281 -18.156 1 96.94 443 GLY A C 1
ATOM 3404 O O . GLY A 1 443 ? -6.383 -20.734 -17.562 1 96.94 443 GLY A O 1
ATOM 3405 N N . GLN A 1 444 ? -7.473 -19.062 -18.438 1 95.31 444 GLN A N 1
ATOM 3406 C CA . GLN A 1 444 ? -6.5 -18.078 -17.969 1 95.31 444 GLN A CA 1
ATOM 3407 C C . GLN A 1 444 ? -7.031 -17.312 -16.75 1 95.31 444 GLN A C 1
ATOM 3409 O O . GLN A 1 444 ? -8.211 -17.422 -16.422 1 95.31 444 GLN A O 1
ATOM 3414 N N . ARG A 1 445 ? -6.113 -16.656 -16.094 1 94.56 445 ARG A N 1
ATOM 3415 C CA . ARG A 1 445 ? -6.562 -15.828 -14.977 1 94.56 445 ARG A CA 1
ATOM 3416 C C . ARG A 1 445 ? -7.48 -14.711 -15.461 1 94.56 445 ARG A C 1
ATOM 3418 O O . ARG A 1 445 ? -7.34 -14.234 -16.594 1 94.56 445 ARG A O 1
ATOM 3425 N N . PHE A 1 446 ? -8.43 -14.328 -14.648 1 96.5 446 PHE A N 1
ATOM 3426 C CA . PHE A 1 446 ? -9.336 -13.242 -15.008 1 96.5 446 PHE A CA 1
ATOM 3427 C C . PHE A 1 446 ? -8.555 -11.977 -15.336 1 96.5 446 PHE A C 1
ATOM 3429 O O . PHE A 1 446 ? -7.605 -11.625 -14.633 1 96.5 446 PHE A O 1
ATOM 3436 N N . PRO A 1 447 ? -8.875 -11.32 -16.391 1 94.81 447 PRO A N 1
ATOM 3437 C CA . PRO A 1 447 ? -8.062 -10.188 -16.859 1 94.81 447 PRO A CA 1
ATOM 3438 C C . PRO A 1 447 ? -8.133 -8.992 -15.898 1 94.81 447 PRO A C 1
ATOM 3440 O O . PRO A 1 447 ? -9.172 -8.75 -15.281 1 94.81 447 PRO A O 1
ATOM 3443 N N . TYR A 1 448 ? -7.062 -8.266 -15.883 1 93.56 448 TYR A N 1
ATOM 3444 C CA . TYR A 1 448 ? -6.91 -7.066 -15.062 1 93.56 448 TYR A CA 1
ATOM 3445 C C . TYR A 1 448 ? -7.695 -5.902 -15.656 1 93.56 448 TYR A C 1
ATOM 3447 O O . TYR A 1 448 ? -7.488 -5.535 -16.812 1 93.56 448 TYR A O 1
ATOM 3455 N N . GLN A 1 449 ? -8.57 -5.281 -14.844 1 95.88 449 GLN A N 1
ATOM 3456 C CA . GLN A 1 449 ? -9.258 -4.035 -15.164 1 95.88 449 GLN A CA 1
ATOM 3457 C C . GLN A 1 449 ? -9.602 -3.26 -13.898 1 95.88 449 GLN A C 1
ATOM 3459 O O . GLN A 1 449 ? -9.82 -3.855 -12.836 1 95.88 449 GLN A O 1
ATOM 3464 N N . VAL A 1 450 ? -9.617 -1.964 -14.07 1 95.81 450 VAL A N 1
ATOM 3465 C CA . VAL A 1 450 ? -10.078 -1.113 -12.977 1 95.81 450 VAL A CA 1
ATOM 3466 C C . VAL A 1 450 ? -11.602 -1.036 -13 1 95.81 450 VAL A C 1
ATOM 3468 O O . VAL A 1 450 ? -12.211 -0.838 -14.055 1 95.81 450 VAL A O 1
ATOM 3471 N N . ILE A 1 451 ? -12.219 -1.246 -11.852 1 96.69 451 ILE A N 1
ATOM 3472 C CA . ILE A 1 451 ? -13.656 -1.152 -11.656 1 96.69 451 ILE A CA 1
ATOM 3473 C C . ILE A 1 451 ? -13.961 -0.313 -10.414 1 96.69 451 ILE A C 1
ATOM 3475 O O . ILE A 1 451 ? -13.109 -0.175 -9.531 1 96.69 451 ILE A O 1
ATOM 3479 N N . LEU A 1 452 ? -15.148 0.29 -10.406 1 96.75 452 LEU A N 1
ATOM 3480 C CA . LEU A 1 452 ? -15.539 1.122 -9.273 1 96.75 452 LEU A CA 1
ATOM 3481 C C . LEU A 1 452 ? -16.641 0.446 -8.461 1 96.75 452 LEU A C 1
ATOM 3483 O O . LEU A 1 452 ? -17.594 -0.088 -9.016 1 96.75 452 LEU A O 1
ATOM 3487 N N . ARG A 1 453 ? -16.484 0.411 -7.168 1 95.75 453 ARG A N 1
ATOM 3488 C CA . ARG A 1 453 ? -17.562 -0.083 -6.332 1 95.75 453 ARG A CA 1
ATOM 3489 C C . ARG A 1 453 ? -18.781 0.849 -6.398 1 95.75 453 ARG A C 1
ATOM 3491 O O . ARG A 1 453 ? -18.641 2.057 -6.184 1 95.75 453 ARG A O 1
ATOM 3498 N N . ALA A 1 454 ? -19.891 0.328 -6.633 1 94.88 454 ALA A N 1
ATOM 3499 C CA . ALA A 1 454 ? -21.078 1.097 -6.984 1 94.88 454 ALA A CA 1
ATOM 3500 C C . ALA A 1 454 ? -21.531 1.963 -5.816 1 94.88 454 ALA A C 1
ATOM 3502 O O . ALA A 1 454 ? -22.047 3.066 -6.02 1 94.88 454 ALA A O 1
ATOM 3503 N N . ALA A 1 455 ? -21.297 1.485 -4.641 1 93.06 455 ALA A N 1
ATOM 3504 C CA . ALA A 1 455 ? -21.859 2.129 -3.459 1 93.06 455 ALA A CA 1
ATOM 3505 C C . ALA A 1 455 ? -21.125 3.42 -3.129 1 93.06 455 ALA A C 1
ATOM 3507 O O . ALA A 1 455 ? -21.719 4.363 -2.598 1 93.06 455 ALA A O 1
ATOM 3508 N N . ASP A 1 456 ? -19.844 3.486 -3.443 1 93.12 456 ASP A N 1
ATOM 3509 C CA . ASP A 1 456 ? -19.062 4.637 -3.002 1 93.12 456 ASP A CA 1
ATOM 3510 C C . ASP A 1 456 ? -18.062 5.059 -4.074 1 93.12 456 ASP A C 1
ATOM 3512 O O . ASP A 1 456 ? -17.25 5.969 -3.854 1 93.12 456 ASP A O 1
ATOM 3516 N N . PHE A 1 457 ? -18.031 4.359 -5.156 1 94.94 457 PHE A N 1
ATOM 3517 C CA . PHE A 1 457 ? -17.234 4.645 -6.344 1 94.94 457 PHE A CA 1
ATOM 3518 C C . PHE A 1 457 ? -15.742 4.578 -6.023 1 94.94 457 PHE A C 1
ATOM 3520 O O . PHE A 1 457 ? -14.922 5.203 -6.703 1 94.94 457 PHE A O 1
ATOM 3527 N N . ARG A 1 458 ? -15.383 3.908 -4.941 1 93 458 ARG A N 1
ATOM 3528 C CA . ARG A 1 458 ? -13.977 3.582 -4.691 1 93 458 ARG A CA 1
ATOM 3529 C C . ARG A 1 458 ? -13.43 2.66 -5.777 1 93 458 ARG A C 1
ATOM 3531 O O . ARG A 1 458 ? -14.047 1.646 -6.109 1 93 458 ARG A O 1
ATOM 3538 N N . PRO A 1 459 ? -12.281 3.025 -6.359 1 93.69 459 PRO A N 1
ATOM 3539 C CA . PRO A 1 459 ? -11.719 2.158 -7.395 1 93.69 459 PRO A CA 1
ATOM 3540 C C . PRO A 1 459 ? -11.094 0.889 -6.824 1 93.69 459 PRO A C 1
ATOM 3542 O O . PRO A 1 459 ? -10.469 0.929 -5.758 1 93.69 459 PRO A O 1
ATOM 3545 N N . TYR A 1 460 ? -11.312 -0.171 -7.473 1 93.62 460 TYR A N 1
ATOM 3546 C CA . TYR A 1 460 ? -10.672 -1.465 -7.281 1 93.62 460 TYR A CA 1
ATOM 3547 C C . TYR A 1 460 ? -10.219 -2.053 -8.617 1 93.62 460 TYR A C 1
ATOM 3549 O O . TYR A 1 460 ? -10.461 -1.467 -9.672 1 93.62 460 TYR A O 1
ATOM 3557 N N . THR A 1 461 ? -9.477 -3.045 -8.57 1 94.12 461 THR A N 1
ATOM 3558 C CA . THR A 1 461 ? -9.172 -3.82 -9.766 1 94.12 461 THR A CA 1
ATOM 3559 C C . THR A 1 461 ? -9.805 -5.203 -9.688 1 94.12 461 THR A C 1
ATOM 3561 O O . THR A 1 461 ? -10.156 -5.676 -8.602 1 94.12 461 THR A O 1
ATOM 3564 N N . THR A 1 462 ? -9.969 -5.828 -10.805 1 94.62 462 THR A N 1
ATOM 3565 C CA . THR A 1 462 ? -10.57 -7.156 -10.836 1 94.62 462 THR A CA 1
ATOM 3566 C C . THR A 1 462 ? -9.742 -8.141 -10.008 1 94.62 462 THR A C 1
ATOM 3568 O O . THR A 1 462 ? -10.273 -9.109 -9.469 1 94.62 462 THR A O 1
ATOM 3571 N N . LEU A 1 463 ? -8.484 -7.906 -9.812 1 89.06 463 LEU A N 1
ATOM 3572 C CA . LEU A 1 463 ? -7.629 -8.82 -9.055 1 89.06 463 LEU A CA 1
ATOM 3573 C C . LEU A 1 463 ? -7.984 -8.789 -7.574 1 89.06 463 LEU A C 1
ATOM 3575 O O . LEU A 1 463 ? -7.719 -9.75 -6.848 1 89.06 463 LEU A O 1
ATOM 3579 N N . HIS A 1 464 ? -8.609 -7.73 -7.141 1 90 464 HIS A N 1
ATOM 3580 C CA . HIS A 1 464 ? -9.07 -7.629 -5.758 1 90 464 HIS A CA 1
ATOM 3581 C C . HIS A 1 464 ? -10.219 -8.586 -5.488 1 90 464 HIS A C 1
ATOM 3583 O O . HIS A 1 464 ? -10.492 -8.93 -4.336 1 90 464 HIS A O 1
ATOM 3589 N N . LEU A 1 465 ? -10.867 -9.016 -6.52 1 91.75 465 LEU A N 1
ATOM 3590 C CA . LEU A 1 465 ? -12.047 -9.867 -6.379 1 91.75 465 LEU A CA 1
ATOM 3591 C C . LEU A 1 465 ? -11.641 -11.32 -6.168 1 91.75 465 LEU A C 1
ATOM 3593 O O . LEU A 1 465 ? -12.453 -12.133 -5.711 1 91.75 465 LEU A O 1
ATOM 3597 N N . PHE A 1 466 ? -10.406 -11.617 -6.492 1 90.69 466 PHE A N 1
ATOM 3598 C CA . PHE A 1 466 ? -10.055 -13.031 -6.57 1 90.69 466 PHE A CA 1
ATOM 3599 C C . PHE A 1 466 ? -8.977 -13.375 -5.547 1 90.69 466 PHE A C 1
ATOM 3601 O O . PHE A 1 466 ? -7.867 -13.773 -5.914 1 90.69 466 PHE A O 1
ATOM 3608 N N . LYS A 1 467 ? -9.406 -13.359 -4.371 1 86.44 467 LYS A N 1
ATOM 3609 C CA . LYS A 1 467 ? -8.539 -13.797 -3.277 1 86.44 467 LYS A CA 1
ATOM 3610 C C . LYS A 1 467 ? -8.508 -15.32 -3.176 1 86.44 467 LYS A C 1
ATOM 3612 O O . LYS A 1 467 ? -9.43 -15.992 -3.643 1 86.44 467 LYS A O 1
ATOM 3617 N N . SER A 1 468 ? -7.383 -15.781 -2.68 1 86.38 468 SER A N 1
ATOM 3618 C CA . SER A 1 468 ? -7.234 -17.219 -2.543 1 86.38 468 SER A CA 1
ATOM 3619 C C . SER A 1 468 ? -7.895 -17.734 -1.265 1 86.38 468 SER A C 1
ATOM 3621 O O . SER A 1 468 ? -7.211 -18.188 -0.343 1 86.38 468 SER A O 1
ATOM 3623 N N . ASP A 1 469 ? -9.227 -17.734 -1.242 1 85.81 469 ASP A N 1
ATOM 3624 C CA . ASP A 1 469 ? -10.031 -18.141 -0.089 1 85.81 469 ASP A CA 1
ATOM 3625 C C . ASP A 1 469 ? -10.703 -19.484 -0.327 1 85.81 469 ASP A C 1
ATOM 3627 O O . ASP A 1 469 ? -11.641 -19.859 0.38 1 85.81 469 ASP A O 1
ATOM 3631 N N . ASN A 1 470 ? -10.32 -20.156 -1.355 1 89.94 470 ASN A N 1
ATOM 3632 C CA . ASN A 1 470 ? -10.734 -21.516 -1.68 1 89.94 470 ASN A CA 1
ATOM 3633 C C . ASN A 1 470 ? -12.188 -21.562 -2.16 1 89.94 470 ASN A C 1
ATOM 3635 O O . ASN A 1 470 ? -12.828 -22.609 -2.131 1 89.94 470 ASN A O 1
ATOM 3639 N N . ILE A 1 471 ? -12.742 -20.469 -2.525 1 90.62 471 ILE A N 1
ATOM 3640 C CA . ILE A 1 471 ? -14.133 -20.484 -2.963 1 90.62 471 ILE A CA 1
ATOM 3641 C C . ILE A 1 471 ? -14.227 -20 -4.406 1 90.62 471 ILE A C 1
ATOM 3643 O O . ILE A 1 471 ? -13.383 -19.219 -4.859 1 90.62 471 ILE A O 1
ATOM 3647 N N . TYR A 1 472 ? -15.242 -20.484 -5.074 1 94.12 472 TYR A N 1
ATOM 3648 C CA . TYR A 1 472 ? -15.5 -20.062 -6.445 1 94.12 472 TYR A CA 1
ATOM 3649 C C . TYR A 1 472 ? -16.109 -18.656 -6.477 1 94.12 472 TYR A C 1
ATOM 3651 O O . TYR A 1 472 ? -16.844 -18.266 -5.559 1 94.12 472 TYR A O 1
ATOM 3659 N N . LYS A 1 473 ? -15.797 -17.938 -7.516 1 95.25 473 LYS A N 1
ATOM 3660 C CA . LYS A 1 473 ? -16.422 -16.641 -7.734 1 95.25 473 LYS A CA 1
ATOM 3661 C C . LYS A 1 473 ? -17.312 -16.656 -8.977 1 95.25 473 LYS A C 1
ATOM 3663 O O . LYS A 1 473 ? -16.953 -17.234 -10 1 95.25 473 LYS A O 1
ATOM 3668 N N . ILE A 1 474 ? -18.453 -16.156 -8.773 1 96.56 474 ILE A N 1
ATOM 3669 C CA . ILE A 1 474 ? -19.375 -15.914 -9.891 1 96.56 474 ILE A CA 1
ATOM 3670 C C . ILE A 1 474 ? -19.422 -14.422 -10.203 1 96.56 474 ILE A C 1
ATOM 3672 O O . ILE A 1 474 ? -19.906 -13.633 -9.383 1 96.56 474 ILE A O 1
ATOM 3676 N N . VAL A 1 475 ? -18.906 -14.062 -11.352 1 97.62 475 VAL A N 1
ATOM 3677 C CA . VAL A 1 475 ? -18.906 -12.664 -11.773 1 97.62 475 VAL A CA 1
ATOM 3678 C C . VAL A 1 475 ? -20.016 -12.445 -12.805 1 97.62 475 VAL A C 1
ATOM 3680 O O . VAL A 1 475 ? -20 -13.055 -13.875 1 97.62 475 VAL A O 1
ATOM 3683 N N . ILE A 1 476 ? -20.906 -11.586 -12.469 1 97.38 476 ILE A N 1
ATOM 3684 C CA . ILE A 1 476 ? -22.016 -11.273 -13.367 1 97.38 476 ILE A CA 1
ATOM 3685 C C . ILE A 1 476 ? -21.797 -9.906 -14.008 1 97.38 476 ILE A C 1
ATOM 3687 O O . ILE A 1 476 ? -21.828 -8.883 -13.32 1 97.38 476 ILE A O 1
ATOM 3691 N N . LEU A 1 477 ? -21.484 -9.898 -15.258 1 97.44 477 LEU A N 1
ATOM 3692 C CA . LEU A 1 477 ? -21.531 -8.68 -16.062 1 97.44 477 LEU A CA 1
ATOM 3693 C C . LEU A 1 477 ? -22.953 -8.422 -16.562 1 97.44 477 LEU A C 1
ATOM 3695 O O . LEU A 1 477 ? -23.406 -9.07 -17.5 1 97.44 477 LEU A O 1
ATOM 3699 N N . THR A 1 478 ? -23.578 -7.469 -16.016 1 94.62 478 THR A N 1
ATOM 3700 C CA . THR A 1 478 ? -25.031 -7.352 -16.141 1 94.62 478 THR A CA 1
ATOM 3701 C C . THR A 1 478 ? -25.391 -6.711 -17.469 1 94.62 478 THR A C 1
ATOM 3703 O O . THR A 1 478 ? -26.531 -6.84 -17.938 1 94.62 478 THR A O 1
ATOM 3706 N N . GLY A 1 479 ? -24.5 -6.039 -18.047 1 92 479 GLY A N 1
ATOM 3707 C CA . GLY A 1 479 ? -24.891 -5.145 -19.125 1 92 479 GLY A CA 1
ATOM 3708 C C . GLY A 1 479 ? -25.609 -3.9 -18.625 1 92 479 GLY A C 1
ATOM 3709 O O . GLY A 1 479 ? -25.266 -3.359 -17.578 1 92 479 GLY A O 1
ATOM 3710 N N . ASP A 1 480 ? -26.547 -3.422 -19.406 1 85.12 480 ASP A N 1
ATOM 3711 C CA . ASP A 1 480 ? -27.281 -2.205 -19.047 1 85.12 480 ASP A CA 1
ATOM 3712 C C . ASP A 1 480 ? -28.453 -2.516 -18.125 1 85.12 480 ASP A C 1
ATOM 3714 O O . ASP A 1 480 ? -29.516 -2.938 -18.594 1 85.12 480 ASP A O 1
ATOM 3718 N N . VAL A 1 481 ? -28.422 -2.178 -16.938 1 83.19 481 VAL A N 1
ATOM 3719 C CA . VAL A 1 481 ? -29.406 -2.537 -15.93 1 83.19 481 VAL A CA 1
ATOM 3720 C C . VAL A 1 481 ? -30.625 -1.614 -16.047 1 83.19 481 VAL A C 1
ATOM 3722 O O . VAL A 1 481 ? -31.672 -1.875 -15.453 1 83.19 481 VAL A O 1
ATOM 3725 N N . ASN A 1 482 ? -30.469 -0.539 -16.75 1 79.81 482 ASN A N 1
ATOM 3726 C CA . ASN A 1 482 ? -31.578 0.386 -16.906 1 79.81 482 ASN A CA 1
ATOM 3727 C C . ASN A 1 482 ? -32.625 -0.15 -17.891 1 79.81 482 ASN A C 1
ATOM 3729 O O . ASN A 1 482 ? -33.75 0.359 -17.953 1 79.81 482 ASN A O 1
ATOM 3733 N N . ASP A 1 483 ? -32.281 -1.168 -18.562 1 84.12 483 ASP A N 1
ATOM 3734 C CA . ASP A 1 483 ? -33.219 -1.85 -19.438 1 84.12 483 ASP A CA 1
ATOM 3735 C C . ASP A 1 483 ? -34.125 -2.785 -18.656 1 84.12 483 ASP A C 1
ATOM 3737 O O . ASP A 1 483 ? -33.656 -3.695 -17.969 1 84.12 483 ASP A O 1
ATOM 3741 N N . VAL A 1 484 ? -35.438 -2.623 -18.781 1 84.25 484 VAL A N 1
ATOM 3742 C CA . VAL A 1 484 ? -36.438 -3.344 -17.984 1 84.25 484 VAL A CA 1
ATOM 3743 C C . VAL A 1 484 ? -36.344 -4.84 -18.281 1 84.25 484 VAL A C 1
ATOM 3745 O O . VAL A 1 484 ? -36.469 -5.664 -17.375 1 84.25 484 VAL A O 1
ATOM 3748 N N . THR A 1 485 ? -36.25 -5.156 -19.5 1 85.94 485 THR A N 1
ATOM 3749 C CA . THR A 1 485 ? -36.125 -6.559 -19.891 1 85.94 485 THR A CA 1
ATOM 3750 C C . THR A 1 485 ? -34.906 -7.188 -19.25 1 85.94 485 THR A C 1
ATOM 3752 O O . THR A 1 485 ? -34.938 -8.328 -18.766 1 85.94 485 THR A O 1
ATOM 3755 N N . ARG A 1 486 ? -33.875 -6.438 -19.266 1 87.12 486 ARG A N 1
ATOM 3756 C CA . ARG A 1 486 ? -32.625 -6.91 -18.656 1 87.12 486 ARG A CA 1
ATOM 3757 C C . ARG A 1 486 ? -32.781 -7.113 -17.156 1 87.12 486 ARG A C 1
ATOM 3759 O O . ARG A 1 486 ? -32.312 -8.094 -16.594 1 87.12 486 ARG A O 1
ATOM 3766 N N . ARG A 1 487 ? -33.469 -6.285 -16.562 1 87.5 487 ARG A N 1
ATOM 3767 C CA . ARG A 1 487 ? -33.688 -6.379 -15.133 1 87.5 487 ARG A CA 1
ATOM 3768 C C . ARG A 1 487 ? -34.469 -7.641 -14.781 1 87.5 487 ARG A C 1
ATOM 3770 O O . ARG A 1 487 ? -34.188 -8.297 -13.781 1 87.5 487 ARG A O 1
ATOM 3777 N N . ARG A 1 488 ? -35.469 -7.934 -15.57 1 89.19 488 ARG A N 1
ATOM 3778 C CA . ARG A 1 488 ? -36.25 -9.141 -15.352 1 89.19 488 ARG A CA 1
ATOM 3779 C C . ARG A 1 488 ? -35.375 -10.391 -15.492 1 89.19 488 ARG A C 1
ATOM 3781 O O . ARG A 1 488 ? -35.469 -11.32 -14.695 1 89.19 488 ARG A O 1
ATOM 3788 N N . LYS A 1 489 ? -34.594 -10.352 -16.453 1 91.06 489 LYS A N 1
ATOM 3789 C CA . LYS A 1 489 ? -33.688 -11.477 -16.688 1 91.06 489 LYS A CA 1
ATOM 3790 C C . LYS A 1 489 ? -32.719 -11.656 -15.508 1 91.06 489 LYS A C 1
ATOM 3792 O O . LYS A 1 489 ? -32.438 -12.781 -15.109 1 91.06 489 LYS A O 1
ATOM 3797 N N . LEU A 1 490 ? -32.281 -10.562 -15.055 1 93.69 490 LEU A N 1
ATOM 3798 C CA . LEU A 1 490 ? -31.359 -10.602 -13.922 1 93.69 490 LEU A CA 1
ATOM 3799 C C . LEU A 1 490 ? -32.062 -11.141 -12.68 1 93.69 490 LEU A C 1
ATOM 3801 O O . LEU A 1 490 ? -31.438 -11.852 -11.883 1 93.69 490 LEU A O 1
ATOM 3805 N N . GLU A 1 491 ? -33.281 -10.773 -12.523 1 93.88 491 GLU A N 1
ATOM 3806 C CA . GLU A 1 491 ? -34.062 -11.297 -11.398 1 93.88 491 GLU A CA 1
ATOM 3807 C C . GLU A 1 491 ? -34.219 -12.812 -11.5 1 93.88 491 GLU A C 1
ATOM 3809 O O . GLU A 1 491 ? -34.031 -13.523 -10.508 1 93.88 491 GLU A O 1
ATOM 3814 N N . GLU A 1 492 ? -34.531 -13.266 -12.672 1 95.06 492 GLU A N 1
ATOM 3815 C CA . GLU A 1 492 ? -34.656 -14.695 -12.898 1 95.06 492 GLU A CA 1
ATOM 3816 C C . GLU A 1 492 ? -33.312 -15.414 -12.648 1 95.06 492 GLU A C 1
ATOM 3818 O O . GLU A 1 492 ? -33.281 -16.469 -12.016 1 95.06 492 GLU A O 1
ATOM 3823 N N . LEU A 1 493 ? -32.312 -14.844 -13.148 1 95.88 493 LEU A N 1
ATOM 3824 C CA . LEU A 1 493 ? -30.969 -15.406 -12.945 1 95.88 493 LEU A CA 1
ATOM 3825 C C . LEU A 1 493 ? -30.641 -15.477 -11.461 1 95.88 493 LEU A C 1
ATOM 3827 O O . LEU A 1 493 ? -30.141 -16.5 -10.984 1 95.88 493 LEU A O 1
ATOM 3831 N N . GLY A 1 494 ? -30.859 -14.367 -10.812 1 95.25 494 GLY A N 1
ATOM 3832 C CA . GLY A 1 494 ? -30.578 -14.312 -9.383 1 95.25 494 GLY A CA 1
ATOM 3833 C C . GLY A 1 494 ? -31.297 -15.398 -8.602 1 95.25 494 GLY A C 1
ATOM 3834 O O . GLY A 1 494 ? -30.688 -16.047 -7.742 1 95.25 494 GLY A O 1
ATOM 3835 N N . GLU A 1 495 ? -32.5 -15.633 -8.898 1 94.12 495 GLU A N 1
ATOM 3836 C CA . GLU A 1 495 ? -33.281 -16.672 -8.227 1 94.12 495 GLU A CA 1
ATOM 3837 C C . GLU A 1 495 ? -32.75 -18.062 -8.539 1 94.12 495 GLU A C 1
ATOM 3839 O O . GLU A 1 495 ? -32.625 -18.891 -7.641 1 94.12 495 GLU A O 1
ATOM 3844 N N . GLY A 1 496 ? -32.5 -18.234 -9.742 1 94.12 496 GLY A N 1
ATOM 3845 C CA . GLY A 1 496 ? -31.938 -19.516 -10.148 1 94.12 496 GLY A CA 1
ATOM 3846 C C . GLY A 1 496 ? -30.609 -19.828 -9.492 1 94.12 496 GLY A C 1
ATOM 3847 O O . GLY A 1 496 ? -30.391 -20.922 -8.984 1 94.12 496 GLY A O 1
ATOM 3848 N N . LEU A 1 497 ? -29.719 -18.875 -9.516 1 94.12 497 LEU A N 1
ATOM 3849 C CA . LEU A 1 497 ? -28.406 -19.031 -8.914 1 94.12 497 LEU A CA 1
ATOM 3850 C C . LEU A 1 497 ? -28.516 -19.266 -7.41 1 94.12 497 LEU A C 1
ATOM 3852 O O . LEU A 1 497 ? -27.828 -20.125 -6.859 1 94.12 497 LEU A O 1
ATOM 3856 N N . ASN A 1 498 ? -29.375 -18.484 -6.82 1 92.06 498 ASN A N 1
ATOM 3857 C CA . ASN A 1 498 ? -29.531 -18.609 -5.375 1 92.06 498 ASN A CA 1
ATOM 3858 C C . ASN A 1 498 ? -30 -20 -4.977 1 92.06 498 ASN A C 1
ATOM 3860 O O . ASN A 1 498 ? -29.531 -20.562 -3.98 1 92.06 498 ASN A O 1
ATOM 3864 N N . ARG A 1 499 ? -30.875 -20.578 -5.688 1 91.56 499 ARG A N 1
ATOM 3865 C CA . ARG A 1 499 ? -31.359 -21.938 -5.422 1 91.56 499 ARG A CA 1
ATOM 3866 C C . ARG A 1 499 ? -30.234 -22.953 -5.535 1 91.56 499 ARG A C 1
ATOM 3868 O O . ARG A 1 499 ? -30.188 -23.922 -4.773 1 91.56 499 ARG A O 1
ATOM 3875 N N . TRP A 1 500 ? -29.438 -22.672 -6.406 1 90.88 500 TRP A N 1
ATOM 3876 C CA . TRP A 1 500 ? -28.312 -23.578 -6.645 1 90.88 500 TRP A CA 1
ATOM 3877 C C . TRP A 1 500 ? -27.25 -23.406 -5.574 1 90.88 500 TRP A C 1
ATOM 3879 O O . TRP A 1 500 ? -26.734 -24.391 -5.035 1 90.88 500 TRP A O 1
ATOM 3889 N N . ILE A 1 501 ? -26.953 -22.219 -5.168 1 89.69 501 ILE A N 1
ATOM 3890 C CA . ILE A 1 501 ? -25.859 -21.875 -4.262 1 89.69 501 ILE A CA 1
ATOM 3891 C C . ILE A 1 501 ? -26.219 -22.297 -2.838 1 89.69 501 ILE A C 1
ATOM 3893 O O . ILE A 1 501 ? -25.375 -22.75 -2.078 1 89.69 501 ILE A O 1
ATOM 3897 N N . ILE A 1 502 ? -27.453 -22.125 -2.477 1 86.94 502 ILE A N 1
ATOM 3898 C CA . ILE A 1 502 ? -27.891 -22.375 -1.107 1 86.94 502 ILE A CA 1
ATOM 3899 C C . ILE A 1 502 ? -27.656 -23.844 -0.755 1 86.94 502 ILE A C 1
ATOM 3901 O O . ILE A 1 502 ? -27.438 -24.188 0.408 1 86.94 502 ILE A O 1
ATOM 3905 N N . ARG A 1 503 ? -27.625 -24.672 -1.719 1 87.25 503 ARG A N 1
ATOM 3906 C CA . ARG A 1 503 ? -27.391 -26.094 -1.515 1 87.25 503 ARG A CA 1
ATOM 3907 C C . ARG A 1 503 ? -25.891 -26.391 -1.356 1 87.25 503 ARG A C 1
ATOM 3909 O O . ARG A 1 503 ? -25.516 -27.516 -1.055 1 87.25 503 ARG A O 1
ATOM 3916 N N . ARG A 1 504 ? -25.141 -25.406 -1.533 1 87.44 504 ARG A N 1
ATOM 3917 C CA . ARG A 1 504 ? -23.688 -25.5 -1.463 1 87.44 504 ARG A CA 1
ATOM 3918 C C . ARG A 1 504 ? -23.109 -24.344 -0.648 1 87.44 504 ARG A C 1
ATOM 3920 O O . ARG A 1 504 ? -22.344 -23.531 -1.171 1 87.44 504 ARG A O 1
ATOM 3927 N N . PRO A 1 505 ? -23.406 -24.375 0.581 1 82.75 505 PRO A N 1
ATOM 3928 C CA . PRO A 1 505 ? -23.047 -23.219 1.402 1 82.75 505 PRO A CA 1
ATOM 3929 C C . PRO A 1 505 ? -21.547 -23.016 1.494 1 82.75 505 PRO A C 1
ATOM 3931 O O . PRO A 1 505 ? -20.781 -23.984 1.551 1 82.75 505 PRO A O 1
ATOM 3934 N N . ASN A 1 506 ? -21.078 -21.781 1.366 1 82.5 506 ASN A N 1
ATOM 3935 C CA . ASN A 1 506 ? -19.719 -21.328 1.623 1 82.5 506 ASN A CA 1
ATOM 3936 C C . ASN A 1 506 ? -18.781 -21.688 0.477 1 82.5 506 ASN A C 1
ATOM 3938 O O . ASN A 1 506 ? -17.562 -21.781 0.668 1 82.5 506 ASN A O 1
ATOM 3942 N N . MET A 1 507 ? -19.375 -21.938 -0.704 1 89.44 507 MET A N 1
ATOM 3943 C CA . MET A 1 507 ? -18.516 -22.359 -1.809 1 89.44 507 MET A CA 1
ATOM 3944 C C . MET A 1 507 ? -18.438 -21.281 -2.883 1 89.44 507 MET A C 1
ATOM 3946 O O . MET A 1 507 ? -17.609 -21.359 -3.785 1 89.44 507 MET A O 1
ATOM 3950 N N . PHE A 1 508 ? -19.312 -20.281 -2.66 1 91.06 508 PHE A N 1
ATOM 3951 C CA . PHE A 1 508 ? -19.406 -19.328 -3.766 1 91.06 508 PHE A CA 1
ATOM 3952 C C . PHE A 1 508 ? -19.484 -17.906 -3.248 1 91.06 508 PHE A C 1
ATOM 3954 O O . PHE A 1 508 ? -20.047 -17.656 -2.178 1 91.06 508 PHE A O 1
ATOM 3961 N N . GLN A 1 509 ? -18.938 -16.984 -3.939 1 91.38 509 GLN A N 1
ATOM 3962 C CA . GLN A 1 509 ? -19.125 -15.539 -3.791 1 91.38 509 GLN A CA 1
ATOM 3963 C C . GLN A 1 509 ? -19.562 -14.898 -5.109 1 91.38 509 GLN A C 1
ATOM 3965 O O . GLN A 1 509 ? -18.984 -15.188 -6.16 1 91.38 509 GLN A O 1
ATOM 3970 N N . VAL A 1 510 ? -20.562 -14.094 -5.039 1 93.88 510 VAL A N 1
ATOM 3971 C CA . VAL A 1 510 ? -21.109 -13.469 -6.242 1 93.88 510 VAL A CA 1
ATOM 3972 C C . VAL A 1 510 ? -20.672 -12.008 -6.316 1 93.88 510 VAL A C 1
ATOM 3974 O O . VAL A 1 510 ? -20.75 -11.281 -5.324 1 93.88 510 VAL A O 1
ATOM 3977 N N . TYR A 1 511 ? -20.141 -11.617 -7.43 1 95.31 511 TYR A N 1
ATOM 3978 C CA . TYR A 1 511 ? -19.844 -10.219 -7.746 1 95.31 511 TYR A CA 1
ATOM 3979 C C . TYR A 1 511 ? -20.641 -9.766 -8.969 1 95.31 511 TYR A C 1
ATOM 3981 O O . TYR A 1 511 ? -20.812 -10.523 -9.922 1 95.31 511 TYR A O 1
ATOM 3989 N N . THR A 1 512 ? -21.094 -8.562 -8.898 1 96.12 512 THR A N 1
ATOM 3990 C CA . THR A 1 512 ? -21.828 -7.988 -10.016 1 96.12 512 THR A CA 1
ATOM 3991 C C . THR A 1 512 ? -21.141 -6.723 -10.523 1 96.12 512 THR A C 1
ATOM 3993 O O . THR A 1 512 ? -20.766 -5.859 -9.727 1 96.12 512 THR A O 1
ATOM 3996 N N . ILE A 1 513 ? -20.906 -6.664 -11.828 1 96.81 513 ILE A N 1
ATOM 3997 C CA . ILE A 1 513 ? -20.312 -5.488 -12.461 1 96.81 513 ILE A CA 1
ATOM 3998 C C . ILE A 1 513 ? -21.297 -4.898 -13.477 1 96.81 513 ILE A C 1
ATOM 4000 O O . ILE A 1 513 ? -21.594 -5.527 -14.492 1 96.81 513 ILE A O 1
ATOM 4004 N N . LEU A 1 514 ? -21.734 -3.713 -13.227 1 95.88 514 LEU A N 1
ATOM 4005 C CA . LEU A 1 514 ? -22.734 -3.037 -14.047 1 95.88 514 LEU A CA 1
ATOM 4006 C C . LEU A 1 514 ? -22.062 -2.219 -15.148 1 95.88 514 LEU A C 1
ATOM 4008 O O . LEU A 1 514 ? -20.984 -1.651 -14.945 1 95.88 514 LEU A O 1
ATOM 4012 N N . LEU A 1 515 ? -22.734 -2.252 -16.312 1 94.62 515 LEU A N 1
ATOM 4013 C CA . LEU A 1 515 ? -22.422 -1.235 -17.312 1 94.62 515 LEU A CA 1
ATOM 4014 C C . LEU A 1 515 ? -23.219 0.043 -17.047 1 94.62 515 LEU A C 1
ATOM 4016 O O . LEU A 1 515 ? -24.344 0.189 -17.5 1 94.62 515 LEU A O 1
ATOM 4020 N N . ALA A 1 516 ? -22.625 0.884 -16.25 1 92.88 516 ALA A N 1
ATOM 4021 C CA . ALA A 1 516 ? -23.344 2.068 -15.797 1 92.88 516 ALA A CA 1
ATOM 4022 C C . ALA A 1 516 ? -22.391 3.209 -15.484 1 92.88 516 ALA A C 1
ATOM 4024 O O . ALA A 1 516 ? -21.188 2.986 -15.305 1 92.88 516 ALA A O 1
ATOM 4025 N N . LYS A 1 517 ? -22.969 4.414 -15.445 1 93.31 517 LYS A N 1
ATOM 4026 C CA . LYS A 1 517 ? -22.219 5.613 -15.102 1 93.31 517 LYS A CA 1
ATOM 4027 C C . LYS A 1 517 ? -22.469 6.027 -13.648 1 93.31 517 LYS A C 1
ATOM 4029 O O . LYS A 1 517 ? -23.547 5.781 -13.117 1 93.31 517 LYS A O 1
ATOM 4034 N N . LYS A 1 518 ? -21.438 6.66 -13.047 1 93.12 518 LYS A N 1
ATOM 4035 C CA . LYS A 1 518 ? -21.516 7.105 -11.664 1 93.12 518 LYS A CA 1
ATOM 4036 C C . LYS A 1 518 ? -22.734 7.984 -11.43 1 93.12 518 LYS A C 1
ATOM 4038 O O . LYS A 1 518 ? -23.328 7.957 -10.352 1 93.12 518 LYS A O 1
ATOM 4043 N N . GLU A 1 519 ? -23.266 8.656 -12.414 1 89.75 519 GLU A N 1
ATOM 4044 C CA . GLU A 1 519 ? -24.375 9.602 -12.297 1 89.75 519 GLU A CA 1
ATOM 4045 C C . GLU A 1 519 ? -25.703 8.875 -12.094 1 89.75 519 GLU A C 1
ATOM 4047 O O . GLU A 1 519 ? -26.625 9.422 -11.477 1 89.75 519 GLU A O 1
ATOM 4052 N N . ASN A 1 520 ? -25.766 7.668 -12.562 1 86.06 520 ASN A N 1
ATOM 4053 C CA . ASN A 1 520 ? -27.062 7.023 -12.555 1 86.06 520 ASN A CA 1
ATOM 4054 C C . ASN A 1 520 ? -27 5.621 -11.953 1 86.06 520 ASN A C 1
ATOM 4056 O O . ASN A 1 520 ? -28.016 4.945 -11.828 1 86.06 520 ASN A O 1
ATOM 4060 N N . ALA A 1 521 ? -25.891 5.242 -11.547 1 88.88 521 ALA A N 1
ATOM 4061 C CA . ALA A 1 521 ? -25.734 3.873 -11.07 1 88.88 521 ALA A CA 1
ATOM 4062 C C . ALA A 1 521 ? -26.031 3.779 -9.57 1 88.88 521 ALA A C 1
ATOM 4064 O O . ALA A 1 521 ? -25.594 4.625 -8.789 1 88.88 521 ALA A O 1
ATOM 4065 N N . ASN A 1 522 ? -26.875 2.812 -9.211 1 90.94 522 ASN A N 1
ATOM 4066 C CA . ASN A 1 522 ? -27.125 2.475 -7.816 1 90.94 522 ASN A CA 1
ATOM 4067 C C . ASN A 1 522 ? -26.906 0.986 -7.555 1 90.94 522 ASN A C 1
ATOM 4069 O O . ASN A 1 522 ? -27.328 0.146 -8.352 1 90.94 522 ASN A O 1
ATOM 4073 N N . TYR A 1 523 ? -26.203 0.702 -6.457 1 89.56 523 TYR A N 1
ATOM 4074 C CA . TYR A 1 523 ? -26.016 -0.708 -6.137 1 89.56 523 TYR A CA 1
ATOM 4075 C C . TYR A 1 523 ? -27.344 -1.39 -5.871 1 89.56 523 TYR A C 1
ATOM 4077 O O . TYR A 1 523 ? -27.469 -2.609 -6.012 1 89.56 523 TYR A O 1
ATOM 4085 N N . THR A 1 524 ? -28.375 -0.619 -5.57 1 88.06 524 THR A N 1
ATOM 4086 C CA . THR A 1 524 ? -29.688 -1.153 -5.273 1 88.06 524 THR A CA 1
ATOM 4087 C C . THR A 1 524 ? -30.438 -1.513 -6.559 1 88.06 524 THR A C 1
ATOM 4089 O O . THR A 1 524 ? -31.516 -2.107 -6.52 1 88.06 524 THR A O 1
ATOM 4092 N N . ASP A 1 525 ? -29.828 -1.19 -7.68 1 84.75 525 ASP A N 1
ATOM 4093 C CA . ASP A 1 525 ? -30.422 -1.544 -8.969 1 84.75 525 ASP A CA 1
ATOM 4094 C C . ASP A 1 525 ? -30.266 -3.037 -9.25 1 84.75 525 ASP A C 1
ATOM 4096 O O . ASP A 1 525 ? -30.938 -3.58 -10.125 1 84.75 525 ASP A O 1
ATOM 4100 N N . VAL A 1 526 ? -29.391 -3.617 -8.578 1 89.12 526 VAL A N 1
ATOM 4101 C CA . VAL A 1 526 ? -29.125 -5.047 -8.734 1 89.12 526 VAL A CA 1
ATOM 4102 C C . VAL A 1 526 ? -30.047 -5.84 -7.816 1 89.12 526 VAL A C 1
ATOM 4104 O O . VAL A 1 526 ? -30.25 -5.473 -6.656 1 89.12 526 VAL A O 1
ATOM 4107 N N . PRO A 1 527 ? -30.688 -6.879 -8.414 1 89.5 527 PRO A N 1
ATOM 4108 C CA . PRO A 1 527 ? -31.5 -7.715 -7.535 1 89.5 527 PRO A CA 1
ATOM 4109 C C . PRO A 1 527 ? -30.75 -8.18 -6.289 1 89.5 527 PRO A C 1
ATOM 4111 O O . PRO A 1 527 ? -29.562 -8.5 -6.363 1 89.5 527 PRO A O 1
ATOM 4114 N N . LYS A 1 528 ? -31.422 -8.211 -5.215 1 87 528 LYS A N 1
ATOM 4115 C CA . LYS A 1 528 ? -30.828 -8.547 -3.928 1 87 528 LYS A CA 1
ATOM 4116 C C . LYS A 1 528 ? -30.109 -9.891 -3.986 1 87 528 LYS A C 1
ATOM 4118 O O . LYS A 1 528 ? -29.094 -10.094 -3.316 1 87 528 LYS A O 1
ATOM 4123 N N . SER A 1 529 ? -30.688 -10.797 -4.816 1 87.56 529 SER A N 1
ATOM 4124 C CA . SER A 1 529 ? -30.094 -12.125 -4.941 1 87.56 529 SER A CA 1
ATOM 4125 C C . SER A 1 529 ? -28.719 -12.07 -5.57 1 87.56 529 SER A C 1
ATOM 4127 O O . SER A 1 529 ? -27.906 -12.984 -5.406 1 87.56 529 SER A O 1
ATOM 4129 N N . LEU A 1 530 ? -28.484 -11.016 -6.254 1 89.69 530 LEU A N 1
ATOM 4130 C CA . LEU A 1 530 ? -27.203 -10.852 -6.926 1 89.69 530 LEU A CA 1
ATOM 4131 C C . LEU A 1 530 ? -26.344 -9.805 -6.223 1 89.69 530 LEU A C 1
ATOM 4133 O O . LEU A 1 530 ? -25.297 -9.398 -6.734 1 89.69 530 LEU A O 1
ATOM 4137 N N . CYS A 1 531 ? -26.828 -9.32 -5.121 1 84.44 531 CYS A N 1
ATOM 4138 C CA . CYS A 1 531 ? -26.156 -8.328 -4.281 1 84.44 531 CYS A CA 1
ATOM 4139 C C . CYS A 1 531 ? -26.156 -8.758 -2.82 1 84.44 531 CYS A C 1
ATOM 4141 O O . CYS A 1 531 ? -26.859 -8.164 -1.999 1 84.44 531 CYS A O 1
ATOM 4143 N N . PRO A 1 532 ? -25.344 -9.711 -2.516 1 80.81 532 PRO A N 1
ATOM 4144 C CA . PRO A 1 532 ? -25.328 -10.156 -1.122 1 80.81 532 PRO A CA 1
ATOM 4145 C C . PRO A 1 532 ? -24.953 -9.055 -0.144 1 80.81 532 PRO A C 1
ATOM 4147 O O . PRO A 1 532 ? -25.375 -9.07 1.015 1 80.81 532 PRO A O 1
ATOM 4150 N N . HIS A 1 533 ? -24.203 -8.133 -0.563 1 86.25 533 HIS A N 1
ATOM 4151 C CA . HIS A 1 533 ? -23.75 -6.977 0.198 1 86.25 533 HIS A CA 1
ATOM 4152 C C . HIS A 1 533 ? -23.438 -5.797 -0.72 1 86.25 533 HIS A C 1
ATOM 4154 O O . HIS A 1 533 ? -23.094 -5.988 -1.887 1 86.25 533 HIS A O 1
ATOM 4160 N N . TRP A 1 534 ? -23.531 -4.613 -0.246 1 88.69 534 TRP A N 1
ATOM 4161 C CA . TRP A 1 534 ? -23.312 -3.434 -1.075 1 88.69 534 TRP A CA 1
ATOM 4162 C C . TRP A 1 534 ? -21.891 -3.422 -1.638 1 88.69 534 TRP A C 1
ATOM 4164 O O . TRP A 1 534 ? -21.641 -2.814 -2.68 1 88.69 534 TRP A O 1
ATOM 4174 N N . ASP A 1 535 ? -20.969 -4.125 -0.979 1 89.56 535 ASP A N 1
ATOM 4175 C CA . ASP A 1 535 ? -19.562 -4.066 -1.349 1 89.56 535 ASP A CA 1
ATOM 4176 C C . ASP A 1 535 ? -19.234 -5.051 -2.473 1 89.56 535 ASP A C 1
ATOM 4178 O O . ASP A 1 535 ? -18.094 -5.164 -2.902 1 89.56 535 ASP A O 1
ATOM 4182 N N . THR A 1 536 ? -20.266 -5.773 -3.035 1 92.94 536 THR A N 1
ATOM 4183 C CA . THR A 1 536 ? -20.016 -6.781 -4.055 1 92.94 536 THR A CA 1
ATOM 4184 C C . THR A 1 536 ? -20.516 -6.309 -5.418 1 92.94 536 THR A C 1
ATOM 4186 O O . THR A 1 536 ? -20.5 -7.07 -6.387 1 92.94 536 THR A O 1
ATOM 4189 N N . VAL A 1 537 ? -20.984 -5.082 -5.465 1 94.81 537 VAL A N 1
ATOM 4190 C CA . VAL A 1 537 ? -21.5 -4.523 -6.707 1 94.81 537 VAL A CA 1
ATOM 4191 C C . VAL A 1 537 ? -20.547 -3.445 -7.227 1 94.81 537 VAL A C 1
ATOM 4193 O O . VAL A 1 537 ? -20.172 -2.533 -6.484 1 94.81 537 VAL A O 1
ATOM 4196 N N . PHE A 1 538 ? -20.234 -3.543 -8.484 1 96.44 538 PHE A N 1
ATOM 4197 C CA . PHE A 1 538 ? -19.297 -2.623 -9.102 1 96.44 538 PHE A CA 1
ATOM 4198 C C . PHE A 1 538 ? -19.859 -2.053 -10.398 1 96.44 538 PHE A C 1
ATOM 4200 O O . PHE A 1 538 ? -20.875 -2.545 -10.906 1 96.44 538 PHE A O 1
ATOM 4207 N N . ILE A 1 539 ? -19.203 -0.993 -10.906 1 96.62 539 ILE A N 1
ATOM 4208 C CA . ILE A 1 539 ? -19.594 -0.412 -12.188 1 96.62 539 ILE A CA 1
ATOM 4209 C C . ILE A 1 539 ? -18.344 -0.204 -13.055 1 96.62 539 ILE A C 1
ATOM 4211 O O . ILE A 1 539 ? -17.234 -0.109 -12.539 1 96.62 539 ILE A O 1
ATOM 4215 N N . ASP A 1 540 ? -18.547 -0.257 -14.328 1 96.94 540 ASP A N 1
ATOM 4216 C CA . ASP A 1 540 ? -17.516 0.092 -15.297 1 96.94 540 ASP A CA 1
ATOM 4217 C C . ASP A 1 540 ? -17.594 1.564 -15.688 1 96.94 540 ASP A C 1
ATOM 4219 O O . ASP A 1 540 ? -18.344 1.923 -16.609 1 96.94 540 ASP A O 1
ATOM 4223 N N . ASP A 1 541 ? -16.891 2.389 -15 1 96.75 541 ASP A N 1
ATOM 4224 C CA . ASP A 1 541 ? -16.797 3.822 -15.266 1 96.75 541 ASP A CA 1
ATOM 4225 C C . ASP A 1 541 ? -15.43 4.367 -14.859 1 96.75 541 ASP A C 1
ATOM 4227 O O . ASP A 1 541 ? -14.648 3.676 -14.203 1 96.75 541 ASP A O 1
ATOM 4231 N N . VAL A 1 542 ? -15.172 5.582 -15.336 1 95.44 542 VAL A N 1
ATOM 4232 C CA . VAL A 1 542 ? -13.906 6.227 -15.016 1 95.44 542 VAL A CA 1
ATOM 4233 C C . VAL A 1 542 ? -13.938 6.742 -13.578 1 95.44 542 VAL A C 1
ATOM 4235 O O . VAL A 1 542 ? -14.945 7.277 -13.125 1 95.44 542 VAL A O 1
ATOM 4238 N N . ALA A 1 543 ? -12.836 6.535 -12.867 1 94.19 543 ALA A N 1
ATOM 4239 C CA . ALA A 1 543 ? -12.734 7.008 -11.492 1 94.19 543 ALA A CA 1
ATOM 4240 C C . ALA A 1 543 ? -12.727 8.531 -11.43 1 94.19 543 ALA A C 1
ATOM 4242 O O . ALA A 1 543 ? -12.453 9.195 -12.438 1 94.19 543 ALA A O 1
ATOM 4243 N N . TYR A 1 544 ? -13.055 9.109 -10.289 1 91.31 544 TYR A N 1
ATOM 4244 C CA . TYR A 1 544 ? -13.031 10.555 -10.094 1 91.31 544 TYR A CA 1
ATOM 4245 C C . TYR A 1 544 ? -11.609 11.086 -10.172 1 91.31 544 TYR A C 1
ATOM 4247 O O . TYR A 1 544 ? -11.375 12.195 -10.672 1 91.31 544 TYR A O 1
ATOM 4255 N N . VAL A 1 545 ? -10.719 10.352 -9.641 1 88.69 545 VAL A N 1
ATOM 4256 C CA . VAL A 1 545 ? -9.312 10.703 -9.75 1 88.69 545 VAL A CA 1
ATOM 4257 C C . VAL A 1 545 ? -8.711 10.07 -11 1 88.69 545 VAL A C 1
ATOM 4259 O O . VAL A 1 545 ? -8.648 8.844 -11.117 1 88.69 545 VAL A O 1
ATOM 4262 N N . GLU A 1 546 ? -8.203 10.805 -11.805 1 85 546 GLU A N 1
ATOM 4263 C CA . GLU A 1 546 ? -7.789 10.391 -13.141 1 85 546 GLU A CA 1
ATOM 4264 C C . GLU A 1 546 ? -6.734 9.289 -13.07 1 85 546 GLU A C 1
ATOM 4266 O O . GLU A 1 546 ? -6.77 8.336 -13.852 1 85 546 GLU A O 1
ATOM 4271 N N . LYS A 1 547 ? -5.855 9.375 -12.234 1 85.88 547 LYS A N 1
ATOM 4272 C CA . LYS A 1 547 ? -4.746 8.422 -12.18 1 85.88 547 LYS A CA 1
ATOM 4273 C C . LYS A 1 547 ? -5.242 7.023 -11.82 1 85.88 547 LYS A C 1
ATOM 4275 O O . LYS A 1 547 ? -4.531 6.039 -12.023 1 85.88 547 LYS A O 1
ATOM 4280 N N . ASP A 1 548 ? -6.434 6.984 -11.273 1 89.62 548 ASP A N 1
ATOM 4281 C CA . ASP A 1 548 ? -6.961 5.684 -10.875 1 89.62 548 ASP A CA 1
ATOM 4282 C C . ASP A 1 548 ? -7.535 4.93 -12.07 1 89.62 548 ASP A C 1
ATOM 4284 O O . ASP A 1 548 ? -7.77 3.721 -11.992 1 89.62 548 ASP A O 1
ATOM 4288 N N . GLY A 1 549 ? -7.848 5.594 -13.102 1 91.06 549 GLY A N 1
ATOM 4289 C CA . GLY A 1 549 ? -8.266 4.953 -14.336 1 91.06 549 GLY A CA 1
ATOM 4290 C C . GLY A 1 549 ? -9.719 4.508 -14.312 1 91.06 549 GLY A C 1
ATOM 4291 O O . GLY A 1 549 ? -10.586 5.234 -13.828 1 91.06 549 GLY A O 1
ATOM 4292 N N . GLY A 1 550 ? -10.023 3.393 -15.031 1 94.12 550 GLY A N 1
ATOM 4293 C CA . GLY A 1 550 ? -11.352 2.814 -15.094 1 94.12 550 GLY A CA 1
ATOM 4294 C C . GLY A 1 550 ? -12.078 3.113 -16.391 1 94.12 550 GLY A C 1
ATOM 4295 O O . GLY A 1 550 ? -11.57 3.859 -17.234 1 94.12 550 GLY A O 1
ATOM 4296 N N . GLY A 1 551 ? -13.172 2.391 -16.562 1 95.38 551 GLY A N 1
ATOM 4297 C CA . GLY A 1 551 ? -14.07 2.68 -17.672 1 95.38 551 GLY A CA 1
ATOM 4298 C C . GLY A 1 551 ? -13.812 1.813 -18.891 1 95.38 551 GLY A C 1
ATOM 4299 O O . GLY A 1 551 ? -14.344 2.08 -19.969 1 95.38 551 GLY A O 1
ATOM 4300 N N . MET A 1 552 ? -13.039 0.796 -18.781 1 95.62 552 MET A N 1
ATOM 4301 C CA . MET A 1 552 ? -12.664 0.044 -19.969 1 95.62 552 MET A CA 1
ATOM 4302 C C . MET A 1 552 ? -12.992 -1.437 -19.812 1 95.62 552 MET A C 1
ATOM 4304 O O . MET A 1 552 ? -12.711 -2.24 -20.703 1 95.62 552 MET A O 1
ATOM 4308 N N . ALA A 1 553 ? -13.555 -1.821 -18.766 1 96.88 553 ALA A N 1
ATOM 4309 C CA . ALA A 1 553 ? -13.719 -3.234 -18.438 1 96.88 553 ALA A CA 1
ATOM 4310 C C . ALA A 1 553 ? -14.562 -3.951 -19.484 1 96.88 553 ALA A C 1
ATOM 4312 O O . ALA A 1 553 ? -14.102 -4.922 -20.094 1 96.88 553 ALA A O 1
ATOM 4313 N N . TYR A 1 554 ? -15.75 -3.455 -19.797 1 97.44 554 TYR A N 1
ATOM 4314 C CA . TYR A 1 554 ? -16.625 -4.113 -20.75 1 97.44 554 TYR A CA 1
ATOM 4315 C C . TYR A 1 554 ? -15.984 -4.168 -22.141 1 97.44 554 TYR A C 1
ATOM 4317 O O . TYR A 1 554 ? -16.016 -5.207 -22.797 1 97.44 554 TYR A O 1
ATOM 4325 N N . GLN A 1 555 ? -15.43 -3.068 -22.484 1 96.88 555 GLN A N 1
ATOM 4326 C CA . GLN A 1 555 ? -14.75 -3.023 -23.781 1 96.88 555 GLN A CA 1
ATOM 4327 C C . GLN A 1 555 ? -13.617 -4.039 -23.844 1 96.88 555 GLN A C 1
ATOM 4329 O O . GLN A 1 555 ? -13.5 -4.793 -24.812 1 96.88 555 GLN A O 1
ATOM 4334 N N . SER A 1 556 ? -12.797 -4.07 -22.859 1 96.12 556 SER A N 1
ATOM 4335 C CA . SER A 1 556 ? -11.656 -4.973 -22.797 1 96.12 556 SER A CA 1
ATOM 4336 C C . SER A 1 556 ? -12.102 -6.43 -22.766 1 96.12 556 SER A C 1
ATOM 4338 O O . SER A 1 556 ? -11.453 -7.301 -23.359 1 96.12 556 SER A O 1
ATOM 4340 N N . PHE A 1 557 ? -13.18 -6.695 -22.078 1 97.5 557 PHE A N 1
ATOM 4341 C CA . PHE A 1 557 ? -13.695 -8.055 -21.953 1 97.5 557 PHE A CA 1
ATOM 4342 C C . PHE A 1 557 ? -14.391 -8.492 -23.234 1 97.5 557 PHE A C 1
ATOM 4344 O O . PHE A 1 557 ? -14.617 -9.68 -23.453 1 97.5 557 PHE A O 1
ATOM 4351 N N . GLY A 1 558 ? -14.75 -7.57 -24.031 1 97.38 558 GLY A N 1
ATOM 4352 C CA . GLY A 1 558 ? -15.523 -7.879 -25.234 1 97.38 558 GLY A CA 1
ATOM 4353 C C . GLY A 1 558 ? -16.969 -8.25 -24.922 1 97.38 558 GLY A C 1
ATOM 4354 O O . GLY A 1 558 ? -17.531 -9.141 -25.562 1 97.38 558 GLY A O 1
ATOM 4355 N N . VAL A 1 559 ? -17.562 -7.645 -23.938 1 96.94 559 VAL A N 1
ATOM 4356 C CA . VAL A 1 559 ? -18.938 -7.91 -23.531 1 96.94 559 VAL A CA 1
ATOM 4357 C C . VAL A 1 559 ? -19.812 -6.699 -23.844 1 96.94 559 VAL A C 1
ATOM 4359 O O . VAL A 1 559 ? -19.438 -5.559 -23.578 1 96.94 559 VAL A O 1
ATOM 4362 N N . GLY A 1 560 ? -20.953 -6.918 -24.453 1 92 560 GLY A N 1
ATOM 4363 C CA . GLY A 1 560 ? -21.906 -5.852 -24.766 1 92 560 GLY A CA 1
ATOM 4364 C C . GLY A 1 560 ? -23.016 -5.727 -23.734 1 92 560 GLY A C 1
ATOM 4365 O O . GLY A 1 560 ? -22.844 -6.129 -22.578 1 92 560 GLY A O 1
ATOM 4366 N N . ALA A 1 561 ? -24.125 -5.156 -24.172 1 90.06 561 ALA A N 1
ATOM 4367 C CA . ALA A 1 561 ? -25.25 -4.859 -23.281 1 90.06 561 ALA A CA 1
ATOM 4368 C C . ALA A 1 561 ? -25.953 -6.141 -22.859 1 90.06 561 ALA A C 1
ATOM 4370 O O . ALA A 1 561 ? -26.703 -6.141 -21.875 1 90.06 561 ALA A O 1
ATOM 4371 N N . GLU A 1 562 ? -25.719 -7.203 -23.562 1 90.62 562 GLU A N 1
ATOM 4372 C CA . GLU A 1 562 ? -26.375 -8.477 -23.25 1 90.62 562 GLU A CA 1
ATOM 4373 C C . GLU A 1 562 ? -25.797 -9.086 -21.984 1 90.62 562 GLU A C 1
ATOM 4375 O O . GLU A 1 562 ? -26.438 -9.922 -21.344 1 90.62 562 GLU A O 1
ATOM 4380 N N . GLY A 1 563 ? -24.578 -8.719 -21.672 1 93.88 563 GLY A N 1
ATOM 4381 C CA . GLY A 1 563 ? -23.938 -9.203 -20.469 1 93.88 563 GLY A CA 1
ATOM 4382 C C . GLY A 1 563 ? -23.375 -10.609 -20.594 1 93.88 563 GLY A C 1
ATOM 4383 O O . GLY A 1 563 ? -23.406 -11.195 -21.672 1 93.88 563 GLY A O 1
ATOM 4384 N N . CYS A 1 564 ? -22.812 -11.086 -19.438 1 96.06 564 CYS A N 1
ATOM 4385 C CA . CYS A 1 564 ? -22.156 -12.391 -19.406 1 96.06 564 CYS A CA 1
ATOM 4386 C C . CYS A 1 564 ? -21.922 -12.836 -17.969 1 96.06 564 CYS A C 1
ATOM 4388 O O . CYS A 1 564 ? -21.844 -12.008 -17.062 1 96.06 564 CYS A O 1
ATOM 4390 N N . LEU A 1 565 ? -22 -14.133 -17.797 1 97.81 565 LEU A N 1
ATOM 4391 C CA . LEU A 1 565 ? -21.609 -14.719 -16.516 1 97.81 565 LEU A CA 1
ATOM 4392 C C . LEU A 1 565 ? -20.281 -15.438 -16.625 1 97.81 565 LEU A C 1
ATOM 4394 O O . LEU A 1 565 ? -20.047 -16.172 -17.578 1 97.81 565 LEU A O 1
ATOM 4398 N N . ALA A 1 566 ? -19.391 -15.188 -15.688 1 98.44 566 ALA A N 1
ATOM 4399 C CA . ALA A 1 566 ? -18.109 -15.883 -15.617 1 98.44 566 ALA A CA 1
ATOM 4400 C C . ALA A 1 566 ? -17.969 -16.672 -14.32 1 98.44 566 ALA A C 1
ATOM 4402 O O . ALA A 1 566 ? -18.203 -16.125 -13.234 1 98.44 566 ALA A O 1
ATOM 4403 N N . LEU A 1 567 ? -17.688 -17.938 -14.406 1 98.19 567 LEU A N 1
ATOM 4404 C CA . LEU A 1 567 ? -17.297 -18.75 -13.258 1 98.19 567 LEU A CA 1
ATOM 4405 C C . LEU A 1 567 ? -15.781 -18.766 -13.109 1 98.19 567 LEU A C 1
ATOM 4407 O O . LEU A 1 567 ? -15.062 -19.172 -14.031 1 98.19 567 LEU A O 1
ATOM 4411 N N . VAL A 1 568 ? -15.336 -18.297 -12 1 97.88 568 VAL A N 1
ATOM 4412 C CA . VAL A 1 568 ? -13.898 -18.219 -11.75 1 97.88 568 VAL A CA 1
ATOM 4413 C C . VAL A 1 568 ? -13.516 -19.156 -10.617 1 97.88 568 VAL A C 1
ATOM 4415 O O . VAL A 1 568 ? -14.156 -19.172 -9.562 1 97.88 568 VAL A O 1
ATOM 4418 N N . ARG A 1 569 ? -12.5 -19.891 -10.844 1 97.12 569 ARG A N 1
ATOM 4419 C CA . ARG A 1 569 ? -12 -20.875 -9.883 1 97.12 569 ARG A CA 1
ATOM 4420 C C . ARG A 1 569 ? -11.367 -20.188 -8.68 1 97.12 569 ARG A C 1
ATOM 4422 O O . ARG A 1 569 ? -11.031 -19 -8.742 1 97.12 569 ARG A O 1
ATOM 4429 N N . PRO A 1 570 ? -11.125 -20.938 -7.594 1 94.75 570 PRO A N 1
ATOM 4430 C CA . PRO A 1 570 ? -10.484 -20.375 -6.406 1 94.75 570 PRO A CA 1
ATOM 4431 C C . PRO A 1 570 ? -9.078 -19.844 -6.684 1 94.75 570 PRO A C 1
ATOM 4433 O O . PRO A 1 570 ? -8.586 -18.984 -5.957 1 94.75 570 PRO A O 1
ATOM 4436 N N . ASP A 1 571 ? -8.453 -20.328 -7.715 1 95.31 571 ASP A N 1
ATOM 4437 C CA . ASP A 1 571 ? -7.098 -19.859 -8.023 1 95.31 571 ASP A CA 1
ATOM 4438 C C . ASP A 1 571 ? -7.121 -18.703 -9 1 95.31 571 ASP A C 1
ATOM 4440 O O . ASP A 1 571 ? -6.074 -18.281 -9.5 1 95.31 571 ASP A O 1
ATOM 4444 N N . GLY A 1 572 ? -8.281 -18.188 -9.352 1 95.44 572 GLY A N 1
ATOM 4445 C CA . GLY A 1 572 ? -8.414 -16.984 -10.148 1 95.44 572 GLY A CA 1
ATOM 4446 C C . GLY A 1 572 ? -8.531 -17.25 -11.633 1 95.44 572 GLY A C 1
ATOM 4447 O O . GLY A 1 572 ? -8.711 -16.328 -12.43 1 95.44 572 GLY A O 1
ATOM 4448 N N . HIS A 1 573 ? -8.445 -18.547 -12.07 1 97.12 573 HIS A N 1
ATOM 4449 C CA . HIS A 1 573 ? -8.586 -18.891 -13.477 1 97.12 573 HIS A CA 1
ATOM 4450 C C . HIS A 1 573 ? -10.055 -19.031 -13.867 1 97.12 573 HIS A C 1
ATOM 4452 O O . HIS A 1 573 ? -10.852 -19.562 -13.086 1 97.12 573 HIS A O 1
ATOM 4458 N N . VAL A 1 574 ? -10.367 -18.625 -15.047 1 98.19 574 VAL A N 1
ATOM 4459 C CA . VAL A 1 574 ? -11.742 -18.688 -15.531 1 98.19 574 VAL A CA 1
ATOM 4460 C C . VAL A 1 574 ? -12.102 -20.125 -15.906 1 98.19 574 VAL A C 1
ATOM 4462 O O . VAL A 1 574 ? -11.398 -20.766 -16.688 1 98.19 574 VAL A O 1
ATOM 4465 N N . ALA A 1 575 ? -13.18 -20.609 -15.367 1 98.25 575 ALA A N 1
ATOM 4466 C CA . ALA A 1 575 ? -13.609 -21.984 -15.617 1 98.25 575 ALA A CA 1
ATOM 4467 C C . ALA A 1 575 ? -14.602 -22.047 -16.781 1 98.25 575 ALA A C 1
ATOM 4469 O O . ALA A 1 575 ? -14.57 -22.984 -17.578 1 98.25 575 ALA A O 1
ATOM 4470 N N . ALA A 1 576 ? -15.453 -21.078 -16.828 1 98.5 576 ALA A N 1
ATOM 4471 C CA . ALA A 1 576 ? -16.5 -21.109 -17.828 1 98.5 576 ALA A CA 1
ATOM 4472 C C . ALA A 1 576 ? -17.125 -19.719 -18.016 1 98.5 576 ALA A C 1
ATOM 4474 O O . ALA A 1 576 ? -17.016 -18.875 -17.125 1 98.5 576 ALA A O 1
ATOM 4475 N N . LEU A 1 577 ? -17.672 -19.516 -19.156 1 98.44 577 LEU A N 1
ATOM 4476 C CA . LEU A 1 577 ? -18.469 -18.344 -19.484 1 98.44 577 LEU A CA 1
ATOM 4477 C C . LEU A 1 577 ? -19.844 -18.75 -20 1 98.44 577 LEU A C 1
ATOM 4479 O O . LEU A 1 577 ? -20 -19.781 -20.641 1 98.44 577 LEU A O 1
ATOM 4483 N N . ALA A 1 578 ? -20.844 -17.938 -19.703 1 98 578 ALA A N 1
ATOM 4484 C CA . ALA A 1 578 ? -22.219 -18.219 -20.141 1 98 578 ALA A CA 1
ATOM 4485 C C . ALA A 1 578 ? -23.016 -16.938 -20.312 1 98 578 ALA A C 1
ATOM 4487 O O . ALA A 1 578 ? -22.609 -15.875 -19.859 1 98 578 ALA A O 1
ATOM 4488 N N . SER A 1 579 ? -24.109 -17.078 -21.109 1 96.44 579 SER A N 1
ATOM 4489 C CA . SER A 1 579 ? -25.078 -15.992 -21.141 1 96.44 579 SER A CA 1
ATOM 4490 C C . SER A 1 579 ? -25.766 -15.836 -19.797 1 96.44 579 SER A C 1
ATOM 4492 O O . SER A 1 579 ? -25.562 -16.641 -18.891 1 96.44 579 SER A O 1
ATOM 4494 N N . LEU A 1 580 ? -26.594 -14.852 -19.703 1 95.12 580 LEU A N 1
ATOM 4495 C CA . LEU A 1 580 ? -27.297 -14.578 -18.453 1 95.12 580 LEU A CA 1
ATOM 4496 C C . LEU A 1 580 ? -28.594 -15.359 -18.375 1 95.12 580 LEU A C 1
ATOM 4498 O O . LEU A 1 580 ? -29.391 -15.156 -17.453 1 95.12 580 LEU A O 1
ATOM 4502 N N . GLU A 1 581 ? -28.797 -16.25 -19.297 1 94.94 581 GLU A N 1
ATOM 4503 C CA . GLU A 1 581 ? -29.922 -17.172 -19.203 1 94.94 581 GLU A CA 1
ATOM 4504 C C . GLU A 1 581 ? -29.672 -18.234 -18.125 1 94.94 581 GLU A C 1
ATOM 4506 O O . GLU A 1 581 ? -28.578 -18.781 -18.047 1 94.94 581 GLU A O 1
ATOM 4511 N N . VAL A 1 582 ? -30.703 -18.484 -17.391 1 95.19 582 VAL A N 1
ATOM 4512 C CA . VAL A 1 582 ? -30.578 -19.344 -16.203 1 95.19 582 VAL A CA 1
ATOM 4513 C C . VAL A 1 582 ? -30.031 -20.703 -16.609 1 95.19 582 VAL A C 1
ATOM 4515 O O . VAL A 1 582 ? -29.125 -21.234 -15.961 1 95.19 582 VAL A O 1
ATOM 4518 N N . THR A 1 583 ? -30.5 -21.266 -17.656 1 94.44 583 THR A N 1
ATOM 4519 C CA . THR A 1 583 ? -30.109 -22.594 -18.078 1 94.44 583 THR A CA 1
ATOM 4520 C C . THR A 1 583 ? -28.625 -22.625 -18.438 1 94.44 583 THR A C 1
ATOM 4522 O O . THR A 1 583 ? -27.891 -23.531 -18.031 1 94.44 583 THR A O 1
ATOM 4525 N N . GLU A 1 584 ? -28.156 -21.703 -19.109 1 95.12 584 GLU A N 1
ATOM 4526 C CA . GLU A 1 584 ? -26.75 -21.641 -19.516 1 95.12 584 GLU A CA 1
ATOM 4527 C C . GLU A 1 584 ? -25.859 -21.344 -18.312 1 95.12 584 GLU A C 1
ATOM 4529 O O . GLU A 1 584 ? -24.766 -21.906 -18.188 1 95.12 584 GLU A O 1
ATOM 4534 N N . ALA A 1 585 ? -26.328 -20.484 -17.531 1 95.38 585 ALA A N 1
ATOM 4535 C CA . ALA A 1 585 ? -25.578 -20.141 -16.328 1 95.38 585 ALA A CA 1
ATOM 4536 C C . ALA A 1 585 ? -25.359 -21.359 -15.445 1 95.38 585 ALA A C 1
ATOM 4538 O O . ALA A 1 585 ? -24.25 -21.609 -14.977 1 95.38 585 ALA A O 1
ATOM 4539 N N . LEU A 1 586 ? -26.375 -22.141 -15.258 1 93.94 586 LEU A N 1
ATOM 4540 C CA . LEU A 1 586 ? -26.281 -23.328 -14.422 1 93.94 586 LEU A CA 1
ATOM 4541 C C . LEU A 1 586 ? -25.406 -24.375 -15.086 1 93.94 586 LEU A C 1
ATOM 4543 O O . LEU A 1 586 ? -24.703 -25.125 -14.398 1 93.94 586 LEU A O 1
ATOM 4547 N N . HIS A 1 587 ? -25.422 -24.422 -16.344 1 93.19 587 HIS A N 1
ATOM 4548 C CA . HIS A 1 587 ? -24.516 -25.312 -17.047 1 93.19 587 HIS A CA 1
ATOM 4549 C C . HIS A 1 587 ? -23.062 -24.953 -16.797 1 93.19 587 HIS A C 1
ATOM 4551 O O . HIS A 1 587 ? -22.219 -25.844 -16.594 1 93.19 587 HIS A O 1
ATOM 4557 N N . ALA A 1 588 ? -22.781 -23.719 -16.875 1 93.88 588 ALA A N 1
ATOM 4558 C CA . ALA A 1 588 ? -21.422 -23.266 -16.594 1 93.88 588 ALA A CA 1
ATOM 4559 C C . ALA A 1 588 ? -20.984 -23.688 -15.195 1 93.88 588 ALA A C 1
ATOM 4561 O O . ALA A 1 588 ? -19.812 -24.016 -14.984 1 93.88 588 ALA A O 1
ATOM 4562 N N . LEU A 1 589 ? -21.875 -23.703 -14.266 1 93.56 589 LEU A N 1
ATOM 4563 C CA . LEU A 1 589 ? -21.562 -24.031 -12.883 1 93.56 589 LEU A CA 1
ATOM 4564 C C . LEU A 1 589 ? -21.312 -25.531 -12.727 1 93.56 589 LEU A C 1
ATOM 4566 O O . LEU A 1 589 ? -20.797 -25.969 -11.703 1 93.56 589 LEU A O 1
ATOM 4570 N N . SER A 1 590 ? -21.609 -26.281 -13.727 1 89.81 590 SER A N 1
ATOM 4571 C CA . SER A 1 590 ? -21.359 -27.719 -13.688 1 89.81 590 SER A CA 1
ATOM 4572 C C . SER A 1 590 ? -19.859 -28.016 -13.672 1 89.81 590 SER A C 1
ATOM 4574 O O . SER A 1 590 ? -19.453 -29.141 -13.391 1 89.81 590 SER A O 1
ATOM 4576 N N . CYS A 1 591 ? -19.062 -27 -13.906 1 89.88 591 CYS A N 1
ATOM 4577 C CA . CYS A 1 591 ? -17.609 -27.141 -13.781 1 89.88 591 CYS A CA 1
ATOM 4578 C C . CYS A 1 591 ? -17.203 -27.359 -12.336 1 89.88 591 CYS A C 1
ATOM 4580 O O . CYS A 1 591 ? -16.078 -27.781 -12.062 1 89.88 591 CYS A O 1
ATOM 4582 N N . VAL A 1 592 ? -18.125 -27.047 -11.484 1 89 592 VAL A N 1
ATOM 4583 C CA . VAL A 1 592 ? -17.875 -27.312 -10.07 1 89 592 VAL A CA 1
ATOM 4584 C C . VAL A 1 592 ? -18.234 -28.766 -9.75 1 89 592 VAL A C 1
ATOM 4586 O O . VAL A 1 592 ? -19.391 -29.156 -9.836 1 89 592 VAL A O 1
ATOM 4589 N N . LYS A 1 593 ? -17.312 -29.547 -9.461 1 83.19 593 LYS A N 1
ATOM 4590 C CA . LYS A 1 593 ? -17.516 -30.969 -9.289 1 83.19 593 LYS A CA 1
ATOM 4591 C C . LYS A 1 593 ? -17.969 -31.297 -7.867 1 83.19 593 LYS A C 1
ATOM 4593 O O . LYS A 1 593 ? -17.156 -31.734 -7.039 1 83.19 593 LYS A O 1
ATOM 4598 N N . VAL A 1 594 ? -19.203 -31.094 -7.668 1 78.25 594 VAL A N 1
ATOM 4599 C CA . VAL A 1 594 ? -19.797 -31.391 -6.363 1 78.25 594 VAL A CA 1
ATOM 4600 C C . VAL A 1 594 ? -20.172 -32.875 -6.293 1 78.25 594 VAL A C 1
ATOM 4602 O O . VAL A 1 594 ? -20.594 -33.469 -7.289 1 78.25 594 VAL A O 1
ATOM 4605 N N . PRO A 1 595 ? -19.766 -33.438 -5.082 1 75.31 595 PRO A N 1
ATOM 4606 C CA . PRO A 1 595 ? -20.188 -34.812 -4.941 1 75.31 595 PRO A CA 1
ATOM 4607 C C . PRO A 1 595 ? -21.688 -35.031 -5.113 1 75.31 595 PRO A C 1
ATOM 4609 O O . PRO A 1 595 ? -22.469 -34.125 -4.789 1 75.31 595 PRO A O 1
ATOM 4612 N N . LEU A 1 596 ? -22.141 -35.906 -5.922 1 56.5 596 LEU A N 1
ATOM 4613 C CA . LEU A 1 596 ? -23.547 -36.219 -6.02 1 56.5 596 LEU A CA 1
ATOM 4614 C C . LEU A 1 596 ? -24.125 -36.594 -4.648 1 56.5 596 LEU A C 1
ATOM 4616 O O . LEU A 1 596 ? -23.453 -37.25 -3.848 1 56.5 596 LEU A O 1
ATOM 4620 N N . ALA A 1 597 ? -25.016 -35.75 -4.176 1 50.25 597 ALA A N 1
ATOM 4621 C CA . ALA A 1 597 ? -25.703 -36.094 -2.932 1 50.25 597 ALA A CA 1
ATOM 4622 C C . ALA A 1 597 ? -26.047 -37.594 -2.893 1 50.25 597 ALA A C 1
ATOM 4624 O O . ALA A 1 597 ? -26.578 -38.125 -3.859 1 50.25 597 ALA A O 1
ATOM 4625 N N . ASN A 1 598 ? -25.281 -38.281 -2.037 1 31.22 598 ASN A N 1
ATOM 4626 C CA . ASN A 1 598 ? -25.906 -39.562 -1.712 1 31.22 598 ASN A CA 1
ATOM 4627 C C . ASN A 1 598 ? -27.359 -39.375 -1.287 1 31.22 598 ASN A C 1
ATOM 4629 O O . ASN A 1 598 ? -27.688 -38.469 -0.505 1 31.22 598 ASN A O 1
ATOM 4633 N N . MET B 1 1 ? 9.875 5.25 36.938 1 48.75 1 MET B N 1
ATOM 4634 C CA . MET B 1 1 ? 9.727 6.566 37.562 1 48.75 1 MET B CA 1
ATOM 4635 C C . MET B 1 1 ? 9.641 7.652 36.469 1 48.75 1 MET B C 1
ATOM 4637 O O . MET B 1 1 ? 10.438 7.668 35.531 1 48.75 1 MET B O 1
ATOM 4641 N N . THR B 1 2 ? 8.477 8.289 36.469 1 68.12 2 THR B N 1
ATOM 4642 C CA . THR B 1 2 ? 8.273 9.336 35.5 1 68.12 2 THR B CA 1
ATOM 4643 C C . THR B 1 2 ? 9.289 10.461 35.688 1 68.12 2 THR B C 1
ATOM 4645 O O . THR B 1 2 ? 9.711 10.742 36.812 1 68.12 2 THR B O 1
ATOM 4648 N N . SER B 1 3 ? 9.844 10.844 34.656 1 74.06 3 SER B N 1
ATOM 4649 C CA . SER B 1 3 ? 10.867 11.883 34.688 1 74.06 3 SER B CA 1
ATOM 4650 C C . SER B 1 3 ? 10.305 13.195 35.188 1 74.06 3 SER B C 1
ATOM 4652 O O . SER B 1 3 ? 9.195 13.594 34.844 1 74.06 3 SER B O 1
ATOM 4654 N N . THR B 1 4 ? 11.102 13.773 36.094 1 87.06 4 THR B N 1
ATOM 4655 C CA . THR B 1 4 ? 10.68 15.039 36.688 1 87.06 4 THR B CA 1
ATOM 4656 C C . THR B 1 4 ? 11.242 16.219 35.875 1 87.06 4 THR B C 1
ATOM 4658 O O . THR B 1 4 ? 10.875 17.375 36.125 1 87.06 4 THR B O 1
ATOM 4661 N N . LYS B 1 5 ? 12.141 15.969 35.031 1 94.5 5 LYS B N 1
ATOM 4662 C CA . LYS B 1 5 ? 12.648 16.969 34.094 1 94.5 5 LYS B CA 1
ATOM 4663 C C . LYS B 1 5 ? 12.516 16.5 32.656 1 94.5 5 LYS B C 1
ATOM 4665 O O . LYS B 1 5 ? 13.008 15.414 32.281 1 94.5 5 LYS B O 1
ATOM 4670 N N . VAL B 1 6 ? 11.844 17.25 31.844 1 96.75 6 VAL B N 1
ATOM 4671 C CA . VAL B 1 6 ? 11.602 16.812 30.469 1 96.75 6 VAL B CA 1
ATOM 4672 C C . VAL B 1 6 ? 11.891 17.969 29.516 1 96.75 6 VAL B C 1
ATOM 4674 O O . VAL B 1 6 ? 11.898 19.141 29.922 1 96.75 6 VAL B O 1
ATOM 4677 N N . ASP B 1 7 ? 12.164 17.641 28.312 1 97.38 7 ASP B N 1
ATOM 4678 C CA . ASP B 1 7 ? 12.375 18.672 27.297 1 97.38 7 ASP B CA 1
ATOM 4679 C C . ASP B 1 7 ? 11.062 19.375 26.953 1 97.38 7 ASP B C 1
ATOM 4681 O O . ASP B 1 7 ? 11.023 20.609 26.875 1 97.38 7 ASP B O 1
ATOM 4685 N N . VAL B 1 8 ? 10.039 18.547 26.734 1 98.25 8 VAL B N 1
ATOM 4686 C CA . VAL B 1 8 ? 8.734 19.094 26.375 1 98.25 8 VAL B CA 1
ATOM 4687 C C . VAL B 1 8 ? 7.645 18.422 27.203 1 98.25 8 VAL B C 1
ATOM 4689 O O . VAL B 1 8 ? 7.582 17.188 27.281 1 98.25 8 VAL B O 1
ATOM 4692 N N . PHE B 1 9 ? 6.871 19.219 27.875 1 98.38 9 PHE B N 1
ATOM 4693 C CA . PHE B 1 9 ? 5.699 18.75 28.609 1 98.38 9 PHE B CA 1
ATOM 4694 C C . PHE B 1 9 ? 4.422 19.062 27.844 1 98.38 9 PHE B C 1
ATOM 4696 O O . PHE B 1 9 ? 4.215 20.203 27.406 1 98.38 9 PHE B O 1
ATOM 4703 N N . ILE B 1 10 ? 3.547 18.062 27.641 1 98.69 10 ILE B N 1
ATOM 4704 C CA . ILE B 1 10 ? 2.346 18.219 26.828 1 98.69 10 ILE B CA 1
ATOM 4705 C C . ILE B 1 10 ? 1.106 17.984 27.688 1 98.69 10 ILE B C 1
ATOM 4707 O O . ILE B 1 10 ? 0.992 16.938 28.344 1 98.69 10 ILE B O 1
ATOM 4711 N N . VAL B 1 11 ? 0.209 18.969 27.719 1 98.5 11 VAL B N 1
ATOM 4712 C CA . VAL B 1 11 ? -1.084 18.812 28.375 1 98.5 11 VAL B CA 1
ATOM 4713 C C . VAL B 1 11 ? -2.158 18.5 27.344 1 98.5 11 VAL B C 1
ATOM 4715 O O . VAL B 1 11 ? -2.521 19.344 26.531 1 98.5 11 VAL B O 1
ATOM 4718 N N . GLY B 1 12 ? -2.723 17.281 27.406 1 97.31 12 GLY B N 1
ATOM 4719 C CA . GLY B 1 12 ? -3.717 16.828 26.453 1 97.31 12 GLY B CA 1
ATOM 4720 C C . GLY B 1 12 ? -3.225 15.68 25.578 1 97.31 12 GLY B C 1
ATOM 4721 O O . GLY B 1 12 ? -2.213 15.812 24.891 1 97.31 12 GLY B O 1
ATOM 4722 N N . GLY B 1 13 ? -3.961 14.602 25.609 1 95.19 13 GLY B N 1
ATOM 4723 C CA . GLY B 1 13 ? -3.609 13.414 24.828 1 95.19 13 GLY B CA 1
ATOM 4724 C C . GLY B 1 13 ? -4.516 13.195 23.641 1 95.19 13 GLY B C 1
ATOM 4725 O O . GLY B 1 13 ? -4.918 12.062 23.359 1 95.19 13 GLY B O 1
ATOM 4726 N N . GLY B 1 14 ? -4.922 14.266 22.969 1 93.56 14 GLY B N 1
ATOM 4727 C CA . GLY B 1 14 ? -5.633 14.18 21.703 1 93.56 14 GLY B CA 1
ATOM 4728 C C . GLY B 1 14 ? -4.707 14.109 20.5 1 93.56 14 GLY B C 1
ATOM 4729 O O . GLY B 1 14 ? -3.508 13.867 20.641 1 93.56 14 GLY B O 1
ATOM 4730 N N . PRO B 1 15 ? -5.203 14.312 19.328 1 93.75 15 PRO B N 1
ATOM 4731 C CA . PRO B 1 15 ? -4.395 14.164 18.109 1 93.75 15 PRO B CA 1
ATOM 4732 C C . PRO B 1 15 ? -3.191 15.109 18.078 1 93.75 15 PRO B C 1
ATOM 4734 O O . PRO B 1 15 ? -2.084 14.695 17.734 1 93.75 15 PRO B O 1
ATOM 4737 N N . ALA B 1 16 ? -3.406 16.328 18.453 1 96.12 16 ALA B N 1
ATOM 4738 C CA . ALA B 1 16 ? -2.309 17.297 18.453 1 96.12 16 ALA B CA 1
ATOM 4739 C C . ALA B 1 16 ? -1.211 16.875 19.438 1 96.12 16 ALA B C 1
ATOM 4741 O O . ALA B 1 16 ? -0.032 16.844 19.078 1 96.12 16 ALA B O 1
ATOM 4742 N N . GLY B 1 17 ? -1.645 16.547 20.609 1 97.88 17 GLY B N 1
ATOM 4743 C CA . GLY B 1 17 ? -0.682 16.172 21.641 1 97.88 17 GLY B CA 1
ATOM 4744 C C . GLY B 1 17 ? 0.083 14.906 21.312 1 97.88 17 GLY B C 1
ATOM 4745 O O . GLY B 1 17 ? 1.31 14.867 21.438 1 97.88 17 GLY B O 1
ATOM 4746 N N . LEU B 1 18 ? -0.616 13.938 20.922 1 96.44 18 LEU B N 1
ATOM 4747 C CA . LEU B 1 18 ? 0.005 12.656 20.609 1 96.44 18 LEU B CA 1
ATOM 4748 C C . LEU B 1 18 ? 0.931 12.781 19.406 1 96.44 18 LEU B C 1
ATOM 4750 O O . LEU B 1 18 ? 2.002 12.172 19.375 1 96.44 18 LEU B O 1
ATOM 4754 N N . MET B 1 19 ? 0.57 13.523 18.453 1 96.19 19 MET B N 1
ATOM 4755 C CA . MET B 1 19 ? 1.413 13.727 17.281 1 96.19 19 MET B CA 1
ATOM 4756 C C . MET B 1 19 ? 2.697 14.461 17.641 1 96.19 19 MET B C 1
ATOM 4758 O O . MET B 1 19 ? 3.783 14.094 17.188 1 96.19 19 MET B O 1
ATOM 4762 N N . CYS B 1 20 ? 2.525 15.461 18.422 1 97.5 20 CYS B N 1
ATOM 4763 C CA . CYS B 1 20 ? 3.715 16.156 18.891 1 97.5 20 CYS B CA 1
ATOM 4764 C C . CYS B 1 20 ? 4.645 15.211 19.641 1 97.5 20 CYS B C 1
ATOM 4766 O O . CYS B 1 20 ? 5.848 15.188 19.391 1 97.5 20 CYS B O 1
ATOM 4768 N N . ALA B 1 21 ? 4.027 14.461 20.516 1 96.62 21 ALA B N 1
ATOM 4769 C CA . ALA B 1 21 ? 4.812 13.516 21.297 1 96.62 21 ALA B CA 1
ATOM 4770 C C . ALA B 1 21 ? 5.566 12.547 20.406 1 96.62 21 ALA B C 1
ATOM 4772 O O . ALA B 1 21 ? 6.75 12.273 20.625 1 96.62 21 ALA B O 1
ATOM 4773 N N . TYR B 1 22 ? 4.879 12.109 19.422 1 93.94 22 TYR B N 1
ATOM 4774 C CA . TYR B 1 22 ? 5.484 11.164 18.484 1 93.94 22 TYR B CA 1
ATOM 4775 C C . TYR B 1 22 ? 6.648 11.812 17.75 1 93.94 22 TYR B C 1
ATOM 4777 O O . TYR B 1 22 ? 7.766 11.281 17.75 1 93.94 22 TYR B O 1
ATOM 4785 N N . ASN B 1 23 ? 6.434 12.938 17.188 1 93.12 23 ASN B N 1
ATOM 4786 C CA . ASN B 1 23 ? 7.457 13.617 16.391 1 93.12 23 ASN B CA 1
ATOM 4787 C C . ASN B 1 23 ? 8.68 13.953 17.234 1 93.12 23 ASN B C 1
ATOM 4789 O O . ASN B 1 23 ? 9.812 13.727 16.812 1 93.12 23 ASN B O 1
ATOM 4793 N N . LEU B 1 24 ? 8.469 14.414 18.375 1 94.81 24 LEU B N 1
ATOM 4794 C CA . LEU B 1 24 ? 9.555 14.844 19.25 1 94.81 24 LEU B CA 1
ATOM 4795 C C . LEU B 1 24 ? 10.344 13.641 19.766 1 94.81 24 LEU B C 1
ATOM 4797 O O . LEU B 1 24 ? 11.57 13.688 19.859 1 94.81 24 LEU B O 1
ATOM 4801 N N . SER B 1 25 ? 9.648 12.625 20.078 1 92 25 SER B N 1
ATOM 4802 C CA . SER B 1 25 ? 10.328 11.43 20.562 1 92 25 SER B CA 1
ATOM 4803 C C . SER B 1 25 ? 11.195 10.805 19.469 1 92 25 SER B C 1
ATOM 4805 O O . SER B 1 25 ? 12.281 10.289 19.75 1 92 25 SER B O 1
ATOM 4807 N N . GLN B 1 26 ? 10.75 10.891 18.312 1 87.62 26 GLN B N 1
ATOM 4808 C CA . GLN B 1 26 ? 11.516 10.359 17.188 1 87.62 26 GLN B CA 1
ATOM 4809 C C . GLN B 1 26 ? 12.82 11.125 17 1 87.62 26 GLN B C 1
ATOM 4811 O O . GLN B 1 26 ? 13.789 10.602 16.438 1 87.62 26 GLN B O 1
ATOM 4816 N N . ALA B 1 27 ? 12.797 12.289 17.484 1 88.88 27 ALA B N 1
ATOM 4817 C CA . ALA B 1 27 ? 14 13.117 17.406 1 88.88 27 ALA B CA 1
ATOM 4818 C C . ALA B 1 27 ? 14.891 12.93 18.625 1 88.88 27 ALA B C 1
ATOM 4820 O O . ALA B 1 27 ? 15.867 13.656 18.797 1 88.88 27 ALA B O 1
ATOM 4821 N N . GLY B 1 28 ? 14.523 12.016 19.531 1 88.88 28 GLY B N 1
ATOM 4822 C CA . GLY B 1 28 ? 15.359 11.688 20.688 1 88.88 28 GLY B CA 1
ATOM 4823 C C . GLY B 1 28 ? 15.086 12.562 21.891 1 88.88 28 GLY B C 1
ATOM 4824 O O . GLY B 1 28 ? 15.859 12.57 22.859 1 88.88 28 GLY B O 1
ATOM 4825 N N . LEU B 1 29 ? 14.039 13.273 21.906 1 93.44 29 LEU B N 1
ATOM 4826 C CA . LEU B 1 29 ? 13.734 14.195 23 1 93.44 29 LEU B CA 1
ATOM 4827 C C . LEU B 1 29 ? 12.906 13.5 24.078 1 93.44 29 LEU B C 1
ATOM 4829 O O . LEU B 1 29 ? 12.227 12.508 23.797 1 93.44 29 LEU B O 1
ATOM 4833 N N . HIS B 1 30 ? 13.008 14.023 25.281 1 95.56 30 HIS B N 1
ATOM 4834 C CA . HIS B 1 30 ? 12.227 13.523 26.406 1 95.56 30 HIS B CA 1
ATOM 4835 C C . HIS B 1 30 ? 10.898 14.266 26.531 1 95.56 30 HIS B C 1
ATOM 4837 O O . HIS B 1 30 ? 10.875 15.469 26.781 1 95.56 30 HIS B O 1
ATOM 4843 N N . VAL B 1 31 ? 9.828 13.484 26.391 1 96.56 31 VAL B N 1
ATOM 4844 C CA . VAL B 1 31 ? 8.5 14.102 26.344 1 96.56 31 VAL B CA 1
ATOM 4845 C C . VAL B 1 31 ? 7.574 13.414 27.344 1 96.56 31 VAL B C 1
ATOM 4847 O O . VAL B 1 31 ? 7.625 12.195 27.516 1 96.56 31 VAL B O 1
ATOM 4850 N N . ARG B 1 32 ? 6.832 14.18 28.031 1 97.38 32 ARG B N 1
ATOM 4851 C CA . ARG B 1 32 ? 5.789 13.672 28.906 1 97.38 32 ARG B CA 1
ATOM 4852 C C . ARG B 1 32 ? 4.426 14.258 28.547 1 97.38 32 ARG B C 1
ATOM 4854 O O . ARG B 1 32 ? 4.289 15.477 28.391 1 97.38 32 ARG B O 1
ATOM 4861 N N . VAL B 1 33 ? 3.41 13.359 28.328 1 97.5 33 VAL B N 1
ATOM 4862 C CA . VAL B 1 33 ? 2.049 13.75 27.969 1 97.5 33 VAL B CA 1
ATOM 4863 C C . VAL B 1 33 ? 1.099 13.391 29.109 1 97.5 33 VAL B C 1
ATOM 4865 O O . VAL B 1 33 ? 1.11 12.258 29.609 1 97.5 33 VAL B O 1
ATOM 4868 N N . VAL B 1 34 ? 0.276 14.328 29.516 1 97.12 34 VAL B N 1
ATOM 4869 C CA . VAL B 1 34 ? -0.746 14.039 30.516 1 97.12 34 VAL B CA 1
ATOM 4870 C C . VAL B 1 34 ? -2.123 14.406 29.969 1 97.12 34 VAL B C 1
ATOM 4872 O O . VAL B 1 34 ? -2.258 15.359 29.188 1 97.12 34 VAL B O 1
ATOM 4875 N N . ASP B 1 35 ? -3.074 13.664 30.312 1 95.88 35 ASP B N 1
ATOM 4876 C CA . ASP B 1 35 ? -4.469 13.914 29.969 1 95.88 35 ASP B CA 1
ATOM 4877 C C . ASP B 1 35 ? -5.391 13.641 31.156 1 95.88 35 ASP B C 1
ATOM 4879 O O . ASP B 1 35 ? -5.281 12.602 31.812 1 95.88 35 ASP B O 1
ATOM 4883 N N . LYS B 1 36 ? -6.258 14.555 31.344 1 94.25 36 LYS B N 1
ATOM 4884 C CA . LYS B 1 36 ? -7.156 14.438 32.5 1 94.25 36 LYS B CA 1
ATOM 4885 C C . LYS B 1 36 ? -8.125 13.273 32.312 1 94.25 36 LYS B C 1
ATOM 4887 O O . LYS B 1 36 ? -8.609 12.703 33.281 1 94.25 36 LYS B O 1
ATOM 4892 N N . LYS B 1 37 ? -8.461 12.945 31.078 1 89.62 37 LYS B N 1
ATOM 4893 C CA . LYS B 1 37 ? -9.398 11.859 30.812 1 89.62 37 LYS B CA 1
ATOM 4894 C C . LYS B 1 37 ? -8.781 10.508 31.141 1 89.62 37 LYS B C 1
ATOM 4896 O O . LYS B 1 37 ? -7.656 10.211 30.719 1 89.62 37 LYS B O 1
ATOM 4901 N N . ILE B 1 38 ? -9.5 9.672 31.797 1 83.12 38 ILE B N 1
ATOM 4902 C CA . ILE B 1 38 ? -9.031 8.344 32.188 1 83.12 38 ILE B CA 1
ATOM 4903 C C . ILE B 1 38 ? -9.281 7.355 31.047 1 83.12 38 ILE B C 1
ATOM 4905 O O . ILE B 1 38 ? -8.414 6.547 30.719 1 83.12 38 ILE B O 1
ATOM 4909 N N . GLU B 1 39 ? -10.539 7.582 30.5 1 76.5 39 GLU B N 1
ATOM 4910 C CA . GLU B 1 39 ? -10.914 6.645 29.438 1 76.5 39 GLU B CA 1
ATOM 4911 C C . GLU B 1 39 ? -10.625 7.223 28.062 1 76.5 39 GLU B C 1
ATOM 4913 O O . GLU B 1 39 ? -10.664 8.438 27.875 1 76.5 39 GLU B O 1
ATOM 4918 N N . ARG B 1 40 ? -10.336 6.277 27.281 1 68.62 40 ARG B N 1
ATOM 4919 C CA . ARG B 1 40 ? -10.109 6.66 25.891 1 68.62 40 ARG B CA 1
ATOM 4920 C C . ARG B 1 40 ? -11.398 7.148 25.234 1 68.62 40 ARG B C 1
ATOM 4922 O O . ARG B 1 40 ? -12.492 6.758 25.641 1 68.62 40 ARG B O 1
ATOM 4929 N N . LEU B 1 41 ? -11.102 8.172 24.344 1 59.12 41 LEU B N 1
ATOM 4930 C CA . LEU B 1 41 ? -12.242 8.703 23.594 1 59.12 41 LEU B CA 1
ATOM 4931 C C . LEU B 1 41 ? -13.055 7.566 22.984 1 59.12 41 LEU B C 1
ATOM 4933 O O . LEU B 1 41 ? -12.508 6.68 22.328 1 59.12 41 LEU B O 1
ATOM 4937 N N . GLN B 1 42 ? -14.164 7.367 23.5 1 57.25 42 GLN B N 1
ATOM 4938 C CA . GLN B 1 42 ? -14.953 6.285 22.922 1 57.25 42 GLN B CA 1
ATOM 4939 C C . GLN B 1 42 ? -15.359 6.617 21.484 1 57.25 42 GLN B C 1
ATOM 4941 O O . GLN B 1 42 ? -15.102 5.832 20.562 1 57.25 42 GLN B O 1
ATOM 4946 N N . LYS B 1 43 ? -16.484 7.301 21.203 1 61.06 43 LYS B N 1
ATOM 4947 C CA . LYS B 1 43 ? -17.031 7.465 19.859 1 61.06 43 LYS B CA 1
ATOM 4948 C C . LYS B 1 43 ? -17.516 8.891 19.625 1 61.06 43 LYS B C 1
ATOM 4950 O O . LYS B 1 43 ? -17.656 9.664 20.578 1 61.06 43 LYS B O 1
ATOM 4955 N N . GLY B 1 44 ? -17.391 9.445 18.578 1 59.81 44 GLY B N 1
ATOM 4956 C CA . GLY B 1 44 ? -18.25 10.539 18.172 1 59.81 44 GLY B CA 1
ATOM 4957 C C . GLY B 1 44 ? -17.5 11.797 17.797 1 59.81 44 GLY B C 1
ATOM 4958 O O . GLY B 1 44 ? -18.062 12.695 17.172 1 59.81 44 GLY B O 1
ATOM 4959 N N . GLN B 1 45 ? -16.25 11.922 18 1 65.25 45 GLN B N 1
ATOM 4960 C CA . GLN B 1 45 ? -15.68 13.219 17.656 1 65.25 45 GLN B CA 1
ATOM 4961 C C . GLN B 1 45 ? -15.25 13.266 16.203 1 65.25 45 GLN B C 1
ATOM 4963 O O . GLN B 1 45 ? -15.969 12.781 15.32 1 65.25 45 GLN B O 1
ATOM 4968 N N . GLY B 1 46 ? -14.188 13.82 15.844 1 68.06 46 GLY B N 1
ATOM 4969 C CA . GLY B 1 46 ? -13.688 13.984 14.484 1 68.06 46 GLY B CA 1
ATOM 4970 C C . GLY B 1 46 ? -13.742 12.703 13.672 1 68.06 46 GLY B C 1
ATOM 4971 O O . GLY B 1 46 ? -13.508 11.617 14.195 1 68.06 46 GLY B O 1
ATOM 4972 N N . ASP B 1 47 ? -14.133 12.953 12.383 1 79.94 47 ASP B N 1
ATOM 4973 C CA . ASP B 1 47 ? -14.391 11.734 11.625 1 79.94 47 ASP B CA 1
ATOM 4974 C C . ASP B 1 47 ? -13.781 11.828 10.227 1 79.94 47 ASP B C 1
ATOM 4976 O O . ASP B 1 47 ? -13.977 10.93 9.398 1 79.94 47 ASP B O 1
ATOM 4980 N N . VAL B 1 48 ? -13.109 12.906 10 1 86.75 48 VAL B N 1
ATOM 4981 C CA . VAL B 1 48 ? -12.641 13.039 8.625 1 86.75 48 VAL B CA 1
ATOM 4982 C C . VAL B 1 48 ? -11.148 13.383 8.617 1 86.75 48 VAL B C 1
ATOM 4984 O O . VAL B 1 48 ? -10.711 14.281 9.344 1 86.75 48 VAL B O 1
ATOM 4987 N N . LEU B 1 49 ? -10.422 12.703 7.906 1 91.81 49 LEU B N 1
ATOM 4988 C CA . LEU B 1 49 ? -9.055 13.055 7.539 1 91.81 49 LEU B CA 1
ATOM 4989 C C . LEU B 1 49 ? -8.984 13.523 6.09 1 91.81 49 LEU B C 1
ATOM 4991 O O . LEU B 1 49 ? -9.336 12.781 5.172 1 91.81 49 LEU B O 1
ATOM 4995 N N . GLN B 1 50 ? -8.625 14.766 6.008 1 90.62 50 GLN B N 1
ATOM 4996 C CA . GLN B 1 50 ? -8.453 15.336 4.676 1 90.62 50 GLN B CA 1
ATOM 4997 C C . GLN B 1 50 ? -7.16 14.852 4.027 1 90.62 50 GLN B C 1
ATOM 4999 O O . GLN B 1 50 ? -6.309 14.258 4.699 1 90.62 50 GLN B O 1
ATOM 5004 N N . THR B 1 51 ? -6.988 15.164 2.73 1 91.44 51 THR B N 1
ATOM 5005 C CA . THR B 1 51 ? -5.828 14.734 1.958 1 91.44 51 THR B CA 1
ATOM 5006 C C . THR B 1 51 ? -4.535 15.148 2.65 1 91.44 51 THR B C 1
ATOM 5008 O O . THR B 1 51 ? -3.619 14.336 2.803 1 91.44 51 THR B O 1
ATOM 5011 N N . ARG B 1 52 ? -4.453 16.359 3.076 1 92.62 52 ARG B N 1
ATOM 5012 C CA . ARG B 1 52 ? -3.225 16.828 3.705 1 92.62 52 ARG B CA 1
ATOM 5013 C C . ARG B 1 52 ? -2.977 16.109 5.027 1 92.62 52 ARG B C 1
ATOM 5015 O O . ARG B 1 52 ? -1.83 15.828 5.379 1 92.62 52 ARG B O 1
ATOM 5022 N N . GLY B 1 53 ? -4.066 15.93 5.77 1 92.81 53 GLY B N 1
ATOM 5023 C CA . GLY B 1 53 ? -3.918 15.148 6.988 1 92.81 53 GLY B CA 1
ATOM 5024 C C . GLY B 1 53 ? -3.344 13.766 6.738 1 92.81 53 GLY B C 1
ATOM 5025 O O . GLY B 1 53 ? -2.459 13.312 7.473 1 92.81 53 GLY B O 1
ATOM 5026 N N . LEU B 1 54 ? -3.777 13.148 5.684 1 93.5 54 LEU B N 1
ATOM 5027 C CA . LEU B 1 54 ? -3.254 11.852 5.293 1 93.5 54 LEU B CA 1
ATOM 5028 C C . LEU B 1 54 ? -1.78 11.945 4.91 1 93.5 54 LEU B C 1
ATOM 5030 O O . LEU B 1 54 ? -0.978 11.094 5.293 1 93.5 54 LEU B O 1
ATOM 5034 N N . GLU B 1 55 ? -1.442 12.953 4.191 1 93.81 55 GLU B N 1
ATOM 5035 C CA . GLU B 1 55 ? -0.053 13.156 3.791 1 93.81 55 GLU B CA 1
ATOM 5036 C C . GLU B 1 55 ? 0.856 13.312 5.008 1 93.81 55 GLU B C 1
ATOM 5038 O O . GLU B 1 55 ? 1.965 12.773 5.031 1 93.81 55 GLU B O 1
ATOM 5043 N N . ILE B 1 56 ? 0.351 14.047 5.953 1 94.5 56 ILE B N 1
ATOM 5044 C CA . ILE B 1 56 ? 1.128 14.297 7.16 1 94.5 56 ILE B CA 1
ATOM 5045 C C . ILE B 1 56 ? 1.359 12.984 7.91 1 94.5 56 ILE B C 1
ATOM 5047 O O . ILE B 1 56 ? 2.49 12.672 8.281 1 94.5 56 ILE B O 1
ATOM 5051 N N . LEU B 1 57 ? 0.337 12.234 8.031 1 93.75 57 LEU B N 1
ATOM 5052 C CA . LEU B 1 57 ? 0.476 10.961 8.719 1 93.75 57 LEU B CA 1
ATOM 5053 C C . LEU B 1 57 ? 1.341 9.992 7.914 1 93.75 57 LEU B C 1
ATOM 5055 O O . LEU B 1 57 ? 2.088 9.195 8.484 1 93.75 57 LEU B O 1
ATOM 5059 N N . ASP B 1 58 ? 1.25 10.078 6.621 1 92 58 ASP B N 1
ATOM 5060 C CA . ASP B 1 58 ? 2.084 9.25 5.754 1 92 58 ASP B CA 1
ATOM 5061 C C . ASP B 1 58 ? 3.559 9.625 5.895 1 92 58 ASP B C 1
ATOM 5063 O O . ASP B 1 58 ? 4.43 8.75 5.848 1 92 58 ASP B O 1
ATOM 5067 N N . SER B 1 59 ? 3.812 10.891 6.035 1 90.75 59 SER B N 1
ATOM 5068 C CA . SER B 1 59 ? 5.184 11.383 6.121 1 90.75 59 SER B CA 1
ATOM 5069 C C . SER B 1 59 ? 5.879 10.867 7.375 1 90.75 59 SER B C 1
ATOM 5071 O O . SER B 1 59 ? 7.109 10.898 7.465 1 90.75 59 SER B O 1
ATOM 5073 N N . ILE B 1 60 ? 5.078 10.375 8.344 1 89 60 ILE B N 1
ATOM 5074 C CA . ILE B 1 60 ? 5.691 9.828 9.547 1 89 60 ILE B CA 1
ATOM 5075 C C . ILE B 1 60 ? 5.441 8.32 9.609 1 89 60 ILE B C 1
ATOM 5077 O O . ILE B 1 60 ? 5.672 7.691 10.648 1 89 60 ILE B O 1
ATOM 5081 N N . GLY B 1 61 ? 4.848 7.75 8.547 1 86 61 GLY B N 1
ATOM 5082 C CA . GLY B 1 61 ? 4.75 6.309 8.391 1 86 61 GLY B CA 1
ATOM 5083 C C . GLY B 1 61 ? 3.553 5.715 9.109 1 86 61 GLY B C 1
ATOM 5084 O O . GLY B 1 61 ? 3.578 4.547 9.508 1 86 61 GLY B O 1
ATOM 5085 N N . LEU B 1 62 ? 2.479 6.371 9.281 1 90.31 62 LEU B N 1
ATOM 5086 C CA . LEU B 1 62 ? 1.384 5.871 10.109 1 90.31 62 LEU B CA 1
ATOM 5087 C C . LEU B 1 62 ? 0.084 5.816 9.312 1 90.31 62 LEU B C 1
ATOM 5089 O O . LEU B 1 62 ? -1.002 5.957 9.875 1 90.31 62 LEU B O 1
ATOM 5093 N N . THR B 1 63 ? 0.086 5.582 8.023 1 90.94 63 THR B N 1
ATOM 5094 C CA . THR B 1 63 ? -1.142 5.625 7.238 1 90.94 63 THR B CA 1
ATOM 5095 C C . THR B 1 63 ? -1.609 4.215 6.887 1 90.94 63 THR B C 1
ATOM 5097 O O . THR B 1 63 ? -2.738 4.027 6.43 1 90.94 63 THR B O 1
ATOM 5100 N N . SER B 1 64 ? -0.834 3.143 7.047 1 85.31 64 SER B N 1
ATOM 5101 C CA . SER B 1 64 ? -1.148 1.802 6.566 1 85.31 64 SER B CA 1
ATOM 5102 C C . SER B 1 64 ? -2.488 1.318 7.113 1 85.31 64 SER B C 1
ATOM 5104 O O . SER B 1 64 ? -3.355 0.887 6.348 1 85.31 64 SER B O 1
ATOM 5106 N N . GLN B 1 65 ? -2.637 1.424 8.414 1 87.19 65 GLN B N 1
ATOM 5107 C CA . GLN B 1 65 ? -3.875 0.971 9.039 1 87.19 65 GLN B CA 1
ATOM 5108 C C . GLN B 1 65 ? -5.059 1.821 8.586 1 87.19 65 GLN B C 1
ATOM 5110 O O . GLN B 1 65 ? -6.168 1.31 8.414 1 87.19 65 GLN B O 1
ATOM 5115 N N . ILE B 1 66 ? -4.867 3.078 8.422 1 91.31 66 ILE B N 1
ATOM 5116 C CA . ILE B 1 66 ? -5.922 3.99 7.988 1 91.31 66 ILE B CA 1
ATOM 5117 C C . ILE B 1 66 ? -6.402 3.6 6.594 1 91.31 66 ILE B C 1
ATOM 5119 O O . ILE B 1 66 ? -7.609 3.516 6.348 1 91.31 66 ILE B O 1
ATOM 5123 N N . LEU B 1 67 ? -5.457 3.336 5.723 1 88.81 67 LEU B N 1
ATOM 5124 C CA . LEU B 1 67 ? -5.785 2.994 4.344 1 88.81 67 LEU B CA 1
ATOM 5125 C C . LEU B 1 67 ? -6.551 1.679 4.277 1 88.81 67 LEU B C 1
ATOM 5127 O O . LEU B 1 67 ? -7.367 1.477 3.375 1 88.81 67 LEU B O 1
ATOM 5131 N N . GLU B 1 68 ? -6.352 0.867 5.207 1 83.25 68 GLU B N 1
ATOM 5132 C CA . GLU B 1 68 ? -7.023 -0.428 5.25 1 83.25 68 GLU B CA 1
ATOM 5133 C C . GLU B 1 68 ? -8.43 -0.297 5.82 1 83.25 68 GLU B C 1
ATOM 5135 O O . GLU B 1 68 ? -9.367 -0.952 5.344 1 83.25 68 GLU B O 1
ATOM 5140 N N . GLU B 1 69 ? -8.609 0.611 6.754 1 85.94 69 GLU B N 1
ATOM 5141 C CA . GLU B 1 69 ? -9.828 0.582 7.555 1 85.94 69 GLU B CA 1
ATOM 5142 C C . GLU B 1 69 ? -10.766 1.726 7.176 1 85.94 69 GLU B C 1
ATOM 5144 O O . GLU B 1 69 ? -11.984 1.605 7.305 1 85.94 69 GLU B O 1
ATOM 5149 N N . ALA B 1 70 ? -10.25 2.775 6.797 1 91 70 ALA B N 1
ATOM 5150 C CA . ALA B 1 70 ? -11.055 3.98 6.613 1 91 70 ALA B CA 1
ATOM 5151 C C . ALA B 1 70 ? -11.969 3.852 5.398 1 91 70 ALA B C 1
ATOM 5153 O O . ALA B 1 70 ? -11.625 3.184 4.422 1 91 70 ALA B O 1
ATOM 5154 N N . GLN B 1 71 ? -13.102 4.496 5.531 1 90.94 71 GLN B N 1
ATOM 5155 C CA . GLN B 1 71 ? -13.945 4.668 4.355 1 90.94 71 GLN B CA 1
ATOM 5156 C C . GLN B 1 71 ? -13.422 5.781 3.459 1 90.94 71 GLN B C 1
ATOM 5158 O O . GLN B 1 71 ? -13.219 6.914 3.912 1 90.94 71 GLN B O 1
ATOM 5163 N N . ARG B 1 72 ? -13.148 5.43 2.262 1 91.12 72 ARG B N 1
ATOM 5164 C CA . ARG B 1 72 ? -12.633 6.406 1.312 1 91.12 72 ARG B CA 1
ATOM 5165 C C . ARG B 1 72 ? -13.766 7.207 0.676 1 91.12 72 ARG B C 1
ATOM 5167 O O . ARG B 1 72 ? -14.719 6.629 0.157 1 91.12 72 ARG B O 1
ATOM 5174 N N . CYS B 1 73 ? -13.68 8.477 0.749 1 90.88 73 CYS B N 1
ATOM 5175 C CA . CYS B 1 73 ? -14.688 9.367 0.188 1 90.88 73 CYS B CA 1
ATOM 5176 C C . CYS B 1 73 ? -14.117 10.18 -0.966 1 90.88 73 CYS B C 1
ATOM 5178 O O . CYS B 1 73 ? -13.18 10.961 -0.779 1 90.88 73 CYS B O 1
ATOM 5180 N N . VAL B 1 74 ? -14.734 10.008 -2.135 1 91 74 VAL B N 1
ATOM 5181 C CA . VAL B 1 74 ? -14.219 10.703 -3.312 1 91 74 VAL B CA 1
ATOM 5182 C C . VAL B 1 74 ? -15.312 11.594 -3.898 1 91 74 VAL B C 1
ATOM 5184 O O . VAL B 1 74 ? -15.062 12.344 -4.848 1 91 74 VAL B O 1
ATOM 5187 N N . HIS B 1 75 ? -16.516 11.539 -3.312 1 90.38 75 HIS B N 1
ATOM 5188 C CA . HIS B 1 75 ? -17.609 12.344 -3.83 1 90.38 75 HIS B CA 1
ATOM 5189 C C . HIS B 1 75 ? -18.672 12.586 -2.762 1 90.38 75 HIS B C 1
ATOM 5191 O O . HIS B 1 75 ? -18.672 11.938 -1.712 1 90.38 75 HIS B O 1
ATOM 5197 N N . THR B 1 76 ? -19.5 13.578 -3.021 1 88.88 76 THR B N 1
ATOM 5198 C CA . THR B 1 76 ? -20.703 13.82 -2.229 1 88.88 76 THR B CA 1
ATOM 5199 C C . THR B 1 76 ? -21.953 13.578 -3.061 1 88.88 76 THR B C 1
ATOM 5201 O O . THR B 1 76 ? -21.953 13.766 -4.277 1 88.88 76 THR B O 1
ATOM 5204 N N . ALA B 1 77 ? -22.938 13.031 -2.408 1 93.06 77 ALA B N 1
ATOM 5205 C CA . ALA B 1 77 ? -24.281 12.945 -2.982 1 93.06 77 ALA B CA 1
ATOM 5206 C C . ALA B 1 77 ? -25.203 14 -2.379 1 93.06 77 ALA B C 1
ATOM 5208 O O . ALA B 1 77 ? -25.297 14.125 -1.154 1 93.06 77 ALA B O 1
ATOM 5209 N N . ASN B 1 78 ? -25.859 14.789 -3.248 1 92.06 78 ASN B N 1
ATOM 5210 C CA . ASN B 1 78 ? -26.781 15.828 -2.801 1 92.06 78 ASN B CA 1
ATOM 5211 C C . ASN B 1 78 ? -28.234 15.453 -3.094 1 92.06 78 ASN B C 1
ATOM 5213 O O . ASN B 1 78 ? -28.562 15.062 -4.215 1 92.06 78 ASN B O 1
ATOM 5217 N N . TYR B 1 79 ? -29.016 15.484 -2.049 1 93.69 79 TYR B N 1
ATOM 5218 C CA . TYR B 1 79 ? -30.438 15.211 -2.148 1 93.69 79 TYR B CA 1
ATOM 5219 C C . TYR B 1 79 ? -31.266 16.422 -1.696 1 93.69 79 TYR B C 1
ATOM 5221 O O . TYR B 1 79 ? -30.859 17.125 -0.772 1 93.69 79 TYR B O 1
ATOM 5229 N N . ALA B 1 80 ? -32.375 16.641 -2.322 1 93.38 80 ALA B N 1
ATOM 5230 C CA . ALA B 1 80 ? -33.25 17.75 -1.945 1 93.38 80 ALA B CA 1
ATOM 5231 C C . ALA B 1 80 ? -34.688 17.438 -2.262 1 93.38 80 ALA B C 1
ATOM 5233 O O . ALA B 1 80 ? -34.969 16.547 -3.07 1 93.38 80 ALA B O 1
ATOM 5234 N N . SER B 1 81 ? -35.531 18.031 -1.479 1 92.56 81 SER B N 1
ATOM 5235 C CA . SER B 1 81 ? -36.969 17.969 -1.798 1 92.56 81 SER B CA 1
ATOM 5236 C C . SER B 1 81 ? -37.344 19.062 -2.787 1 92.56 81 SER B C 1
ATOM 5238 O O . SER B 1 81 ? -36.719 20.109 -2.854 1 92.56 81 SER B O 1
ATOM 5240 N N . SER B 1 82 ? -38.219 18.641 -3.643 1 84.56 82 SER B N 1
ATOM 5241 C CA . SER B 1 82 ? -38.812 19.656 -4.52 1 84.56 82 SER B CA 1
ATOM 5242 C C . SER B 1 82 ? -40.125 20.172 -3.965 1 84.56 82 SER B C 1
ATOM 5244 O O . SER B 1 82 ? -40.719 19.562 -3.08 1 84.56 82 SER B O 1
ATOM 5246 N N . SER B 1 83 ? -40.438 21.375 -4.32 1 74.06 83 SER B N 1
ATOM 5247 C CA . SER B 1 83 ? -41.656 22.031 -3.859 1 74.06 83 SER B CA 1
ATOM 5248 C C . SER B 1 83 ? -42.875 21.109 -4.023 1 74.06 83 SER B C 1
ATOM 5250 O O . SER B 1 83 ? -43.812 21.156 -3.219 1 74.06 83 SER B O 1
ATOM 5252 N N . ASN B 1 84 ? -42.781 20.25 -4.898 1 72.19 84 ASN B N 1
ATOM 5253 C CA . ASN B 1 84 ? -43.938 19.406 -5.184 1 72.19 84 ASN B CA 1
ATOM 5254 C C . ASN B 1 84 ? -43.781 18.016 -4.57 1 72.19 84 ASN B C 1
ATOM 5256 O O . ASN B 1 84 ? -44.656 17.156 -4.758 1 72.19 84 ASN B O 1
ATOM 5260 N N . SER B 1 85 ? -42.781 17.688 -3.814 1 73.25 85 SER B N 1
ATOM 5261 C CA . SER B 1 85 ? -42.469 16.312 -3.48 1 73.25 85 SER B CA 1
ATOM 5262 C C . SER B 1 85 ? -42.969 15.938 -2.094 1 73.25 85 SER B C 1
ATOM 5264 O O . SER B 1 85 ? -42.719 14.844 -1.595 1 73.25 85 SER B O 1
ATOM 5266 N N . ASN B 1 86 ? -44.031 16.578 -1.55 1 80.94 86 ASN B N 1
ATOM 5267 C CA . ASN B 1 86 ? -44.562 16.266 -0.235 1 80.94 86 ASN B CA 1
ATOM 5268 C C . ASN B 1 86 ? -43.469 15.82 0.739 1 80.94 86 ASN B C 1
ATOM 5270 O O . ASN B 1 86 ? -43.625 14.789 1.397 1 80.94 86 ASN B O 1
ATOM 5274 N N . GLY B 1 87 ? -42.312 16.406 0.685 1 85.62 87 GLY B N 1
ATOM 5275 C CA . GLY B 1 87 ? -41.25 16.125 1.649 1 85.62 87 GLY B CA 1
ATOM 5276 C C . GLY B 1 87 ? -40.375 14.961 1.253 1 85.62 87 GLY B C 1
ATOM 5277 O O . GLY B 1 87 ? -39.625 14.43 2.076 1 85.62 87 GLY B O 1
ATOM 5278 N N . GLU B 1 88 ? -40.531 14.508 0.103 1 93.44 88 GLU B N 1
ATOM 5279 C CA . GLU B 1 88 ? -39.719 13.414 -0.379 1 93.44 88 GLU B CA 1
ATOM 5280 C C . GLU B 1 88 ? -38.469 13.945 -1.117 1 93.44 88 GLU B C 1
ATOM 5282 O O . GLU B 1 88 ? -38.594 14.844 -1.954 1 93.44 88 GLU B O 1
ATOM 5287 N N . ILE B 1 89 ? -37.312 13.391 -0.742 1 94.44 89 ILE B N 1
ATOM 5288 C CA . ILE B 1 89 ? -36.094 13.883 -1.35 1 94.44 89 ILE B CA 1
ATOM 5289 C C . ILE B 1 89 ? -35.719 13.016 -2.559 1 94.44 89 ILE B C 1
ATOM 5291 O O . ILE B 1 89 ? -36.219 11.891 -2.689 1 94.44 89 ILE B O 1
ATOM 5295 N N . SER B 1 90 ? -34.969 13.594 -3.494 1 93.94 90 SER B N 1
ATOM 5296 C CA . SER B 1 90 ? -34.375 12.906 -4.637 1 93.94 90 SER B CA 1
ATOM 5297 C C . SER B 1 90 ? -32.969 13.391 -4.91 1 93.94 90 SER B C 1
ATOM 5299 O O . SER B 1 90 ? -32.562 14.469 -4.457 1 93.94 90 SER B O 1
ATOM 5301 N N . LEU B 1 91 ? -32.25 12.516 -5.543 1 93.25 91 LEU B N 1
ATOM 5302 C CA . LEU B 1 91 ? -30.859 12.859 -5.875 1 93.25 91 LEU B CA 1
ATOM 5303 C C . LEU B 1 91 ? -30.812 14.07 -6.801 1 93.25 91 LEU B C 1
ATOM 5305 O O . LEU B 1 91 ? -31.5 14.102 -7.828 1 93.25 91 LEU B O 1
ATOM 5309 N N . THR B 1 92 ? -30.062 15.039 -6.449 1 90.62 92 THR B N 1
ATOM 5310 C CA . THR B 1 92 ? -29.922 16.219 -7.281 1 90.62 92 THR B CA 1
ATOM 5311 C C . THR B 1 92 ? -28.562 16.234 -7.984 1 90.62 92 THR B C 1
ATOM 5313 O O . THR B 1 92 ? -28.453 16.719 -9.117 1 90.62 92 THR B O 1
ATOM 5316 N N . ALA B 1 93 ? -27.562 15.75 -7.293 1 89.38 93 ALA B N 1
ATOM 5317 C CA . ALA B 1 93 ? -26.234 15.742 -7.895 1 89.38 93 ALA B CA 1
ATOM 5318 C C . ALA B 1 93 ? -25.297 14.828 -7.125 1 89.38 93 ALA B C 1
ATOM 5320 O O . ALA B 1 93 ? -25.469 14.602 -5.926 1 89.38 93 ALA B O 1
ATOM 5321 N N . ARG B 1 94 ? -24.375 14.25 -7.816 1 91.25 94 ARG B N 1
ATOM 5322 C CA . ARG B 1 94 ? -23.141 13.688 -7.258 1 91.25 94 ARG B CA 1
ATOM 5323 C C . ARG B 1 94 ? -21.922 14.5 -7.691 1 91.25 94 ARG B C 1
ATOM 5325 O O . ARG B 1 94 ? -21.734 14.758 -8.883 1 91.25 94 ARG B O 1
ATOM 5332 N N . LYS B 1 95 ? -21.156 14.977 -6.719 1 85.19 95 LYS B N 1
ATOM 5333 C CA . LYS B 1 95 ? -20.031 15.867 -7.016 1 85.19 95 LYS B CA 1
ATOM 5334 C C . LYS B 1 95 ? -18.734 15.32 -6.445 1 85.19 95 LYS B C 1
ATOM 5336 O O . LYS B 1 95 ? -18.703 14.812 -5.324 1 85.19 95 LYS B O 1
ATOM 5341 N N . SER B 1 96 ? -17.719 15.453 -7.254 1 87.06 96 SER B N 1
ATOM 5342 C CA . SER B 1 96 ? -16.391 15.047 -6.785 1 87.06 96 SER B CA 1
ATOM 5343 C C . SER B 1 96 ? -15.914 15.938 -5.645 1 87.06 96 SER B C 1
ATOM 5345 O O . SER B 1 96 ? -16.125 17.156 -5.672 1 87.06 96 SER B O 1
ATOM 5347 N N . VAL B 1 97 ? -15.273 15.297 -4.68 1 79.94 97 VAL B N 1
ATOM 5348 C CA . VAL B 1 97 ? -14.672 16.078 -3.609 1 79.94 97 VAL B CA 1
ATOM 5349 C C . VAL B 1 97 ? -13.164 16.203 -3.844 1 79.94 97 VAL B C 1
ATOM 5351 O O . VAL B 1 97 ? -12.453 16.781 -3.021 1 79.94 97 VAL B O 1
ATOM 5354 N N . VAL B 1 98 ? -12.703 15.656 -4.895 1 76.94 98 VAL B N 1
ATOM 5355 C CA . VAL B 1 98 ? -11.281 15.688 -5.215 1 76.94 98 VAL B CA 1
ATOM 5356 C C . VAL B 1 98 ? -11.039 16.578 -6.422 1 76.94 98 VAL B C 1
ATOM 5358 O O . VAL B 1 98 ? -11.844 16.609 -7.355 1 76.94 98 VAL B O 1
ATOM 5361 N N . SER B 1 99 ? -10.055 17.484 -6.211 1 71.44 99 SER B N 1
ATOM 5362 C CA . SER B 1 99 ? -9.695 18.375 -7.312 1 71.44 99 SER B CA 1
ATOM 5363 C C . SER B 1 99 ? -8.469 17.844 -8.062 1 71.44 99 SER B C 1
ATOM 5365 O O . SER B 1 99 ? -7.34 18.219 -7.734 1 71.44 99 SER B O 1
ATOM 5367 N N . GLY B 1 100 ? -8.586 16.938 -8.977 1 71.19 100 GLY B N 1
ATOM 5368 C CA . GLY B 1 100 ? -7.445 16.453 -9.727 1 71.19 100 GLY B CA 1
ATOM 5369 C C . GLY B 1 100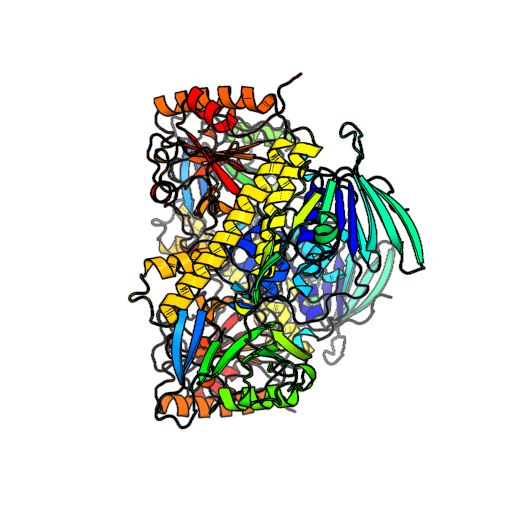 ? -6.535 15.547 -8.906 1 71.19 100 GLY B C 1
ATOM 5370 O O . GLY B 1 100 ? -6.949 15.016 -7.871 1 71.19 100 GLY B O 1
ATOM 5371 N N . VAL B 1 101 ? -5.328 15.328 -9.5 1 71.5 101 VAL B N 1
ATOM 5372 C CA . VAL B 1 101 ? -4.344 14.5 -8.812 1 71.5 101 VAL B CA 1
ATOM 5373 C C . VAL B 1 101 ? -3.4 15.383 -7.996 1 71.5 101 VAL B C 1
ATOM 5375 O O . VAL B 1 101 ? -2.52 16.047 -8.555 1 71.5 101 VAL B O 1
ATOM 5378 N N . GLU B 1 102 ? -3.693 15.422 -6.727 1 80.25 102 GLU B N 1
ATOM 5379 C CA . GLU B 1 102 ? -2.871 16.312 -5.914 1 80.25 102 GLU B CA 1
ATOM 5380 C C . GLU B 1 102 ? -2.02 15.523 -4.922 1 80.25 102 GLU B C 1
ATOM 5382 O O . GLU B 1 102 ? -1.182 16.094 -4.227 1 80.25 102 GLU B O 1
ATOM 5387 N N . SER B 1 103 ? -2.297 14.305 -4.891 1 88.31 103 SER B N 1
ATOM 5388 C CA . SER B 1 103 ? -1.642 13.484 -3.879 1 88.31 103 SER B CA 1
ATOM 5389 C C . SER B 1 103 ? -1.716 12 -4.234 1 88.31 103 SER B C 1
ATOM 5391 O O . SER B 1 103 ? -2.428 11.617 -5.164 1 88.31 103 SER B O 1
ATOM 5393 N N . ASN B 1 104 ? -0.892 11.242 -3.605 1 86.31 104 ASN B N 1
ATOM 5394 C CA . ASN B 1 104 ? -1.028 9.797 -3.678 1 86.31 104 ASN B CA 1
ATOM 5395 C C . ASN B 1 104 ? -2.359 9.328 -3.1 1 86.31 104 ASN B C 1
ATOM 5397 O O . ASN B 1 104 ? -2.848 8.25 -3.445 1 86.31 104 ASN B O 1
ATOM 5401 N N . MET B 1 105 ? -2.861 10.102 -2.285 1 89.69 105 MET B N 1
ATOM 5402 C CA . MET B 1 105 ? -4.098 9.82 -1.562 1 89.69 105 MET B CA 1
ATOM 5403 C C . MET B 1 105 ? -5.121 10.93 -1.783 1 89.69 105 MET B C 1
ATOM 5405 O O . MET B 1 105 ? -5.543 11.586 -0.832 1 89.69 105 MET B O 1
ATOM 5409 N N . SER B 1 106 ? -5.512 11.078 -2.975 1 89 106 SER B N 1
ATOM 5410 C CA . SER B 1 106 ? -6.457 12.117 -3.35 1 89 106 SER B CA 1
ATOM 5411 C C . SER B 1 106 ? -7.891 11.711 -3.016 1 89 106 SER B C 1
ATOM 5413 O O . SER B 1 106 ? -8.711 11.523 -3.914 1 89 106 SER B O 1
ATOM 5415 N N . PHE B 1 107 ? -8.195 11.625 -1.758 1 89.88 107 PHE B N 1
ATOM 5416 C CA . PHE B 1 107 ? -9.508 11.32 -1.209 1 89.88 107 PHE B CA 1
ATOM 5417 C C . PHE B 1 107 ? -9.609 11.789 0.238 1 89.88 107 PHE B C 1
ATOM 5419 O O . PHE B 1 107 ? -8.617 12.18 0.843 1 89.88 107 PHE B O 1
ATOM 5426 N N . MET B 1 108 ? -10.805 11.836 0.77 1 89.88 108 MET B N 1
ATOM 5427 C CA . MET B 1 108 ? -11.047 12.008 2.199 1 89.88 108 MET B CA 1
ATOM 5428 C C . MET B 1 108 ? -11.203 10.648 2.887 1 89.88 108 MET B C 1
ATOM 5430 O O . MET B 1 108 ? -11.859 9.75 2.354 1 89.88 108 MET B O 1
ATOM 5434 N N . ALA B 1 109 ? -10.531 10.516 3.941 1 92.31 109 ALA B N 1
ATOM 5435 C CA . ALA B 1 109 ? -10.711 9.297 4.727 1 92.31 109 ALA B CA 1
ATOM 5436 C C . ALA B 1 109 ? -11.672 9.531 5.887 1 92.31 109 ALA B C 1
ATOM 5438 O O . ALA B 1 109 ? -11.422 10.367 6.754 1 92.31 109 ALA B O 1
ATOM 5439 N N . LEU B 1 110 ? -12.805 8.914 5.781 1 91.62 110 LEU B N 1
ATOM 5440 C CA . LEU B 1 110 ? -13.734 8.93 6.902 1 91.62 110 LEU B CA 1
ATOM 5441 C C . LEU B 1 110 ? -13.32 7.914 7.965 1 91.62 110 LEU B C 1
ATOM 5443 O O . LEU B 1 110 ? -13.5 6.707 7.777 1 91.62 110 LEU B O 1
ATOM 5447 N N . TYR B 1 111 ? -12.711 8.414 8.977 1 90.25 111 TYR B N 1
ATOM 5448 C CA . TYR B 1 111 ? -12.031 7.602 9.977 1 90.25 111 TYR B CA 1
ATOM 5449 C C . TYR B 1 111 ? -12.125 8.242 11.352 1 90.25 111 TYR B C 1
ATOM 5451 O O . TYR B 1 111 ? -11.875 9.438 11.508 1 90.25 111 TYR B O 1
ATOM 5459 N N . ALA B 1 112 ? -12.453 7.5 12.32 1 88.31 112 ALA B N 1
ATOM 5460 C CA . ALA B 1 112 ? -12.727 8.023 13.656 1 88.31 112 ALA B CA 1
ATOM 5461 C C . ALA B 1 112 ? -11.461 8.594 14.297 1 88.31 112 ALA B C 1
ATOM 5463 O O . ALA B 1 112 ? -10.383 8.008 14.18 1 88.31 112 ALA B O 1
ATOM 5464 N N . GLN B 1 113 ? -11.648 9.727 14.984 1 89.88 113 GLN B N 1
ATOM 5465 C CA . GLN B 1 113 ? -10.539 10.32 15.719 1 89.88 113 GLN B CA 1
ATOM 5466 C C . GLN B 1 113 ? -9.945 9.336 16.719 1 89.88 113 GLN B C 1
ATOM 5468 O O . GLN B 1 113 ? -8.734 9.281 16.906 1 89.88 113 GLN B O 1
ATOM 5473 N N . SER B 1 114 ? -10.852 8.586 17.344 1 89.88 114 SER B N 1
ATOM 5474 C CA . SER B 1 114 ? -10.398 7.605 18.328 1 89.88 114 SER B CA 1
ATOM 5475 C C . SER B 1 114 ? -9.445 6.594 17.703 1 89.88 114 SER B C 1
ATOM 5477 O O . SER B 1 114 ? -8.484 6.156 18.359 1 89.88 114 SER B O 1
ATOM 5479 N N . SER B 1 115 ? -9.703 6.227 16.516 1 91.06 115 SER B N 1
ATOM 5480 C CA . SER B 1 115 ? -8.836 5.285 15.82 1 91.06 115 SER B CA 1
ATOM 5481 C C . SER B 1 115 ? -7.488 5.914 15.492 1 91.06 115 SER B C 1
ATOM 5483 O O . SER B 1 115 ? -6.449 5.266 15.617 1 91.06 115 SER B O 1
ATOM 5485 N N . VAL B 1 116 ? -7.48 7.164 15.078 1 92.94 116 VAL B N 1
ATOM 5486 C CA . VAL B 1 116 ? -6.242 7.879 14.797 1 92.94 116 VAL B CA 1
ATOM 5487 C C . VAL B 1 116 ? -5.402 7.98 16.078 1 92.94 116 VAL B C 1
ATOM 5489 O O . VAL B 1 116 ? -4.199 7.723 16.047 1 92.94 116 VAL B O 1
ATOM 5492 N N . GLU B 1 117 ? -6.098 8.328 17.156 1 93.56 117 GLU B N 1
ATOM 5493 C CA . GLU B 1 117 ? -5.418 8.383 18.438 1 93.56 117 GLU B CA 1
ATOM 5494 C C . GLU B 1 117 ? -4.836 7.023 18.812 1 93.56 117 GLU B C 1
ATOM 5496 O O . GLU B 1 117 ? -3.729 6.945 19.344 1 93.56 117 GLU B O 1
ATOM 5501 N N . GLY B 1 118 ? -5.645 6.031 18.531 1 92.44 118 GLY B N 1
ATOM 5502 C CA . GLY B 1 118 ? -5.164 4.684 18.797 1 92.44 118 GLY B CA 1
ATOM 5503 C C . GLY B 1 118 ? -3.887 4.352 18.047 1 92.44 118 GLY B C 1
ATOM 5504 O O . GLY B 1 118 ? -2.961 3.771 18.625 1 92.44 118 GLY B O 1
ATOM 5505 N N . ILE B 1 119 ? -3.812 4.695 16.859 1 92.56 119 ILE B N 1
ATOM 5506 C CA . ILE B 1 119 ? -2.643 4.449 16.031 1 92.56 119 ILE B CA 1
ATOM 5507 C C . ILE B 1 119 ? -1.436 5.191 16.594 1 92.56 119 ILE B C 1
ATOM 5509 O O . ILE B 1 119 ? -0.347 4.621 16.719 1 92.56 119 ILE B O 1
ATOM 5513 N N . LEU B 1 120 ? -1.644 6.414 16.953 1 93.94 120 LEU B N 1
ATOM 5514 C CA . LEU B 1 120 ? -0.563 7.219 17.516 1 93.94 120 LEU B CA 1
ATOM 5515 C C . LEU B 1 120 ? -0.091 6.645 18.844 1 93.94 120 LEU B C 1
ATOM 5517 O O . LEU B 1 120 ? 1.113 6.562 19.094 1 93.94 120 LEU B O 1
ATOM 5521 N N . ARG B 1 121 ? -1.013 6.246 19.641 1 93.75 121 ARG B N 1
ATOM 5522 C CA . ARG B 1 121 ? -0.668 5.672 20.938 1 93.75 121 ARG B CA 1
ATOM 5523 C C . ARG B 1 121 ? 0.137 4.387 20.781 1 93.75 121 ARG B C 1
ATOM 5525 O O . ARG B 1 121 ? 1.104 4.152 21.5 1 93.75 121 ARG B O 1
ATOM 5532 N N . GLU B 1 122 ? -0.295 3.609 19.875 1 91.69 122 GLU B N 1
ATOM 5533 C CA . GLU B 1 122 ? 0.417 2.361 19.609 1 91.69 122 GLU B CA 1
ATOM 5534 C C . GLU B 1 122 ? 1.828 2.627 19.094 1 91.69 122 GLU B C 1
ATOM 5536 O O . GLU B 1 122 ? 2.773 1.933 19.469 1 91.69 122 GLU B O 1
ATOM 5541 N N . ALA B 1 123 ? 1.959 3.555 18.266 1 89.88 123 ALA B N 1
ATOM 5542 C CA . ALA B 1 123 ? 3.273 3.93 17.75 1 89.88 123 ALA B CA 1
ATOM 5543 C C . ALA B 1 123 ? 4.191 4.402 18.875 1 89.88 123 ALA B C 1
ATOM 5545 O O . ALA B 1 123 ? 5.379 4.078 18.891 1 89.88 123 ALA B O 1
ATOM 5546 N N . LEU B 1 124 ? 3.652 5.141 19.766 1 91.19 124 LEU B N 1
ATOM 5547 C CA . LEU B 1 124 ? 4.418 5.664 20.891 1 91.19 124 LEU B CA 1
ATOM 5548 C C . LEU B 1 124 ? 4.82 4.539 21.844 1 91.19 124 LEU B C 1
ATOM 5550 O O . LEU B 1 124 ? 5.926 4.547 22.375 1 91.19 124 LEU B O 1
ATOM 5554 N N . ARG B 1 125 ? 3.973 3.592 21.953 1 88.5 125 ARG B N 1
ATOM 5555 C CA . ARG B 1 125 ? 4.23 2.473 22.859 1 88.5 125 ARG B CA 1
ATOM 5556 C C . ARG B 1 125 ? 5.301 1.547 22.281 1 88.5 125 ARG B C 1
ATOM 5558 O O . ARG B 1 125 ? 6.164 1.065 23.016 1 88.5 125 ARG B O 1
ATOM 5565 N N . SER B 1 126 ? 5.168 1.323 21.016 1 81.31 126 SER B N 1
ATOM 5566 C CA . SER B 1 126 ? 6.086 0.392 20.375 1 81.31 126 SER B CA 1
ATOM 5567 C C . SER B 1 126 ? 7.504 0.954 20.328 1 81.31 126 SER B C 1
ATOM 5569 O O . SER B 1 126 ? 8.477 0.198 20.312 1 81.31 126 SER B O 1
ATOM 5571 N N . GLY B 1 127 ? 7.602 2.254 20.375 1 71.12 127 GLY B N 1
ATOM 5572 C CA . GLY B 1 127 ? 8.898 2.908 20.297 1 71.12 127 GLY B CA 1
ATOM 5573 C C . GLY B 1 127 ? 9.562 2.74 18.938 1 71.12 127 GLY B C 1
ATOM 5574 O O . GLY B 1 127 ? 10.695 3.18 18.734 1 71.12 127 GLY B O 1
ATOM 5575 N N . GLN B 1 128 ? 9.031 1.96 18.141 1 60.94 128 GLN B N 1
ATOM 5576 C CA . GLN B 1 128 ? 9.672 1.646 16.875 1 60.94 128 GLN B CA 1
ATOM 5577 C C . GLN B 1 128 ? 9.508 2.789 15.875 1 60.94 128 GLN B C 1
ATOM 5579 O O . GLN B 1 128 ? 8.43 3.373 15.766 1 60.94 128 GLN B O 1
ATOM 5584 N N . LYS B 1 129 ? 10.688 3.152 15.508 1 60.69 129 LYS B N 1
ATOM 5585 C CA . LYS B 1 129 ? 10.656 4.117 14.414 1 60.69 129 LYS B CA 1
ATOM 5586 C C . LYS B 1 129 ? 9.961 3.537 13.188 1 60.69 129 LYS B C 1
ATOM 5588 O O . LYS B 1 129 ? 10.281 2.43 12.75 1 60.69 129 LYS B O 1
ATOM 5593 N N . GLN B 1 130 ? 8.922 4.066 13.008 1 59.31 130 GLN B N 1
ATOM 5594 C CA . GLN B 1 130 ? 8.266 3.631 11.781 1 59.31 130 GLN B CA 1
ATOM 5595 C C . GLN B 1 130 ? 8.883 4.305 10.562 1 59.31 130 GLN B C 1
ATOM 5597 O O . GLN B 1 130 ? 9.07 5.523 10.539 1 59.31 130 GLN B O 1
ATOM 5602 N N . ILE B 1 131 ? 9.664 3.541 9.844 1 56.72 131 ILE B N 1
ATOM 5603 C CA . ILE B 1 131 ? 10.273 4.109 8.641 1 56.72 131 ILE B CA 1
ATOM 5604 C C . ILE B 1 131 ? 9.273 4.055 7.484 1 56.72 131 ILE B C 1
ATOM 5606 O O . ILE B 1 131 ? 8.758 2.988 7.152 1 56.72 131 ILE B O 1
ATOM 5610 N N . PRO B 1 132 ? 8.961 5.305 7.102 1 52.69 132 PRO B N 1
ATOM 5611 C CA . PRO B 1 132 ? 8.055 5.32 5.949 1 52.69 132 PRO B CA 1
ATOM 5612 C C . PRO B 1 132 ? 8.57 4.473 4.789 1 52.69 132 PRO B C 1
ATOM 5614 O O . PRO B 1 132 ? 9.766 4.211 4.691 1 52.69 132 PRO B O 1
ATOM 5617 N N . SER B 1 133 ? 7.625 4.027 3.977 1 51.75 133 SER B N 1
ATOM 5618 C CA . SER B 1 133 ? 7.91 3.352 2.717 1 51.75 133 SER B CA 1
ATOM 5619 C C . SER B 1 133 ? 8.766 4.223 1.803 1 51.75 133 SER B C 1
ATOM 5621 O O . SER B 1 133 ? 8.625 5.449 1.795 1 51.75 133 SER B O 1
ATOM 5623 N N . ALA B 1 134 ? 9.836 3.891 1.281 1 55.53 134 ALA B N 1
ATOM 5624 C CA . ALA B 1 134 ? 10.672 4.535 0.275 1 55.53 134 ALA B CA 1
ATOM 5625 C C . ALA B 1 134 ? 11.594 5.574 0.911 1 55.53 134 ALA B C 1
ATOM 5627 O O . ALA B 1 134 ? 11.695 6.703 0.419 1 55.53 134 ALA B O 1
ATOM 5628 N N . THR B 1 135 ? 12.016 5.32 2.109 1 52.72 135 THR B N 1
ATOM 5629 C CA . THR B 1 135 ? 12.914 6.273 2.752 1 52.72 135 THR B CA 1
ATOM 5630 C C . THR B 1 135 ? 14.297 6.242 2.098 1 52.72 135 THR B C 1
ATOM 5632 O O . THR B 1 135 ? 14.812 5.172 1.783 1 52.72 135 THR B O 1
ATOM 5635 N N . PHE B 1 136 ? 14.648 7.465 1.693 1 58.12 136 PHE B N 1
ATOM 5636 C CA . PHE B 1 136 ? 15.961 7.695 1.095 1 58.12 136 PHE B CA 1
ATOM 5637 C C . PHE B 1 136 ? 16.953 8.18 2.141 1 58.12 136 PHE B C 1
ATOM 5639 O O . PHE B 1 136 ? 18.094 8.508 1.812 1 58.12 136 PHE B O 1
ATOM 5646 N N . ALA B 1 137 ? 16.406 8.172 3.426 1 55.91 137 ALA B N 1
ATOM 5647 C CA . ALA B 1 137 ? 17.234 8.742 4.48 1 55.91 137 ALA B CA 1
ATOM 5648 C C . ALA B 1 137 ? 18.469 7.879 4.746 1 55.91 137 ALA B C 1
ATOM 5650 O O . ALA B 1 137 ? 18.406 6.652 4.629 1 55.91 137 ALA B O 1
ATOM 5651 N N . PRO B 1 138 ? 19.516 8.602 4.906 1 53.81 138 PRO B N 1
ATOM 5652 C CA . PRO B 1 138 ? 20.703 7.859 5.32 1 53.81 138 PRO B CA 1
ATOM 5653 C C . PRO B 1 138 ? 20.453 6.957 6.523 1 53.81 138 PRO B C 1
ATOM 5655 O O . PRO B 1 138 ? 19.656 7.289 7.395 1 53.81 138 PRO B O 1
ATOM 5658 N N . GLN B 1 139 ? 20.953 5.773 6.477 1 51.56 139 GLN B N 1
ATOM 5659 C CA . GLN B 1 139 ? 20.781 4.758 7.512 1 51.56 139 GLN B CA 1
ATOM 5660 C C . GLN B 1 139 ? 21.078 5.332 8.898 1 51.56 139 GLN B C 1
ATOM 5662 O O . GLN B 1 139 ? 20.438 4.949 9.875 1 51.56 139 GLN B O 1
ATOM 5667 N N . SER B 1 140 ? 22 6.242 8.938 1 48.88 140 SER B N 1
ATOM 5668 C CA . SER B 1 140 ? 22.406 6.812 10.219 1 48.88 140 SER B CA 1
ATOM 5669 C C . SER B 1 140 ? 21.234 7.527 10.898 1 48.88 140 SER B C 1
ATOM 5671 O O . SER B 1 140 ? 21.109 7.496 12.117 1 48.88 140 SER B O 1
ATOM 5673 N N . GLN B 1 141 ? 20.484 8.156 10.195 1 54.72 141 GLN B N 1
ATOM 5674 C CA . GLN B 1 141 ? 19.344 8.875 10.742 1 54.72 141 GLN B CA 1
ATOM 5675 C C . GLN B 1 141 ? 18.25 7.914 11.195 1 54.72 141 GLN B C 1
ATOM 5677 O O . GLN B 1 141 ? 17.594 8.148 12.203 1 54.72 141 GLN B O 1
ATOM 5682 N N . LEU B 1 142 ? 18.234 6.82 10.484 1 55.56 142 LEU B N 1
ATOM 5683 C CA . LEU B 1 142 ? 17.203 5.836 10.766 1 55.56 142 LEU B CA 1
ATOM 5684 C C . LEU B 1 142 ? 17.5 5.074 12.055 1 55.56 142 LEU B C 1
ATOM 5686 O O . LEU B 1 142 ? 16.594 4.594 12.727 1 55.56 142 LEU B O 1
ATOM 5690 N N . LEU B 1 143 ? 18.703 5.227 12.414 1 53.03 143 LEU B N 1
ATOM 5691 C CA . LEU B 1 143 ? 19.141 4.395 13.523 1 53.03 143 LEU B CA 1
ATOM 5692 C C . LEU B 1 143 ? 19.188 5.199 14.82 1 53.03 143 LEU B C 1
ATOM 5694 O O . LEU B 1 143 ? 19.484 4.652 15.883 1 53.03 143 LEU B O 1
ATOM 5698 N N . SER B 1 144 ? 18.859 6.418 14.766 1 62.25 144 SER B N 1
ATOM 5699 C CA . SER B 1 144 ? 18.938 7.164 16.016 1 62.25 144 SER B CA 1
ATOM 5700 C C . SER B 1 144 ? 17.859 6.723 17 1 62.25 144 SER B C 1
ATOM 5702 O O . SER B 1 144 ? 16.719 6.473 16.594 1 62.25 144 SER B O 1
ATOM 5704 N N . PRO B 1 145 ? 18.328 6.508 18.172 1 62.56 145 PRO B N 1
ATOM 5705 C CA . PRO B 1 145 ? 17.359 6.008 19.156 1 62.56 145 PRO B CA 1
ATOM 5706 C C . PRO B 1 145 ? 16.203 6.977 19.375 1 62.56 145 PRO B C 1
ATOM 5708 O O . PRO B 1 145 ? 16.375 8.195 19.297 1 62.56 145 PRO B O 1
ATOM 5711 N N . SER B 1 146 ? 15.094 6.352 19.594 1 69.19 146 SER B N 1
ATOM 5712 C CA . SER B 1 146 ? 13.938 7.152 19.984 1 69.19 146 SER B CA 1
ATOM 5713 C C . SER B 1 146 ? 14.109 7.707 21.406 1 69.19 146 SER B C 1
ATOM 5715 O O . SER B 1 146 ? 14.828 7.133 22.219 1 69.19 146 SER B O 1
ATOM 5717 N N . GLY B 1 147 ? 13.617 8.93 21.562 1 79.12 147 GLY B N 1
ATOM 5718 C CA . GLY B 1 147 ? 13.586 9.508 22.891 1 79.12 147 GLY B CA 1
ATOM 5719 C C . GLY B 1 147 ? 12.602 8.828 23.812 1 79.12 147 GLY B C 1
ATOM 5720 O O . GLY B 1 147 ? 11.914 7.883 23.406 1 79.12 147 GLY B O 1
ATOM 5721 N N . LYS B 1 148 ? 12.617 9.234 25.062 1 86.25 148 LYS B N 1
ATOM 5722 C CA . LYS B 1 148 ? 11.68 8.711 26.047 1 86.25 148 LYS B CA 1
ATOM 5723 C C . LYS B 1 148 ? 10.344 9.445 25.984 1 86.25 148 LYS B C 1
ATOM 5725 O O . LYS B 1 148 ? 10.312 10.672 25.828 1 86.25 148 LYS B O 1
ATOM 5730 N N . VAL B 1 149 ? 9.266 8.695 25.938 1 91.19 149 VAL B N 1
ATOM 5731 C CA . VAL B 1 149 ? 7.941 9.305 25.938 1 91.19 149 VAL B CA 1
ATOM 5732 C C . VAL B 1 149 ? 7.047 8.602 26.953 1 91.19 149 VAL B C 1
ATOM 5734 O O . VAL B 1 149 ? 7.074 7.375 27.078 1 91.19 149 VAL B O 1
ATOM 5737 N N . GLU B 1 150 ? 6.359 9.375 27.734 1 92.88 150 GLU B N 1
ATOM 5738 C CA . GLU B 1 150 ? 5.359 8.875 28.672 1 92.88 150 GLU B CA 1
ATOM 5739 C C . GLU B 1 150 ? 3.996 9.508 28.422 1 92.88 150 GLU B C 1
ATOM 5741 O O . GLU B 1 150 ? 3.873 10.734 28.359 1 92.88 150 GLU B O 1
ATOM 5746 N N . VAL B 1 151 ? 3.049 8.672 28.234 1 93.81 151 VAL B N 1
ATOM 5747 C CA . VAL B 1 151 ? 1.674 9.133 28.062 1 93.81 151 VAL B CA 1
ATOM 5748 C C . VAL B 1 151 ? 0.825 8.68 29.25 1 93.81 151 VAL B C 1
ATOM 5750 O O . VAL B 1 151 ? 0.634 7.477 29.453 1 93.81 151 VAL B O 1
ATOM 5753 N N . GLU B 1 152 ? 0.323 9.664 30 1 94.69 152 GLU B N 1
ATOM 5754 C CA . GLU B 1 152 ? -0.401 9.344 31.219 1 94.69 152 GLU B CA 1
ATOM 5755 C C . GLU B 1 152 ? -1.845 9.836 31.156 1 94.69 152 GLU B C 1
ATOM 5757 O O . GLU B 1 152 ? -2.098 10.984 30.797 1 94.69 152 GLU B O 1
ATOM 5762 N N . GLN B 1 153 ? -2.717 8.938 31.531 1 93.44 153 GLN B N 1
ATOM 5763 C CA . GLN B 1 153 ? -4.137 9.266 31.625 1 93.44 153 GLN B CA 1
ATOM 5764 C C . GLN B 1 153 ? -4.559 9.492 33.062 1 93.44 153 GLN B C 1
ATOM 5766 O O . GLN B 1 153 ? -4.012 8.867 33.969 1 93.44 153 GLN B O 1
ATOM 5771 N N . GLY B 1 154 ? -5.465 10.391 33.219 1 94.75 154 GLY B N 1
ATOM 5772 C CA . GLY B 1 154 ? -5.973 10.688 34.562 1 94.75 154 GLY B CA 1
ATOM 5773 C C . GLY B 1 154 ? -5.082 11.641 35.344 1 94.75 154 GLY B C 1
ATOM 5774 O O . GLY B 1 154 ? -5.262 11.812 36.531 1 94.75 154 GLY B O 1
ATOM 5775 N N . VAL B 1 155 ? -4.102 12.227 34.781 1 96.25 155 VAL B N 1
ATOM 5776 C CA . VAL B 1 155 ? -3.18 13.172 35.375 1 96.25 155 VAL B CA 1
ATOM 5777 C C . VAL B 1 155 ? -3.379 14.562 34.781 1 96.25 155 VAL B C 1
ATOM 5779 O O . VAL B 1 155 ? -3.58 14.695 33.562 1 96.25 155 VAL B O 1
ATOM 5782 N N . PHE B 1 156 ? -3.436 15.594 35.594 1 96.25 156 PHE B N 1
ATOM 5783 C CA . PHE B 1 156 ? -3.633 16.938 35.062 1 96.25 156 PHE B CA 1
ATOM 5784 C C . PHE B 1 156 ? -2.891 17.969 35.906 1 96.25 156 PHE B C 1
ATOM 5786 O O . PHE B 1 156 ? -2.631 17.734 37.094 1 96.25 156 PHE B O 1
ATOM 5793 N N . PRO B 1 157 ? -2.498 19.078 35.281 1 97.69 157 PRO B N 1
ATOM 5794 C CA . PRO B 1 157 ? -1.836 20.156 36.031 1 97.69 157 PRO B CA 1
ATOM 5795 C C . PRO B 1 157 ? -2.824 21.078 36.75 1 97.69 157 PRO B C 1
ATOM 5797 O O . PRO B 1 157 ? -3.943 21.281 36.281 1 97.69 157 PRO B O 1
ATOM 5800 N N . THR B 1 158 ? -2.275 21.688 37.812 1 96.81 158 THR B N 1
ATOM 5801 C CA . THR B 1 158 ? -3.096 22.641 38.562 1 96.81 158 THR B CA 1
ATOM 5802 C C . THR B 1 158 ? -2.395 23.984 38.656 1 96.81 158 THR B C 1
ATOM 5804 O O . THR B 1 158 ? -3.031 25 38.969 1 96.81 158 THR B O 1
ATOM 5807 N N . GLU B 1 159 ? -1.073 23.922 38.469 1 96.56 159 GLU B N 1
ATOM 5808 C CA . GLU B 1 159 ? -0.282 25.141 38.531 1 96.56 159 GLU B CA 1
ATOM 5809 C C . GLU B 1 159 ? 0.835 25.141 37.5 1 96.56 159 GLU B C 1
ATOM 5811 O O . GLU B 1 159 ? 1.348 24.078 37.125 1 96.56 159 GLU B O 1
ATOM 5816 N N . MET B 1 160 ? 1.09 26.344 37.062 1 96.31 160 MET B N 1
ATOM 5817 C CA . MET B 1 160 ? 2.219 26.547 36.156 1 96.31 160 MET B CA 1
ATOM 5818 C C . MET B 1 160 ? 2.963 27.828 36.5 1 96.31 160 MET B C 1
ATOM 5820 O O . MET B 1 160 ? 2.344 28.875 36.719 1 96.31 160 MET B O 1
ATOM 5824 N N . LYS B 1 161 ? 4.309 27.656 36.594 1 95.31 161 LYS B N 1
ATOM 5825 C CA . LYS B 1 161 ? 5.148 28.828 36.812 1 95.31 161 LYS B CA 1
ATOM 5826 C C . LYS B 1 161 ? 6.281 28.891 35.781 1 95.31 161 LYS B C 1
ATOM 5828 O O . LYS B 1 161 ? 6.945 27.891 35.531 1 95.31 161 LYS B O 1
ATOM 5833 N N . LEU B 1 162 ? 6.391 30.016 35.219 1 94.38 162 LEU B N 1
ATOM 5834 C CA . LEU B 1 162 ? 7.512 30.297 34.312 1 94.38 162 LEU B CA 1
ATOM 5835 C C . LEU B 1 162 ? 8.547 31.188 35 1 94.38 162 LEU B C 1
ATOM 5837 O O . LEU B 1 162 ? 8.219 32.281 35.469 1 94.38 162 LEU B O 1
ATOM 5841 N N . SER B 1 163 ? 9.727 30.688 34.969 1 93.69 163 SER B N 1
ATOM 5842 C CA . SER B 1 163 ? 10.805 31.438 35.594 1 93.69 163 SER B CA 1
ATOM 5843 C C . SER B 1 163 ? 11.07 32.75 34.906 1 93.69 163 SER B C 1
ATOM 5845 O O . SER B 1 163 ? 10.906 32.875 33.688 1 93.69 163 SER B O 1
ATOM 5847 N N . ASP B 1 164 ? 11.5 33.719 35.688 1 90 164 ASP B N 1
ATOM 5848 C CA . ASP B 1 164 ? 11.891 35 35.125 1 90 164 ASP B CA 1
ATOM 5849 C C . ASP B 1 164 ? 13.25 34.906 34.438 1 90 164 ASP B C 1
ATOM 5851 O O . ASP B 1 164 ? 13.57 35.719 33.562 1 90 164 ASP B O 1
ATOM 5855 N N . ASN B 1 165 ? 13.984 33.875 34.938 1 88.88 165 ASN B N 1
ATOM 5856 C CA . ASN B 1 165 ? 15.281 33.625 34.312 1 88.88 165 ASN B CA 1
ATOM 5857 C C . ASN B 1 165 ? 15.195 32.531 33.25 1 88.88 165 ASN B C 1
ATOM 5859 O O . ASN B 1 165 ? 15.344 31.359 33.531 1 88.88 165 ASN B O 1
ATOM 5863 N N . LEU B 1 166 ? 15.234 33.031 32 1 83 166 LEU B N 1
ATOM 5864 C CA . LEU B 1 166 ? 15.016 32.094 30.891 1 83 166 LEU B CA 1
ATOM 5865 C C . LEU B 1 166 ? 16.312 31.375 30.531 1 83 166 LEU B C 1
ATOM 5867 O O . LEU B 1 166 ? 16.297 30.469 29.688 1 83 166 LEU B O 1
ATOM 5871 N N . SER B 1 167 ? 17.312 31.703 31.266 1 83.81 167 SER B N 1
ATOM 5872 C CA . SER B 1 167 ? 18.578 31 31.016 1 83.81 167 SER B CA 1
ATOM 5873 C C . SER B 1 167 ? 18.609 29.672 31.75 1 83.81 167 SER B C 1
ATOM 5875 O O . SER B 1 167 ? 19.469 28.828 31.469 1 83.81 167 SER B O 1
ATOM 5877 N N . GLU B 1 168 ? 17.609 29.531 32.594 1 87.62 168 GLU B N 1
ATOM 5878 C CA . GLU B 1 168 ? 17.484 28.219 33.219 1 87.62 168 GLU B CA 1
ATOM 5879 C C . GLU B 1 168 ? 17.188 27.125 32.188 1 87.62 168 GLU B C 1
ATOM 5881 O O . GLU B 1 168 ? 16.453 27.359 31.219 1 87.62 168 GLU B O 1
ATOM 5886 N N . GLU B 1 169 ? 17.75 26.062 32.5 1 91.38 169 GLU B N 1
ATOM 5887 C CA . GLU B 1 169 ? 17.578 24.953 31.578 1 91.38 169 GLU B CA 1
ATOM 5888 C C . GLU B 1 169 ? 16.109 24.547 31.484 1 91.38 169 GLU B C 1
ATOM 5890 O O . GLU B 1 169 ? 15.602 24.25 30.406 1 91.38 169 GLU B O 1
ATOM 5895 N N . TYR B 1 170 ? 15.531 24.516 32.656 1 96.38 170 TYR B N 1
ATOM 5896 C CA . TYR B 1 170 ? 14.117 24.156 32.75 1 96.38 170 TYR B CA 1
ATOM 5897 C C . TYR B 1 170 ? 13.32 25.281 33.406 1 96.38 170 TYR B C 1
ATOM 5899 O O . TYR B 1 170 ? 12.984 25.203 34.594 1 96.38 170 TYR B O 1
ATOM 5907 N N . PRO B 1 171 ? 12.875 26.188 32.625 1 95.94 171 PRO B N 1
ATOM 5908 C CA . PRO B 1 171 ? 12.273 27.391 33.219 1 95.94 171 PRO B CA 1
ATOM 5909 C C . PRO B 1 171 ? 10.805 27.172 33.594 1 95.94 171 PRO B C 1
ATOM 5911 O O . PRO B 1 171 ? 10.219 28.031 34.281 1 95.94 171 PRO B O 1
ATOM 5914 N N . LEU B 1 172 ? 10.227 26.078 33.219 1 97.12 172 LEU B N 1
ATOM 5915 C CA . LEU B 1 172 ? 8.82 25.828 33.531 1 97.12 172 LEU B CA 1
ATOM 5916 C C . LEU B 1 172 ? 8.695 24.828 34.688 1 97.12 172 LEU B C 1
ATOM 5918 O O . LEU B 1 172 ? 9.391 23.812 34.719 1 97.12 172 LEU B O 1
ATOM 5922 N N . THR B 1 173 ? 7.844 25.172 35.625 1 97.31 173 THR B N 1
ATOM 5923 C CA . THR B 1 173 ? 7.5 24.266 36.688 1 97.31 173 THR B CA 1
ATOM 5924 C C . THR B 1 173 ? 5.992 24.047 36.781 1 97.31 173 THR B C 1
ATOM 5926 O O . THR B 1 173 ? 5.219 25 36.812 1 97.31 173 THR B O 1
ATOM 5929 N N . LEU B 1 174 ? 5.605 22.781 36.75 1 97.5 174 LEU B N 1
ATOM 5930 C CA . LEU B 1 174 ? 4.191 22.422 36.844 1 97.5 174 LEU B CA 1
ATOM 5931 C C . LEU B 1 174 ? 3.918 21.547 38.031 1 97.5 174 LEU B C 1
ATOM 5933 O O . LEU B 1 174 ? 4.758 20.719 38.406 1 97.5 174 LEU B O 1
ATOM 5937 N N . ARG B 1 175 ? 2.764 21.734 38.625 1 97.75 175 ARG B N 1
ATOM 5938 C CA . ARG B 1 175 ? 2.258 20.812 39.656 1 97.75 175 ARG B CA 1
ATOM 5939 C C . ARG B 1 175 ? 1.174 19.906 39.094 1 97.75 175 ARG B C 1
ATOM 5941 O O . ARG B 1 175 ? 0.167 20.391 38.562 1 97.75 175 ARG B O 1
ATOM 5948 N N . LEU B 1 176 ? 1.384 18.609 39.25 1 97.5 176 LEU B N 1
ATOM 5949 C CA . LEU B 1 176 ? 0.464 17.609 38.688 1 97.5 176 LEU B CA 1
ATOM 5950 C C . LEU B 1 176 ? -0.324 16.922 39.781 1 97.5 176 LEU B C 1
ATOM 5952 O O . LEU B 1 176 ? 0.17 16.781 40.906 1 97.5 176 LEU B O 1
ATOM 5956 N N . VAL B 1 177 ? -1.503 16.547 39.469 1 97.06 177 VAL B N 1
ATOM 5957 C CA . VAL B 1 177 ? -2.324 15.719 40.344 1 97.06 177 VAL B CA 1
ATOM 5958 C C . VAL B 1 177 ? -2.586 14.367 39.656 1 97.06 177 VAL B C 1
ATOM 5960 O O . VAL B 1 177 ? -3.018 14.312 38.531 1 97.06 177 VAL B O 1
ATOM 5963 N N . HIS B 1 178 ? -2.303 13.312 40.375 1 95.69 178 HIS B N 1
ATOM 5964 C CA . HIS B 1 178 ? -2.521 11.953 39.906 1 95.69 178 HIS B CA 1
ATOM 5965 C C . HIS B 1 178 ? -3.893 11.438 40.312 1 95.69 178 HIS B C 1
ATOM 5967 O O . HIS B 1 178 ? -4.551 12.031 41.188 1 95.69 178 HIS B O 1
ATOM 5973 N N . PRO B 1 179 ? -4.285 10.344 39.625 1 92.88 179 PRO B N 1
ATOM 5974 C CA . PRO B 1 179 ? -5.59 9.789 40 1 92.88 179 PRO B CA 1
ATOM 5975 C C . PRO B 1 179 ? -5.676 9.422 41.469 1 92.88 179 PRO B C 1
ATOM 5977 O O . PRO B 1 179 ? -6.754 9.492 42.062 1 92.88 179 PRO B O 1
ATOM 5980 N N . SER B 1 180 ? -4.578 9.141 42.125 1 92.5 180 SER B N 1
ATOM 5981 C CA . SER B 1 180 ? -4.52 8.773 43.531 1 92.5 180 SER B CA 1
ATOM 5982 C C . SER B 1 180 ? -4.703 10 44.438 1 92.5 180 SER B C 1
ATOM 5984 O O . SER B 1 180 ? -4.941 9.859 45.625 1 92.5 180 SER B O 1
ATOM 5986 N N . GLY B 1 181 ? -4.562 11.148 43.844 1 92.31 181 GLY B N 1
ATOM 5987 C CA . GLY B 1 181 ? -4.594 12.375 44.625 1 92.31 181 GLY B CA 1
ATOM 5988 C C . GLY B 1 181 ? -3.211 12.914 44.938 1 92.31 181 GLY B C 1
ATOM 5989 O O . GLY B 1 181 ? -3.07 14.062 45.375 1 92.31 181 GLY B O 1
ATOM 5990 N N . GLU B 1 182 ? -2.26 12.078 44.719 1 94.94 182 GLU B N 1
ATOM 5991 C CA . GLU B 1 182 ? -0.884 12.508 44.969 1 94.94 182 GLU B CA 1
ATOM 5992 C C . GLU B 1 182 ? -0.483 13.625 44 1 94.94 182 GLU B C 1
ATOM 5994 O O . GLU B 1 182 ? -0.917 13.648 42.844 1 94.94 182 GLU B O 1
ATOM 5999 N N . THR B 1 183 ? 0.342 14.5 44.531 1 95.19 183 THR B N 1
ATOM 6000 C CA . THR B 1 183 ? 0.814 15.617 43.719 1 95.19 183 THR B CA 1
ATOM 6001 C C . THR B 1 183 ? 2.287 15.438 43.344 1 95.19 183 THR B C 1
ATOM 6003 O O . THR B 1 183 ? 3.037 14.797 44.094 1 95.19 183 THR B O 1
ATOM 6006 N N . GLU B 1 184 ? 2.646 15.945 42.188 1 95.81 184 GLU B N 1
ATOM 6007 C CA . GLU B 1 184 ? 4.008 15.867 41.656 1 95.81 184 GLU B CA 1
ATOM 6008 C C . GLU B 1 184 ? 4.426 17.172 41 1 95.81 184 GLU B C 1
ATOM 6010 O O . GLU B 1 184 ? 3.59 17.875 40.438 1 95.81 184 GLU B O 1
ATOM 6015 N N . THR B 1 185 ? 5.723 17.516 41.219 1 96.5 185 THR B N 1
ATOM 6016 C CA . THR B 1 185 ? 6.27 18.672 40.5 1 96.5 185 THR B CA 1
ATOM 6017 C C . THR B 1 185 ? 7.133 18.219 39.312 1 96.5 185 THR B C 1
ATOM 6019 O O . THR B 1 185 ? 7.988 17.344 39.469 1 96.5 185 THR B O 1
ATOM 6022 N N . VAL B 1 186 ? 6.91 18.828 38.219 1 96.94 186 VAL B N 1
ATOM 6023 C CA . VAL B 1 186 ? 7.676 18.531 37 1 96.94 186 VAL B CA 1
ATOM 6024 C C . VAL B 1 186 ? 8.234 19.812 36.406 1 96.94 186 VAL B C 1
ATOM 6026 O O . VAL B 1 186 ? 7.59 20.859 36.469 1 96.94 186 VAL B O 1
ATOM 6029 N N . GLN B 1 187 ? 9.461 19.75 35.906 1 97.62 187 GLN B N 1
ATOM 6030 C CA . GLN B 1 187 ? 10.078 20.875 35.219 1 97.62 187 GLN B CA 1
ATOM 6031 C C . GLN B 1 187 ? 10.25 20.578 33.719 1 97.62 187 GLN B C 1
ATOM 6033 O O . GLN B 1 187 ? 10.508 19.422 33.344 1 97.62 187 GLN B O 1
ATOM 6038 N N . ALA B 1 188 ? 10.062 21.594 32.969 1 97.69 188 ALA B N 1
ATOM 6039 C CA . ALA B 1 188 ? 10.141 21.391 31.516 1 97.69 188 ALA B CA 1
ATOM 6040 C C . ALA B 1 188 ? 10.789 22.594 30.828 1 97.69 188 ALA B C 1
ATOM 6042 O O . ALA B 1 188 ? 10.828 23.703 31.406 1 97.69 188 ALA B O 1
ATOM 6043 N N . LYS B 1 189 ? 11.398 22.359 29.703 1 97.69 189 LYS B N 1
ATOM 6044 C CA . LYS B 1 189 ? 11.922 23.453 28.891 1 97.69 189 LYS B CA 1
ATOM 6045 C C . LYS B 1 189 ? 10.797 24.156 28.125 1 97.69 189 LYS B C 1
ATOM 6047 O O . LYS B 1 189 ? 10.797 25.375 28 1 97.69 189 LYS B O 1
ATOM 6052 N N . TYR B 1 190 ? 9.906 23.422 27.578 1 98.19 190 TYR B N 1
ATOM 6053 C CA . TYR B 1 190 ? 8.75 23.938 26.844 1 98.19 190 TYR B CA 1
ATOM 6054 C C . TYR B 1 190 ? 7.473 23.219 27.266 1 98.19 190 TYR B C 1
ATOM 6056 O O . TYR B 1 190 ? 7.512 22.078 27.75 1 98.19 190 TYR B O 1
ATOM 6064 N N . LEU B 1 191 ? 6.359 23.938 27.125 1 98.5 191 LEU B N 1
ATOM 6065 C CA . LEU B 1 191 ? 5.035 23.406 27.422 1 98.5 191 LEU B CA 1
ATOM 6066 C C . LEU B 1 191 ? 4.102 23.531 26.234 1 98.5 191 LEU B C 1
ATOM 6068 O O . LEU B 1 191 ? 4.023 24.609 25.609 1 98.5 191 LEU B O 1
ATOM 6072 N N . LEU B 1 192 ? 3.424 22.453 25.859 1 98.81 192 LEU B N 1
ATOM 6073 C CA . LEU B 1 192 ? 2.426 22.469 24.797 1 98.81 192 LEU B CA 1
ATOM 6074 C C . LEU B 1 192 ? 1.031 22.203 25.359 1 98.81 192 LEU B C 1
ATOM 6076 O O . LEU B 1 192 ? 0.78 21.125 25.922 1 98.81 192 LEU B O 1
ATOM 6080 N N . GLY B 1 193 ? 0.17 23.219 25.219 1 98.62 193 GLY B N 1
ATOM 6081 C CA . GLY B 1 193 ? -1.229 23.047 25.578 1 98.62 193 GLY B CA 1
ATOM 6082 C C . GLY B 1 193 ? -2.068 22.469 24.453 1 98.62 193 GLY B C 1
ATOM 6083 O O . GLY B 1 193 ? -2.527 23.203 23.578 1 98.62 193 GLY B O 1
ATOM 6084 N N . CYS B 1 194 ? -2.352 21.203 24.516 1 97.94 194 CYS B N 1
ATOM 6085 C CA . CYS B 1 194 ? -3.191 20.469 23.578 1 97.94 194 CYS B CA 1
ATOM 6086 C C . CYS B 1 194 ? -4.449 19.953 24.266 1 97.94 194 CYS B C 1
ATOM 6088 O O . CYS B 1 194 ? -4.855 18.812 24.047 1 97.94 194 CYS B O 1
ATOM 6090 N N . ASP B 1 195 ? -4.996 20.734 25.078 1 96.31 195 ASP B N 1
ATOM 6091 C CA . ASP B 1 195 ? -5.988 20.266 26.031 1 96.31 195 ASP B CA 1
ATOM 6092 C C . ASP B 1 195 ? -7.395 20.703 25.641 1 96.31 195 ASP B C 1
ATOM 6094 O O . ASP B 1 195 ? -8.266 20.859 26.484 1 96.31 195 ASP B O 1
ATOM 6098 N N . GLY B 1 196 ? -7.641 21.016 24.438 1 91.38 196 GLY B N 1
ATOM 6099 C CA . GLY B 1 196 ? -8.969 21.094 23.844 1 91.38 196 GLY B CA 1
ATOM 6100 C C . GLY B 1 196 ? -9.625 22.453 24.031 1 91.38 196 GLY B C 1
ATOM 6101 O O . GLY B 1 196 ? -8.953 23.422 24.359 1 91.38 196 GLY B O 1
ATOM 6102 N N . ALA B 1 197 ? -10.945 22.484 23.781 1 86.31 197 ALA B N 1
ATOM 6103 C CA . ALA B 1 197 ? -11.734 23.719 23.703 1 86.31 197 ALA B CA 1
ATOM 6104 C C . ALA B 1 197 ? -11.773 24.422 25.062 1 86.31 197 ALA B C 1
ATOM 6106 O O . ALA B 1 197 ? -11.883 25.656 25.125 1 86.31 197 ALA B O 1
ATOM 6107 N N . HIS B 1 198 ? -11.656 23.672 26.109 1 90.56 198 HIS B N 1
ATOM 6108 C CA . HIS B 1 198 ? -11.625 24.234 27.469 1 90.56 198 HIS B CA 1
ATOM 6109 C C . HIS B 1 198 ? -10.219 24.188 28.047 1 90.56 198 HIS B C 1
ATOM 6111 O O . HIS B 1 198 ? -10.039 23.812 29.203 1 90.56 198 HIS B O 1
ATOM 6117 N N . SER B 1 199 ? -9.383 24.578 27.344 1 95.88 199 SER B N 1
ATOM 6118 C CA . SER B 1 199 ? -7.953 24.469 27.625 1 95.88 199 SER B CA 1
ATOM 6119 C C . SER B 1 199 ? -7.582 25.156 28.938 1 95.88 199 SER B C 1
ATOM 6121 O O . SER B 1 199 ? -7.785 26.359 29.078 1 95.88 199 SER B O 1
ATOM 6123 N N . TRP B 1 200 ? -6.996 24.406 29.812 1 97.06 200 TRP B N 1
ATOM 6124 C CA . TRP B 1 200 ? -6.387 24.922 31.031 1 97.06 200 TRP B CA 1
ATOM 6125 C C . TRP B 1 200 ? -5.168 25.781 30.719 1 97.06 200 TRP B C 1
ATOM 6127 O O . TRP B 1 200 ? -4.992 26.859 31.297 1 97.06 200 TRP B O 1
ATOM 6137 N N . THR B 1 201 ? -4.379 25.375 29.844 1 97.94 201 THR B N 1
ATOM 6138 C CA . THR B 1 201 ? -3.168 26.078 29.453 1 97.94 201 THR B CA 1
ATOM 6139 C C . THR B 1 201 ? -3.504 27.469 28.906 1 97.94 201 THR B C 1
ATOM 6141 O O . THR B 1 201 ? -2.875 28.453 29.297 1 97.94 201 THR B O 1
ATOM 6144 N N . ARG B 1 202 ? -4.445 27.516 28.016 1 96.88 202 ARG B N 1
ATOM 6145 C CA . ARG B 1 202 ? -4.867 28.797 27.469 1 96.88 202 ARG B CA 1
ATOM 6146 C C . ARG B 1 202 ? -5.309 29.75 28.562 1 96.88 202 ARG B C 1
ATOM 6148 O O . ARG B 1 202 ? -4.965 30.938 28.531 1 96.88 202 ARG B O 1
ATOM 6155 N N . THR B 1 203 ? -6.008 29.234 29.484 1 96.25 203 THR B N 1
ATOM 6156 C CA . THR B 1 203 ? -6.492 30.031 30.609 1 96.25 203 THR B CA 1
ATOM 6157 C C . THR B 1 203 ? -5.328 30.547 31.453 1 96.25 203 THR B C 1
ATOM 6159 O O . THR B 1 203 ? -5.324 31.703 31.859 1 96.25 203 THR B O 1
ATOM 6162 N N . GLN B 1 204 ? -4.375 29.703 31.703 1 95.62 204 GLN B N 1
ATOM 6163 C CA . GLN B 1 204 ? -3.199 30.109 32.469 1 95.62 204 GLN B CA 1
ATOM 6164 C C . GLN B 1 204 ? -2.449 31.234 31.766 1 95.62 204 GLN B C 1
ATOM 6166 O O . GLN B 1 204 ? -1.832 32.094 32.438 1 95.62 204 GLN B O 1
ATOM 6171 N N . LEU B 1 205 ? -2.537 31.281 30.484 1 95.38 205 LEU B N 1
ATOM 6172 C CA . LEU B 1 205 ? -1.821 32.281 29.703 1 95.38 205 LEU B CA 1
ATOM 6173 C C . LEU B 1 205 ? -2.648 33.562 29.562 1 95.38 205 LEU B C 1
ATOM 6175 O O . LEU B 1 205 ? -2.15 34.562 29.062 1 95.38 205 LEU B O 1
ATOM 6179 N N . GLY B 1 206 ? -3.875 33.469 29.906 1 94.69 206 GLY B N 1
ATOM 6180 C CA . GLY B 1 206 ? -4.762 34.625 29.75 1 94.69 206 GLY B CA 1
ATOM 6181 C C . GLY B 1 206 ? -5.121 34.906 28.312 1 94.69 206 GLY B C 1
ATOM 6182 O O . GLY B 1 206 ? -5.281 36.062 27.922 1 94.69 206 GLY B O 1
ATOM 6183 N N . ILE B 1 207 ? -5.176 33.875 27.516 1 94.81 207 ILE B N 1
ATOM 6184 C CA . ILE B 1 207 ? -5.496 34.031 26.109 1 94.81 207 ILE B CA 1
ATOM 6185 C C . ILE B 1 207 ? -7.008 33.906 25.906 1 94.81 207 ILE B C 1
ATOM 6187 O O . ILE B 1 207 ? -7.625 32.938 26.328 1 94.81 207 ILE B O 1
ATOM 6191 N N . ASP B 1 208 ? -7.605 34.844 25.188 1 92.19 208 ASP B N 1
ATOM 6192 C CA . ASP B 1 208 ? -9.047 34.875 24.938 1 92.19 208 ASP B CA 1
ATOM 6193 C C . ASP B 1 208 ? -9.406 34.125 23.656 1 92.19 208 ASP B C 1
ATOM 6195 O O . ASP B 1 208 ? -8.594 34.062 22.734 1 92.19 208 ASP B O 1
ATOM 6199 N N . MET B 1 209 ? -10.641 33.594 23.734 1 89.38 209 MET B N 1
ATOM 6200 C CA . MET B 1 209 ? -11.234 33.031 22.516 1 89.38 209 MET B CA 1
ATOM 6201 C C . MET B 1 209 ? -12.195 34.031 21.891 1 89.38 209 MET B C 1
ATOM 6203 O O . MET B 1 209 ? -13.086 34.562 22.562 1 89.38 209 MET B O 1
ATOM 6207 N N . VAL B 1 210 ? -11.922 34.25 20.625 1 85 210 VAL B N 1
ATOM 6208 C CA . VAL B 1 210 ? -12.766 35.188 19.891 1 85 210 VAL B CA 1
ATOM 6209 C C . VAL B 1 210 ? -13.578 34.469 18.828 1 85 210 VAL B C 1
ATOM 6211 O O . VAL B 1 210 ? -13.055 33.562 18.156 1 85 210 VAL B O 1
ATOM 6214 N N . GLY B 1 211 ? -14.828 34.75 18.766 1 78.5 211 GLY B N 1
ATOM 6215 C CA . GLY B 1 211 ? -15.625 34.156 17.703 1 78.5 211 GLY B CA 1
ATOM 6216 C C . GLY B 1 211 ? -17.109 34.156 18 1 78.5 211 GLY B C 1
ATOM 6217 O O . GLY B 1 211 ? -17.562 34.812 18.938 1 78.5 211 GLY B O 1
ATOM 6218 N N . GLU B 1 212 ? -17.844 33.625 16.984 1 70.25 212 GLU B N 1
ATOM 6219 C CA . GLU B 1 212 ? -19.312 33.625 17.062 1 70.25 212 GLU B CA 1
ATOM 6220 C C . GLU B 1 212 ? -19.859 32.25 17.344 1 70.25 212 GLU B C 1
ATOM 6222 O O . GLU B 1 212 ? -19.234 31.234 16.984 1 70.25 212 GLU B O 1
ATOM 6227 N N . THR B 1 213 ? -20.766 32.219 18.266 1 65.06 213 THR B N 1
ATOM 6228 C CA . THR B 1 213 ? -21.516 30.984 18.484 1 65.06 213 THR B CA 1
ATOM 6229 C C . THR B 1 213 ? -22.797 30.969 17.656 1 65.06 213 THR B C 1
ATOM 6231 O O . THR B 1 213 ? -23.484 31.984 17.547 1 65.06 213 THR B O 1
ATOM 6234 N N . SER B 1 214 ? -22.781 29.922 16.797 1 64.62 214 SER B N 1
ATOM 6235 C CA . SER B 1 214 ? -24.047 29.766 16.094 1 64.62 214 SER B CA 1
ATOM 6236 C C . SER B 1 214 ? -25.094 29.141 17 1 64.62 214 SER B C 1
ATOM 6238 O O . SER B 1 214 ? -24.766 28.453 17.969 1 64.62 214 SER B O 1
ATOM 6240 N N . ASP B 1 215 ? -26.375 29.547 16.766 1 65.62 215 ASP B N 1
ATOM 6241 C CA . ASP B 1 215 ? -27.484 29 17.516 1 65.62 215 ASP B CA 1
ATOM 6242 C C . ASP B 1 215 ? -28.016 27.719 16.859 1 65.62 215 ASP B C 1
ATOM 6244 O O . ASP B 1 215 ? -29.062 27.203 17.25 1 65.62 215 ASP B O 1
ATOM 6248 N N . GLN B 1 216 ? -27.25 27.203 16 1 73.69 216 GLN B N 1
ATOM 6249 C CA . GLN B 1 216 ? -27.75 26 15.344 1 73.69 216 GLN B CA 1
ATOM 6250 C C . GLN B 1 216 ? -27.422 24.75 16.156 1 73.69 216 GLN B C 1
ATOM 6252 O O . GLN B 1 216 ? -26.281 24.531 16.531 1 73.69 216 GLN B O 1
ATOM 6257 N N . VAL B 1 217 ? -28.562 24 16.359 1 79.94 217 VAL B N 1
ATOM 6258 C CA . VAL B 1 217 ? -28.438 22.75 17.125 1 79.94 217 VAL B CA 1
ATOM 6259 C C . VAL B 1 217 ? -28.562 21.562 16.172 1 79.94 217 VAL B C 1
ATOM 6261 O O . VAL B 1 217 ? -29.422 21.547 15.297 1 79.94 217 VAL B O 1
ATOM 6264 N N . TRP B 1 218 ? -27.719 20.594 16.375 1 84.25 218 TRP B N 1
ATOM 6265 C CA . TRP B 1 218 ? -27.719 19.406 15.531 1 84.25 218 TRP B CA 1
ATOM 6266 C C . TRP B 1 218 ? -27.734 18.125 16.375 1 84.25 218 TRP B C 1
ATOM 6268 O O . TRP B 1 218 ? -27.047 18.047 17.406 1 84.25 218 TRP B O 1
ATOM 6278 N N . GLY B 1 219 ? -28.594 17.219 15.953 1 86.19 219 GLY B N 1
ATOM 6279 C CA . GLY B 1 219 ? -28.547 15.867 16.5 1 86.19 219 GLY B CA 1
ATOM 6280 C C . GLY B 1 219 ? -27.688 14.922 15.68 1 86.19 219 GLY B C 1
ATOM 6281 O O . GLY B 1 219 ? -27.688 14.992 14.445 1 86.19 219 GLY B O 1
ATOM 6282 N N . VAL B 1 220 ? -26.938 14.047 16.391 1 87.88 220 VAL B N 1
ATOM 6283 C CA . VAL B 1 220 ? -26.062 13.109 15.711 1 87.88 220 VAL B CA 1
ATOM 6284 C C . VAL B 1 220 ? -26.328 11.688 16.219 1 87.88 220 VAL B C 1
ATOM 6286 O O . VAL B 1 220 ? -26.547 11.484 17.406 1 87.88 220 VAL B O 1
ATOM 6289 N N . ILE B 1 221 ? -26.359 10.711 15.32 1 90.69 221 ILE B N 1
ATOM 6290 C CA . ILE B 1 221 ? -26.531 9.305 15.695 1 90.69 221 ILE B CA 1
ATOM 6291 C C . ILE B 1 221 ? -25.609 8.43 14.852 1 90.69 221 ILE B C 1
ATOM 6293 O O . ILE B 1 221 ? -25.516 8.602 13.633 1 90.69 221 ILE B O 1
ATOM 6297 N N . ASP B 1 222 ? -24.828 7.555 15.492 1 89.69 222 ASP B N 1
ATOM 6298 C CA . ASP B 1 222 ? -24.078 6.469 14.867 1 89.69 222 ASP B CA 1
ATOM 6299 C C . ASP B 1 222 ? -24.812 5.141 15 1 89.69 222 ASP B C 1
ATOM 6301 O O . ASP B 1 222 ? -25.156 4.715 16.109 1 89.69 222 ASP B O 1
ATOM 6305 N N . ALA B 1 223 ? -25.078 4.477 13.82 1 92.5 223 ALA B N 1
ATOM 6306 C CA . ALA B 1 223 ? -25.906 3.275 13.914 1 92.5 223 ALA B CA 1
ATOM 6307 C C . ALA B 1 223 ? -25.594 2.316 12.766 1 92.5 223 ALA B C 1
ATOM 6309 O O . ALA B 1 223 ? -25.016 2.711 11.758 1 92.5 223 ALA B O 1
ATOM 6310 N N . TYR B 1 224 ? -25.859 1.058 13.039 1 91.94 224 TYR B N 1
ATOM 6311 C CA . TYR B 1 224 ? -26 0.058 11.984 1 91.94 224 TYR B CA 1
ATOM 6312 C C . TYR B 1 224 ? -27.438 -0.004 11.469 1 91.94 224 TYR B C 1
ATOM 6314 O O . TYR B 1 224 ? -28.375 -0.192 12.25 1 91.94 224 TYR B O 1
ATOM 6322 N N . ILE B 1 225 ? -27.562 0.196 10.125 1 93.38 225 ILE B N 1
ATOM 6323 C CA . ILE B 1 225 ? -28.938 0.343 9.641 1 93.38 225 ILE B CA 1
ATOM 6324 C C . ILE B 1 225 ? -29.172 -0.6 8.461 1 93.38 225 ILE B C 1
ATOM 6326 O O . ILE B 1 225 ? -28.219 -1.077 7.844 1 93.38 225 ILE B O 1
ATOM 6330 N N . ASP B 1 226 ? -30.422 -0.921 8.227 1 91.62 226 ASP B N 1
ATOM 6331 C CA . ASP B 1 226 ? -30.922 -1.489 6.98 1 91.62 226 ASP B CA 1
ATOM 6332 C C . ASP B 1 226 ? -31.672 -0.444 6.168 1 91.62 226 ASP B C 1
ATOM 6334 O O . ASP B 1 226 ? -32.531 0.251 6.699 1 91.62 226 ASP B O 1
ATOM 6338 N N . THR B 1 227 ? -31.266 -0.246 4.941 1 93.81 227 THR B N 1
ATOM 6339 C CA . THR B 1 227 ? -31.844 0.854 4.184 1 93.81 227 THR B CA 1
ATOM 6340 C C . THR B 1 227 ? -31.844 0.537 2.689 1 93.81 227 THR B C 1
ATOM 6342 O O . THR B 1 227 ? -31.109 -0.344 2.234 1 93.81 227 THR B O 1
ATOM 6345 N N . ASP B 1 228 ? -32.781 1.157 1.954 1 92.38 228 ASP B N 1
ATOM 6346 C CA . ASP B 1 228 ? -32.781 1.129 0.494 1 92.38 228 ASP B CA 1
ATOM 6347 C C . ASP B 1 228 ? -32.25 2.438 -0.08 1 92.38 228 ASP B C 1
ATOM 6349 O O . ASP B 1 228 ? -32.344 2.682 -1.284 1 92.38 228 ASP B O 1
ATOM 6353 N N . PHE B 1 229 ? -31.719 3.289 0.832 1 94.94 229 PHE B N 1
ATOM 6354 C CA . PHE B 1 229 ? -31.109 4.543 0.387 1 94.94 229 PHE B CA 1
ATOM 6355 C C . PHE B 1 229 ? -29.875 4.281 -0.469 1 94.94 229 PHE B C 1
ATOM 6357 O O . PHE B 1 229 ? -28.891 3.719 0.009 1 94.94 229 PHE B O 1
ATOM 6364 N N . PRO B 1 230 ? -29.828 4.703 -1.715 1 93.5 230 PRO B N 1
ATOM 6365 C CA . PRO B 1 230 ? -28.797 4.273 -2.654 1 93.5 230 PRO B CA 1
ATOM 6366 C C . PRO B 1 230 ? -27.406 4.812 -2.287 1 93.5 230 PRO B C 1
ATOM 6368 O O . PRO B 1 230 ? -26.406 4.184 -2.602 1 93.5 230 PRO B O 1
ATOM 6371 N N . ASP B 1 231 ? -27.359 5.957 -1.664 1 95.56 231 ASP B N 1
ATOM 6372 C CA . ASP B 1 231 ? -26.078 6.609 -1.423 1 95.56 231 ASP B CA 1
ATOM 6373 C C . ASP B 1 231 ? -25.672 6.512 0.048 1 95.56 231 ASP B C 1
ATOM 6375 O O . ASP B 1 231 ? -25.016 7.406 0.58 1 95.56 231 ASP B O 1
ATOM 6379 N N . VAL B 1 232 ? -26.078 5.418 0.682 1 94.12 232 VAL B N 1
ATOM 6380 C CA . VAL B 1 232 ? -25.844 5.234 2.113 1 94.12 232 VAL B CA 1
ATOM 6381 C C . VAL B 1 232 ? -24.344 5.156 2.396 1 94.12 232 VAL B C 1
ATOM 6383 O O . VAL B 1 232 ? -23.906 5.445 3.512 1 94.12 232 VAL B O 1
ATOM 6386 N N . ARG B 1 233 ? -23.516 4.852 1.378 1 93.62 233 ARG B N 1
ATOM 6387 C CA . ARG B 1 233 ? -22.078 4.719 1.578 1 93.62 233 ARG B CA 1
ATOM 6388 C C . ARG B 1 233 ? -21.328 5.902 0.973 1 93.62 233 ARG B C 1
ATOM 6390 O O . ARG B 1 233 ? -20.109 5.844 0.783 1 93.62 233 ARG B O 1
ATOM 6397 N N . ALA B 1 234 ? -22.031 6.945 0.65 1 93.19 234 ALA B N 1
ATOM 6398 C CA . ALA B 1 234 ? -21.453 8.211 0.202 1 93.19 234 ALA B CA 1
ATOM 6399 C C . ALA B 1 234 ? -21.719 9.32 1.219 1 93.19 234 ALA B C 1
ATOM 6401 O O . ALA B 1 234 ? -22.734 9.305 1.915 1 93.19 234 ALA B O 1
ATOM 6402 N N . LEU B 1 235 ? -20.734 10.195 1.318 1 91.25 235 LEU B N 1
ATOM 6403 C CA . LEU B 1 235 ? -21.062 11.43 2.031 1 91.25 235 LEU B CA 1
ATOM 6404 C C . LEU B 1 235 ? -22.234 12.141 1.377 1 91.25 235 LEU B C 1
ATOM 6406 O O . LEU B 1 235 ? -22.172 12.531 0.212 1 91.25 235 LEU B O 1
ATOM 6410 N N . THR B 1 236 ? -23.344 12.297 2.139 1 93.44 236 THR B N 1
ATOM 6411 C CA . THR B 1 236 ? -24.594 12.781 1.552 1 93.44 236 THR B CA 1
ATOM 6412 C C . THR B 1 236 ? -25.094 14.031 2.277 1 93.44 236 THR B C 1
ATOM 6414 O O . THR B 1 236 ? -25.141 14.062 3.508 1 93.44 236 THR B O 1
ATOM 6417 N N . ILE B 1 237 ? -25.359 15.031 1.514 1 89.62 237 ILE B N 1
ATOM 6418 C CA . ILE B 1 237 ? -25.969 16.266 2.021 1 89.62 237 ILE B CA 1
ATOM 6419 C C . ILE B 1 237 ? -27.438 16.312 1.604 1 89.62 237 ILE B C 1
ATOM 6421 O O . ILE B 1 237 ? -27.75 16.188 0.419 1 89.62 237 ILE B O 1
ATOM 6425 N N . VAL B 1 238 ? -28.312 16.516 2.617 1 92.56 238 VAL B N 1
ATOM 6426 C CA . VAL B 1 238 ? -29.734 16.5 2.355 1 92.56 238 VAL B CA 1
ATOM 6427 C C . VAL B 1 238 ? -30.359 17.828 2.752 1 92.56 238 VAL B C 1
ATOM 6429 O O . VAL B 1 238 ? -30.047 18.375 3.816 1 92.56 238 VAL B O 1
ATOM 6432 N N . ASP B 1 239 ? -31.094 18.406 1.901 1 90.56 239 ASP B N 1
ATOM 6433 C CA . ASP B 1 239 ? -31.953 19.547 2.174 1 90.56 239 ASP B CA 1
ATOM 6434 C C . ASP B 1 239 ? -33.406 19.203 1.938 1 90.56 239 ASP B C 1
ATOM 6436 O O . ASP B 1 239 ? -33.875 19.125 0.792 1 90.56 239 ASP B O 1
ATOM 6440 N N . ASN B 1 240 ? -34.094 18.953 3.004 1 92.62 240 ASN B N 1
ATOM 6441 C CA . ASN B 1 240 ? -35.531 18.672 2.91 1 92.62 240 ASN B CA 1
ATOM 6442 C C . ASN B 1 240 ? -36.375 19.797 3.488 1 92.62 240 ASN B C 1
ATOM 6444 O O . ASN B 1 240 ? -36.562 19.875 4.699 1 92.62 240 ASN B O 1
ATOM 6448 N N . ASN B 1 241 ? -36.906 20.672 2.59 1 88 241 ASN B N 1
ATOM 6449 C CA . ASN B 1 241 ? -37.75 21.812 2.969 1 88 241 ASN B CA 1
ATOM 6450 C C . ASN B 1 241 ? -37.062 22.688 4.012 1 88 241 ASN B C 1
ATOM 6452 O O . ASN B 1 241 ? -37.688 23.031 5.027 1 88 241 ASN B O 1
ATOM 6456 N N . GLY B 1 242 ? -35.781 22.875 3.807 1 81.62 242 GLY B N 1
ATOM 6457 C CA . GLY B 1 242 ? -35.031 23.766 4.676 1 81.62 242 GLY B CA 1
ATOM 6458 C C . GLY B 1 242 ? -34.344 23.062 5.828 1 81.62 242 GLY B C 1
ATOM 6459 O O . GLY B 1 242 ? -33.469 23.625 6.484 1 81.62 242 GLY B O 1
ATOM 6460 N N . ARG B 1 243 ? -34.719 21.875 6.137 1 88.06 243 ARG B N 1
ATOM 6461 C CA . ARG B 1 243 ? -34.031 21.109 7.16 1 88.06 243 ARG B CA 1
ATOM 6462 C C . ARG B 1 243 ? -32.844 20.359 6.574 1 88.06 243 ARG B C 1
ATOM 6464 O O . ARG B 1 243 ? -32.969 19.594 5.625 1 88.06 243 ARG B O 1
ATOM 6471 N N . HIS B 1 244 ? -31.734 20.547 7.164 1 86.88 244 HIS B N 1
ATOM 6472 C CA . HIS B 1 244 ? -30.5 19.984 6.641 1 86.88 244 HIS B CA 1
ATOM 6473 C C . HIS B 1 244 ? -30.094 18.734 7.422 1 86.88 244 HIS B C 1
ATOM 6475 O O . HIS B 1 244 ? -30.297 18.672 8.633 1 86.88 244 HIS B O 1
ATOM 6481 N N . ALA B 1 245 ? -29.609 17.781 6.672 1 91 245 ALA B N 1
ATOM 6482 C CA . ALA B 1 245 ? -29.031 16.578 7.258 1 91 245 ALA B CA 1
ATOM 6483 C C . ALA B 1 245 ? -27.812 16.125 6.48 1 91 245 ALA B C 1
ATOM 6485 O O . ALA B 1 245 ? -27.656 16.453 5.301 1 91 245 ALA B O 1
ATOM 6486 N N . VAL B 1 246 ? -26.906 15.484 7.207 1 89.62 246 VAL B N 1
ATOM 6487 C CA . VAL B 1 246 ? -25.703 14.93 6.59 1 89.62 246 VAL B CA 1
ATOM 6488 C C . VAL B 1 246 ? -25.547 13.461 6.977 1 89.62 246 VAL B C 1
ATOM 6490 O O . VAL B 1 246 ? -25.781 13.094 8.133 1 89.62 246 VAL B O 1
ATOM 6493 N N . LEU B 1 247 ? -25.359 12.664 5.984 1 93.75 247 LEU B N 1
ATOM 6494 C CA . LEU B 1 247 ? -25.016 11.258 6.195 1 93.75 247 LEU B CA 1
ATOM 6495 C C . LEU B 1 247 ? -23.531 11.008 5.922 1 93.75 247 LEU B C 1
ATOM 6497 O O . LEU B 1 247 ? -23.031 11.383 4.859 1 93.75 247 LEU B O 1
ATOM 6501 N N . VAL 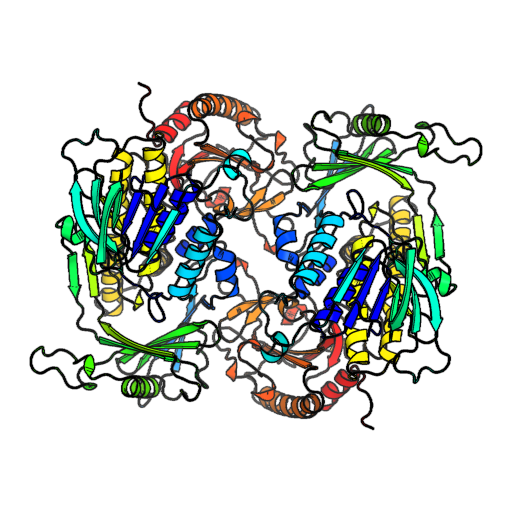B 1 248 ? -22.828 10.438 6.922 1 91.38 248 VAL B N 1
ATOM 6502 C CA . VAL B 1 248 ? -21.406 10.109 6.809 1 91.38 248 VAL B CA 1
ATOM 6503 C C . VAL B 1 248 ? -21.203 8.609 6.98 1 91.38 248 VAL B C 1
ATOM 6505 O O . VAL B 1 248 ? -21.391 8.07 8.078 1 91.38 248 VAL B O 1
ATOM 6508 N N . PRO B 1 249 ? -20.828 7.938 5.848 1 93.5 249 PRO B N 1
ATOM 6509 C CA . PRO B 1 249 ? -20.484 6.527 6.035 1 93.5 249 PRO B CA 1
ATOM 6510 C C . PRO B 1 249 ? -19.281 6.324 6.953 1 93.5 249 PRO B C 1
ATOM 6512 O O . PRO B 1 249 ? -18.312 7.098 6.891 1 93.5 249 PRO B O 1
ATOM 6515 N N . ARG B 1 250 ? -19.406 5.336 7.785 1 89.31 250 ARG B N 1
ATOM 6516 C CA . ARG B 1 250 ? -18.328 5.043 8.742 1 89.31 250 ARG B CA 1
ATOM 6517 C C . ARG B 1 250 ? -17.75 3.652 8.508 1 89.31 250 ARG B C 1
ATOM 6519 O O . ARG B 1 250 ? -18.156 2.959 7.57 1 89.31 250 ARG B O 1
ATOM 6526 N N . GLU B 1 251 ? -16.734 3.334 9.258 1 82.38 251 GLU B N 1
ATOM 6527 C CA . GLU B 1 251 ? -16.078 2.031 9.164 1 82.38 251 GLU B CA 1
ATOM 6528 C C . GLU B 1 251 ? -17.031 0.911 9.594 1 82.38 251 GLU B C 1
ATOM 6530 O O . GLU B 1 251 ? -18 1.149 10.32 1 82.38 251 GLU B O 1
ATOM 6535 N N . ASN B 1 252 ? -16.797 -0.322 9.109 1 81.06 252 ASN B N 1
ATOM 6536 C CA . ASN B 1 252 ? -17.5 -1.536 9.508 1 81.06 252 ASN B CA 1
ATOM 6537 C C . ASN B 1 252 ? -19 -1.427 9.266 1 81.06 252 ASN B C 1
ATOM 6539 O O . ASN B 1 252 ? -19.797 -1.738 10.148 1 81.06 252 ASN B O 1
ATOM 6543 N N . ASP B 1 253 ? -19.422 -0.788 8.281 1 86 253 ASP B N 1
ATOM 6544 C CA . ASP B 1 253 ? -20.797 -0.716 7.773 1 86 253 ASP B CA 1
ATOM 6545 C C . ASP B 1 253 ? -21.641 0.252 8.602 1 86 253 ASP B C 1
ATOM 6547 O O . ASP B 1 253 ? -22.859 0.314 8.438 1 86 253 ASP B O 1
ATOM 6551 N N . MET B 1 254 ? -21.016 0.962 9.5 1 89.19 254 MET B N 1
ATOM 6552 C CA . MET B 1 254 ? -21.719 1.953 10.312 1 89.19 254 MET B CA 1
ATOM 6553 C C . MET B 1 254 ? -22 3.219 9.508 1 89.19 254 MET B C 1
ATOM 6555 O O . MET B 1 254 ? -21.328 3.482 8.508 1 89.19 254 MET B O 1
ATOM 6559 N N . VAL B 1 255 ? -23.062 3.928 9.93 1 92.31 255 VAL B N 1
ATOM 6560 C CA . VAL B 1 255 ? -23.391 5.219 9.328 1 92.31 255 VAL B CA 1
ATOM 6561 C C . VAL B 1 255 ? -23.656 6.246 10.43 1 92.31 255 VAL B C 1
ATOM 6563 O O . VAL B 1 255 ? -24.172 5.91 11.492 1 92.31 255 VAL B O 1
ATOM 6566 N N . ARG B 1 256 ? -23.234 7.465 10.148 1 91.94 256 ARG B N 1
ATOM 6567 C CA . ARG B 1 256 ? -23.562 8.594 11.008 1 91.94 256 ARG B CA 1
ATOM 6568 C C . ARG B 1 256 ? -24.578 9.516 10.344 1 91.94 256 ARG B C 1
ATOM 6570 O O . ARG B 1 256 ? -24.375 9.945 9.203 1 91.94 256 ARG B O 1
ATOM 6577 N N . PHE B 1 257 ? -25.641 9.781 11.07 1 93 257 PHE B N 1
ATOM 6578 C CA . PHE B 1 257 ? -26.594 10.805 10.656 1 93 257 PHE B CA 1
ATOM 6579 C C . PHE B 1 257 ? -26.484 12.047 11.523 1 93 257 PHE B C 1
ATOM 6581 O O . PHE B 1 257 ? -26.359 11.945 12.75 1 93 257 PHE B O 1
ATOM 6588 N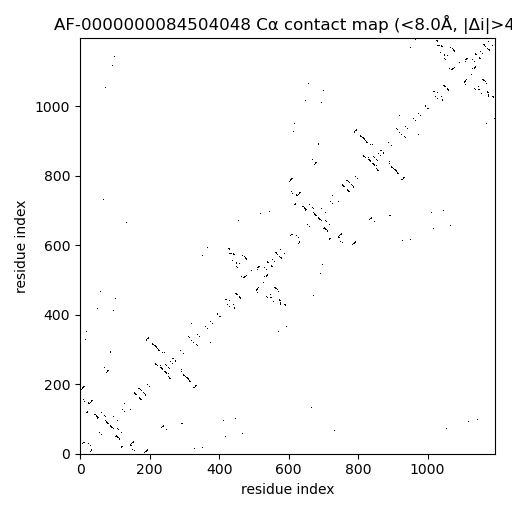 N . THR B 1 258 ? -26.391 13.156 10.891 1 89.88 258 THR B N 1
ATOM 6589 C CA . THR B 1 258 ? -26.531 14.445 11.562 1 89.88 258 THR B CA 1
ATOM 6590 C C . THR B 1 258 ? -27.719 15.219 11 1 89.88 258 THR B C 1
ATOM 6592 O O . THR B 1 258 ? -27.844 15.383 9.789 1 89.88 258 THR B O 1
ATOM 6595 N N . VAL B 1 259 ? -28.562 15.641 11.914 1 90.88 259 VAL B N 1
ATOM 6596 C CA . VAL B 1 259 ? -29.781 16.312 11.461 1 90.88 259 VAL B CA 1
ATOM 6597 C C . VAL B 1 259 ? -29.984 17.594 12.266 1 90.88 259 VAL B C 1
ATOM 6599 O O . VAL B 1 259 ? -29.766 17.625 13.477 1 90.88 259 VAL B O 1
ATOM 6602 N N . GLN B 1 260 ? -30.359 18.609 11.555 1 87.25 260 GLN B N 1
ATOM 6603 C CA . GLN B 1 260 ? -30.656 19.891 12.203 1 87.25 260 GLN B CA 1
ATOM 6604 C C . GLN B 1 260 ? -31.922 19.781 13.062 1 87.25 260 GLN B C 1
ATOM 6606 O O . GLN B 1 260 ? -32.906 19.203 12.648 1 87.25 260 GLN B O 1
ATOM 6611 N N . VAL B 1 261 ? -31.703 20.312 14.258 1 85.69 261 VAL B N 1
ATOM 6612 C CA . VAL B 1 261 ? -32.844 20.375 15.18 1 85.69 261 VAL B CA 1
ATOM 6613 C C . VAL B 1 261 ? -33.312 21.828 15.312 1 85.69 261 VAL B C 1
ATOM 6615 O O . VAL B 1 261 ? -32.5 22.719 15.586 1 85.69 261 VAL B O 1
ATOM 6618 N N . THR B 1 262 ? -34.5 22.047 15.055 1 79.5 262 THR B N 1
ATOM 6619 C CA . THR B 1 262 ? -35.062 23.406 15.141 1 79.5 262 THR B CA 1
ATOM 6620 C C . THR B 1 262 ? -35.969 23.531 16.359 1 79.5 262 THR B C 1
ATOM 6622 O O . THR B 1 262 ? -36.281 22.547 17.016 1 79.5 262 THR B O 1
ATOM 6625 N N . ASN B 1 263 ? -36.281 24.797 16.578 1 69.94 263 ASN B N 1
ATOM 6626 C CA . ASN B 1 263 ? -37.156 25.125 17.703 1 69.94 263 ASN B CA 1
ATOM 6627 C C . ASN B 1 263 ? -38.5 24.391 17.625 1 69.94 263 ASN B C 1
ATOM 6629 O O . ASN B 1 263 ? -39.125 24.156 18.656 1 69.94 263 ASN B O 1
ATOM 6633 N N . SER B 1 264 ? -38.812 24.094 16.516 1 68.19 264 SER B N 1
ATOM 6634 C CA . SER B 1 264 ? -40.094 23.406 16.359 1 68.19 264 SER B CA 1
ATOM 6635 C C . SER B 1 264 ? -40 21.953 16.797 1 68.19 264 SER B C 1
ATOM 6637 O O . SER B 1 264 ? -41.031 21.297 17.031 1 68.19 264 SER B O 1
ATOM 6639 N N . ASP B 1 265 ? -38.844 21.562 16.938 1 68.69 265 ASP B N 1
ATOM 6640 C CA . ASP B 1 265 ? -38.656 20.141 17.188 1 68.69 265 ASP B CA 1
ATOM 6641 C C . ASP B 1 265 ? -38.625 19.844 18.688 1 68.69 265 ASP B C 1
ATOM 6643 O O . ASP B 1 265 ? -38.875 18.703 19.094 1 68.69 265 ASP B O 1
ATOM 6647 N N . VAL B 1 266 ? -38.062 20.75 19.391 1 65.94 266 VAL B N 1
ATOM 6648 C CA . VAL B 1 266 ? -37.938 20.5 20.812 1 65.94 266 VAL B CA 1
ATOM 6649 C C . VAL B 1 266 ? -38.438 21.719 21.594 1 65.94 266 VAL B C 1
ATOM 6651 O O . VAL B 1 266 ? -38.531 22.812 21.062 1 65.94 266 VAL B O 1
ATOM 6654 N N . SER B 1 267 ? -38.75 21.406 22.844 1 60.81 267 SER B N 1
ATOM 6655 C CA . SER B 1 267 ? -39.188 22.453 23.781 1 60.81 267 SER B CA 1
ATOM 6656 C C . SER B 1 267 ? -38.062 23.453 24.031 1 60.81 267 SER B C 1
ATOM 6658 O O . SER B 1 267 ? -36.875 23.062 24.141 1 60.81 267 SER B O 1
ATOM 6660 N N . ILE B 1 268 ? -38.219 24.641 23.703 1 57.28 268 ILE B N 1
ATOM 6661 C CA . ILE B 1 268 ? -37.312 25.75 23.938 1 57.28 268 ILE B CA 1
ATOM 6662 C C . ILE B 1 268 ? -37.156 26 25.438 1 57.28 268 ILE B C 1
ATOM 6664 O O . ILE B 1 268 ? -38.156 25.906 26.188 1 57.28 268 ILE B O 1
ATOM 6668 N N . ASP B 1 269 ? -35.906 25.875 25.859 1 55.03 269 ASP B N 1
ATOM 6669 C CA . ASP B 1 269 ? -35.719 26.359 27.234 1 55.03 269 ASP B CA 1
ATOM 6670 C C . ASP B 1 269 ? -36.25 27.766 27.391 1 55.03 269 ASP B C 1
ATOM 6672 O O . ASP B 1 269 ? -35.812 28.703 26.734 1 55.03 269 ASP B O 1
ATOM 6676 N N . PRO B 1 270 ? -37.344 27.844 28.062 1 55.06 270 PRO B N 1
ATOM 6677 C CA . PRO B 1 270 ? -37.969 29.172 28.203 1 55.06 270 PRO B CA 1
ATOM 6678 C C . PRO B 1 270 ? -37 30.25 28.656 1 55.06 270 PRO B C 1
ATOM 6680 O O . PRO B 1 270 ? -37.188 31.422 28.344 1 55.06 270 PRO B O 1
ATOM 6683 N N . ALA B 1 271 ? -35.969 29.891 29.406 1 50.06 271 ALA B N 1
ATOM 6684 C CA . ALA B 1 271 ? -35.062 30.859 30 1 50.06 271 ALA B CA 1
ATOM 6685 C C . ALA B 1 271 ? -34.062 31.375 28.969 1 50.06 271 ALA B C 1
ATOM 6687 O O . ALA B 1 271 ? -33.75 32.562 28.953 1 50.06 271 ALA B O 1
ATOM 6688 N N . THR B 1 272 ? -33.656 30.484 28.062 1 53.66 272 THR B N 1
ATOM 6689 C CA . THR B 1 272 ? -32.562 30.875 27.188 1 53.66 272 THR B CA 1
ATOM 6690 C C . THR B 1 272 ? -33.031 31 25.75 1 53.66 272 THR B C 1
ATOM 6692 O O . THR B 1 272 ? -32.344 31.625 24.922 1 53.66 272 THR B O 1
ATOM 6695 N N . GLY B 1 273 ? -34.312 30.656 25.594 1 50.25 273 GLY B N 1
ATOM 6696 C CA . GLY B 1 273 ? -34.844 30.656 24.25 1 50.25 273 GLY B CA 1
ATOM 6697 C C . GLY B 1 273 ? -34.125 29.719 23.297 1 50.25 273 GLY B C 1
ATOM 6698 O O . GLY B 1 273 ? -34.312 29.797 22.078 1 50.25 273 GLY B O 1
ATOM 6699 N N . ARG B 1 274 ? -33.312 29.062 23.875 1 56.75 274 ARG B N 1
ATOM 6700 C CA . ARG B 1 274 ? -32.5 28.172 23.047 1 56.75 274 ARG B CA 1
ATOM 6701 C C . ARG B 1 274 ? -32.969 26.734 23.188 1 56.75 274 ARG B C 1
ATOM 6703 O O . ARG B 1 274 ? -33.688 26.391 24.141 1 56.75 274 ARG B O 1
ATOM 6710 N N . VAL B 1 275 ? -32.844 25.875 22.141 1 58.16 275 VAL B N 1
ATOM 6711 C CA . VAL B 1 275 ? -33.219 24.453 22.156 1 58.16 275 VAL B CA 1
ATOM 6712 C C . VAL B 1 275 ? -32.656 23.797 23.406 1 58.16 275 VAL B C 1
ATOM 6714 O O . VAL B 1 275 ? -31.484 23.984 23.75 1 58.16 275 VAL B O 1
ATOM 6717 N N . ASP B 1 276 ? -33.562 23.25 24.172 1 61.19 276 ASP B N 1
ATOM 6718 C CA . ASP B 1 276 ? -33.125 22.484 25.344 1 61.19 276 ASP B CA 1
ATOM 6719 C C . ASP B 1 276 ? -32.438 21.172 24.938 1 61.19 276 ASP B C 1
ATOM 6721 O O . ASP B 1 276 ? -33.125 20.188 24.672 1 61.19 276 ASP B O 1
ATOM 6725 N N . ARG B 1 277 ? -31.203 21.078 24.906 1 62.28 277 ARG B N 1
ATOM 6726 C CA . ARG B 1 277 ? -30.391 19.969 24.422 1 62.28 277 ARG B CA 1
ATOM 6727 C C . ARG B 1 277 ? -30.641 18.703 25.234 1 62.28 277 ARG B C 1
ATOM 6729 O O . ARG B 1 277 ? -30.469 17.594 24.75 1 62.28 277 ARG B O 1
ATOM 6736 N N . THR B 1 278 ? -31.062 18.922 26.391 1 62.66 278 THR B N 1
ATOM 6737 C CA . THR B 1 278 ? -31.25 17.797 27.297 1 62.66 278 THR B CA 1
ATOM 6738 C C . THR B 1 278 ? -32.5 17 26.922 1 62.66 278 THR B C 1
ATOM 6740 O O . THR B 1 278 ? -32.656 15.844 27.328 1 62.66 278 THR B O 1
ATOM 6743 N N . LYS B 1 279 ? -33.25 17.594 26.094 1 64.62 279 LYS B N 1
ATOM 6744 C CA . LYS B 1 279 ? -34.531 16.953 25.781 1 64.62 279 LYS B CA 1
ATOM 6745 C C . LYS B 1 279 ? -34.5 16.266 24.422 1 64.62 279 LYS B C 1
ATOM 6747 O O . LYS B 1 279 ? -35.5 15.664 24 1 64.62 279 LYS B O 1
ATOM 6752 N N . ILE B 1 280 ? -33.469 16.438 23.828 1 78.31 280 ILE B N 1
ATOM 6753 C CA . ILE B 1 280 ? -33.375 15.789 22.516 1 78.31 280 ILE B CA 1
ATOM 6754 C C . ILE B 1 280 ? -32.719 14.43 22.672 1 78.31 280 ILE B C 1
ATOM 6756 O O . ILE B 1 280 ? -31.469 14.352 22.766 1 78.31 280 ILE B O 1
ATOM 6760 N N . GLY B 1 281 ? -33.5 13.383 22.734 1 82.12 281 GLY B N 1
ATOM 6761 C CA . GLY B 1 281 ? -32.969 12.047 22.859 1 82.12 281 GLY B CA 1
ATOM 6762 C C . GLY B 1 281 ? -32.75 11.352 21.516 1 82.12 281 GLY B C 1
ATOM 6763 O O . GLY B 1 281 ? -33.125 11.891 20.469 1 82.12 281 GLY B O 1
ATOM 6764 N N . ALA B 1 282 ? -32.219 10.203 21.625 1 88.81 282 ALA B N 1
ATOM 6765 C CA . ALA B 1 282 ? -31.906 9.406 20.438 1 88.81 282 ALA B CA 1
ATOM 6766 C C . ALA B 1 282 ? -33.156 9.109 19.625 1 88.81 282 ALA B C 1
ATOM 6768 O O . ALA B 1 282 ? -33.125 9.125 18.391 1 88.81 282 ALA B O 1
ATOM 6769 N N . GLU B 1 283 ? -34.219 8.93 20.25 1 89.94 283 GLU B N 1
ATOM 6770 C CA . GLU B 1 283 ? -35.469 8.578 19.578 1 89.94 283 GLU B CA 1
ATOM 6771 C C . GLU B 1 283 ? -35.969 9.719 18.703 1 89.94 283 GLU B C 1
ATOM 6773 O O . GLU B 1 283 ? -36.469 9.484 17.594 1 89.94 283 GLU B O 1
ATOM 6778 N N . ARG B 1 284 ? -35.875 10.852 19.281 1 90.31 284 ARG B N 1
ATOM 6779 C CA . ARG B 1 284 ? -36.312 12 18.5 1 90.31 284 ARG B CA 1
ATOM 6780 C C . ARG B 1 284 ? -35.406 12.203 17.281 1 90.31 284 ARG B C 1
ATOM 6782 O O . ARG B 1 284 ? -35.875 12.531 16.188 1 90.31 284 ARG B O 1
ATOM 6789 N N . ILE B 1 285 ? -34.156 12.094 17.469 1 92.19 285 ILE B N 1
ATOM 6790 C CA . ILE B 1 285 ? -33.219 12.227 16.359 1 92.19 285 ILE B CA 1
ATOM 6791 C C . ILE B 1 285 ? -33.531 11.188 15.281 1 92.19 285 ILE B C 1
ATOM 6793 O O . ILE B 1 285 ? -33.531 11.5 14.094 1 92.19 285 ILE B O 1
ATOM 6797 N N . ILE B 1 286 ? -33.844 10 15.688 1 94.5 286 ILE B N 1
ATOM 6798 C CA . ILE B 1 286 ? -34.188 8.914 14.773 1 94.5 286 ILE B CA 1
ATOM 6799 C C . ILE B 1 286 ? -35.438 9.297 13.961 1 94.5 286 ILE B C 1
ATOM 6801 O O . ILE B 1 286 ? -35.469 9.117 12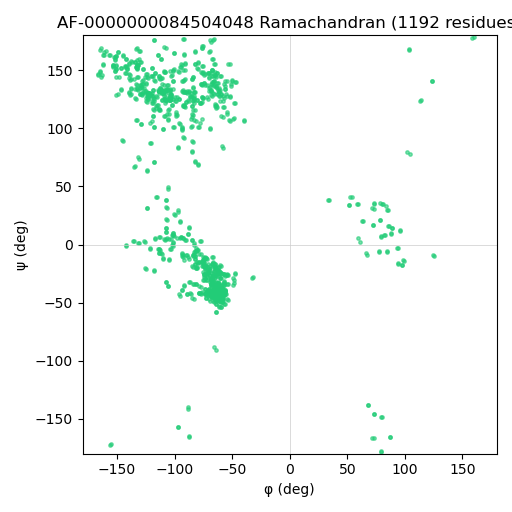.742 1 94.5 286 ILE B O 1
ATOM 6805 N N . GLN B 1 287 ? -36.375 9.797 14.602 1 93.75 287 GLN B N 1
ATOM 6806 C CA . GLN B 1 287 ? -37.594 10.211 13.93 1 93.75 287 GLN B CA 1
ATOM 6807 C C . GLN B 1 287 ? -37.312 11.305 12.898 1 93.75 287 GLN B C 1
ATOM 6809 O O . GLN B 1 287 ? -37.875 11.273 11.789 1 93.75 287 GLN B O 1
ATOM 6814 N N . LEU B 1 288 ? -36.5 12.211 13.336 1 93.12 288 LEU B N 1
ATOM 6815 C CA . LEU B 1 288 ? -36.156 13.297 12.43 1 93.12 288 LEU B CA 1
ATOM 6816 C C . LEU B 1 288 ? -35.438 12.766 11.203 1 93.12 288 LEU B C 1
ATOM 6818 O O . LEU B 1 288 ? -35.688 13.211 10.078 1 93.12 288 LEU B O 1
ATOM 6822 N N . VAL B 1 289 ? -34.562 11.828 11.375 1 95.88 289 VAL B N 1
ATOM 6823 C CA . VAL B 1 289 ? -33.812 11.227 10.281 1 95.88 289 VAL B CA 1
ATOM 6824 C C . VAL B 1 289 ? -34.75 10.531 9.312 1 95.88 289 VAL B C 1
ATOM 6826 O O . VAL B 1 289 ? -34.688 10.742 8.102 1 95.88 289 VAL B O 1
ATOM 6829 N N . LYS B 1 290 ? -35.688 9.812 9.852 1 96 290 LYS B N 1
ATOM 6830 C CA . LYS B 1 290 ? -36.656 9.109 9.023 1 96 290 LYS B CA 1
ATOM 6831 C C . LYS B 1 290 ? -37.5 10.086 8.211 1 96 290 LYS B C 1
ATOM 6833 O O . LYS B 1 290 ? -37.781 9.836 7.039 1 96 290 LYS B O 1
ATOM 6838 N N . GLU B 1 291 ? -37.781 11.148 8.82 1 94.06 291 GLU B N 1
ATOM 6839 C CA . GLU B 1 291 ? -38.594 12.156 8.148 1 94.06 291 GLU B CA 1
ATOM 6840 C C . GLU B 1 291 ? -37.812 12.844 7.027 1 94.06 291 GLU B C 1
ATOM 6842 O O . GLU B 1 291 ? -38.312 13.031 5.926 1 94.06 291 GLU B O 1
ATOM 6847 N N . VAL B 1 292 ? -36.594 13.164 7.305 1 94.44 292 VAL B N 1
ATOM 6848 C CA . VAL B 1 292 ? -35.781 13.953 6.379 1 94.44 292 VAL B CA 1
ATOM 6849 C C . VAL B 1 292 ? -35.406 13.094 5.18 1 94.44 292 VAL B C 1
ATOM 6851 O O . VAL B 1 292 ? -35.281 13.594 4.059 1 94.44 292 VAL B O 1
ATOM 6854 N N . PHE B 1 293 ? -35.312 11.75 5.312 1 96.38 293 PHE B N 1
ATOM 6855 C CA . PHE B 1 293 ? -34.781 10.891 4.262 1 96.38 293 PHE B CA 1
ATOM 6856 C C . PHE B 1 293 ? -35.906 10.211 3.5 1 96.38 293 PHE B C 1
ATOM 6858 O O . PHE B 1 293 ? -35.656 9.328 2.674 1 96.38 293 PHE B O 1
ATOM 6865 N N . LYS B 1 294 ? -37.125 10.648 3.807 1 95 294 LYS B N 1
ATOM 6866 C CA . LYS B 1 294 ? -38.219 10.141 2.979 1 95 294 LYS B CA 1
ATOM 6867 C C . LYS B 1 294 ? -37.969 10.43 1.501 1 95 294 LYS B C 1
ATOM 6869 O O . LYS B 1 294 ? -37.438 11.5 1.15 1 95 294 LYS B O 1
ATOM 6874 N N . PRO B 1 295 ? -38.312 9.453 0.645 1 95.25 295 PRO B N 1
ATOM 6875 C CA . PRO B 1 295 ? -39.125 8.258 0.825 1 95.25 295 PRO B CA 1
ATOM 6876 C C . PRO B 1 295 ? -38.312 7.012 1.161 1 95.25 295 PRO B C 1
ATOM 6878 O O . PRO B 1 295 ? -38.875 5.906 1.199 1 95.25 295 PRO B O 1
ATOM 6881 N N . TYR B 1 296 ? -37.125 7.086 1.364 1 95.69 296 TYR B N 1
ATOM 6882 C CA . TYR B 1 296 ? -36.25 5.926 1.582 1 95.69 296 TYR B CA 1
ATOM 6883 C C . TYR B 1 296 ? -36.469 5.336 2.971 1 95.69 296 TYR B C 1
ATOM 6885 O O . TYR B 1 296 ? -36.75 6.07 3.928 1 95.69 296 TYR B O 1
ATOM 6893 N N . ARG B 1 297 ? -36.344 4.082 3.047 1 95.31 297 ARG B N 1
ATOM 6894 C CA . ARG B 1 297 ? -36.469 3.375 4.316 1 95.31 297 ARG B CA 1
ATOM 6895 C C . ARG B 1 297 ? -35.156 3.385 5.09 1 95.31 297 ARG B C 1
ATOM 6897 O O . ARG B 1 297 ? -34.125 2.973 4.566 1 95.31 297 ARG B O 1
ATOM 6904 N N . ILE B 1 298 ? -35.219 3.891 6.309 1 96 298 ILE B N 1
ATOM 6905 C CA . ILE B 1 298 ? -34.062 3.869 7.223 1 96 298 ILE B CA 1
ATOM 6906 C C . ILE B 1 298 ? -34.438 3.109 8.492 1 96 298 ILE B C 1
ATOM 6908 O O . ILE B 1 298 ? -35.094 3.658 9.383 1 96 298 ILE B O 1
ATOM 6912 N N . ASP B 1 299 ? -33.938 1.89 8.602 1 94.75 299 ASP B N 1
ATOM 6913 C CA . ASP B 1 299 ? -34.281 1.032 9.734 1 94.75 299 ASP B CA 1
ATOM 6914 C C . ASP B 1 299 ? -33.094 0.906 10.703 1 94.75 299 ASP B C 1
ATOM 6916 O O . ASP B 1 299 ? -32.031 0.409 10.344 1 94.75 299 ASP B O 1
ATOM 6920 N N . PHE B 1 300 ? -33.344 1.271 11.953 1 92.81 300 PHE B N 1
ATOM 6921 C CA . PHE B 1 300 ? -32.312 1.284 12.977 1 92.81 300 PHE B CA 1
ATOM 6922 C C . PHE B 1 300 ? -32.344 0.011 13.812 1 92.81 300 PHE B C 1
ATOM 6924 O O . PHE B 1 300 ? -31.906 0.002 14.969 1 92.81 300 PHE B O 1
ATOM 6931 N N . ASN B 1 301 ? -32.781 -1.051 13.289 1 85.25 301 ASN B N 1
ATOM 6932 C CA . ASN B 1 301 ? -33.031 -2.273 14.039 1 85.25 301 ASN B CA 1
ATOM 6933 C C . ASN B 1 301 ? -31.719 -3.021 14.344 1 85.25 301 ASN B C 1
ATOM 6935 O O . ASN B 1 301 ? -31.703 -3.947 15.156 1 85.25 301 ASN B O 1
ATOM 6939 N N . LYS B 1 302 ? -30.656 -2.613 13.797 1 81.75 302 LYS B N 1
ATOM 6940 C CA . LYS B 1 302 ? -29.406 -3.34 13.961 1 81.75 302 LYS B CA 1
ATOM 6941 C C . LYS B 1 302 ? -28.594 -2.781 15.133 1 81.75 302 LYS B C 1
ATOM 6943 O O . LYS B 1 302 ? -27.562 -3.344 15.508 1 81.75 302 LYS B O 1
ATOM 6948 N N . GLY B 1 303 ? -29.062 -1.649 15.695 1 81.81 303 GLY B N 1
ATOM 6949 C CA . GLY B 1 303 ? -28.391 -1.177 16.891 1 81.81 303 GLY B CA 1
ATOM 6950 C C . GLY B 1 303 ? -27.859 0.241 16.766 1 81.81 303 GLY B C 1
ATOM 6951 O O . GLY B 1 303 ? -27.438 0.654 15.688 1 81.81 303 GLY B O 1
ATOM 6952 N N . LEU B 1 304 ? -28.016 0.975 17.922 1 84.81 304 LEU B N 1
ATOM 6953 C CA . LEU B 1 304 ? -27.469 2.314 18.062 1 84.81 304 LEU B CA 1
ATOM 6954 C C . LEU B 1 304 ? -26.109 2.266 18.766 1 84.81 304 LEU B C 1
ATOM 6956 O O . LEU B 1 304 ? -25.953 1.604 19.797 1 84.81 304 LEU B O 1
ATOM 6960 N N . ASP B 1 305 ? -25.141 2.832 18.109 1 81.19 305 ASP B N 1
ATOM 6961 C CA . ASP B 1 305 ? -23.797 2.828 18.688 1 81.19 305 ASP B CA 1
ATOM 6962 C C . ASP B 1 305 ? -23.578 4.043 19.578 1 81.19 305 ASP B C 1
ATOM 6964 O O . ASP B 1 305 ? -23.031 3.922 20.672 1 81.19 305 ASP B O 1
ATOM 6968 N N . TRP B 1 306 ? -24.016 5.199 19.156 1 83.94 306 TRP B N 1
ATOM 6969 C CA . TRP B 1 306 ? -23.75 6.445 19.859 1 83.94 306 TRP B CA 1
ATOM 6970 C C . TRP B 1 306 ? -24.688 7.555 19.375 1 83.94 306 TRP B C 1
ATOM 6972 O O . TRP B 1 306 ? -25.141 7.527 18.219 1 83.94 306 TRP B O 1
ATOM 6982 N N . SER B 1 307 ? -25.125 8.461 20.266 1 86.31 307 SER B N 1
ATOM 6983 C CA . SER B 1 307 ? -25.891 9.641 19.875 1 86.31 307 SER B CA 1
ATOM 6984 C C . SER B 1 307 ? -25.484 10.859 20.703 1 86.31 307 SER B C 1
ATOM 6986 O O . SER B 1 307 ? -24.906 10.719 21.781 1 86.31 307 SER B O 1
ATOM 6988 N N . GLY B 1 308 ? -25.641 11.984 20.172 1 82.38 308 GLY B N 1
ATOM 6989 C CA . GLY B 1 308 ? -25.344 13.227 20.859 1 82.38 308 GLY B CA 1
ATOM 6990 C C . GLY B 1 308 ? -25.953 14.445 20.203 1 82.38 308 GLY B C 1
ATOM 6991 O O . GLY B 1 308 ? -26.641 14.328 19.188 1 82.38 308 GLY B O 1
ATOM 6992 N N . VAL B 1 309 ? -25.891 15.539 20.922 1 82.19 309 VAL B N 1
ATOM 6993 C CA . VAL B 1 309 ? -26.359 16.828 20.422 1 82.19 309 VAL B CA 1
ATOM 6994 C C . VAL B 1 309 ? -25.234 17.844 20.484 1 82.19 309 VAL B C 1
ATOM 6996 O O . VAL B 1 309 ? -24.5 17.906 21.469 1 82.19 309 VAL B O 1
ATOM 6999 N N . TYR B 1 310 ? -25.047 18.516 19.359 1 76.44 310 TYR B N 1
ATOM 7000 C CA . TYR B 1 310 ? -23.969 19.5 19.391 1 76.44 310 TYR B CA 1
ATOM 7001 C C . TYR B 1 310 ? -24.438 20.828 18.797 1 76.44 310 TYR B C 1
ATOM 7003 O O . TYR B 1 310 ? -25.438 20.875 18.078 1 76.44 310 TYR B O 1
ATOM 7011 N N . VAL B 1 311 ? -23.766 21.844 19.25 1 73.88 311 VAL B N 1
ATOM 7012 C CA . VAL B 1 311 ? -24 23.203 18.75 1 73.88 311 VAL B CA 1
ATOM 7013 C C . VAL B 1 311 ? -22.797 23.656 17.906 1 73.88 311 VAL B C 1
ATOM 7015 O O . VAL B 1 311 ? -21.656 23.391 18.266 1 73.88 311 VAL B O 1
ATOM 7018 N N . ILE B 1 312 ? -23.141 24.297 16.781 1 69.38 312 ILE B N 1
ATOM 7019 C CA . ILE B 1 312 ? -22.078 24.75 15.891 1 69.38 312 ILE B CA 1
ATOM 7020 C C . ILE B 1 312 ? -21.531 26.094 16.359 1 69.38 312 ILE B C 1
ATOM 7022 O O . ILE B 1 312 ? -22.297 26.984 16.719 1 69.38 312 ILE B O 1
ATOM 7026 N N . GLY B 1 313 ? -20.219 26.172 16.578 1 68.75 313 GLY B N 1
ATOM 7027 C CA . GLY B 1 313 ? -19.547 27.422 16.875 1 68.75 313 GLY B CA 1
ATOM 7028 C C . GLY B 1 313 ? -18.109 27.453 16.406 1 68.75 313 GLY B C 1
ATOM 7029 O O . GLY B 1 313 ? -17.484 26.406 16.188 1 68.75 313 GLY B O 1
ATOM 7030 N N . GLN B 1 314 ? -17.734 28.656 15.969 1 76.31 314 GLN B N 1
ATOM 7031 C CA . GLN B 1 314 ? -16.344 28.859 15.578 1 76.31 314 GLN B CA 1
ATOM 7032 C C . GLN B 1 314 ? -15.672 29.922 16.438 1 76.31 314 GLN B C 1
ATOM 7034 O O . GLN B 1 314 ? -16.219 31.016 16.625 1 76.31 314 GLN B O 1
ATOM 7039 N N . ARG B 1 315 ? -14.641 29.5 17.047 1 83.19 315 ARG B N 1
ATOM 7040 C CA . ARG B 1 315 ? -13.867 30.453 17.844 1 83.19 315 ARG B CA 1
ATOM 7041 C C . ARG B 1 315 ? -12.375 30.312 17.547 1 83.19 315 ARG B C 1
ATOM 7043 O O . ARG B 1 315 ? -11.914 29.266 17.094 1 83.19 315 ARG B O 1
ATOM 7050 N N . LEU B 1 316 ? -11.664 31.391 17.734 1 90.06 316 LEU B N 1
ATOM 7051 C CA . LEU B 1 316 ? -10.227 31.469 17.5 1 90.06 316 LEU B CA 1
ATOM 7052 C C . LEU B 1 316 ? -9.516 32.125 18.672 1 90.06 316 LEU B C 1
ATOM 7054 O O . LEU B 1 316 ? -9.961 33.188 19.156 1 90.06 316 LEU B O 1
ATOM 7058 N N . ALA B 1 317 ? -8.469 31.547 19.062 1 94.06 317 ALA B N 1
ATOM 7059 C CA . ALA B 1 317 ? -7.66 32.156 20.125 1 94.06 317 ALA B CA 1
ATOM 7060 C C . ALA B 1 317 ? -6.941 33.406 19.625 1 94.06 317 ALA B C 1
ATOM 7062 O O . ALA B 1 317 ? -6.477 33.438 18.484 1 94.06 317 ALA B O 1
ATOM 7063 N N . SER B 1 318 ? -6.758 34.344 20.5 1 93.62 318 SER B N 1
ATOM 7064 C CA . SER B 1 318 ? -6.133 35.594 20.125 1 93.62 318 SER B CA 1
ATOM 7065 C C . SER B 1 318 ? -4.629 35.438 19.906 1 93.62 318 SER B C 1
ATOM 7067 O O . SER B 1 318 ? -4.008 36.219 19.188 1 93.62 318 SER B O 1
ATOM 7069 N N . ARG B 1 319 ? -4.074 34.5 20.594 1 95.5 319 ARG B N 1
ATOM 7070 C CA . ARG B 1 319 ? -2.666 34.125 20.469 1 95.5 319 ARG B CA 1
ATOM 7071 C C . ARG B 1 319 ? -2.482 32.625 20.578 1 95.5 319 ARG B C 1
ATOM 7073 O O . ARG B 1 319 ? -3.342 31.938 21.125 1 95.5 319 ARG B O 1
ATOM 7080 N N . TYR B 1 320 ? -1.298 32.188 20.031 1 97.19 320 TYR B N 1
ATOM 7081 C CA . TYR B 1 320 ? -1.05 30.75 20.078 1 97.19 320 TYR B CA 1
ATOM 7082 C C . TYR B 1 320 ? 0.132 30.438 20.984 1 97.19 320 TYR B C 1
ATOM 7084 O O . TYR B 1 320 ? 0.441 29.266 21.219 1 97.19 320 TYR B O 1
ATOM 7092 N N . GLN B 1 321 ? 0.762 31.438 21.5 1 96.81 321 GLN B N 1
ATOM 7093 C CA . GLN B 1 321 ? 1.925 31.219 22.359 1 96.81 321 GLN B CA 1
ATOM 7094 C C . GLN B 1 321 ? 2.068 32.344 23.391 1 96.81 321 GLN B C 1
ATOM 7096 O O . GLN B 1 321 ? 1.462 33.406 23.25 1 96.81 321 GLN B O 1
ATOM 7101 N N . ASP B 1 322 ? 2.838 32.062 24.422 1 94.75 322 ASP B N 1
ATOM 7102 C CA . ASP B 1 322 ? 3.133 33.125 25.391 1 94.75 322 ASP B CA 1
ATOM 7103 C C . ASP B 1 322 ? 4.16 34.094 24.844 1 94.75 322 ASP B C 1
ATOM 7105 O O . ASP B 1 322 ? 4.805 33.844 23.828 1 94.75 322 ASP B O 1
ATOM 7109 N N . GLU B 1 323 ? 4.328 35.156 25.5 1 91.38 323 GLU B N 1
ATOM 7110 C CA . GLU B 1 323 ? 5.188 36.25 25.016 1 91.38 323 GLU B CA 1
ATOM 7111 C C . GLU B 1 323 ? 6.656 35.812 25.047 1 91.38 323 GLU B C 1
ATOM 7113 O O . GLU B 1 323 ? 7.453 36.281 24.219 1 91.38 323 GLU B O 1
ATOM 7118 N N . ARG B 1 324 ? 6.984 34.906 25.891 1 92.31 324 ARG B N 1
ATOM 7119 C CA . ARG B 1 324 ? 8.383 34.562 26.094 1 92.31 324 ARG B CA 1
ATOM 7120 C C . ARG B 1 324 ? 8.766 33.375 25.203 1 92.31 324 ARG B C 1
ATOM 7122 O O . ARG B 1 324 ? 9.938 33 25.125 1 92.31 324 ARG B O 1
ATOM 7129 N N . GLY B 1 325 ? 7.832 32.75 24.594 1 94 325 GLY B N 1
ATOM 7130 C CA . GLY B 1 325 ? 8.094 31.703 23.625 1 94 325 GLY B CA 1
ATOM 7131 C C . GLY B 1 325 ? 8.414 30.359 24.266 1 94 325 GLY B C 1
ATOM 7132 O O . GLY B 1 325 ? 9.297 29.641 23.797 1 94 325 GLY B O 1
ATOM 7133 N N . ARG B 1 326 ? 7.766 30.078 25.391 1 96.94 326 ARG B N 1
ATOM 7134 C CA . ARG B 1 326 ? 8.039 28.828 26.094 1 96.94 326 ARG B CA 1
ATOM 7135 C C . ARG B 1 326 ? 6.785 27.953 26.172 1 96.94 326 ARG B C 1
ATOM 7137 O O . ARG B 1 326 ? 6.871 26.75 26.391 1 96.94 326 ARG B O 1
ATOM 7144 N N . VAL B 1 327 ? 5.664 28.594 26.047 1 97.94 327 VAL B N 1
ATOM 7145 C CA . VAL B 1 327 ? 4.387 27.891 26.141 1 97.94 327 VAL B CA 1
ATOM 7146 C C . VAL B 1 327 ? 3.582 28.109 24.859 1 97.94 327 VAL B C 1
ATOM 7148 O O . VAL B 1 327 ? 3.404 29.234 24.406 1 97.94 327 VAL B O 1
ATOM 7151 N N . PHE B 1 328 ? 3.078 27.016 24.281 1 98.56 328 PHE B N 1
ATOM 7152 C CA . PHE B 1 328 ? 2.305 27.047 23.047 1 98.56 328 PHE B CA 1
ATOM 7153 C C . PHE B 1 328 ? 0.98 26.312 23.219 1 98.56 328 PHE B C 1
ATOM 7155 O O . PHE B 1 328 ? 0.872 25.406 24.047 1 98.56 328 PHE B O 1
ATOM 7162 N N . ILE B 1 329 ? -0.011 26.734 22.484 1 98.12 329 ILE B N 1
ATOM 7163 C CA . ILE B 1 329 ? -1.269 26 22.438 1 98.12 329 ILE B CA 1
ATOM 7164 C C . ILE B 1 329 ? -1.517 25.5 21.016 1 98.12 329 ILE B C 1
ATOM 7166 O O . ILE B 1 329 ? -1.062 26.109 20.047 1 98.12 329 ILE B O 1
ATOM 7170 N N . LEU B 1 330 ? -2.174 24.328 20.875 1 97.31 330 LEU B N 1
ATOM 7171 C CA . LEU B 1 330 ? -2.441 23.672 19.609 1 97.31 330 LEU B CA 1
ATOM 7172 C C . LEU B 1 330 ? -3.861 23.125 19.562 1 97.31 330 LEU B C 1
ATOM 7174 O O . LEU B 1 330 ? -4.457 22.844 20.609 1 97.31 330 LEU B O 1
ATOM 7178 N N . GLY B 1 331 ? -4.398 22.922 18.312 1 92.69 331 GLY B N 1
ATOM 7179 C CA . GLY B 1 331 ? -5.684 22.281 18.109 1 92.69 331 GLY B CA 1
ATOM 7180 C C . GLY B 1 331 ? -6.855 23.109 18.609 1 92.69 331 GLY B C 1
ATOM 7181 O O . GLY B 1 331 ? -6.898 24.312 18.391 1 92.69 331 GLY B O 1
ATOM 7182 N N . ASP B 1 332 ? -7.781 22.406 19.25 1 88.75 332 ASP B N 1
ATOM 7183 C CA . ASP B 1 332 ? -9.016 23.047 19.688 1 88.75 332 ASP B CA 1
ATOM 7184 C C . ASP B 1 332 ? -8.734 24.078 20.766 1 88.75 332 ASP B C 1
ATOM 7186 O O . ASP B 1 332 ? -9.586 24.938 21.047 1 88.75 332 ASP B O 1
ATOM 7190 N N . ALA B 1 333 ? -7.559 24 21.328 1 94.19 333 ALA B N 1
ATOM 7191 C CA . ALA B 1 333 ? -7.164 25.062 22.25 1 94.19 333 ALA B CA 1
ATOM 7192 C C . ALA B 1 333 ? -6.988 26.391 21.516 1 94.19 333 ALA B C 1
ATOM 7194 O O . ALA B 1 333 ? -7.129 27.469 22.109 1 94.19 333 ALA B O 1
ATOM 7195 N N . CYS B 1 334 ? -6.668 26.297 20.281 1 93 334 CYS B N 1
ATOM 7196 C CA . CYS B 1 334 ? -6.441 27.469 19.453 1 93 334 CYS B CA 1
ATOM 7197 C C . CYS B 1 334 ? -7.695 27.844 18.672 1 93 334 CYS B C 1
ATOM 7199 O O . CYS B 1 334 ? -8 29.031 18.5 1 93 334 CYS B O 1
ATOM 7201 N N . HIS B 1 335 ? -8.328 26.906 18.125 1 86.81 335 HIS B N 1
ATOM 7202 C CA . HIS B 1 335 ? -9.406 27.141 17.172 1 86.81 335 HIS B CA 1
ATOM 7203 C C . HIS B 1 335 ? -10.445 26.031 17.234 1 86.81 335 HIS B C 1
ATOM 7205 O O . HIS B 1 335 ? -10.102 24.844 17.203 1 86.81 335 HIS B O 1
ATOM 7211 N N . THR B 1 336 ? -11.625 26.375 17.344 1 78.12 336 THR B N 1
ATOM 7212 C CA . THR B 1 336 ? -12.742 25.438 17.297 1 78.12 336 THR B CA 1
ATOM 7213 C C . THR B 1 336 ? -13.555 25.641 16.016 1 78.12 336 THR B C 1
ATOM 7215 O O . THR B 1 336 ? -13.742 26.766 15.57 1 78.12 336 THR B O 1
ATOM 7218 N N . HIS B 1 337 ? -13.773 24.484 15.375 1 69.94 337 HIS B N 1
ATOM 7219 C CA . HIS B 1 337 ? -14.484 24.516 14.102 1 69.94 337 HIS B CA 1
ATOM 7220 C C . HIS B 1 337 ? -15.828 23.812 14.195 1 69.94 337 HIS B C 1
ATOM 7222 O O . HIS B 1 337 ? -16.094 23.094 15.164 1 69.94 337 HIS B O 1
ATOM 7228 N N . SER B 1 338 ? -16.578 24.188 13.156 1 64.69 338 SER B N 1
ATOM 7229 C CA . SER B 1 338 ? -17.828 23.438 13.047 1 64.69 338 SER B CA 1
ATOM 7230 C C . SER B 1 338 ? -17.562 21.969 12.742 1 64.69 338 SER B C 1
ATOM 7232 O O . SER B 1 338 ? -16.656 21.641 11.984 1 64.69 338 SER B O 1
ATOM 7234 N N . PRO B 1 339 ? -18.312 21.125 13.422 1 62 339 PRO B N 1
ATOM 7235 C CA . PRO B 1 339 ? -18.172 19.688 13.125 1 62 339 PRO B CA 1
ATOM 7236 C C . PRO B 1 339 ? -18.391 19.375 11.656 1 62 339 PRO B C 1
ATOM 7238 O O . PRO B 1 339 ? -17.812 18.422 11.125 1 62 339 PRO B O 1
ATOM 7241 N N . HIS B 1 340 ? -19.141 20.203 11.031 1 60.66 340 HIS B N 1
ATOM 7242 C CA . HIS B 1 340 ? -19.484 19.938 9.641 1 60.66 340 HIS B CA 1
ATOM 7243 C C . HIS B 1 340 ? -18.297 20.203 8.719 1 60.66 340 HIS B C 1
ATOM 7245 O O . HIS B 1 340 ? -18.266 19.703 7.59 1 60.66 340 HIS B O 1
ATOM 7251 N N . ALA B 1 341 ? -17.453 20.953 9.266 1 60.78 341 ALA B N 1
ATOM 7252 C CA . ALA B 1 341 ? -16.328 21.281 8.398 1 60.78 341 ALA B CA 1
ATOM 7253 C C . ALA B 1 341 ? -15.258 20.203 8.438 1 60.78 341 ALA B C 1
ATOM 7255 O O . ALA B 1 341 ? -14.406 20.125 7.547 1 60.78 341 ALA B O 1
ATOM 7256 N N . GLY B 1 342 ? -15.352 19.281 9.305 1 64.88 342 GLY B N 1
ATOM 7257 C CA . GLY B 1 342 ? -14.398 18.188 9.398 1 64.88 342 GLY B CA 1
ATOM 7258 C C . GLY B 1 342 ? -12.953 18.656 9.453 1 64.88 342 GLY B C 1
ATOM 7259 O O . GLY B 1 342 ? -12.062 17.969 8.953 1 64.88 342 GLY B O 1
ATOM 7260 N N . GLN B 1 343 ? -12.719 19.797 10.078 1 73.62 343 GLN B N 1
ATOM 7261 C CA . GLN B 1 343 ? -11.383 20.359 9.969 1 73.62 343 GLN B CA 1
ATOM 7262 C C . GLN B 1 343 ? -10.633 20.281 11.297 1 73.62 343 GLN B C 1
ATOM 7264 O O . GLN B 1 343 ? -9.414 20.422 11.336 1 73.62 343 GLN B O 1
ATOM 7269 N N . GLY B 1 344 ? -11.312 19.969 12.383 1 80.31 344 GLY B N 1
ATOM 7270 C CA . GLY B 1 344 ? -10.68 20.047 13.688 1 80.31 344 GLY B CA 1
ATOM 7271 C C . GLY B 1 344 ? -9.461 19.156 13.82 1 80.31 344 GLY B C 1
ATOM 7272 O O . GLY B 1 344 ? -8.359 19.641 14.102 1 80.31 344 GLY B O 1
ATOM 7273 N N . MET B 1 345 ? -9.672 17.953 13.523 1 87.5 345 MET B N 1
ATOM 7274 C CA . MET B 1 345 ? -8.57 17.016 13.633 1 87.5 345 MET B CA 1
ATOM 7275 C C . MET B 1 345 ? -7.465 17.344 12.633 1 87.5 345 MET B C 1
ATOM 7277 O O . MET B 1 345 ? -6.281 17.25 12.969 1 87.5 345 MET B O 1
ATOM 7281 N N . ASN B 1 346 ? -7.801 17.766 11.5 1 90.62 346 ASN B N 1
ATOM 7282 C CA . ASN B 1 346 ? -6.824 18.109 10.477 1 90.62 346 ASN B CA 1
ATOM 7283 C C . ASN B 1 346 ? -6 19.328 10.883 1 90.62 346 ASN B C 1
ATOM 7285 O O . ASN B 1 346 ? -4.781 19.359 10.695 1 90.62 346 ASN B O 1
ATOM 7289 N N . ALA B 1 347 ? -6.676 20.266 11.414 1 88.69 347 ALA B N 1
ATOM 7290 C CA . ALA B 1 347 ? -5.977 21.453 11.891 1 88.69 347 ALA B CA 1
ATOM 7291 C C . ALA B 1 347 ? -5.023 21.109 13.031 1 88.69 347 ALA B C 1
ATOM 7293 O O . ALA B 1 347 ? -3.902 21.625 13.094 1 88.69 347 ALA B O 1
ATOM 7294 N N . ALA B 1 348 ? -5.508 20.281 13.898 1 92.06 348 ALA B N 1
ATOM 7295 C CA . ALA B 1 348 ? -4.688 19.859 15.031 1 92.06 348 ALA B CA 1
ATOM 7296 C C . ALA B 1 348 ? -3.418 19.172 14.555 1 92.06 348 ALA B C 1
ATOM 7298 O O . ALA B 1 348 ? -2.322 19.453 15.039 1 92.06 348 ALA B O 1
ATOM 7299 N N . LEU B 1 349 ? -3.549 18.297 13.625 1 94.81 349 LEU B N 1
ATOM 7300 C CA . LEU B 1 349 ? -2.408 17.578 13.078 1 94.81 349 LEU B CA 1
ATOM 7301 C C . LEU B 1 349 ? -1.446 18.531 12.375 1 94.81 349 LEU B C 1
ATOM 7303 O O . LEU B 1 349 ? -0.227 18.391 12.5 1 94.81 349 LEU B O 1
ATOM 7307 N N . SER B 1 350 ? -1.982 19.453 11.648 1 94.88 350 SER B N 1
ATOM 7308 C CA . SER B 1 350 ? -1.157 20.422 10.938 1 94.88 350 SER B CA 1
ATOM 7309 C C . SER B 1 350 ? -0.391 21.312 11.914 1 94.88 350 SER B C 1
ATOM 7311 O O . SER B 1 350 ? 0.762 21.672 11.664 1 94.88 350 SER B O 1
ATOM 7313 N N . ASP B 1 351 ? -1.068 21.688 12.992 1 96.38 351 ASP B N 1
ATOM 7314 C CA . ASP B 1 351 ? -0.39 22.453 14.031 1 96.38 351 ASP B CA 1
ATOM 7315 C C . ASP B 1 351 ? 0.81 21.688 14.586 1 96.38 351 ASP B C 1
ATOM 7317 O O . ASP B 1 351 ? 1.908 22.25 14.695 1 96.38 351 ASP B O 1
ATOM 7321 N N . ALA B 1 352 ? 0.514 20.484 14.898 1 97.69 352 ALA B N 1
ATOM 7322 C CA . ALA B 1 352 ? 1.568 19.641 15.453 1 97.69 352 ALA B CA 1
ATOM 7323 C C . ALA B 1 352 ? 2.713 19.453 14.461 1 97.69 352 ALA B C 1
ATOM 7325 O O . ALA B 1 352 ? 3.887 19.516 14.836 1 97.69 352 ALA B O 1
ATOM 7326 N N . HIS B 1 353 ? 2.348 19.266 13.242 1 96.69 353 HIS B N 1
ATOM 7327 C CA . HIS B 1 353 ? 3.324 19.094 12.18 1 96.69 353 HIS B CA 1
ATOM 7328 C C . HIS B 1 353 ? 4.203 20.328 12.016 1 96.69 353 HIS B C 1
ATOM 7330 O O . HIS B 1 353 ? 5.414 20.219 11.805 1 96.69 353 HIS B O 1
ATOM 7336 N N . ASN B 1 354 ? 3.646 21.453 12.141 1 97.44 354 ASN B N 1
ATOM 7337 C CA . ASN B 1 354 ? 4.336 22.734 11.984 1 97.44 354 ASN B CA 1
ATOM 7338 C C . ASN B 1 354 ? 5.246 23.016 13.172 1 97.44 354 ASN B C 1
ATOM 7340 O O . ASN B 1 354 ? 6.402 23.406 13 1 97.44 354 ASN B O 1
ATOM 7344 N N . LEU B 1 355 ? 4.801 22.766 14.344 1 98.06 355 LEU B N 1
ATOM 7345 C CA . LEU B 1 355 ? 5.527 23.188 15.539 1 98.06 355 LEU B CA 1
ATOM 7346 C C . LEU B 1 355 ? 6.613 22.172 15.891 1 98.06 355 LEU B C 1
ATOM 7348 O O . LEU B 1 355 ? 7.684 22.562 16.375 1 98.06 355 LEU B O 1
ATOM 7352 N N . SER B 1 356 ? 6.379 20.953 15.648 1 97.44 356 SER B N 1
ATOM 7353 C CA . SER B 1 356 ? 7.266 19.891 16.141 1 97.44 356 SER B CA 1
ATOM 7354 C C . SER B 1 356 ? 8.664 20.031 15.547 1 97.44 356 SER B C 1
ATOM 7356 O O . SER B 1 356 ? 9.656 19.984 16.281 1 97.44 356 SER B O 1
ATOM 7358 N N . TRP B 1 357 ? 8.789 20.219 14.281 1 96.25 357 TRP B N 1
ATOM 7359 C CA . TRP B 1 357 ? 10.133 20.281 13.711 1 96.25 357 TRP B CA 1
ATOM 7360 C C . TRP B 1 357 ? 10.867 21.531 14.18 1 96.25 357 TRP B C 1
ATOM 7362 O O . TRP B 1 357 ? 12.086 21.531 14.344 1 96.25 357 TRP B O 1
ATOM 7372 N N . LYS B 1 358 ? 10.133 22.594 14.43 1 97.12 358 LYS B N 1
ATOM 7373 C CA . LYS B 1 358 ? 10.727 23.828 14.938 1 97.12 358 LYS B CA 1
ATOM 7374 C C . LYS B 1 358 ? 11.289 23.609 16.344 1 97.12 358 LYS B C 1
ATOM 7376 O O . LYS B 1 358 ? 12.398 24.062 16.641 1 97.12 358 LYS B O 1
ATOM 7381 N N . LEU B 1 359 ? 10.531 22.938 17.109 1 97.5 359 LEU B N 1
ATOM 7382 C CA . LEU B 1 359 ? 10.984 22.625 18.469 1 97.5 359 LEU B CA 1
ATOM 7383 C C . LEU B 1 359 ? 12.242 21.766 18.438 1 97.5 359 LEU B C 1
ATOM 7385 O O . LEU B 1 359 ? 13.18 22 19.188 1 97.5 359 LEU B O 1
ATOM 7389 N N . VAL B 1 360 ? 12.273 20.812 17.578 1 95.06 360 VAL B N 1
ATOM 7390 C CA . VAL B 1 360 ? 13.43 19.938 17.438 1 95.06 360 VAL B CA 1
ATOM 7391 C C . VAL B 1 360 ? 14.664 20.75 17.078 1 95.06 360 VAL B C 1
ATOM 7393 O O . VAL B 1 360 ? 15.727 20.609 17.688 1 95.06 360 VAL B O 1
ATOM 7396 N N . HIS B 1 361 ? 14.555 21.641 16.156 1 95.56 361 HIS B N 1
ATOM 7397 C CA . HIS B 1 361 ? 15.68 22.453 15.695 1 95.56 361 HIS B CA 1
ATOM 7398 C C . HIS B 1 361 ? 16.219 23.328 16.812 1 95.56 361 HIS B C 1
ATOM 7400 O O . HIS B 1 361 ? 17.438 23.438 16.984 1 95.56 361 HIS B O 1
ATOM 7406 N N . VAL B 1 362 ? 15.352 23.859 17.594 1 95.56 362 VAL B N 1
ATOM 7407 C CA . VAL B 1 362 ? 15.766 24.734 18.688 1 95.56 362 VAL B CA 1
ATOM 7408 C C . VAL B 1 362 ? 16.406 23.906 19.797 1 95.56 362 VAL B C 1
ATOM 7410 O O . VAL B 1 362 ? 17.484 24.25 20.297 1 95.56 362 VAL B O 1
ATOM 7413 N N . LEU B 1 363 ? 15.789 22.828 20.141 1 95 363 LEU B N 1
ATOM 7414 C CA . LEU B 1 363 ? 16.234 22.016 21.281 1 95 363 LEU B CA 1
ATOM 7415 C C . LEU B 1 363 ? 17.531 21.297 20.953 1 95 363 LEU B C 1
ATOM 7417 O O . LEU B 1 363 ? 18.328 21 21.844 1 95 363 LEU B O 1
ATOM 7421 N N . LYS B 1 364 ? 17.781 21.078 19.672 1 91.88 364 LYS B N 1
ATOM 7422 C CA . LYS B 1 364 ? 19.031 20.438 19.25 1 91.88 364 LYS B CA 1
ATOM 7423 C C . LYS B 1 364 ? 20.125 21.469 19.016 1 91.88 364 LYS B C 1
ATOM 7425 O O . LYS B 1 364 ? 21.266 21.109 18.703 1 91.88 364 LYS B O 1
ATOM 7430 N N . GLY B 1 365 ? 19.734 22.672 19.047 1 92.12 365 GLY B N 1
ATOM 7431 C CA . GLY B 1 365 ? 20.703 23.734 18.844 1 92.12 365 GLY B CA 1
ATOM 7432 C C . GLY B 1 365 ? 20.938 24.062 17.375 1 92.12 365 GLY B C 1
ATOM 7433 O O . GLY B 1 365 ? 21.922 24.703 17.031 1 92.12 365 GLY B O 1
ATOM 7434 N N . TRP B 1 366 ? 20.047 23.609 16.562 1 91.69 366 TRP B N 1
ATOM 7435 C CA . TRP B 1 366 ? 20.188 23.812 15.117 1 91.69 366 TRP B CA 1
ATOM 7436 C C . TRP B 1 366 ? 19.641 25.188 14.711 1 91.69 366 TRP B C 1
ATOM 7438 O O . TRP B 1 366 ? 19.969 25.688 13.633 1 91.69 366 TRP B O 1
ATOM 7448 N N . ALA B 1 367 ? 18.812 25.766 15.555 1 93.25 367 ALA B N 1
ATOM 7449 C CA . ALA B 1 367 ? 18.203 27.062 15.266 1 93.25 367 ALA B CA 1
ATOM 7450 C C . ALA B 1 367 ? 18.047 27.891 16.547 1 93.25 367 ALA B C 1
ATOM 7452 O O . ALA B 1 367 ? 18.094 27.359 17.641 1 93.25 367 ALA B O 1
ATOM 7453 N N . THR B 1 368 ? 17.844 29.203 16.328 1 91.69 368 THR B N 1
ATOM 7454 C CA . THR B 1 368 ? 17.562 30.094 17.453 1 91.69 368 THR B CA 1
ATOM 7455 C C . THR B 1 368 ? 16.109 29.984 17.875 1 91.69 368 THR B C 1
ATOM 7457 O O . THR B 1 368 ? 15.25 29.594 17.078 1 91.69 368 THR B O 1
ATOM 7460 N N . PRO B 1 369 ? 15.82 30.328 19.094 1 92.62 369 PRO B N 1
ATOM 7461 C CA . PRO B 1 369 ? 14.453 30.219 19.609 1 92.62 369 PRO B CA 1
ATOM 7462 C C . PRO B 1 369 ? 13.461 31.078 18.828 1 92.62 369 PRO B C 1
ATOM 7464 O O . PRO B 1 369 ? 12.25 30.844 18.875 1 92.62 369 PRO B O 1
ATOM 7467 N N . ASP B 1 370 ? 13.953 32.062 18.047 1 92.19 370 ASP B N 1
ATOM 7468 C CA . ASP B 1 370 ? 13.086 32.938 17.25 1 92.19 370 ASP B CA 1
ATOM 7469 C C . ASP B 1 370 ? 12.312 32.125 16.203 1 92.19 370 ASP B C 1
ATOM 7471 O O . ASP B 1 370 ? 11.258 32.562 15.742 1 92.19 370 ASP B O 1
ATOM 7475 N N . LEU B 1 371 ? 12.844 30.984 15.852 1 95.5 371 LEU B N 1
ATOM 7476 C CA . LEU B 1 371 ? 12.164 30.109 14.914 1 95.5 371 LEU B CA 1
ATOM 7477 C C . LEU B 1 371 ? 10.766 29.75 15.414 1 95.5 371 LEU B C 1
ATOM 7479 O O . LEU B 1 371 ? 9.828 29.641 14.625 1 95.5 371 LEU B O 1
ATOM 7483 N N . LEU B 1 372 ? 10.602 29.672 16.688 1 96.56 372 LEU B N 1
ATOM 7484 C CA . LEU B 1 372 ? 9.359 29.203 17.297 1 96.56 372 LEU B CA 1
ATOM 7485 C C . LEU B 1 372 ? 8.266 30.25 17.156 1 96.56 372 LEU B C 1
ATOM 7487 O O . LEU B 1 372 ? 7.074 29.922 17.188 1 96.56 372 LEU B O 1
ATOM 7491 N N . ARG B 1 373 ? 8.617 31.469 16.891 1 93.5 373 ARG B N 1
ATOM 7492 C CA . ARG B 1 373 ? 7.645 32.531 16.734 1 93.5 373 ARG B CA 1
ATOM 7493 C C . ARG B 1 373 ? 6.891 32.406 15.414 1 93.5 373 ARG B C 1
ATOM 7495 O O . ARG B 1 373 ? 5.773 32.906 15.273 1 93.5 373 ARG B O 1
ATOM 7502 N N . THR B 1 374 ? 7.434 31.703 14.531 1 95.44 374 THR B N 1
ATOM 7503 C CA . THR B 1 374 ? 6.797 31.547 13.227 1 95.44 374 THR B CA 1
ATOM 7504 C C . THR B 1 374 ? 5.578 30.641 13.328 1 95.44 374 THR B C 1
ATOM 7506 O O . THR B 1 374 ? 4.734 30.625 12.43 1 95.44 374 THR B O 1
ATOM 7509 N N . TYR B 1 375 ? 5.441 29.984 14.445 1 96.88 375 TYR B N 1
ATOM 7510 C CA . TYR B 1 375 ? 4.301 29.094 14.617 1 96.88 375 TYR B CA 1
ATOM 7511 C C . TYR B 1 375 ? 2.99 29.875 14.602 1 96.88 375 TYR B C 1
ATOM 7513 O O . TYR B 1 375 ? 2.121 29.609 13.766 1 96.88 375 TYR B O 1
ATOM 7521 N N . GLU B 1 376 ? 2.928 30.766 15.477 1 96.31 376 GLU B N 1
ATOM 7522 C CA . GLU B 1 376 ? 1.713 31.578 15.547 1 96.31 376 GLU B CA 1
ATOM 7523 C C . GLU B 1 376 ? 1.477 32.344 14.242 1 96.31 376 GLU B C 1
ATOM 7525 O O . GLU B 1 376 ? 0.356 32.344 13.727 1 96.31 376 GLU B O 1
ATOM 7530 N N . PHE B 1 377 ? 2.498 32.844 13.734 1 94.69 377 PHE B N 1
ATOM 7531 C CA . PHE B 1 377 ? 2.4 33.625 12.5 1 94.69 377 PHE B CA 1
ATOM 7532 C C . PHE B 1 377 ? 1.81 32.781 11.375 1 94.69 377 PHE B C 1
ATOM 7534 O O . PHE B 1 377 ? 0.932 33.219 10.641 1 94.69 377 PHE B O 1
ATOM 7541 N N . GLU B 1 378 ? 2.186 31.562 11.273 1 96.12 378 GLU B N 1
ATOM 7542 C CA . GLU B 1 378 ? 1.786 30.688 10.172 1 96.12 378 GLU B CA 1
ATOM 7543 C C . GLU B 1 378 ? 0.427 30.047 10.445 1 96.12 378 GLU B C 1
ATOM 7545 O O . GLU B 1 378 ? -0.467 30.094 9.602 1 96.12 378 GLU B O 1
ATOM 7550 N N . ARG B 1 379 ? 0.225 29.547 11.617 1 94.62 379 ARG B N 1
ATOM 7551 C CA . ARG B 1 379 ? -0.934 28.688 11.867 1 94.62 379 ARG B CA 1
ATOM 7552 C C . ARG B 1 379 ? -2.152 29.516 12.25 1 94.62 379 ARG B C 1
ATOM 7554 O O . ARG B 1 379 ? -3.287 29.141 11.961 1 94.62 379 ARG B O 1
ATOM 7561 N N . ARG B 1 380 ? -1.944 30.625 12.906 1 91.69 380 ARG B N 1
ATOM 7562 C CA . ARG B 1 380 ? -3.09 31.469 13.203 1 91.69 380 ARG B CA 1
ATOM 7563 C C . ARG B 1 380 ? -3.623 32.125 11.938 1 91.69 380 ARG B C 1
ATOM 7565 O O . ARG B 1 380 ? -4.836 32.281 11.773 1 91.69 380 ARG B O 1
ATOM 7572 N N . ASP B 1 381 ? -2.738 32.5 11.125 1 87 381 ASP B N 1
ATOM 7573 C CA . ASP B 1 381 ? -3.156 33.062 9.852 1 87 381 ASP B CA 1
ATOM 7574 C C . ASP B 1 381 ? -4.02 32.094 9.07 1 87 381 ASP B C 1
ATOM 7576 O O . ASP B 1 381 ? -5.02 32.469 8.461 1 87 381 ASP B O 1
ATOM 7580 N N . PHE B 1 382 ? -3.68 30.938 9.031 1 82.38 382 PHE B N 1
ATOM 7581 C CA . PHE B 1 382 ? -4.457 29.906 8.359 1 82.38 382 PHE B CA 1
ATOM 7582 C C . PHE B 1 382 ? -5.863 29.828 8.938 1 82.38 382 PHE B C 1
ATOM 7584 O O . PHE B 1 382 ? -6.844 29.719 8.195 1 82.38 382 PHE B O 1
ATOM 7591 N N . ALA B 1 383 ? -5.883 29.812 10.25 1 81.5 383 ALA B N 1
ATOM 7592 C CA . ALA B 1 383 ? -7.176 29.719 10.922 1 81.5 383 ALA B CA 1
ATOM 7593 C C . ALA B 1 383 ? -8.07 30.891 10.555 1 81.5 383 ALA B C 1
ATOM 7595 O O . ALA B 1 383 ? -9.273 30.734 10.328 1 81.5 383 ALA B O 1
ATOM 7596 N N . VAL B 1 384 ? -7.488 31.984 10.461 1 82.44 384 VAL B N 1
ATOM 7597 C CA . VAL B 1 384 ? -8.227 33.188 10.094 1 82.44 384 VAL B CA 1
ATOM 7598 C C . VAL B 1 384 ? -8.734 33.062 8.656 1 82.44 384 VAL B C 1
ATOM 7600 O O . VAL B 1 384 ? -9.898 33.375 8.375 1 82.44 384 VAL B O 1
ATOM 7603 N N . GLN B 1 385 ? -7.895 32.562 7.844 1 77.12 385 GLN B N 1
ATOM 7604 C CA . GLN B 1 385 ? -8.273 32.375 6.445 1 77.12 385 GLN B CA 1
ATOM 7605 C C . GLN B 1 385 ? -9.414 31.375 6.316 1 77.12 385 GLN B C 1
ATOM 7607 O O . GLN B 1 385 ? -10.297 31.531 5.473 1 77.12 385 GLN B O 1
ATOM 7612 N N . LEU B 1 386 ? -9.328 30.422 7.078 1 72.56 386 LEU B N 1
ATOM 7613 C CA . LEU B 1 386 ? -10.367 29.406 7.055 1 72.56 386 LEU B CA 1
ATOM 7614 C C . LEU B 1 386 ? -11.719 29.984 7.465 1 72.56 386 LEU B C 1
ATOM 7616 O O . LEU B 1 386 ? -12.734 29.688 6.836 1 72.56 386 LEU B O 1
ATOM 7620 N N . ILE B 1 387 ? -11.742 30.766 8.445 1 71.06 387 ILE B N 1
ATOM 7621 C CA . ILE B 1 387 ? -12.961 31.406 8.93 1 71.06 387 ILE B CA 1
ATOM 7622 C C . ILE B 1 387 ? -13.523 32.344 7.859 1 71.06 387 ILE B C 1
ATOM 7624 O O . ILE B 1 387 ? -14.727 32.344 7.594 1 71.06 387 ILE B O 1
ATOM 7628 N N . GLU B 1 388 ? -12.617 33 7.285 1 72.25 388 GLU B N 1
ATOM 7629 C CA . GLU B 1 388 ? -13.023 33.938 6.242 1 72.25 388 GLU B CA 1
ATOM 7630 C C . GLU B 1 388 ? -13.609 33.219 5.039 1 72.25 388 GLU B C 1
ATOM 7632 O O . GLU B 1 388 ? -14.594 33.656 4.445 1 72.25 388 GLU B O 1
ATOM 7637 N N . LEU B 1 389 ? -12.977 32.188 4.727 1 69.38 389 LEU B N 1
ATOM 7638 C CA . LEU B 1 389 ? -13.445 31.391 3.598 1 69.38 389 LEU B CA 1
ATOM 7639 C C . LEU B 1 389 ? -14.836 30.812 3.877 1 69.38 389 LEU B C 1
ATOM 7641 O O . LEU B 1 389 ? -15.711 30.859 3.01 1 69.38 389 LEU B O 1
ATOM 7645 N N . HIS B 1 390 ? -15.047 30.297 5.031 1 63.59 390 HIS B N 1
ATOM 7646 C CA . HIS B 1 390 ? -16.359 29.75 5.402 1 63.59 390 HIS B CA 1
ATOM 7647 C C . HIS B 1 390 ? -17.422 30.844 5.371 1 63.59 390 HIS B C 1
ATOM 7649 O O . HIS B 1 390 ? -18.547 30.594 4.938 1 63.59 390 HIS B O 1
ATOM 7655 N N . ALA B 1 391 ? -17.062 31.984 5.789 1 64.69 391 ALA B N 1
ATOM 7656 C CA . ALA B 1 391 ? -17.984 33.125 5.746 1 64.69 391 ALA B CA 1
ATOM 7657 C C . ALA B 1 391 ? -18.359 33.469 4.305 1 64.69 391 ALA B C 1
ATOM 7659 O O . ALA B 1 391 ? -19.516 33.75 4.004 1 64.69 391 ALA B O 1
ATOM 7660 N N . ARG B 1 392 ? -17.344 33.375 3.5 1 67.38 392 ARG B N 1
ATOM 7661 C CA . ARG B 1 392 ? -17.562 33.719 2.094 1 67.38 392 ARG B CA 1
ATOM 7662 C C . ARG B 1 392 ? -18.453 32.688 1.427 1 67.38 392 ARG B C 1
ATOM 7664 O O . ARG B 1 392 ? -19.344 33.031 0.644 1 67.38 392 ARG B O 1
ATOM 7671 N N . ILE B 1 393 ? -18.219 31.438 1.675 1 62.62 393 ILE B N 1
ATOM 7672 C CA . ILE B 1 393 ? -19.031 30.359 1.13 1 62.62 393 ILE B CA 1
ATOM 7673 C C . ILE B 1 393 ? -20.469 30.516 1.607 1 62.62 393 ILE B C 1
ATOM 7675 O O . ILE B 1 393 ? -21.406 30.344 0.825 1 62.62 393 ILE B O 1
ATOM 7679 N N . ALA B 1 394 ? -20.656 30.75 2.855 1 58.66 394 ALA B N 1
ATOM 7680 C CA . ALA B 1 394 ? -21.984 30.953 3.432 1 58.66 394 ALA B CA 1
ATOM 7681 C C . ALA B 1 394 ? -22.719 32.094 2.738 1 58.66 394 ALA B C 1
ATOM 7683 O O . ALA B 1 394 ? -23.922 32.031 2.484 1 58.66 394 ALA B O 1
ATOM 7684 N N . GLU B 1 395 ? -21.953 33.094 2.441 1 62.56 395 GLU B N 1
ATOM 7685 C CA . GLU B 1 395 ? -22.531 34.25 1.752 1 62.56 395 GLU B CA 1
ATOM 7686 C C . GLU B 1 395 ? -22.984 33.875 0.342 1 62.56 395 GLU B C 1
ATOM 7688 O O . GLU B 1 395 ? -24.031 34.312 -0.114 1 62.56 395 GLU B O 1
ATOM 7693 N N . VAL B 1 396 ? -22.172 33.094 -0.288 1 58.78 396 VAL B N 1
ATOM 7694 C CA . VAL B 1 396 ? -22.5 32.656 -1.64 1 58.78 396 VAL B CA 1
ATOM 7695 C C . VAL B 1 396 ? -23.719 31.75 -1.607 1 58.78 396 VAL B C 1
ATOM 7697 O O . VAL B 1 396 ? -24.641 31.906 -2.424 1 58.78 396 VAL B O 1
ATOM 7700 N N . MET B 1 397 ? -23.719 30.797 -0.74 1 52.94 397 MET B N 1
ATOM 7701 C CA . MET B 1 397 ? -24.812 29.844 -0.611 1 52.94 397 MET B CA 1
ATOM 7702 C C . MET B 1 397 ? -26.109 30.547 -0.236 1 52.94 397 MET B C 1
ATOM 7704 O O . MET B 1 397 ? -27.203 30.109 -0.602 1 52.94 397 MET B O 1
ATOM 7708 N N . SER B 1 398 ? -25.984 31.594 0.563 1 52.47 398 SER B N 1
ATOM 7709 C CA . SER B 1 398 ? -27.172 32.344 0.995 1 52.47 398 SER B CA 1
ATOM 7710 C C . SER B 1 398 ? -27.688 33.25 -0.118 1 52.47 398 SER B C 1
ATOM 7712 O O . SER B 1 398 ? -28.781 33.812 -0.001 1 52.47 398 SER B O 1
ATOM 7714 N N . GLY B 1 399 ? -27.031 33.156 -1.261 1 52.78 399 GLY B N 1
ATOM 7715 C CA . GLY B 1 399 ? -27.453 33.969 -2.391 1 52.78 399 GLY B CA 1
ATOM 7716 C C . GLY B 1 399 ? -27 35.406 -2.279 1 52.78 399 GLY B C 1
ATOM 7717 O O . GLY B 1 399 ? -27.344 36.25 -3.121 1 52.78 399 GLY B O 1
ATOM 7718 N N . LYS B 1 400 ? -26.453 35.812 -1.271 1 53.5 400 LYS B N 1
ATOM 7719 C CA . LYS B 1 400 ? -26.078 37.219 -1.09 1 53.5 400 LYS B CA 1
ATOM 7720 C C . LYS B 1 400 ? -25 37.656 -2.096 1 53.5 400 LYS B C 1
ATOM 7722 O O . LYS B 1 400 ? -24.953 38.812 -2.498 1 53.5 400 LYS B O 1
ATOM 7727 N N . VAL B 1 401 ? -24.172 36.875 -2.455 1 51.22 401 VAL B N 1
ATOM 7728 C CA . VAL B 1 401 ? -23.156 37.125 -3.475 1 51.22 401 VAL B CA 1
ATOM 7729 C C . VAL B 1 401 ? -23.391 36.188 -4.652 1 51.22 401 VAL B C 1
ATOM 7731 O O . VAL B 1 401 ? -23.656 35 -4.465 1 51.22 401 VAL B O 1
ATOM 7734 N N . LYS B 1 402 ? -23.609 36.844 -5.699 1 49.47 402 LYS B N 1
ATOM 7735 C CA . LYS B 1 402 ? -23.812 36.219 -6.992 1 49.47 402 LYS B CA 1
ATOM 7736 C C . LYS B 1 402 ? -22.516 35.562 -7.492 1 49.47 402 LYS B C 1
ATOM 7738 O O . LYS B 1 402 ? -21.422 36.062 -7.227 1 49.47 402 LYS B O 1
ATOM 7743 N N . GLY B 1 403 ? -22.312 34.156 -7.996 1 47.06 403 GLY B N 1
ATOM 7744 C CA . GLY B 1 403 ? -21.406 33.438 -8.859 1 47.06 403 GLY B CA 1
ATOM 7745 C C . GLY B 1 403 ? -20.359 32.625 -8.086 1 47.06 403 GLY B C 1
ATOM 7746 O O . GLY B 1 403 ? -19.578 33.219 -7.32 1 47.06 403 GLY B O 1
ATOM 7747 N N . THR B 1 404 ? -20.672 31.609 -7.637 1 50.44 404 THR B N 1
ATOM 7748 C CA . THR B 1 404 ? -19.578 30.781 -7.117 1 50.44 404 THR B CA 1
ATOM 7749 C C . THR B 1 404 ? -18.562 30.484 -8.211 1 50.44 404 THR B C 1
ATOM 7751 O O . THR B 1 404 ? -18.875 29.781 -9.18 1 50.44 404 THR B O 1
ATOM 7754 N N . SER B 1 405 ? -17.641 31.359 -8.422 1 51.22 405 SER B N 1
ATOM 7755 C CA . SER B 1 405 ? -16.594 31.156 -9.422 1 51.22 405 SER B CA 1
ATOM 7756 C C . SER B 1 405 ? -15.898 29.812 -9.227 1 51.22 405 SER B C 1
ATOM 7758 O O . SER B 1 405 ? -15.82 29.312 -8.102 1 51.22 405 SER B O 1
ATOM 7760 N N . SER B 1 406 ? -15.891 29.094 -10.375 1 55.19 406 SER B N 1
ATOM 7761 C CA . SER B 1 406 ? -15.078 27.875 -10.453 1 55.19 406 SER B CA 1
ATOM 7762 C C . SER B 1 406 ? -13.82 28 -9.609 1 55.19 406 SER B C 1
ATOM 7764 O O . SER B 1 406 ? -13.43 27.047 -8.93 1 55.19 406 SER B O 1
ATOM 7766 N N . ASP B 1 407 ? -13.445 29.188 -9.508 1 58.12 407 ASP B N 1
ATOM 7767 C CA . ASP B 1 407 ? -12.188 29.406 -8.797 1 58.12 407 ASP B CA 1
ATOM 7768 C C . ASP B 1 407 ? -12.398 29.328 -7.285 1 58.12 407 ASP B C 1
ATOM 7770 O O . ASP B 1 407 ? -11.562 28.781 -6.566 1 58.12 407 ASP B O 1
ATOM 7774 N N . LEU B 1 408 ? -13.461 29.906 -6.887 1 59.91 408 LEU B N 1
ATOM 7775 C CA . LEU B 1 408 ? -13.758 29.859 -5.457 1 59.91 408 LEU B CA 1
ATOM 7776 C C . LEU B 1 408 ? -13.992 28.422 -5.004 1 59.91 408 LEU B C 1
ATOM 7778 O O . LEU B 1 408 ? -13.562 28.031 -3.914 1 59.91 408 LEU B O 1
ATOM 7782 N N . MET B 1 409 ? -14.531 27.703 -5.914 1 60.88 409 MET B N 1
ATOM 7783 C CA . MET B 1 409 ? -14.812 26.312 -5.59 1 60.88 409 MET B CA 1
ATOM 7784 C C . MET B 1 409 ? -13.523 25.516 -5.469 1 60.88 409 MET B C 1
ATOM 7786 O O . MET B 1 409 ? -13.367 24.719 -4.539 1 60.88 409 MET B O 1
ATOM 7790 N N . ILE B 1 410 ? -12.727 25.844 -6.367 1 61.25 410 ILE B N 1
ATOM 7791 C CA . ILE B 1 410 ? -11.453 25.125 -6.352 1 61.25 410 ILE B CA 1
ATOM 7792 C C . ILE B 1 410 ? -10.656 25.516 -5.109 1 61.25 410 ILE B C 1
ATOM 7794 O O . ILE B 1 410 ? -10.102 24.641 -4.422 1 61.25 410 ILE B O 1
ATOM 7798 N N . LYS B 1 411 ? -10.656 26.781 -4.906 1 63.41 411 LYS B N 1
ATOM 7799 C CA . LYS B 1 411 ? -9.938 27.266 -3.727 1 63.41 411 LYS B CA 1
ATOM 7800 C C . LYS B 1 411 ? -10.531 26.672 -2.447 1 63.41 411 LYS B C 1
ATOM 7802 O O . LYS B 1 411 ? -9.789 26.312 -1.526 1 63.41 411 LYS B O 1
ATOM 7807 N N . SER B 1 412 ? -11.727 26.641 -2.508 1 66.06 412 SER B N 1
ATOM 7808 C CA . SER B 1 412 ? -12.422 26.094 -1.345 1 66.06 412 SER B CA 1
ATOM 7809 C C . SER B 1 412 ? -12.094 24.609 -1.144 1 66.06 412 SER B C 1
ATOM 7811 O O . SER B 1 412 ? -11.844 24.172 -0.019 1 66.06 412 SER B O 1
ATOM 7813 N N . MET B 1 413 ? -11.945 24.047 -2.27 1 67.25 413 MET B N 1
ATOM 7814 C CA . MET B 1 413 ? -11.672 22.609 -2.188 1 67.25 413 MET B CA 1
ATOM 7815 C C . MET B 1 413 ? -10.25 22.359 -1.68 1 67.25 413 MET B C 1
ATOM 7817 O O . MET B 1 413 ? -10.031 21.469 -0.854 1 67.25 413 MET B O 1
ATOM 7821 N N . LYS B 1 414 ? -9.367 23.156 -2.16 1 70.31 414 LYS B N 1
ATOM 7822 C CA . LYS B 1 414 ? -7.977 23 -1.738 1 70.31 414 LYS B CA 1
ATOM 7823 C C . LYS B 1 414 ? -7.805 23.359 -0.266 1 70.31 414 LYS B C 1
ATOM 7825 O O . LYS B 1 414 ? -6.984 22.766 0.434 1 70.31 414 LYS B O 1
ATOM 7830 N N . PHE B 1 415 ? -8.547 24.312 0.051 1 70.81 415 PHE B N 1
ATOM 7831 C CA . PHE B 1 415 ? -8.484 24.703 1.453 1 70.81 415 PHE B CA 1
ATOM 7832 C C . PHE B 1 415 ? -9.07 23.625 2.348 1 70.81 415 PHE B C 1
ATOM 7834 O O . PHE B 1 415 ? -8.477 23.266 3.369 1 70.81 415 PHE B O 1
ATOM 7841 N N . VAL B 1 416 ? -10.125 23.078 1.854 1 71 416 VAL B N 1
ATOM 7842 C CA . VAL B 1 416 ? -10.797 22.047 2.635 1 71 416 VAL B CA 1
ATOM 7843 C C . VAL B 1 416 ? -9.914 20.797 2.719 1 71 416 VAL B C 1
ATOM 7845 O O . VAL B 1 416 ? -9.82 20.172 3.773 1 71 416 VAL B O 1
ATOM 7848 N N . SER B 1 417 ? -9.172 20.562 1.646 1 77.5 417 SER B N 1
ATOM 7849 C CA . SER B 1 417 ? -8.312 19.391 1.641 1 77.5 417 SER B CA 1
ATOM 7850 C C . SER B 1 417 ? -7.035 19.625 2.434 1 77.5 417 SER B C 1
ATOM 7852 O O . SER B 1 417 ? -6.312 18.688 2.768 1 77.5 417 SER B O 1
ATOM 7854 N N . GLY B 1 418 ? -6.777 20.875 2.711 1 79.88 418 GLY B N 1
ATOM 7855 C CA . GLY B 1 418 ? -5.57 21.25 3.426 1 79.88 418 GLY B CA 1
ATOM 7856 C C . GLY B 1 418 ? -4.363 21.406 2.52 1 79.88 418 GLY B C 1
ATOM 7857 O O . GLY B 1 418 ? -3.309 21.875 2.955 1 79.88 418 GLY B O 1
ATOM 7858 N N . THR B 1 419 ? -4.488 21.078 1.272 1 84.62 419 THR B N 1
ATOM 7859 C CA . THR B 1 419 ? -3.348 21.109 0.363 1 84.62 419 THR B CA 1
ATOM 7860 C C . THR B 1 419 ? -3.09 22.516 -0.148 1 84.62 419 THR B C 1
ATOM 7862 O O . THR B 1 419 ? -2.047 22.797 -0.746 1 84.62 419 THR B O 1
ATOM 7865 N N . GLY B 1 420 ? -3.961 23.406 0.205 1 83.81 420 GLY B N 1
ATOM 7866 C CA . GLY B 1 420 ? -3.838 24.766 -0.276 1 83.81 420 GLY B CA 1
ATOM 7867 C C . GLY B 1 420 ? -3.254 25.719 0.756 1 83.81 420 GLY B C 1
ATOM 7868 O O . GLY B 1 420 ? -3.268 26.938 0.568 1 83.81 420 GLY B O 1
ATOM 7869 N N . THR B 1 421 ? -2.75 25.219 1.865 1 89.12 421 THR B N 1
ATOM 7870 C CA . THR B 1 421 ? -2.127 26.062 2.873 1 89.12 421 THR B CA 1
ATOM 7871 C C . THR B 1 421 ? -0.937 26.812 2.285 1 89.12 421 THR B C 1
ATOM 7873 O O . THR B 1 421 ? -0.102 26.219 1.597 1 89.12 421 THR B O 1
ATOM 7876 N N . HIS B 1 422 ? -0.924 28.109 2.496 1 92.88 422 HIS B N 1
ATOM 7877 C CA . HIS B 1 422 ? 0.121 28.984 1.976 1 92.88 422 HIS B CA 1
ATOM 7878 C C . HIS B 1 422 ? 0.698 29.875 3.076 1 92.88 422 HIS B C 1
ATOM 7880 O O . HIS B 1 422 ? 0.059 30.828 3.502 1 92.88 422 HIS B O 1
ATOM 7886 N N . TYR B 1 423 ? 1.87 29.516 3.529 1 95.19 423 TYR B N 1
ATOM 7887 C CA . TYR B 1 423 ? 2.525 30.344 4.535 1 95.19 423 TYR B CA 1
ATOM 7888 C C . TYR B 1 423 ? 3.133 31.594 3.904 1 95.19 423 TYR B C 1
ATOM 7890 O O . TYR B 1 423 ? 3.857 31.5 2.912 1 95.19 423 TYR B O 1
ATOM 7898 N N . LEU B 1 424 ? 2.986 32.688 4.531 1 94.62 424 LEU B N 1
ATOM 7899 C CA . LEU B 1 424 ? 3.387 33.969 4.012 1 94.62 424 LEU B CA 1
ATOM 7900 C C . LEU B 1 424 ? 4.875 34.219 4.238 1 94.62 424 LEU B C 1
ATOM 7902 O O . LEU B 1 424 ? 5.516 33.5 5.004 1 94.62 424 LEU B O 1
ATOM 7906 N N . PRO B 1 425 ? 5.414 35.25 3.543 1 95.81 425 PRO B N 1
ATOM 7907 C CA . PRO B 1 425 ? 6.84 35.531 3.688 1 95.81 425 PRO B CA 1
ATOM 7908 C C . PRO B 1 425 ? 7.242 35.781 5.137 1 95.81 425 PRO B C 1
ATOM 7910 O O . PRO B 1 425 ? 6.5 36.438 5.883 1 95.81 425 PRO B O 1
ATOM 7913 N N . SER B 1 426 ? 8.305 35.25 5.492 1 94.75 426 SER B N 1
ATOM 7914 C CA . SER B 1 426 ? 8.914 35.344 6.812 1 94.75 426 SER B CA 1
ATOM 7915 C C . SER B 1 426 ? 10.414 35.094 6.754 1 94.75 426 SER B C 1
ATOM 7917 O O . SER B 1 426 ? 11.008 35.094 5.672 1 94.75 426 SER B O 1
ATOM 7919 N N . ALA B 1 427 ? 11.023 35 7.953 1 92.31 427 ALA B N 1
ATOM 7920 C CA . ALA B 1 427 ? 12.461 34.75 8.023 1 92.31 427 ALA B CA 1
ATOM 7921 C C . ALA B 1 427 ? 12.789 33.344 7.457 1 92.31 427 ALA B C 1
ATOM 7923 O O . ALA B 1 427 ? 13.922 33.094 7.055 1 92.31 427 ALA B O 1
ATOM 7924 N N . ILE B 1 428 ? 11.812 32.5 7.387 1 96.25 428 ILE B N 1
ATOM 7925 C CA . ILE B 1 428 ? 12.102 31.141 6.957 1 96.25 428 ILE B CA 1
ATOM 7926 C C . ILE B 1 428 ? 11.367 30.844 5.648 1 96.25 428 ILE B C 1
ATOM 7928 O O . ILE B 1 428 ? 11.297 29.688 5.219 1 96.25 428 ILE B O 1
ATOM 7932 N N . VAL B 1 429 ? 10.688 31.844 5.055 1 97.12 429 VAL B N 1
ATOM 7933 C CA . VAL B 1 429 ? 10.039 31.781 3.752 1 97.12 429 VAL B CA 1
ATOM 7934 C C . VAL B 1 429 ? 10.406 33 2.93 1 97.12 429 VAL B C 1
ATOM 7936 O O . VAL B 1 429 ? 9.914 34.125 3.188 1 97.12 429 VAL B O 1
ATOM 7939 N N . ASP B 1 430 ? 11.234 32.812 1.938 1 97.38 430 ASP B N 1
ATOM 7940 C CA . ASP B 1 430 ? 11.734 33.906 1.104 1 97.38 430 ASP B CA 1
ATOM 7941 C C . ASP B 1 430 ? 11.133 33.844 -0.298 1 97.38 430 ASP B C 1
ATOM 7943 O O . ASP B 1 430 ? 11.539 33.031 -1.116 1 97.38 430 ASP B O 1
ATOM 7947 N N . PRO B 1 431 ? 10.281 34.781 -0.645 1 96.19 431 PRO B N 1
ATOM 7948 C CA . PRO B 1 431 ? 9.547 34.719 -1.912 1 96.19 431 PRO B CA 1
ATOM 7949 C C . PRO B 1 431 ? 10.375 35.188 -3.102 1 96.19 431 PRO B C 1
ATOM 7951 O O . PRO B 1 431 ? 9.914 35.125 -4.242 1 96.19 431 PRO B O 1
ATOM 7954 N N . THR B 1 432 ? 11.57 35.688 -2.973 1 95.31 432 THR B N 1
ATOM 7955 C CA . THR B 1 432 ? 12.359 36.375 -3.975 1 95.31 432 THR B CA 1
ATOM 7956 C C . THR B 1 432 ? 12.57 35.5 -5.207 1 95.31 432 THR B C 1
ATOM 7958 O O . THR B 1 432 ? 12.586 36 -6.336 1 95.31 432 THR B O 1
ATOM 7961 N N . GLY B 1 433 ? 12.68 34.219 -5.082 1 96.62 433 GLY B N 1
ATOM 7962 C CA . GLY B 1 433 ? 13.023 33.344 -6.188 1 96.62 433 GLY B CA 1
ATOM 7963 C C . GLY B 1 433 ? 11.812 32.75 -6.863 1 96.62 433 GLY B C 1
ATOM 7964 O O . GLY B 1 433 ? 11.938 31.797 -7.637 1 96.62 433 GLY B O 1
ATOM 7965 N N . GLN B 1 434 ? 10.602 33.312 -6.719 1 97.38 434 GLN B N 1
ATOM 7966 C CA . GLN B 1 434 ? 9.367 32.688 -7.168 1 97.38 434 GLN B CA 1
ATOM 7967 C C . GLN B 1 434 ? 9.359 32.469 -8.68 1 97.38 434 GLN B C 1
ATOM 7969 O O . GLN B 1 434 ? 8.836 31.484 -9.188 1 97.38 434 GLN B O 1
ATOM 7974 N N . LEU B 1 435 ? 10 33.375 -9.375 1 96.12 435 LEU B N 1
ATOM 7975 C CA . LEU B 1 435 ? 9.945 33.344 -10.836 1 96.12 435 LEU B CA 1
ATOM 7976 C C . LEU B 1 435 ? 10.82 32.219 -11.398 1 96.12 435 LEU B C 1
ATOM 7978 O O . LEU B 1 435 ? 10.695 31.875 -12.578 1 96.12 435 LEU B O 1
ATOM 7982 N N . ARG B 1 436 ? 11.711 31.656 -10.586 1 96.06 436 ARG B N 1
ATOM 7983 C CA . ARG B 1 436 ? 12.594 30.594 -11.039 1 96.06 436 ARG B CA 1
ATOM 7984 C C . ARG B 1 436 ? 11.805 29.312 -11.344 1 96.06 436 ARG B C 1
ATOM 7986 O O . ARG B 1 436 ? 12.203 28.531 -12.203 1 96.06 436 ARG B O 1
ATOM 7993 N N . ALA B 1 437 ? 10.82 29.094 -10.641 1 97.75 437 ALA B N 1
ATOM 7994 C CA . ALA B 1 437 ? 9.898 27.969 -10.812 1 97.75 437 ALA B CA 1
ATOM 7995 C C . ALA B 1 437 ? 8.469 28.359 -10.469 1 97.75 437 ALA B C 1
ATOM 7997 O O . ALA B 1 437 ? 7.977 28.047 -9.383 1 97.75 437 ALA B O 1
ATOM 7998 N N . PRO B 1 438 ? 7.723 28.844 -11.391 1 97.44 438 PRO B N 1
ATOM 7999 C CA . PRO B 1 438 ? 6.395 29.391 -11.109 1 97.44 438 PRO B CA 1
ATOM 8000 C C . PRO B 1 438 ? 5.41 28.328 -10.625 1 97.44 438 PRO B C 1
ATOM 8002 O O . PRO B 1 438 ? 4.434 28.656 -9.938 1 97.44 438 PRO B O 1
ATOM 8005 N N . GLY B 1 439 ? 5.656 27.094 -11.016 1 96.81 439 GLY B N 1
ATOM 8006 C CA . GLY B 1 439 ? 4.758 26.016 -10.609 1 96.81 439 GLY B CA 1
ATOM 8007 C C . GLY B 1 439 ? 5.047 25.5 -9.219 1 96.81 439 GLY B C 1
ATOM 8008 O O . GLY B 1 439 ? 4.266 24.719 -8.672 1 96.81 439 GLY B O 1
ATOM 8009 N N . ILE B 1 440 ? 6.156 25.859 -8.672 1 97.5 440 ILE B N 1
ATOM 8010 C CA . ILE B 1 440 ? 6.492 25.578 -7.281 1 97.5 440 ILE B CA 1
ATOM 8011 C C . ILE B 1 440 ? 6.262 26.828 -6.434 1 97.5 440 ILE B C 1
ATOM 8013 O O . ILE B 1 440 ? 7.113 27.719 -6.379 1 97.5 440 ILE B O 1
ATOM 8017 N N . ILE B 1 441 ? 5.18 26.859 -5.738 1 96.88 441 ILE B N 1
ATOM 8018 C CA . ILE B 1 441 ? 4.789 28.078 -5.039 1 96.88 441 ILE B CA 1
ATOM 8019 C C . ILE B 1 441 ? 5.477 28.141 -3.676 1 96.88 441 ILE B C 1
ATOM 8021 O O . ILE B 1 441 ? 5.258 27.266 -2.826 1 96.88 441 ILE B O 1
ATOM 8025 N N . ILE B 1 442 ? 6.285 29.172 -3.467 1 98 442 ILE B N 1
ATOM 8026 C CA . ILE B 1 442 ? 6.973 29.359 -2.193 1 98 442 ILE B CA 1
ATOM 8027 C C . ILE B 1 442 ? 5.949 29.531 -1.074 1 98 442 ILE B C 1
ATOM 8029 O O . ILE B 1 442 ? 4.98 30.281 -1.216 1 98 442 ILE B O 1
ATOM 8033 N N . GLY B 1 443 ? 6.141 28.797 -0.001 1 96.88 443 GLY B N 1
ATOM 8034 C CA . GLY B 1 443 ? 5.223 28.844 1.124 1 96.88 443 GLY B CA 1
ATOM 8035 C C . GLY B 1 443 ? 4.199 27.719 1.108 1 96.88 443 GLY B C 1
ATOM 8036 O O . GLY B 1 443 ? 3.553 27.453 2.123 1 96.88 443 GLY B O 1
ATOM 8037 N N . GLN B 1 444 ? 4.027 27.125 0.022 1 95.25 444 GLN B N 1
ATOM 8038 C CA . GLN B 1 444 ? 3.131 25.969 -0.083 1 95.25 444 GLN B CA 1
ATOM 8039 C C . GLN B 1 444 ? 3.914 24.656 -0.083 1 95.25 444 GLN B C 1
ATOM 8041 O O . GLN B 1 444 ? 5.145 24.672 -0.188 1 95.25 444 GLN B O 1
ATOM 8046 N N . ARG B 1 445 ? 3.178 23.609 0.148 1 94.5 445 ARG B N 1
ATOM 8047 C CA . ARG B 1 445 ? 3.844 22.312 0.068 1 94.5 445 ARG B CA 1
ATOM 8048 C C . ARG B 1 445 ? 4.371 22.047 -1.34 1 94.5 445 ARG B C 1
ATOM 8050 O O . ARG B 1 445 ? 3.793 22.516 -2.32 1 94.5 445 ARG B O 1
ATOM 8057 N N . PHE B 1 446 ? 5.465 21.344 -1.438 1 96.5 446 PHE B N 1
ATOM 8058 C CA . PHE B 1 446 ? 6.027 21.016 -2.74 1 96.5 446 PHE B CA 1
ATOM 8059 C C . PHE B 1 446 ? 5 20.281 -3.596 1 96.5 446 PHE B C 1
ATOM 8061 O O . PHE B 1 446 ? 4.297 19.391 -3.109 1 96.5 446 PHE B O 1
ATOM 8068 N N . PRO B 1 447 ? 4.844 20.641 -4.816 1 94.81 447 PRO B N 1
ATOM 8069 C CA . PRO B 1 447 ? 3.771 20.094 -5.648 1 94.81 447 PRO B CA 1
ATOM 8070 C C . PRO B 1 447 ? 3.971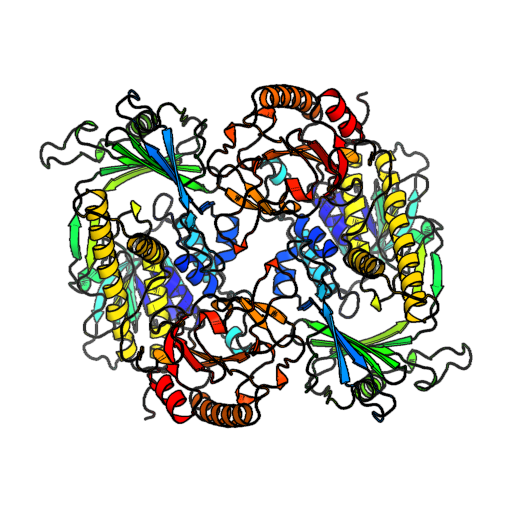 18.609 -5.953 1 94.81 447 PRO B C 1
ATOM 8072 O O . PRO B 1 447 ? 5.105 18.156 -6.109 1 94.81 447 PRO B O 1
ATOM 8075 N N . TYR B 1 448 ? 2.865 17.953 -6.117 1 93.5 448 TYR B N 1
ATOM 8076 C CA . TYR B 1 448 ? 2.818 16.531 -6.441 1 93.5 448 TYR B CA 1
ATOM 8077 C C . TYR B 1 448 ? 3.174 16.297 -7.902 1 93.5 448 TYR B C 1
ATOM 8079 O O . TYR B 1 448 ? 2.545 16.859 -8.805 1 93.5 448 TYR B O 1
ATOM 8087 N N . GLN B 1 449 ? 4.172 15.422 -8.148 1 95.81 449 GLN B N 1
ATOM 8088 C CA . GLN B 1 449 ? 4.52 14.914 -9.469 1 95.81 449 GLN B CA 1
ATOM 8089 C C . GLN B 1 449 ? 5.148 13.523 -9.375 1 95.81 449 GLN B C 1
ATOM 8091 O O . GLN B 1 449 ? 5.785 13.195 -8.375 1 95.81 449 GLN B O 1
ATOM 8096 N N . VAL B 1 450 ? 4.898 12.773 -10.43 1 95.75 450 VAL B N 1
ATOM 8097 C CA . VAL B 1 450 ? 5.566 11.477 -10.547 1 95.75 450 VAL B CA 1
ATOM 8098 C C . VAL B 1 450 ? 6.969 11.672 -11.117 1 95.75 450 VAL B C 1
ATOM 8100 O O . VAL B 1 450 ? 7.148 12.391 -12.102 1 95.75 450 VAL B O 1
ATOM 8103 N N . ILE B 1 451 ? 7.957 11.078 -10.477 1 96.69 451 ILE B N 1
ATOM 8104 C CA . ILE B 1 451 ? 9.352 11.086 -10.906 1 96.69 451 ILE B CA 1
ATOM 8105 C C . ILE B 1 451 ? 9.914 9.672 -10.859 1 96.69 451 ILE B C 1
ATOM 8107 O O . ILE B 1 451 ? 9.406 8.812 -10.141 1 96.69 451 ILE B O 1
ATOM 8111 N N . LEU B 1 452 ? 10.938 9.438 -11.695 1 96.69 452 LEU B N 1
ATOM 8112 C CA . LEU B 1 452 ? 11.555 8.117 -11.742 1 96.69 452 LEU B CA 1
ATOM 8113 C C . LEU B 1 452 ? 12.945 8.148 -11.125 1 96.69 452 LEU B C 1
ATOM 8115 O O . LEU B 1 452 ? 13.734 9.055 -11.398 1 96.69 452 LEU B O 1
ATOM 8119 N N . ARG B 1 453 ? 13.234 7.215 -10.273 1 95.69 453 ARG B N 1
ATOM 8120 C CA . ARG B 1 453 ? 14.602 7.105 -9.773 1 95.69 453 ARG B CA 1
ATOM 8121 C C . ARG B 1 453 ? 15.562 6.703 -10.891 1 95.69 453 ARG B C 1
ATOM 8123 O O . ARG B 1 453 ? 15.336 5.711 -11.586 1 95.69 453 ARG B O 1
ATOM 8130 N N . ALA B 1 454 ? 16.594 7.395 -11.016 1 94.81 454 ALA B N 1
ATOM 8131 C CA . ALA B 1 454 ? 17.469 7.312 -12.188 1 94.81 454 ALA B CA 1
ATOM 8132 C C . ALA B 1 454 ? 18.156 5.953 -12.266 1 94.81 454 ALA B C 1
ATOM 8134 O O . ALA B 1 454 ? 18.406 5.438 -13.352 1 94.81 454 ALA B O 1
ATOM 8135 N N . ALA B 1 455 ? 18.391 5.387 -11.141 1 92.94 455 ALA B N 1
ATOM 8136 C CA . ALA B 1 455 ? 19.219 4.18 -11.078 1 92.94 455 ALA B CA 1
ATOM 8137 C C . ALA B 1 455 ? 18.453 2.959 -11.562 1 92.94 455 ALA B C 1
ATOM 8139 O O . ALA B 1 455 ? 19.031 2.025 -12.117 1 92.94 455 ALA B O 1
ATOM 8140 N N . ASP B 1 456 ? 17.141 2.949 -11.375 1 93.06 456 ASP B N 1
ATOM 8141 C CA . ASP B 1 456 ? 16.391 1.738 -11.68 1 93.06 456 ASP B CA 1
ATOM 8142 C C . ASP B 1 456 ? 15.031 2.078 -12.297 1 93.06 456 ASP B C 1
ATOM 8144 O O . ASP B 1 456 ? 14.219 1.186 -12.555 1 93.06 456 ASP B O 1
ATOM 8148 N N . PHE B 1 457 ? 14.75 3.324 -12.445 1 94.94 457 PHE B N 1
ATOM 8149 C CA . PHE B 1 457 ? 13.562 3.873 -13.102 1 94.94 457 PHE B CA 1
ATOM 8150 C C . PHE B 1 457 ? 12.297 3.465 -12.367 1 94.94 457 PHE B C 1
ATOM 8152 O O . PHE B 1 457 ? 11.219 3.414 -12.953 1 94.94 457 PHE B O 1
ATOM 8159 N N . ARG B 1 458 ? 12.422 3.074 -11.102 1 92.94 458 ARG B N 1
ATOM 8160 C CA . ARG B 1 458 ? 11.25 2.904 -10.242 1 92.94 458 ARG B CA 1
ATOM 8161 C C . ARG B 1 458 ? 10.516 4.23 -10.055 1 92.94 458 ARG B C 1
ATOM 8163 O O . ARG B 1 458 ? 11.133 5.242 -9.719 1 92.94 458 ARG B O 1
ATOM 8170 N N . PRO B 1 459 ? 9.203 4.227 -10.281 1 93.69 459 PRO B N 1
ATOM 8171 C CA . PRO B 1 459 ? 8.461 5.477 -10.094 1 93.69 459 PRO B CA 1
ATOM 8172 C C . PRO B 1 459 ? 8.258 5.824 -8.617 1 93.69 459 PRO B C 1
ATOM 8174 O O . PRO B 1 459 ? 8.023 4.938 -7.797 1 93.69 459 PRO B O 1
ATOM 8177 N N . TYR B 1 460 ? 8.406 7.043 -8.32 1 93.62 460 TYR B N 1
ATOM 8178 C CA . TYR B 1 460 ? 8.062 7.68 -7.051 1 93.62 460 TYR B CA 1
ATOM 8179 C C . TYR B 1 460 ? 7.293 8.977 -7.281 1 93.62 460 TYR B C 1
ATOM 8181 O O . TYR B 1 460 ? 7.09 9.391 -8.422 1 93.62 460 TYR B O 1
ATOM 8189 N N . THR B 1 461 ? 6.758 9.492 -6.277 1 94.12 461 THR B N 1
ATOM 8190 C CA . THR B 1 461 ? 6.195 10.836 -6.34 1 94.12 461 THR B CA 1
ATOM 8191 C C . THR B 1 461 ? 7.02 11.812 -5.496 1 94.12 461 THR B C 1
ATOM 8193 O O . THR B 1 461 ? 7.777 11.391 -4.621 1 94.12 461 THR B O 1
ATOM 8196 N N . THR B 1 462 ? 6.898 13.062 -5.77 1 94.62 462 THR B N 1
ATOM 8197 C CA . THR B 1 462 ? 7.641 14.07 -5.023 1 94.62 462 THR B CA 1
ATOM 8198 C C . THR B 1 462 ? 7.293 14.016 -3.537 1 94.62 462 THR B C 1
ATOM 8200 O O . THR B 1 462 ? 8.117 14.359 -2.688 1 94.62 462 THR B O 1
ATOM 8203 N N . LEU B 1 463 ? 6.148 13.516 -3.17 1 89.06 463 LEU B N 1
ATOM 8204 C CA . LEU B 1 463 ? 5.746 13.445 -1.77 1 89.06 463 LEU B CA 1
ATOM 8205 C C . LEU B 1 463 ? 6.574 12.406 -1.016 1 89.06 463 LEU B C 1
ATOM 8207 O O . LEU B 1 463 ? 6.723 12.492 0.206 1 89.06 463 LEU B O 1
ATOM 8211 N N . HIS B 1 464 ? 7.141 11.484 -1.735 1 89.94 464 HIS B N 1
ATOM 8212 C CA . HIS B 1 464 ? 8.016 10.484 -1.131 1 89.94 464 HIS B CA 1
ATOM 8213 C C . HIS B 1 464 ? 9.32 11.109 -0.659 1 89.94 464 HIS B C 1
ATOM 8215 O O . HIS B 1 464 ? 10.016 10.547 0.189 1 89.94 464 HIS B O 1
ATOM 8221 N N . LEU B 1 465 ? 9.648 12.25 -1.185 1 91.75 465 LEU B N 1
ATOM 8222 C CA . LEU B 1 465 ? 10.914 12.898 -0.879 1 91.75 465 LEU B CA 1
ATOM 8223 C C . LEU B 1 465 ? 10.836 13.664 0.437 1 91.75 465 LEU B C 1
ATOM 8225 O O . LEU B 1 465 ? 11.859 14 1.03 1 91.75 465 LEU B O 1
ATOM 8229 N N . PHE B 1 466 ? 9.609 13.906 0.871 1 90.75 466 PHE B N 1
ATOM 8230 C CA . PHE B 1 466 ? 9.469 14.859 1.965 1 90.75 466 PHE B CA 1
ATOM 8231 C C . PHE B 1 466 ? 8.859 14.188 3.191 1 90.75 466 PHE B C 1
ATOM 8233 O O . PHE B 1 466 ? 7.77 14.562 3.633 1 90.75 466 PHE B O 1
ATOM 8240 N N . LYS B 1 467 ? 9.656 13.383 3.748 1 86.62 467 LYS B N 1
ATOM 8241 C CA . LYS B 1 467 ? 9.281 12.758 5.012 1 86.62 467 LYS B CA 1
ATOM 8242 C C . LYS B 1 467 ? 9.508 13.711 6.184 1 86.62 467 LYS B C 1
ATOM 8244 O O . LYS B 1 467 ? 10.312 14.641 6.09 1 86.62 467 LYS B O 1
ATOM 8249 N N . SER B 1 468 ? 8.695 13.492 7.188 1 86.44 468 SER B N 1
ATOM 8250 C CA . SER B 1 468 ? 8.82 14.344 8.367 1 86.44 468 SER B CA 1
ATOM 8251 C C . SER B 1 468 ? 9.938 13.859 9.289 1 86.44 468 SER B C 1
ATOM 8253 O O . SER B 1 468 ? 9.68 13.406 10.406 1 86.44 468 SER B O 1
ATOM 8255 N N . ASP B 1 469 ? 11.195 14.039 8.859 1 85.75 469 ASP B N 1
ATOM 8256 C CA . ASP B 1 469 ? 12.383 13.594 9.578 1 85.75 469 ASP B CA 1
ATOM 8257 C C . ASP B 1 469 ? 13.133 14.773 10.188 1 85.75 469 ASP B C 1
ATOM 8259 O O . ASP B 1 469 ? 14.297 14.648 10.57 1 85.75 469 ASP B O 1
ATOM 8263 N N . ASN B 1 470 ? 12.531 15.922 10.18 1 89.94 470 ASN B N 1
ATOM 8264 C CA . ASN B 1 470 ? 13.016 17.141 10.828 1 89.94 470 ASN B CA 1
ATOM 8265 C C . ASN B 1 470 ? 14.211 17.734 10.086 1 89.94 470 ASN B C 1
ATOM 8267 O O . ASN B 1 470 ? 14.969 18.516 10.656 1 89.94 470 ASN B O 1
ATOM 8271 N N . ILE B 1 471 ? 14.445 17.344 8.883 1 90.56 471 ILE B N 1
ATOM 8272 C CA . ILE B 1 471 ? 15.594 17.891 8.172 1 90.56 471 ILE B CA 1
ATOM 8273 C C . ILE B 1 471 ? 15.125 18.609 6.914 1 90.56 471 ILE B C 1
ATOM 8275 O O . ILE B 1 471 ? 14.07 18.281 6.355 1 90.56 471 ILE B O 1
ATOM 8279 N N . TYR B 1 472 ? 15.922 19.578 6.5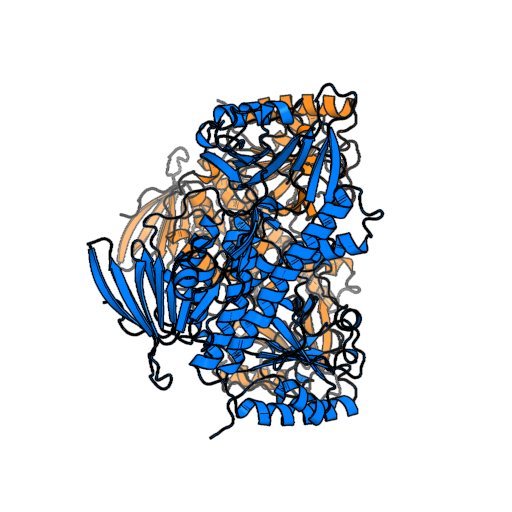35 1 94.12 472 TYR B N 1
ATOM 8280 C CA . TYR B 1 472 ? 15.641 20.312 5.312 1 94.12 472 TYR B CA 1
ATOM 8281 C C . TYR B 1 472 ? 15.992 19.5 4.082 1 94.12 472 TYR B C 1
ATOM 8283 O O . TYR B 1 472 ? 16.906 18.672 4.113 1 94.12 472 TYR B O 1
ATOM 8291 N N . LYS B 1 473 ? 15.242 19.719 3.031 1 95.25 473 LYS B N 1
ATOM 8292 C CA . LYS B 1 473 ? 15.555 19.094 1.749 1 95.25 473 LYS B CA 1
ATOM 8293 C C . LYS B 1 473 ? 15.969 20.125 0.716 1 95.25 473 LYS B C 1
ATOM 8295 O O . LYS B 1 473 ? 15.367 21.203 0.632 1 95.25 473 LYS B O 1
ATOM 8300 N N . ILE B 1 474 ? 17.031 19.812 0.087 1 96.56 474 ILE B N 1
ATOM 8301 C CA . ILE B 1 474 ? 17.469 20.609 -1.061 1 96.56 474 ILE B CA 1
ATOM 8302 C C . ILE B 1 474 ? 17.203 19.828 -2.35 1 96.56 474 ILE B C 1
ATOM 8304 O O . ILE B 1 474 ? 17.797 18.781 -2.586 1 96.56 474 ILE B O 1
ATOM 8308 N N . VAL B 1 475 ? 16.266 20.359 -3.127 1 97.56 475 VAL B N 1
ATOM 8309 C CA . VAL B 1 475 ? 15.93 19.719 -4.395 1 97.56 475 VAL B CA 1
ATOM 8310 C C . VAL B 1 475 ? 16.578 20.484 -5.547 1 97.56 475 VAL B C 1
ATOM 8312 O O . VAL B 1 475 ? 16.312 21.672 -5.746 1 97.56 475 VAL B O 1
ATOM 8315 N N . ILE B 1 476 ? 17.391 19.797 -6.266 1 97.38 476 ILE B N 1
ATOM 8316 C CA . ILE B 1 476 ? 18.078 20.406 -7.402 1 97.38 476 ILE B CA 1
ATOM 8317 C C . ILE B 1 476 ? 17.453 19.922 -8.703 1 97.38 476 ILE B C 1
ATOM 8319 O O . ILE B 1 476 ? 17.562 18.734 -9.047 1 97.38 476 ILE B O 1
ATOM 8323 N N . LEU B 1 477 ? 16.734 20.75 -9.359 1 97.44 477 LEU B N 1
ATOM 8324 C CA . LEU B 1 477 ? 16.328 20.531 -10.742 1 97.44 477 LEU B CA 1
ATOM 8325 C C . LEU B 1 477 ? 17.438 20.922 -11.703 1 97.44 477 LEU B C 1
ATOM 8327 O O . LEU B 1 477 ? 17.656 22.125 -11.953 1 97.44 477 LEU B O 1
ATOM 8331 N N . THR B 1 478 ? 18.062 19.984 -12.266 1 94.56 478 THR B N 1
ATOM 8332 C CA . THR B 1 478 ? 19.359 20.219 -12.914 1 94.56 478 THR B CA 1
ATOM 8333 C C . THR B 1 478 ? 19.156 20.797 -14.305 1 94.56 478 THR B C 1
ATOM 8335 O O . THR B 1 478 ? 20.078 21.406 -14.867 1 94.56 478 THR B O 1
ATOM 8338 N N . GLY B 1 479 ? 18.031 20.625 -14.836 1 92 479 GLY B N 1
ATOM 8339 C CA . GLY B 1 479 ? 17.906 20.859 -16.266 1 92 479 GLY B CA 1
ATOM 8340 C C . GLY B 1 479 ? 18.547 19.781 -17.109 1 92 479 GLY B C 1
ATOM 8341 O O . GLY B 1 479 ? 18.5 18.594 -16.766 1 92 479 GLY B O 1
ATOM 8342 N N . ASP B 1 480 ? 19.094 20.156 -18.234 1 84.81 480 ASP B N 1
ATOM 8343 C CA . ASP B 1 480 ? 19.703 19.203 -19.141 1 84.81 480 ASP B CA 1
ATOM 8344 C C . ASP B 1 480 ? 21.156 18.922 -18.766 1 84.81 480 ASP B C 1
ATOM 8346 O O . ASP B 1 480 ? 22.047 19.703 -19.094 1 84.81 480 ASP B O 1
ATOM 8350 N N . VAL B 1 481 ? 21.469 17.812 -18.266 1 82.94 481 VAL B N 1
ATOM 8351 C CA . VAL B 1 481 ? 22.781 17.469 -17.734 1 82.94 481 VAL B CA 1
ATOM 8352 C C . VAL B 1 481 ? 23.734 17.125 -18.875 1 82.94 481 VAL B C 1
ATOM 8354 O O . VAL B 1 481 ? 24.938 17.016 -18.672 1 82.94 481 VAL B O 1
ATOM 8357 N N . ASN B 1 482 ? 23.203 16.875 -20.016 1 79.75 482 ASN B N 1
ATOM 8358 C CA . ASN B 1 482 ? 24.047 16.531 -21.156 1 79.75 482 ASN B CA 1
ATOM 8359 C C . ASN B 1 482 ? 24.766 17.766 -21.703 1 79.75 482 ASN B C 1
ATOM 8361 O O . ASN B 1 482 ? 25.703 17.625 -22.484 1 79.75 482 ASN B O 1
ATOM 8365 N N . ASP B 1 483 ? 24.375 18.891 -21.266 1 84.19 483 ASP B N 1
ATOM 8366 C CA . ASP B 1 483 ? 25.062 20.125 -21.625 1 84.19 483 ASP B CA 1
ATOM 8367 C C . ASP B 1 483 ? 26.312 20.328 -20.781 1 84.19 483 ASP B C 1
ATOM 8369 O O . ASP B 1 483 ? 26.234 20.375 -19.547 1 84.19 483 ASP B O 1
ATOM 8373 N N . VAL B 1 484 ? 27.469 20.5 -21.406 1 84.25 484 VAL B N 1
ATOM 8374 C CA . VAL B 1 484 ? 28.781 20.562 -20.734 1 84.25 484 VAL B CA 1
ATOM 8375 C C . VAL B 1 484 ? 28.812 21.781 -19.797 1 84.25 484 VAL B C 1
ATOM 8377 O O . VAL B 1 484 ? 29.344 21.688 -18.703 1 84.25 484 VAL B O 1
ATOM 8380 N N . THR B 1 485 ? 28.359 22.859 -20.281 1 85.81 485 THR B N 1
ATOM 8381 C CA . THR B 1 485 ? 28.328 24.062 -19.469 1 85.81 485 THR B CA 1
ATOM 8382 C C . THR B 1 485 ? 27.484 23.844 -18.203 1 85.81 485 THR B C 1
ATOM 8384 O O . THR B 1 485 ? 27.859 24.281 -17.125 1 85.81 485 THR B O 1
ATOM 8387 N N . ARG B 1 486 ? 26.406 23.188 -18.422 1 87.06 486 ARG B N 1
ATOM 8388 C CA . ARG B 1 486 ? 25.531 22.891 -17.297 1 87.06 486 ARG B CA 1
ATOM 8389 C C . ARG B 1 486 ? 26.219 21.969 -16.297 1 87.06 486 ARG B C 1
ATOM 8391 O O . ARG B 1 486 ? 26.094 22.156 -15.078 1 87.06 486 ARG B O 1
ATOM 8398 N N . ARG B 1 487 ? 26.906 21.094 -16.766 1 87.5 487 ARG B N 1
ATOM 8399 C CA . ARG B 1 487 ? 27.609 20.141 -15.906 1 87.5 487 ARG B CA 1
ATOM 8400 C C . ARG B 1 487 ? 28.641 20.859 -15.039 1 87.5 487 ARG B C 1
ATOM 8402 O O . ARG B 1 487 ? 28.812 20.531 -13.859 1 87.5 487 ARG B O 1
ATOM 8409 N N . ARG B 1 488 ? 29.344 21.781 -15.633 1 89.19 488 ARG B N 1
ATOM 8410 C CA . ARG B 1 488 ? 30.328 22.562 -14.883 1 89.19 488 ARG B CA 1
ATOM 8411 C C . ARG B 1 488 ? 29.656 23.375 -13.781 1 89.19 488 ARG B C 1
ATOM 8413 O O . ARG B 1 488 ? 30.172 23.438 -12.664 1 89.19 488 ARG B O 1
ATOM 8420 N N . LYS B 1 489 ? 28.609 23.922 -14.125 1 91.06 489 LYS B N 1
ATOM 8421 C CA . LYS B 1 489 ? 27.859 24.719 -13.148 1 91.06 489 LYS B CA 1
ATOM 8422 C C . LYS B 1 489 ? 27.375 23.844 -11.992 1 91.06 489 LYS B C 1
ATOM 8424 O O . LYS B 1 489 ? 27.406 24.266 -10.836 1 91.06 489 LYS B O 1
ATOM 8429 N N . LEU B 1 490 ? 26.953 22.703 -12.359 1 93.69 490 LEU B N 1
ATOM 8430 C CA . LEU B 1 490 ? 26.484 21.766 -11.336 1 93.69 490 LEU B CA 1
ATOM 8431 C C . LEU B 1 490 ? 27.625 21.344 -10.43 1 93.69 490 LEU B C 1
ATOM 8433 O O . LEU B 1 490 ? 27.422 21.156 -9.227 1 93.69 490 LEU B O 1
ATOM 8437 N N . GLU B 1 491 ? 28.75 21.156 -11.008 1 93.88 491 GLU B N 1
ATOM 8438 C CA . GLU B 1 491 ? 29.922 20.828 -10.211 1 93.88 491 GLU B CA 1
ATOM 8439 C C . GLU B 1 491 ? 30.266 21.938 -9.219 1 93.88 491 GLU B C 1
ATOM 8441 O O . GLU B 1 491 ? 30.531 21.672 -8.047 1 93.88 491 GLU B O 1
ATOM 8446 N N . GLU B 1 492 ? 30.234 23.141 -9.703 1 95 492 GLU B N 1
ATOM 8447 C CA . GLU B 1 492 ? 30.484 24.281 -8.852 1 95 492 GLU B CA 1
ATOM 8448 C C . GLU B 1 492 ? 29.438 24.391 -7.738 1 95 492 GLU B C 1
ATOM 8450 O O . GLU B 1 492 ? 29.781 24.641 -6.582 1 95 492 GLU B O 1
ATOM 8455 N N . LEU B 1 493 ? 28.25 24.203 -8.117 1 95.81 493 LEU B N 1
ATOM 8456 C CA . LEU B 1 493 ? 27.172 24.234 -7.145 1 95.81 493 LEU B CA 1
ATOM 8457 C C . LEU B 1 493 ? 27.359 23.156 -6.082 1 95.81 493 LEU B C 1
ATOM 8459 O O . LEU B 1 493 ? 27.203 23.422 -4.887 1 95.81 493 LEU B O 1
ATOM 8463 N N . GLY B 1 494 ? 27.625 21.984 -6.57 1 95.19 494 GLY B N 1
ATOM 8464 C CA . GLY B 1 494 ? 27.828 20.875 -5.648 1 95.19 494 GLY B CA 1
ATOM 8465 C C . GLY B 1 494 ? 28.922 21.141 -4.625 1 95.19 494 GLY B C 1
ATOM 8466 O O . GLY B 1 494 ? 28.734 20.859 -3.438 1 95.19 494 GLY B O 1
ATOM 8467 N N . GLU B 1 495 ? 29.984 21.703 -5.051 1 94.12 495 GLU B N 1
ATOM 8468 C CA . GLU B 1 495 ? 31.094 22.016 -4.152 1 94.12 495 GLU B CA 1
ATOM 8469 C C . GLU B 1 495 ? 30.688 23.109 -3.152 1 94.12 495 GLU B C 1
ATOM 8471 O O . GLU B 1 495 ? 30.984 23 -1.963 1 94.12 495 GLU B O 1
ATOM 8476 N N . GLY B 1 496 ? 30.078 24.062 -3.658 1 94 496 GLY B N 1
ATOM 8477 C CA . GLY B 1 496 ? 29.625 25.125 -2.789 1 94 496 GLY B CA 1
ATOM 8478 C C . GLY B 1 496 ? 28.641 24.656 -1.734 1 94 496 GLY B C 1
ATOM 8479 O O . GLY B 1 496 ? 28.766 25 -0.558 1 94 496 GLY B O 1
ATOM 8480 N N . LEU B 1 497 ? 27.672 23.906 -2.143 1 94 497 LEU B N 1
ATOM 8481 C CA . LEU B 1 497 ? 26.672 23.375 -1.225 1 94 497 LEU B CA 1
ATOM 8482 C C . LEU B 1 497 ? 27.312 22.469 -0.185 1 94 497 LEU B C 1
ATOM 8484 O O . LEU B 1 497 ? 26.984 22.547 1.001 1 94 497 LEU B O 1
ATOM 8488 N N . ASN B 1 498 ? 28.188 21.641 -0.682 1 91.88 498 ASN B N 1
ATOM 8489 C CA . ASN B 1 498 ? 28.844 20.688 0.22 1 91.88 498 ASN B CA 1
ATOM 8490 C C . ASN B 1 498 ? 29.609 21.422 1.318 1 91.88 498 ASN B C 1
ATOM 8492 O O . ASN B 1 498 ? 29.594 20.984 2.475 1 91.88 498 ASN B O 1
ATOM 8496 N N . ARG B 1 499 ? 30.281 22.453 1.023 1 91.44 499 ARG B N 1
ATOM 8497 C CA . ARG B 1 499 ? 31.016 23.25 2.002 1 91.44 499 ARG B CA 1
ATOM 8498 C C . ARG B 1 499 ? 30.078 23.844 3.047 1 91.44 499 ARG B C 1
ATOM 8500 O O . ARG B 1 499 ? 30.438 23.938 4.227 1 91.44 499 ARG B O 1
ATOM 8507 N N . TRP B 1 500 ? 29 24.156 2.586 1 90.69 500 TRP B N 1
ATOM 8508 C CA . TRP B 1 500 ? 28.016 24.766 3.473 1 90.69 500 TRP B CA 1
ATOM 8509 C C . TRP B 1 500 ? 27.359 23.719 4.352 1 90.69 500 TRP B C 1
ATOM 8511 O O . TRP B 1 500 ? 27.203 23.906 5.559 1 90.69 500 TRP B O 1
ATOM 8521 N N . ILE B 1 501 ? 27.031 22.578 3.832 1 89.5 501 ILE B N 1
ATOM 8522 C CA . ILE B 1 501 ? 26.281 21.531 4.496 1 89.5 501 ILE B CA 1
ATOM 8523 C C . ILE B 1 501 ? 27.156 20.828 5.527 1 89.5 501 ILE B C 1
ATOM 8525 O O . ILE B 1 501 ? 26.688 20.453 6.605 1 89.5 501 ILE B O 1
ATOM 8529 N N . ILE B 1 502 ? 28.391 20.641 5.215 1 86.75 502 ILE B N 1
ATOM 8530 C CA . ILE B 1 502 ? 29.297 19.891 6.078 1 86.75 502 ILE B CA 1
ATOM 8531 C C . ILE B 1 502 ? 29.422 20.578 7.434 1 86.75 502 ILE B C 1
ATOM 8533 O O . ILE B 1 502 ? 29.656 19.938 8.453 1 86.75 502 ILE B O 1
ATOM 8537 N N . ARG B 1 503 ? 29.172 21.828 7.465 1 87 503 ARG B N 1
ATOM 8538 C CA . ARG B 1 503 ? 29.25 22.609 8.695 1 87 503 ARG B CA 1
ATOM 8539 C C . ARG B 1 503 ? 27.953 22.453 9.5 1 87 503 ARG B C 1
ATOM 8541 O O . ARG B 1 503 ? 27.875 22.938 10.633 1 87 503 ARG B O 1
ATOM 8548 N N . ARG B 1 504 ? 27.062 21.812 8.93 1 87.38 504 ARG B N 1
ATOM 8549 C CA . ARG B 1 504 ? 25.734 21.609 9.523 1 87.38 504 ARG B CA 1
ATOM 8550 C C . ARG B 1 504 ? 25.297 20.156 9.375 1 87.38 504 ARG B C 1
ATOM 8552 O O . ARG B 1 504 ? 24.281 19.875 8.727 1 87.38 504 ARG B O 1
ATOM 8559 N N . PRO B 1 505 ? 25.984 19.344 10.047 1 82.62 505 PRO B N 1
ATOM 8560 C CA . PRO B 1 505 ? 25.766 17.906 9.828 1 82.62 505 PRO B CA 1
ATOM 8561 C C . PRO B 1 505 ? 24.359 17.469 10.234 1 82.62 505 PRO B C 1
ATOM 8563 O O . PRO B 1 505 ? 23.812 17.969 11.227 1 82.62 505 PRO B O 1
ATOM 8566 N N . ASN B 1 506 ? 23.703 16.672 9.422 1 82.38 506 ASN B N 1
ATOM 8567 C CA . ASN B 1 506 ? 22.453 15.977 9.703 1 82.38 506 ASN B CA 1
ATOM 8568 C C . ASN B 1 506 ? 21.25 16.906 9.586 1 82.38 506 ASN B C 1
ATOM 8570 O O . ASN B 1 506 ? 20.203 16.641 10.172 1 82.38 506 ASN B O 1
ATOM 8574 N N . MET B 1 507 ? 21.453 18 8.844 1 89.31 507 MET B N 1
ATOM 8575 C CA . MET B 1 507 ? 20.344 18.953 8.766 1 89.31 507 MET B CA 1
ATOM 8576 C C . MET B 1 507 ? 19.75 19 7.363 1 89.31 507 MET B C 1
ATOM 8578 O O . MET B 1 507 ? 18.688 19.578 7.148 1 89.31 507 MET B O 1
ATOM 8582 N N . PHE B 1 508 ? 20.484 18.281 6.484 1 91 508 PHE B N 1
ATOM 8583 C CA . PHE B 1 508 ? 20.062 18.469 5.102 1 91 508 PHE B CA 1
ATOM 8584 C C . PHE B 1 508 ? 20.094 17.141 4.352 1 91 508 PHE B C 1
ATOM 8586 O O . PHE B 1 508 ? 20.922 16.281 4.633 1 91 508 PHE B O 1
ATOM 8593 N N . GLN B 1 509 ? 19.219 16.953 3.443 1 91.25 509 GLN B N 1
ATOM 8594 C CA . GLN B 1 509 ? 19.219 15.906 2.428 1 91.25 509 GLN B CA 1
ATOM 8595 C C . GLN B 1 509 ? 19.094 16.5 1.027 1 91.25 509 GLN B C 1
ATOM 8597 O O . GLN B 1 509 ? 18.25 17.375 0.794 1 91.25 509 GLN B O 1
ATOM 8602 N N . VAL B 1 510 ? 19.938 16.062 0.14 1 93.81 510 VAL B N 1
ATOM 8603 C CA . VAL B 1 510 ? 19.938 16.594 -1.218 1 93.81 510 VAL B CA 1
ATOM 8604 C C . VAL B 1 510 ? 19.297 15.602 -2.17 1 93.81 510 VAL B C 1
ATOM 8606 O O . VAL B 1 510 ? 19.578 14.398 -2.123 1 93.81 510 VAL B O 1
ATOM 8609 N N . TYR B 1 511 ? 18.359 16.062 -2.941 1 95.19 511 TYR B N 1
ATOM 8610 C CA . TYR B 1 511 ? 17.766 15.305 -4.047 1 95.19 511 TYR B CA 1
ATOM 8611 C C . TYR B 1 511 ? 18.031 16 -5.379 1 95.19 511 TYR B C 1
ATOM 8613 O O . TYR B 1 511 ? 17.984 17.234 -5.461 1 95.19 511 TYR B O 1
ATOM 8621 N N . THR B 1 512 ? 18.297 15.203 -6.355 1 96.06 512 THR B N 1
ATOM 8622 C CA . THR B 1 512 ? 18.516 15.734 -7.695 1 96.06 512 THR B CA 1
ATOM 8623 C C . THR B 1 512 ? 17.516 15.148 -8.688 1 96.06 512 THR B C 1
ATOM 8625 O O . THR B 1 512 ? 17.297 13.938 -8.703 1 96.06 512 THR B O 1
ATOM 8628 N N . ILE B 1 513 ? 16.859 16.016 -9.445 1 96.81 513 ILE B N 1
ATOM 8629 C CA . ILE B 1 513 ? 15.922 15.594 -10.477 1 96.81 513 ILE B CA 1
ATOM 8630 C C . ILE B 1 513 ? 16.406 16.078 -11.844 1 96.81 513 ILE B C 1
ATOM 8632 O O . ILE B 1 513 ? 16.438 17.281 -12.102 1 96.81 513 ILE B O 1
ATOM 8636 N N . LEU B 1 514 ? 16.703 15.18 -12.695 1 95.81 514 LEU B N 1
ATOM 8637 C CA . LEU B 1 514 ? 17.266 15.469 -14.016 1 95.81 514 LEU B CA 1
ATOM 8638 C C . LEU B 1 514 ? 16.156 15.609 -15.055 1 95.81 514 LEU B C 1
ATOM 8640 O O . LEU B 1 514 ? 15.133 14.922 -14.977 1 95.81 514 LEU B O 1
ATOM 8644 N N . LEU B 1 515 ? 16.391 16.562 -15.945 1 94.56 515 LEU B N 1
ATOM 8645 C CA . LEU B 1 515 ? 15.633 16.562 -17.188 1 94.56 515 LEU B CA 1
ATOM 8646 C C . LEU B 1 515 ? 16.266 15.625 -18.219 1 94.56 515 LEU B C 1
ATOM 8648 O O . LEU B 1 515 ? 17.141 16.031 -18.984 1 94.56 515 LEU B O 1
ATOM 8652 N N . ALA B 1 516 ? 15.859 14.406 -18.156 1 92.81 516 ALA B N 1
ATOM 8653 C CA . ALA B 1 516 ? 16.5 13.383 -18.969 1 92.81 516 ALA B CA 1
ATOM 8654 C C . ALA B 1 516 ? 15.539 12.242 -19.297 1 92.81 516 ALA B C 1
ATOM 8656 O O . ALA B 1 516 ? 14.516 12.086 -18.625 1 92.81 516 ALA B O 1
ATOM 8657 N N . LYS B 1 517 ? 15.922 11.492 -20.328 1 93.25 517 LYS B N 1
ATOM 8658 C CA . LYS B 1 517 ? 15.156 10.32 -20.75 1 93.25 517 LYS B CA 1
ATOM 8659 C C . LYS B 1 517 ? 15.805 9.031 -20.25 1 93.25 517 LYS B C 1
ATOM 8661 O O . LYS B 1 517 ? 17.031 8.969 -20.094 1 93.25 517 LYS B O 1
ATOM 8666 N N . LYS B 1 518 ? 14.945 8.016 -20 1 93 518 LYS B N 1
ATOM 8667 C CA . LYS B 1 518 ? 15.406 6.723 -19.516 1 93 518 LYS B CA 1
ATOM 8668 C C . LYS B 1 518 ? 16.5 6.148 -20.422 1 93 518 LYS B C 1
ATOM 8670 O O . LYS B 1 518 ? 17.406 5.473 -19.953 1 93 518 LYS B O 1
ATOM 8675 N N . GLU B 1 519 ? 16.562 6.484 -21.672 1 89.56 519 GLU B N 1
ATOM 8676 C CA . GLU B 1 519 ? 17.484 5.93 -22.656 1 89.56 519 GLU B CA 1
ATOM 8677 C C . GLU B 1 519 ? 18.891 6.473 -22.453 1 89.56 519 GLU B C 1
ATOM 8679 O O . GLU B 1 519 ? 19.875 5.805 -22.781 1 89.56 519 GLU B O 1
ATOM 8684 N N . ASN B 1 520 ? 18.984 7.629 -21.875 1 85.94 520 ASN B N 1
ATOM 8685 C CA . ASN B 1 520 ? 20.297 8.258 -21.828 1 85.94 520 ASN B CA 1
ATOM 8686 C C . ASN B 1 520 ? 20.641 8.758 -20.438 1 85.94 520 ASN B C 1
ATOM 8688 O O . ASN B 1 520 ? 21.734 9.289 -20.219 1 85.94 520 ASN B O 1
ATOM 8692 N N . ALA B 1 521 ? 19.797 8.555 -19.547 1 88.75 521 ALA B N 1
ATOM 8693 C CA . ALA B 1 521 ? 20.031 9.102 -18.203 1 88.75 521 ALA B CA 1
ATOM 8694 C C . ALA B 1 521 ? 20.812 8.117 -17.344 1 88.75 521 ALA B C 1
ATOM 8696 O O . ALA B 1 521 ? 20.531 6.918 -17.344 1 88.75 521 ALA B O 1
ATOM 8697 N N . ASN B 1 522 ? 21.859 8.633 -16.688 1 90.75 522 ASN B N 1
ATOM 8698 C CA . ASN B 1 522 ? 22.594 7.883 -15.68 1 90.75 522 ASN B CA 1
ATOM 8699 C C . ASN B 1 522 ? 22.719 8.664 -14.375 1 90.75 522 ASN B C 1
ATOM 8701 O O . ASN B 1 522 ? 22.953 9.875 -14.391 1 90.75 522 ASN B O 1
ATOM 8705 N N . TYR B 1 523 ? 22.453 7.953 -13.266 1 89.44 523 TYR B N 1
ATOM 8706 C CA . TYR B 1 523 ? 22.609 8.648 -11.992 1 89.44 523 TYR B CA 1
ATOM 8707 C C . TYR B 1 523 ? 24.031 9.117 -11.789 1 89.44 523 TYR B C 1
ATOM 8709 O O . TYR B 1 523 ? 24.281 10.07 -11.031 1 89.44 523 TYR B O 1
ATOM 8717 N N . THR B 1 524 ? 24.969 8.547 -12.516 1 88 524 THR B N 1
ATOM 8718 C CA . THR B 1 524 ? 26.391 8.898 -12.391 1 88 524 THR B CA 1
ATOM 8719 C C . THR B 1 524 ? 26.688 10.18 -13.164 1 88 524 THR B C 1
ATOM 8721 O O . THR B 1 524 ? 27.797 10.719 -13.07 1 88 524 THR B O 1
ATOM 8724 N N . ASP B 1 525 ? 25.703 10.68 -13.867 1 84.62 525 ASP B N 1
ATOM 8725 C CA . ASP B 1 525 ? 25.875 11.938 -14.586 1 84.62 525 ASP B CA 1
ATOM 8726 C C . ASP B 1 525 ? 25.859 13.125 -13.625 1 84.62 525 ASP B C 1
ATOM 8728 O O . ASP B 1 525 ? 26.281 14.227 -13.992 1 84.62 525 ASP B O 1
ATOM 8732 N N . VAL B 1 526 ? 25.359 12.891 -12.508 1 89.06 526 VAL B N 1
ATOM 8733 C CA . VAL B 1 526 ? 25.297 13.93 -11.477 1 89.06 526 VAL B CA 1
ATOM 8734 C C . VAL B 1 526 ? 26.578 13.938 -10.664 1 89.06 526 VAL B C 1
ATOM 8736 O O . VAL B 1 526 ? 27.109 12.875 -10.305 1 89.06 526 VAL B O 1
ATOM 8739 N N . PRO B 1 527 ? 27.125 15.172 -10.484 1 89.44 527 PRO B N 1
ATOM 8740 C CA . PRO B 1 527 ? 28.312 15.227 -9.625 1 89.44 527 PRO B CA 1
ATOM 8741 C C . PRO B 1 527 ? 28.109 14.516 -8.289 1 89.44 527 PRO B C 1
ATOM 8743 O O . PRO B 1 527 ? 27.031 14.609 -7.699 1 89.44 527 PRO B O 1
ATOM 8746 N N . LYS B 1 528 ? 29.078 13.852 -7.836 1 86.81 528 LYS B N 1
ATOM 8747 C CA . LYS B 1 528 ? 29.016 13.055 -6.617 1 86.81 528 LYS B CA 1
ATOM 8748 C C . LYS B 1 528 ? 28.531 13.891 -5.438 1 86.81 528 LYS B C 1
ATOM 8750 O O . LYS B 1 528 ? 27.844 13.391 -4.551 1 86.81 528 LYS B O 1
ATOM 8755 N N . SER B 1 529 ? 28.922 15.195 -5.477 1 87.5 529 SER B N 1
ATOM 8756 C CA . SER B 1 529 ? 28.547 16.094 -4.391 1 87.5 529 SER B CA 1
ATOM 8757 C C . SER B 1 529 ? 27.031 16.297 -4.352 1 87.5 529 SER B C 1
ATOM 8759 O O . SER B 1 529 ? 26.469 16.672 -3.316 1 87.5 529 SER B O 1
ATOM 8761 N N . LEU B 1 530 ? 26.422 16.062 -5.453 1 89.75 530 LEU B N 1
ATOM 8762 C CA . LEU B 1 530 ? 24.984 16.234 -5.543 1 89.75 530 LEU B CA 1
ATOM 8763 C C . LEU B 1 530 ? 24.266 14.891 -5.59 1 89.75 530 LEU B C 1
ATOM 8765 O O . LEU B 1 530 ? 23.062 14.836 -5.832 1 89.75 530 LEU B O 1
ATOM 8769 N N . CYS B 1 531 ? 25.016 13.844 -5.434 1 84.5 531 CYS B N 1
ATOM 8770 C CA . CYS B 1 531 ? 24.516 12.469 -5.422 1 84.5 531 CYS B CA 1
ATOM 8771 C C . CYS B 1 531 ? 25.078 11.695 -4.23 1 84.5 531 CYS B C 1
ATOM 8773 O O . CYS B 1 531 ? 25.906 10.805 -4.402 1 84.5 531 CYS B O 1
ATOM 8775 N N . PRO B 1 532 ? 24.547 11.992 -3.09 1 80.69 532 PRO B N 1
ATOM 8776 C CA . PRO B 1 532 ? 25.078 11.281 -1.92 1 80.69 532 PRO B CA 1
ATOM 8777 C C . PRO B 1 532 ? 24.875 9.773 -2.004 1 80.69 532 PRO B C 1
ATOM 8779 O O . PRO B 1 532 ? 25.656 9.008 -1.428 1 80.69 532 PRO B O 1
ATOM 8782 N N . HIS B 1 533 ? 23.906 9.336 -2.68 1 86.12 533 HIS B N 1
ATOM 8783 C CA . HIS B 1 533 ? 23.562 7.941 -2.904 1 86.12 533 HIS B CA 1
ATOM 8784 C C . HIS B 1 533 ? 22.797 7.766 -4.215 1 86.12 533 HIS B C 1
ATOM 8786 O O . HIS B 1 533 ? 22.125 8.688 -4.668 1 86.12 533 HIS B O 1
ATOM 8792 N N . TRP B 1 534 ? 22.875 6.648 -4.812 1 88.62 534 TRP B N 1
ATOM 8793 C CA . TRP B 1 534 ? 22.203 6.422 -6.094 1 88.62 534 TRP B CA 1
ATOM 8794 C C . TRP B 1 534 ? 20.703 6.605 -5.969 1 88.62 534 TRP B C 1
ATOM 8796 O O . TRP B 1 534 ? 20.031 6.914 -6.949 1 88.62 534 TRP B O 1
ATOM 8806 N N . ASP B 1 535 ? 20.156 6.457 -4.75 1 89.44 535 ASP B N 1
ATOM 8807 C CA . ASP B 1 535 ? 18.703 6.477 -4.543 1 89.44 535 ASP B CA 1
ATOM 8808 C C . ASP B 1 535 ? 18.188 7.906 -4.406 1 89.44 535 ASP B C 1
ATOM 8810 O O . ASP B 1 535 ? 17 8.125 -4.203 1 89.44 535 ASP B O 1
ATOM 8814 N N . THR B 1 536 ? 19.062 8.953 -4.559 1 92.81 536 THR B N 1
ATOM 8815 C CA . THR B 1 536 ? 18.641 10.336 -4.363 1 92.81 536 THR B CA 1
ATOM 8816 C C . THR B 1 536 ? 18.578 11.078 -5.699 1 92.81 536 THR B C 1
ATOM 8818 O O . THR B 1 536 ? 18.359 12.289 -5.73 1 92.81 536 THR B O 1
ATOM 8821 N N . VAL B 1 537 ? 18.828 10.359 -6.77 1 94.69 537 VAL B N 1
ATOM 8822 C CA . VAL B 1 537 ? 18.812 10.953 -8.102 1 94.69 537 VAL B CA 1
ATOM 8823 C C . VAL B 1 537 ? 17.594 10.461 -8.875 1 94.69 537 VAL B C 1
ATOM 8825 O O . VAL B 1 537 ? 17.344 9.25 -8.961 1 94.69 537 VAL B O 1
ATOM 8828 N N . PHE B 1 538 ? 16.891 11.398 -9.453 1 96.38 538 PHE B N 1
ATOM 8829 C CA . PHE B 1 538 ? 15.664 11.078 -10.172 1 96.38 538 PHE B CA 1
ATOM 8830 C C . PHE B 1 538 ? 15.672 11.719 -11.562 1 96.38 538 PHE B C 1
ATOM 8832 O O . PHE B 1 538 ? 16.516 12.578 -11.844 1 96.38 538 PHE B O 1
ATOM 8839 N N . ILE B 1 539 ? 14.734 11.273 -12.422 1 96.56 539 ILE B N 1
ATOM 8840 C CA . ILE B 1 539 ? 14.586 11.867 -13.742 1 96.56 539 ILE B CA 1
ATOM 8841 C C . ILE B 1 539 ? 13.109 12.164 -14.008 1 96.56 539 ILE B C 1
ATOM 8843 O O . ILE B 1 539 ? 12.227 11.562 -13.398 1 96.56 539 ILE B O 1
ATOM 8847 N N . ASP B 1 540 ? 12.875 13.156 -14.805 1 96.94 540 ASP B N 1
ATOM 8848 C CA . ASP B 1 540 ? 11.531 13.461 -15.289 1 96.94 540 ASP B CA 1
ATOM 8849 C C . ASP B 1 540 ? 11.258 12.773 -16.625 1 96.94 540 ASP B C 1
ATOM 8851 O O . ASP B 1 540 ? 11.586 13.305 -17.688 1 96.94 540 ASP B O 1
ATOM 8855 N N . ASP B 1 541 ? 10.703 11.617 -16.562 1 96.69 541 ASP B N 1
ATOM 8856 C CA . ASP B 1 541 ? 10.32 10.828 -17.734 1 96.69 541 ASP B CA 1
ATOM 8857 C C . ASP B 1 541 ? 9.102 9.961 -17.438 1 96.69 541 ASP B C 1
ATOM 8859 O O . ASP B 1 541 ? 8.695 9.836 -16.281 1 96.69 541 ASP B O 1
ATOM 8863 N N . VAL B 1 542 ? 8.516 9.445 -18.516 1 95.38 542 VAL B N 1
ATOM 8864 C CA . VAL B 1 542 ? 7.348 8.586 -18.359 1 95.38 542 VAL B CA 1
ATOM 8865 C C . VAL B 1 542 ? 7.777 7.203 -17.875 1 95.38 542 VAL B C 1
ATOM 8867 O O . VAL B 1 542 ? 8.797 6.672 -18.328 1 95.38 542 VAL B O 1
ATOM 8870 N N . ALA B 1 543 ? 7.02 6.664 -16.938 1 94.25 543 ALA B N 1
ATOM 8871 C CA . ALA B 1 543 ? 7.316 5.332 -16.406 1 94.25 543 ALA B CA 1
ATOM 8872 C C . ALA B 1 543 ? 7.094 4.266 -17.484 1 94.25 543 ALA B C 1
ATOM 8874 O O . ALA B 1 543 ? 6.406 4.504 -18.469 1 94.25 543 ALA B O 1
ATOM 8875 N N . TYR B 1 544 ? 7.703 3.098 -17.312 1 91.38 544 TYR B N 1
ATOM 8876 C CA . TYR B 1 544 ? 7.523 1.98 -18.234 1 91.38 544 TYR B CA 1
ATOM 8877 C C . TYR B 1 544 ? 6.09 1.463 -18.203 1 91.38 544 TYR B C 1
ATOM 8879 O O . TYR B 1 544 ? 5.543 1.047 -19.219 1 91.38 544 TYR B O 1
ATOM 8887 N N . VAL B 1 545 ? 5.551 1.445 -17.047 1 88.81 545 VAL B N 1
ATOM 8888 C CA . VAL B 1 545 ? 4.148 1.073 -16.891 1 88.81 545 VAL B CA 1
ATOM 8889 C C . VAL B 1 545 ? 3.27 2.316 -17 1 88.81 545 VAL B C 1
ATOM 8891 O O . VAL B 1 545 ? 3.359 3.221 -16.156 1 88.81 545 VAL B O 1
ATOM 8894 N N . GLU B 1 546 ? 2.42 2.316 -17.844 1 85 546 GLU B N 1
ATOM 8895 C CA . GLU B 1 546 ? 1.648 3.502 -18.203 1 85 546 GLU B CA 1
ATOM 8896 C C . GLU B 1 546 ? 0.857 4.035 -17.016 1 85 546 GLU B C 1
ATOM 8898 O O . GLU B 1 546 ? 0.774 5.246 -16.812 1 85 546 GLU B O 1
ATOM 8903 N N . LYS B 1 547 ? 0.3 3.238 -16.281 1 85.88 547 LYS B N 1
ATOM 8904 C CA . LYS B 1 547 ? -0.566 3.67 -15.18 1 85.88 547 LYS B CA 1
ATOM 8905 C C . LYS B 1 547 ? 0.224 4.434 -14.125 1 85.88 547 LYS B C 1
ATOM 8907 O O . LYS B 1 547 ? -0.357 5.137 -13.297 1 85.88 547 LYS B O 1
ATOM 8912 N N . ASP B 1 548 ? 1.523 4.25 -14.164 1 89.69 548 ASP B N 1
ATOM 8913 C CA . ASP B 1 548 ? 2.346 4.914 -13.156 1 89.69 548 ASP B CA 1
ATOM 8914 C C . ASP B 1 548 ? 2.6 6.371 -13.531 1 89.69 548 ASP B C 1
ATOM 8916 O O . ASP B 1 548 ? 3.027 7.168 -12.688 1 89.69 548 ASP B O 1
ATOM 8920 N N . GLY B 1 549 ? 2.438 6.715 -14.742 1 91.06 549 GLY B N 1
ATOM 8921 C CA . GLY B 1 549 ? 2.514 8.102 -15.164 1 91.06 549 GLY B CA 1
ATOM 8922 C C . GLY B 1 549 ? 3.938 8.609 -15.312 1 91.06 549 GLY B C 1
ATOM 8923 O O . GLY B 1 549 ? 4.805 7.898 -15.828 1 91.06 549 GLY B O 1
ATOM 8924 N N . GLY B 1 550 ? 4.152 9.922 -15.047 1 94.12 550 GLY B N 1
ATOM 8925 C CA . GLY B 1 550 ? 5.461 10.562 -15.102 1 94.12 550 GLY B CA 1
ATOM 8926 C C . GLY B 1 550 ? 5.652 11.406 -16.344 1 94.12 550 GLY B C 1
ATOM 8927 O O . GLY B 1 550 ? 4.793 11.438 -17.234 1 94.12 550 GLY B O 1
ATOM 8928 N N . GLY B 1 551 ? 6.719 12.195 -16.297 1 95.31 551 GLY B N 1
ATOM 8929 C CA . GLY B 1 551 ? 7.145 12.938 -17.469 1 95.31 551 GLY B CA 1
ATOM 8930 C C . GLY B 1 551 ? 6.629 14.359 -17.484 1 95.31 551 GLY B C 1
ATOM 8931 O O . GLY B 1 551 ? 6.723 15.047 -18.516 1 95.31 551 GLY B O 1
ATOM 8932 N N . MET B 1 552 ? 6.109 14.844 -16.406 1 95.56 552 MET B N 1
ATOM 8933 C CA . MET B 1 552 ? 5.473 16.156 -16.469 1 95.56 552 MET B CA 1
ATOM 8934 C C . MET B 1 552 ? 6.055 17.078 -15.406 1 95.56 552 MET B C 1
ATOM 8936 O O . MET B 1 552 ? 5.613 18.219 -15.266 1 95.56 552 MET B O 1
ATOM 8940 N N . ALA B 1 553 ? 6.984 16.672 -14.688 1 96.81 553 ALA B N 1
ATOM 8941 C CA . ALA B 1 553 ? 7.457 17.406 -13.516 1 96.81 553 ALA B CA 1
ATOM 8942 C C . ALA B 1 553 ? 7.992 18.781 -13.914 1 96.81 553 ALA B C 1
ATOM 8944 O O . ALA B 1 553 ? 7.512 19.812 -13.422 1 96.81 553 ALA B O 1
ATOM 8945 N N . TYR B 1 554 ? 8.922 18.859 -14.859 1 97.44 554 TYR B N 1
ATOM 8946 C CA . TYR B 1 554 ? 9.516 20.125 -15.258 1 97.44 554 TYR B CA 1
ATOM 8947 C C . TYR B 1 554 ? 8.469 21.062 -15.836 1 97.44 554 TYR B C 1
ATOM 8949 O O . TYR B 1 554 ? 8.43 22.25 -15.5 1 97.44 554 TYR B O 1
ATOM 8957 N N . GLN B 1 555 ? 7.672 20.484 -16.656 1 96.88 555 GLN B N 1
ATOM 8958 C CA . GLN B 1 555 ? 6.602 21.281 -17.234 1 96.88 555 GLN B CA 1
ATOM 8959 C C . GLN B 1 555 ? 5.676 21.844 -16.156 1 96.88 555 GLN B C 1
ATOM 8961 O O . GLN B 1 555 ? 5.355 23.031 -16.172 1 96.88 555 GLN B O 1
ATOM 8966 N N . SER B 1 556 ? 5.246 21.047 -15.273 1 96.06 556 SER B N 1
ATOM 8967 C CA . SER B 1 556 ? 4.336 21.438 -14.203 1 96.06 556 SER B CA 1
ATOM 8968 C C . SER B 1 556 ? 4.984 22.453 -13.273 1 96.06 556 SER B C 1
ATOM 8970 O O . SER B 1 556 ? 4.312 23.375 -12.789 1 96.06 556 SER B O 1
ATOM 8972 N N . PHE B 1 557 ? 6.258 22.297 -13.023 1 97.5 557 PHE B N 1
ATOM 8973 C CA . PHE B 1 557 ? 6.984 23.203 -12.133 1 97.5 557 PHE B CA 1
ATOM 8974 C C . PHE B 1 557 ? 7.273 24.531 -12.82 1 97.5 557 PHE B C 1
ATOM 8976 O O . PHE B 1 557 ? 7.582 25.516 -12.164 1 97.5 557 PHE B O 1
ATOM 8983 N N . GLY B 1 558 ? 7.199 24.531 -14.086 1 97.38 558 GLY B N 1
ATOM 8984 C CA . GLY B 1 558 ? 7.566 25.734 -14.836 1 97.38 558 GLY B CA 1
ATOM 8985 C C . GLY B 1 558 ? 9.062 25.984 -14.867 1 97.38 558 GLY B C 1
ATOM 8986 O O . GLY B 1 558 ? 9.508 27.125 -14.789 1 97.38 558 GLY B O 1
ATOM 8987 N N . VAL B 1 559 ? 9.852 24.953 -14.914 1 96.88 559 VAL B N 1
ATOM 8988 C CA . VAL B 1 559 ? 11.312 25.031 -14.93 1 96.88 559 VAL B CA 1
ATOM 8989 C C . VAL B 1 559 ? 11.844 24.594 -16.297 1 96.88 559 VAL B C 1
ATOM 8991 O O . VAL B 1 559 ? 11.398 23.562 -16.828 1 96.88 559 VAL B O 1
ATOM 8994 N N . GLY B 1 560 ? 12.734 25.344 -16.891 1 92.06 560 GLY B N 1
ATOM 8995 C CA . GLY B 1 560 ? 13.359 24.984 -18.156 1 92.06 560 GLY B CA 1
ATOM 8996 C C . GLY B 1 560 ? 14.711 24.328 -18 1 92.06 560 GLY B C 1
ATOM 8997 O O . GLY B 1 560 ? 15 23.734 -16.953 1 92.06 560 GLY B O 1
ATOM 8998 N N . ALA B 1 561 ? 15.508 24.406 -19.047 1 90.06 561 ALA B N 1
ATOM 8999 C CA . ALA B 1 561 ? 16.812 23.75 -19.109 1 90.06 561 ALA B CA 1
ATOM 9000 C C . ALA B 1 561 ? 17.812 24.391 -18.156 1 90.06 561 ALA B C 1
ATOM 9002 O O . ALA B 1 561 ? 18.828 23.797 -17.812 1 90.06 561 ALA B O 1
ATOM 9003 N N . GLU B 1 562 ? 17.516 25.594 -17.734 1 90.62 562 GLU B N 1
ATOM 9004 C CA . GLU B 1 562 ? 18.406 26.328 -16.844 1 90.62 562 GLU B CA 1
ATOM 9005 C C . GLU B 1 562 ? 18.391 25.719 -15.438 1 90.62 562 GLU B C 1
ATOM 9007 O O . GLU B 1 562 ? 19.328 25.922 -14.664 1 90.62 562 GLU B O 1
ATOM 9012 N N . GLY B 1 563 ? 17.297 25.062 -15.109 1 93.94 563 GLY B N 1
ATOM 9013 C CA . GLY B 1 563 ? 17.172 24.422 -13.812 1 93.94 563 GLY B CA 1
ATOM 9014 C C . GLY B 1 563 ? 16.828 25.375 -12.688 1 93.94 563 GLY B C 1
ATOM 9015 O O . GLY B 1 563 ? 16.594 26.562 -12.93 1 93.94 563 GLY B O 1
ATOM 9016 N N . CYS B 1 564 ? 16.75 24.781 -11.461 1 96.06 564 CYS B N 1
ATOM 9017 C CA . CYS B 1 564 ? 16.359 25.531 -10.273 1 96.06 564 CYS B CA 1
ATOM 9018 C C . CYS B 1 564 ? 16.672 24.75 -9 1 96.06 564 CYS B C 1
ATOM 9020 O O . CYS B 1 564 ? 16.781 23.531 -9.031 1 96.06 564 CYS B O 1
ATOM 9022 N N . LEU B 1 565 ? 17.016 25.531 -8 1 97.81 565 LEU B N 1
ATOM 9023 C CA . LEU B 1 565 ? 17.172 24.938 -6.676 1 97.81 565 LEU B CA 1
ATOM 9024 C C . LEU B 1 565 ? 16 25.297 -5.773 1 97.81 565 LEU B C 1
ATOM 9026 O O . LEU B 1 565 ? 15.57 26.453 -5.742 1 97.81 565 LEU B O 1
ATOM 9030 N N . ALA B 1 566 ? 15.445 24.312 -5.09 1 98.44 566 ALA B N 1
ATOM 9031 C CA . ALA B 1 566 ? 14.375 24.547 -4.117 1 98.44 566 ALA B CA 1
ATOM 9032 C C . ALA B 1 566 ? 14.812 24.109 -2.721 1 98.44 566 ALA B C 1
ATOM 9034 O O . ALA B 1 566 ? 15.297 23 -2.531 1 98.44 566 ALA B O 1
ATOM 9035 N N . LEU B 1 567 ? 14.711 24.984 -1.767 1 98.19 567 LEU B N 1
ATOM 9036 C CA . LEU B 1 567 ? 14.844 24.641 -0.354 1 98.19 567 LEU B CA 1
ATOM 9037 C C . LEU B 1 567 ? 13.492 24.328 0.262 1 98.19 567 LEU B C 1
ATOM 9039 O O . LEU B 1 567 ? 12.578 25.141 0.227 1 98.19 567 LEU B O 1
ATOM 9043 N N . VAL B 1 568 ? 13.375 23.125 0.739 1 97.88 568 VAL B N 1
ATOM 9044 C CA . VAL B 1 568 ? 12.109 22.672 1.307 1 97.88 568 VAL B CA 1
ATOM 9045 C C . VAL B 1 568 ? 12.266 22.438 2.805 1 97.88 568 VAL B C 1
ATOM 9047 O O . VAL B 1 568 ? 13.219 21.766 3.236 1 97.88 568 VAL B O 1
ATOM 9050 N N . ARG B 1 569 ? 11.359 22.953 3.531 1 97.19 569 ARG B N 1
ATOM 9051 C CA . ARG B 1 569 ? 11.359 22.844 4.988 1 97.19 569 ARG B CA 1
ATOM 9052 C C . ARG B 1 569 ? 11.07 21.406 5.43 1 97.19 569 ARG B C 1
ATOM 9054 O O . ARG B 1 569 ? 10.562 20.594 4.648 1 97.19 569 ARG B O 1
ATOM 9061 N N . PRO B 1 570 ? 11.32 21.094 6.719 1 94.75 570 PRO B N 1
ATOM 9062 C CA . PRO B 1 570 ? 11.039 19.75 7.234 1 94.75 570 PRO B CA 1
ATOM 9063 C C . PRO B 1 570 ? 9.555 19.391 7.152 1 94.75 570 PRO B C 1
ATOM 9065 O O . PRO B 1 570 ? 9.211 18.203 7.129 1 94.75 570 PRO B O 1
ATOM 9068 N N . ASP B 1 571 ? 8.695 20.359 7.078 1 95.31 571 ASP B N 1
ATOM 9069 C CA . ASP B 1 571 ? 7.27 20.062 7.012 1 95.31 571 ASP B CA 1
ATOM 9070 C C . ASP B 1 571 ? 6.789 19.984 5.562 1 95.31 571 ASP B C 1
ATOM 9072 O O . ASP B 1 571 ? 5.586 19.906 5.305 1 95.31 571 ASP B O 1
ATOM 9076 N N . GLY B 1 572 ? 7.676 20.078 4.602 1 95.44 572 GLY B N 1
ATOM 9077 C CA . GLY B 1 572 ? 7.352 19.859 3.203 1 95.44 572 GLY B CA 1
ATOM 9078 C C . GLY B 1 572 ? 7.008 21.141 2.459 1 95.44 572 GLY B C 1
ATOM 9079 O O . GLY B 1 572 ? 6.773 21.109 1.25 1 95.44 572 GLY B O 1
ATOM 9080 N N . HIS B 1 573 ? 6.977 22.312 3.16 1 97.12 573 HIS B N 1
ATOM 9081 C CA . HIS B 1 573 ? 6.691 23.594 2.516 1 97.12 573 HIS B CA 1
ATOM 9082 C C . HIS B 1 573 ? 7.953 24.188 1.902 1 97.12 573 HIS B C 1
ATOM 9084 O O . HIS B 1 573 ? 9.031 24.109 2.49 1 97.12 573 HIS B O 1
ATOM 9090 N N . VAL B 1 574 ? 7.797 24.828 0.788 1 98.19 574 VAL B N 1
ATOM 9091 C CA . VAL B 1 574 ? 8.922 25.422 0.078 1 98.19 574 VAL B CA 1
ATOM 9092 C C . VAL B 1 574 ? 9.344 26.703 0.777 1 98.19 574 VAL B C 1
ATOM 9094 O O . VAL B 1 574 ? 8.523 27.609 1 1 98.19 574 VAL B O 1
ATOM 9097 N N . ALA B 1 575 ? 10.594 26.797 1.091 1 98.25 575 ALA B N 1
ATOM 9098 C CA . ALA B 1 575 ? 11.117 27.969 1.789 1 98.25 575 ALA B CA 1
ATOM 9099 C C . ALA B 1 575 ? 11.656 29 0.803 1 98.25 575 ALA B C 1
ATOM 9101 O O . ALA B 1 575 ? 11.5 30.219 1.011 1 98.25 575 ALA B O 1
ATOM 9102 N N . ALA B 1 576 ? 12.281 28.531 -0.197 1 98.5 576 ALA B N 1
ATOM 9103 C CA . ALA B 1 576 ? 12.938 29.422 -1.143 1 98.5 576 ALA B CA 1
ATOM 9104 C C . ALA B 1 576 ? 13.25 28.719 -2.455 1 98.5 576 ALA B C 1
ATOM 9106 O O . ALA B 1 576 ? 13.312 27.484 -2.5 1 98.5 576 ALA B O 1
ATOM 9107 N N . LEU B 1 577 ? 13.336 29.484 -3.484 1 98.44 577 LEU B N 1
ATOM 9108 C CA . LEU B 1 577 ? 13.789 29.062 -4.805 1 98.44 577 LEU B CA 1
ATOM 9109 C C . LEU B 1 577 ? 14.961 29.906 -5.273 1 98.44 577 LEU B C 1
ATOM 9111 O O . LEU B 1 577 ? 15.047 31.094 -4.957 1 98.44 577 LEU B O 1
ATOM 9115 N N . ALA B 1 578 ? 15.867 29.297 -6.023 1 98 578 ALA B N 1
ATOM 9116 C CA . ALA B 1 578 ? 17.047 30 -6.523 1 98 578 ALA B CA 1
ATOM 9117 C C . ALA B 1 578 ? 17.531 29.391 -7.832 1 98 578 ALA B C 1
ATOM 9119 O O . ALA B 1 578 ? 17.156 28.281 -8.188 1 98 578 ALA B O 1
ATOM 9120 N N . SER B 1 579 ? 18.297 30.234 -8.562 1 96.44 579 SER B N 1
ATOM 9121 C CA . SER B 1 579 ? 19.031 29.656 -9.695 1 96.44 579 SER B CA 1
ATOM 9122 C C . SER B 1 579 ? 20.109 28.688 -9.227 1 96.44 579 SER B C 1
ATOM 9124 O O . SER B 1 579 ? 20.344 28.547 -8.023 1 96.44 579 SER B O 1
ATOM 9126 N N . LEU B 1 580 ? 20.75 28.078 -10.172 1 95.19 580 LEU B N 1
ATOM 9127 C CA . LEU B 1 580 ? 21.766 27.094 -9.836 1 95.19 580 LEU B CA 1
ATOM 9128 C C . LEU B 1 580 ? 23.125 27.766 -9.656 1 95.19 580 LEU B C 1
ATOM 9130 O O . LEU B 1 580 ? 24.156 27.078 -9.523 1 95.19 580 LEU B O 1
ATOM 9134 N N . GLU B 1 581 ? 23.156 29.062 -9.641 1 94.94 581 GLU B N 1
ATOM 9135 C CA . GLU B 1 581 ? 24.375 29.797 -9.281 1 94.94 581 GLU B CA 1
ATOM 9136 C C . GLU B 1 581 ? 24.656 29.688 -7.789 1 94.94 581 GLU B C 1
ATOM 9138 O O . GLU B 1 581 ? 23.75 29.828 -6.965 1 94.94 581 GLU B O 1
ATOM 9143 N N . VAL B 1 582 ? 25.906 29.484 -7.5 1 95.12 582 VAL B N 1
ATOM 9144 C CA . VAL B 1 582 ? 26.312 29.188 -6.129 1 95.12 582 VAL B CA 1
ATOM 9145 C C . VAL B 1 582 ? 25.859 30.312 -5.203 1 95.12 582 VAL B C 1
ATOM 9147 O O . VAL B 1 582 ? 25.312 30.047 -4.125 1 95.12 582 VAL B O 1
ATOM 9150 N N . THR B 1 583 ? 26.031 31.516 -5.602 1 94.38 583 THR B N 1
ATOM 9151 C CA . THR B 1 583 ? 25.719 32.656 -4.758 1 94.38 583 THR B CA 1
ATOM 9152 C C . THR B 1 583 ? 24.219 32.719 -4.453 1 94.38 583 THR B C 1
ATOM 9154 O O . THR B 1 583 ? 23.828 32.906 -3.303 1 94.38 583 THR B O 1
ATOM 9157 N N . GLU B 1 584 ? 23.438 32.5 -5.379 1 95.12 584 GLU B N 1
ATOM 9158 C CA . GLU B 1 584 ? 21.984 32.531 -5.184 1 95.12 584 GLU B CA 1
ATOM 9159 C C . GLU B 1 584 ? 21.516 31.328 -4.375 1 95.12 584 GLU B C 1
ATOM 9161 O O . GLU B 1 584 ? 20.609 31.453 -3.539 1 95.12 584 GLU B O 1
ATOM 9166 N N . ALA B 1 585 ? 22.078 30.25 -4.691 1 95.31 585 ALA B N 1
ATOM 9167 C CA . ALA B 1 585 ? 21.734 29.047 -3.961 1 95.31 585 ALA B CA 1
ATOM 9168 C C . ALA B 1 585 ? 22 29.203 -2.467 1 95.31 585 ALA B C 1
ATOM 9170 O O . ALA B 1 585 ? 21.172 28.844 -1.635 1 95.31 585 ALA B O 1
ATOM 9171 N N . LEU B 1 586 ? 23.141 29.734 -2.143 1 93.88 586 LEU B N 1
ATOM 9172 C CA . LEU B 1 586 ? 23.5 29.906 -0.741 1 93.88 586 LEU B CA 1
ATOM 9173 C C . LEU B 1 586 ? 22.625 30.969 -0.079 1 93.88 586 LEU B C 1
ATOM 9175 O O . LEU B 1 586 ? 22.328 30.875 1.112 1 93.88 586 LEU B O 1
ATOM 9179 N N . HIS B 1 587 ? 22.203 31.906 -0.817 1 93.06 587 HIS B N 1
ATOM 9180 C CA . HIS B 1 587 ? 21.266 32.906 -0.295 1 93.06 587 HIS B CA 1
ATOM 9181 C C . HIS B 1 587 ? 19.938 32.25 0.084 1 93.06 587 HIS B C 1
ATOM 9183 O O . HIS B 1 587 ? 19.359 32.562 1.123 1 93.06 587 HIS B O 1
ATOM 9189 N N . ALA B 1 588 ? 19.469 31.422 -0.765 1 93.75 588 ALA B N 1
ATOM 9190 C CA . ALA B 1 588 ? 18.234 30.703 -0.469 1 93.75 588 ALA B CA 1
ATOM 9191 C C . ALA B 1 588 ? 18.359 29.906 0.828 1 93.75 588 ALA B C 1
ATOM 9193 O O . ALA B 1 588 ? 17.406 29.797 1.592 1 93.75 588 ALA B O 1
ATOM 9194 N N . LEU B 1 589 ? 19.5 29.375 1.11 1 93.5 589 LEU B N 1
ATOM 9195 C CA . LEU B 1 589 ? 19.734 28.562 2.295 1 93.5 589 LEU B CA 1
ATOM 9196 C C . LEU B 1 589 ? 19.766 29.422 3.553 1 93.5 589 LEU B C 1
ATOM 9198 O O . LEU B 1 589 ? 19.703 28.906 4.668 1 93.5 589 LEU B O 1
ATOM 9202 N N . SER B 1 590 ? 19.828 30.688 3.377 1 89.75 590 SER B N 1
ATOM 9203 C CA . SER B 1 590 ? 19.812 31.594 4.523 1 89.75 590 SER B CA 1
ATOM 9204 C C . SER B 1 590 ? 18.484 31.562 5.25 1 89.75 590 SER B C 1
ATOM 9206 O O . SER B 1 590 ? 18.359 32.062 6.375 1 89.75 590 SER B O 1
ATOM 9208 N N . CYS B 1 591 ? 17.5 30.922 4.648 1 89.88 591 CYS B N 1
ATOM 9209 C CA . CYS B 1 591 ? 16.219 30.703 5.297 1 89.88 591 CYS B CA 1
ATOM 9210 C C . CYS B 1 591 ? 16.344 29.75 6.477 1 89.88 591 CYS B C 1
ATOM 9212 O O . CYS B 1 591 ? 15.453 29.656 7.316 1 89.88 591 CYS B O 1
ATOM 9214 N N . VAL B 1 592 ? 17.453 29.062 6.449 1 89 592 VAL B N 1
ATOM 9215 C CA . VAL B 1 592 ? 17.719 28.172 7.574 1 89 592 VAL B CA 1
ATOM 9216 C C . VAL B 1 592 ? 18.375 28.969 8.703 1 89 592 VAL B C 1
ATOM 9218 O O . VAL B 1 592 ? 19.484 29.484 8.555 1 89 592 VAL B O 1
ATOM 9221 N N . LYS B 1 593 ? 17.734 29.141 9.742 1 82.81 593 LYS B N 1
ATOM 9222 C CA . LYS B 1 593 ? 18.188 30.016 10.82 1 82.81 593 LYS B CA 1
ATOM 9223 C C . LYS B 1 593 ? 19.141 29.266 11.758 1 82.81 593 LYS B C 1
ATOM 9225 O O . LYS B 1 593 ? 18.734 28.844 12.844 1 82.81 593 LYS B O 1
ATOM 9230 N N . VAL B 1 594 ? 20.328 29.172 11.297 1 77.44 594 VAL B N 1
ATOM 9231 C CA . VAL B 1 594 ? 21.344 28.516 12.109 1 77.44 594 VAL B CA 1
ATOM 9232 C C . VAL B 1 594 ? 21.938 29.516 13.094 1 77.44 594 VAL B C 1
ATOM 9234 O O . VAL B 1 594 ? 22.078 30.703 12.773 1 77.44 594 VAL B O 1
ATOM 9237 N N . PRO B 1 595 ? 22.062 28.984 14.375 1 74.94 595 PRO B N 1
ATOM 9238 C CA . PRO B 1 595 ? 22.703 29.891 15.328 1 74.94 595 PRO B CA 1
ATOM 9239 C C . PRO B 1 595 ? 24.062 30.375 14.852 1 74.94 595 PRO B C 1
ATOM 9241 O O . PRO B 1 595 ? 24.766 29.656 14.133 1 74.94 595 PRO B O 1
ATOM 9244 N N . LEU B 1 596 ? 24.328 31.609 14.859 1 56.31 596 LEU B N 1
ATOM 9245 C CA . LEU B 1 596 ? 25.672 32.125 14.555 1 56.31 596 LEU B CA 1
ATOM 9246 C C . LEU B 1 596 ? 26.719 31.469 15.453 1 56.31 596 LEU B C 1
ATOM 9248 O O . LEU B 1 596 ? 26.469 31.266 16.641 1 56.31 596 LEU B O 1
ATOM 9252 N N . ALA B 1 597 ? 27.578 30.656 14.844 1 50.91 597 ALA B N 1
ATOM 9253 C CA . ALA B 1 597 ? 28.688 30.109 15.625 1 50.91 597 ALA B CA 1
ATOM 9254 C C . ALA B 1 597 ? 29.266 31.141 16.578 1 50.91 597 ALA B C 1
ATOM 9256 O O . ALA B 1 597 ? 29.531 32.281 16.188 1 50.91 597 ALA B O 1
ATOM 9257 N N . ASN B 1 598 ? 28.938 30.922 17.844 1 30.44 598 ASN B N 1
ATOM 9258 C CA . ASN B 1 598 ? 29.828 31.656 18.734 1 30.44 598 ASN B CA 1
ATOM 9259 C C . ASN B 1 598 ? 31.297 31.438 18.391 1 30.44 598 ASN B C 1
ATOM 9261 O O . ASN B 1 598 ? 31.703 30.297 18.125 1 30.44 598 ASN B O 1
#

pLDDT: mean 86.72, std 12.74, range [30.44, 98.81]